Protein AF-A0AAD6IRI6-F1 (afdb_monomer)

Sequence (1246 aa):
MNEPWAGDHWANPLLLVPGVADHENLEPLWNKGNSAIRMIDNTTIVFFEGVTWDILSGFNNVPGGDGSKTAHSYHFYNPPQLGTIEDTIKNRIVDATRLKTTGMLTEFMLWDQTDKGLAVSLEITRQADRYLQSWTAWAYEELFDGTAGTDHWGPGPSESGNPPAGTTVAKGEPFPVLALIYARTYAEATAGITKTSYFEDTTGKYWVSWVVNTGISAPGLIRIAPKSFYPDGIRVISNPPDAITYTMENENVVRLHYTNSANRYNGRTVLSSIHPFYPTGIITNPASGNKCIDVFKATVLPNNPIILYGCGPRWNQVWKFKNGNIQLAFDQAHDSGKYCLDTSPTGNPSDKFLNIVLNPCRDTSTSQMWTTNLNGNVVNVASGYCVDITASEYKDGSRLLAFPCGRKQANQWRYALGSELQHSRKPTMSTTPPPNLIKGSLASGGGILLLGLPRSGSLSLTTALRQLGYKHVHHATEQIHDVEQWESGIRAAHASFPVLTPLGQEVPPAFTKSDWDALFGQWQAISDFGSMFAPQLIEAYPDAKVVLVQRPFDAWFASFDKVFFQTLFSPIRAFLLQRIIAPVLNLPLFKAQPLAVLGFFDAQNMDEARVKARTRTVYEDHYANVRKMVKKENLLEFQLTDGWEPLCKFLRKDVPGEPFPRVNDSKNIEAFINKQVAVLTLMSVGVVLKRMAPILTFGLGYWVAQRGISISGALKTLQLRLNNVEDMANQLLSTRSDDSTRRVGKKWAGNFVKRRPELQTRLSRKYDYQRAKCEDPALISKWFQLVEAVKAKYGIADNDIYNFDETGFAMGMISTTTVVTGAESRDKAKLAQPGNREWATVIQGVGAEGWALPPFIILAGQYHLASWYTATKLPADWVIALSDNGWTTNELALQWLQHFDKFTAQRCYSDYRLLVLDGHESHHSAAFELYCQEHKIVTICMPPHSSHILQPLDIGCFGPLKQAYSKEVESLIRAHINHISKLEFLSGFHKAFTAAITPKNIRSSFAGAGIVPYNPDRVLSKLDIQLLAATPVNSRPGTANAEATWTTKTPLNPSEASLQAGLIKNQITQYQNTSPTSLLAAVDQLSKGAQTIMHQMALIRAENTTLRSANELLSKRRQLKRQRIQHGGTLTIHQADRILDGDAVDEVVEQPAPPKRQRTPQPEATSAHIRRCGGVGRLSIGIGIGIGIGMGMGVGVGVGVGVGVGVGVGVGVGVGVAWAWCAEHYLQEGPAKATKSPEPGPTKDK

InterPro domains:
  IPR000772 Ricin B, lectin domain [PF00652] (280-412)
  IPR000772 Ricin B, lectin domain [SM00458] (278-416)
  IPR004875 DDE superfamily endonuclease domain [PF03184] (837-1006)
  IPR017853 Glycoside hydrolase superfamily [SSF51445] (1-157)
  IPR027417 P-loop containing nucleoside triphosphate hydrolase [G3DSA:3.40.50.300] (445-693)
  IPR027417 P-loop containing nucleoside triphosphate hydrolase [SSF52540] (448-668)
  IPR035992 Ricin B-like lectins [SSF50370] (276-414)
  IPR040632 Sulfotransferase, S. mansonii-type [PF17784] (448-668)
  IPR041036 Glycoside hydrolase family 5, C-terminal domain [PF18564] (184-262)

Radius of gyration: 45.51 Å; Cα contacts (8 Å, |Δi|>4): 1910; chains: 1; bounding box: 117×106×118 Å

Secondary structure (DSSP, 8-state):
--S-----TTT-GGGGSTTHHIIIIIHHHHHHHHHHHHTT-SSS-EEE---TT-SS---SS-TTS-TTSEEEEEE--TTTS-S-HHHHHHHHHHHHHHHTSEEEEEE-B----SHHHHHHHHHHHHHHHHTT-EE--B-SGGGT-TTTTSSSSS-PPPTT-PPPTT--PPTTS--TTTHHHHS--EEEE-SEEEEEEEE-TTT--EEEEEEE-TT--SPEEEE---TTT-TT-EEEEEESTTSEEEEEEETTEEEEEE-TTGGGGTTSEEEEEEEE---EEEEEEGGGTSEEEEEGGG---TTEEEEEE---S-GGGEEEEETTEEEES--TT--SSSEEEEEE--S-TT-SSEEEEEEE--TT-GGGBEEE-TTSBEEETTT-EEEEEGGG--STTPBEEEEE--SSGGGB-EEEETTS-----PPPP---PPS-PPTTSTTTT--EEE-SPTTSSHHHHHHHHHHTT---EE-TTS-TT-HHHHHHHHHHHHHH-GGGSPBTBPPPPPPPHHHHIIIIIT-SEE-GGGGGGHHHHHHH-TTSEEEE----HHHHHHHHHIIIIIIIS-HHHHHIIIIIIHHHHT-THHHHHHHHHHHHTT-SSHHHHHHHHHSSHHHHHHHHHHHHHS-GGGEEE--TTS-HHHHHHHHT-PPPSSPPP----HHHHHHHHHHHHHHHHHHHHHHHHHHHHHHHHHHHHHHHHH-------SS-S----HHHHHHHHHHHHHTS-S-TT----TTHHHHHHTT-TTEEEE------TTGGGS--HHHHHHHHHHHHHHHHHHT--GGGEEEEEEEEEETTPPP---EEEETT--SPP-----S---EEEEEEEEETTTEEPPPEEEEESSEEETHHHHTT---TT-EEEEESSSS--HHHHHHHHHHHHHHHGGG-SSSSEEEEE---GGG--HHHHHHHHHTTEEEEEPPTT-HHHH-HHIIIIIHHHHHHHHHHHHHHHHTT-----HHHHHHHHHHHHHHHS-HHHHHHHHTTTTTTTT-THHHHTTSS----------------------------SHHHHHHHHHHHHHHHHTS-SS--HHHHHHHHHHHHHHHHHHHHHHHHHHHHHHHHHHHHHHHHHTT----EEEESS-EEHHHHHHHHHT---------PPPPP--------------------------EE--------------SSS------------EE-------------------------------

pLDDT: mean 71.42, std 22.39, range [21.45, 96.94]

Mean predicted aligned error: 24.07 Å

Nearest PDB structures (foldseek):
  1knl-assembly1_A  TM=9.323E-01  e=1.054E-08  Streptomyces lividans
  5byk-assembly1_A  TM=6.349E-01  e=5.233E-12  Schistosoma mansoni
  6b4x-assembly1_A  TM=6.496E-01  e=1.575E-11  Schistosoma mansoni
  6uux-assembly1_A  TM=6.511E-01  e=2.396E-11  Schistosoma mansoni
  7y78-assembly1_D  TM=6.702E-01  e=1.910E-05  Bacillus thuringiensis

Foldseek 3Di:
DPQDDLPPCVVPVCSPPALPSLAPPVQVVLLVVVVVVCVPDVAAAAEDEDHQLHLAHNHQEHRVRDQVRYEYEYEDDPPPYPDALLSSLVRVVVNCVNRVHHYAHEEDEQQPLDPVSLVNLQVNQQSCQASVHHYDYPDPVSQADPCVQPDDDDPRDDPVDDPDPPDPDDRRDGDPSSLLRVQAKWWPFQQAAWDGWDADSPQNKIKTKHAHDPVRQFWTKIFGGDCVNAVPAKDKQKVVRQQWDWDDPDRGMITIGGDPCNVVRHRHMMMMMMGHDFFKFFKFQVLLVGWTFFQPVLDQDAFRFIWTAHDDPDLRGMWGDDPQFTASQQHPQGDGRQKTWFWADPPDPVDQWTTTGIHGDDPPDLRRGWDADPLQFIARRVPRFTFFFPVPPSDHPTTTIGHHDDSDSRRHMDTDGPPPPPDDDDDDDDDDDDDDADPLFLLNLRAEEAQAEPQLCFVLVQVQVVVLVFPFADDLVPPQVVLQLLVLLLVQLQLQFVLLPPPPDDRPHHQALVSCCVNGRNGRYYDHLCNLVLVSSCVSRQSHAYEYGDDDLVVSLVLCCVPPVVQCVDPVNLCCVVVQLCVLSVGSSSVSSVSSLCRLLSHPDSVSSNVSSPPCVSNVVSSVVNVVSHDPLRYHYDYLVPWFPSVCVSSVTDHDPDTRGDDDDSVVSSVVVVVVSVVSVVVSVVSVCVVCVVVCVVVVVVCVVPHDDDDDDDPCADFDDLVNQQVLQLLVVCVVDPPNVDGDDPCVSVVVQVVDLQKDKDFDDDDDPVLLVFPDPVQLVVQLVVLVVVCVVQVADLQLEKEKDKDKDQQWDFDTDMTMDTPPDPDDDDDDTQDGGFMKMKIWMDTLLLDTAAIAIEGADWFDWLCLQVVQPDDQLHKYAYDNRNDDALVNVLVVVVSVLVVCVVVGPGPAHEYEYAPDPSCPDPSNVVVCVVSRYHYDHDDPSCCCQQHLCNVFFVVQLSNQLSVLSVLCVLLVVSDGDSRSSSNSSRRSCVRRSGSVRSNVSCVCNCNVVNDSCSRVVVSDDDDDDDDDDDDDDDDDDDADQDDDDPDPALVVLVNVLVVVLVVQVVPDPDDCVVVNVVSVQVSVFVHQQVSLQSVVVVSVVSNVVSVVVVVVVVVDDRDTQDTGGMDGSNRSVCSVVPNDDDDDDDDDDDDDDDDDDDDDDDDDDDDDDDDDDDWDWDFKDFHGDDDDWDDDDDPDPDDDTDDDDTTMHHTIDGDDDDDDDDDDDDDDDDDDDDDDDDDDDD

Structure (mmCIF, N/CA/C/O backbone):
data_AF-A0AAD6IRI6-F1
#
_entry.id   AF-A0AAD6IRI6-F1
#
loop_
_atom_site.group_PDB
_atom_site.id
_atom_site.type_symbol
_atom_site.label_atom_id
_atom_site.label_alt_id
_atom_site.label_comp_id
_atom_site.label_asym_id
_atom_site.label_entity_id
_atom_site.label_seq_i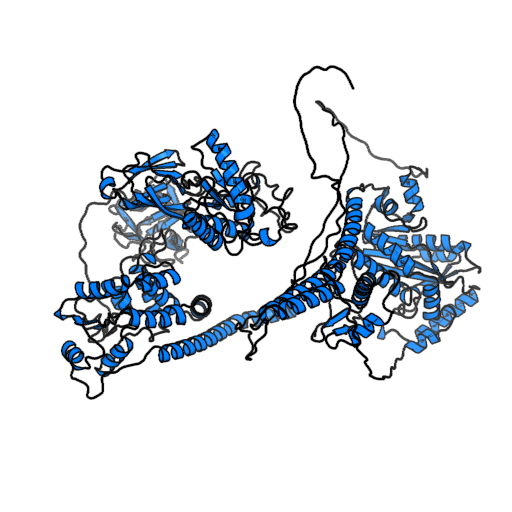d
_atom_site.pdbx_PDB_ins_code
_atom_site.Cartn_x
_atom_site.Cartn_y
_atom_site.Cartn_z
_atom_site.occupancy
_atom_site.B_iso_or_equiv
_atom_site.auth_seq_id
_atom_site.auth_comp_id
_atom_site.auth_asym_id
_atom_site.auth_atom_id
_atom_site.pdbx_PDB_model_num
ATOM 1 N N . MET A 1 1 ? -20.199 -5.972 -21.339 1.00 91.56 1 MET A N 1
ATOM 2 C CA . MET A 1 1 ? -19.216 -5.979 -22.442 1.00 91.56 1 MET A CA 1
ATOM 3 C C . MET A 1 1 ? -17.980 -5.427 -21.797 1.00 91.56 1 MET A C 1
ATOM 5 O O . MET A 1 1 ? -18.018 -4.246 -21.503 1.00 91.56 1 MET A O 1
ATOM 9 N N . ASN A 1 2 ? -16.995 -6.280 -21.513 1.00 94.25 2 ASN A N 1
ATOM 10 C CA . ASN A 1 2 ? -15.802 -5.878 -20.771 1.00 94.25 2 ASN A CA 1
ATOM 11 C C . ASN A 1 2 ? -15.076 -4.755 -21.515 1.00 94.25 2 ASN A C 1
ATOM 13 O O . ASN A 1 2 ? -14.844 -4.895 -22.718 1.00 94.25 2 ASN A O 1
ATOM 17 N N . GLU A 1 3 ? -14.711 -3.695 -20.799 1.00 92.94 3 GLU A N 1
ATOM 18 C CA . GLU A 1 3 ? -13.792 -2.638 -21.253 1.00 92.94 3 GLU A CA 1
ATOM 19 C C . GLU A 1 3 ? -14.078 -2.117 -22.680 1.00 92.94 3 GLU A C 1
ATOM 21 O O . GLU A 1 3 ? -13.237 -2.233 -23.580 1.00 92.94 3 GLU A O 1
ATOM 26 N N . PRO A 1 4 ? -15.278 -1.558 -22.933 1.00 93.25 4 PRO A N 1
ATOM 27 C CA . PRO A 1 4 ? -15.675 -1.139 -24.270 1.00 93.25 4 PRO A CA 1
ATOM 28 C C . PRO A 1 4 ? -14.734 -0.054 -24.808 1.00 93.25 4 PRO A C 1
ATOM 30 O O . PRO A 1 4 ? -14.518 0.987 -24.187 1.00 93.25 4 PRO A O 1
ATOM 33 N N . TRP A 1 5 ? -14.167 -0.291 -25.992 1.00 93.19 5 TRP A N 1
ATOM 34 C CA . TRP A 1 5 ? -13.255 0.657 -26.626 1.00 93.19 5 TRP A CA 1
ATOM 35 C C . TRP A 1 5 ? -14.005 1.840 -27.256 1.00 93.19 5 TRP A C 1
ATOM 37 O O . TRP A 1 5 ? -15.045 1.664 -27.888 1.00 93.19 5 TRP A O 1
ATOM 47 N N . ALA A 1 6 ? -13.416 3.037 -27.174 1.00 90.56 6 ALA A N 1
ATOM 48 C CA . ALA A 1 6 ? -14.005 4.298 -27.637 1.00 90.56 6 ALA A CA 1
ATOM 49 C C . ALA A 1 6 ? -14.390 4.365 -29.129 1.00 90.56 6 ALA A C 1
ATOM 51 O O . ALA A 1 6 ? -15.163 5.238 -29.524 1.00 90.56 6 ALA A O 1
ATOM 52 N N . GLY A 1 7 ? -13.846 3.477 -29.965 1.00 87.69 7 GLY A N 1
ATOM 53 C CA . GLY A 1 7 ? -14.059 3.443 -31.415 1.00 87.69 7 GLY A CA 1
ATOM 54 C C . GLY A 1 7 ? -12.917 4.078 -32.218 1.00 87.69 7 GLY A C 1
ATOM 55 O O . GLY A 1 7 ? -11.758 4.112 -31.775 1.00 87.69 7 GLY A O 1
ATOM 56 N N . ASP A 1 8 ? -13.237 4.551 -33.428 1.00 86.88 8 ASP A N 1
ATOM 57 C CA . ASP A 1 8 ? -12.268 5.167 -34.343 1.00 86.88 8 ASP A CA 1
ATOM 58 C C . ASP A 1 8 ? -11.962 6.627 -33.968 1.00 86.88 8 ASP A C 1
ATOM 60 O O . ASP A 1 8 ? -12.448 7.601 -34.546 1.00 86.88 8 ASP A O 1
ATOM 64 N N . HIS A 1 9 ? -11.085 6.749 -32.980 1.00 82.38 9 HIS A N 1
ATOM 65 C CA . HIS A 1 9 ? -10.478 7.994 -32.534 1.00 82.38 9 HIS A CA 1
ATOM 66 C C . HIS A 1 9 ? -9.439 8.578 -33.511 1.00 82.38 9 HIS A C 1
ATOM 68 O O . HIS A 1 9 ? -8.913 9.657 -33.246 1.00 82.38 9 HIS A O 1
ATOM 74 N N . TRP A 1 10 ? -9.118 7.910 -34.627 1.00 67.69 10 TRP A N 1
ATOM 75 C CA . TRP A 1 10 ? -8.307 8.512 -35.693 1.00 67.69 10 TRP A CA 1
ATOM 76 C C . TRP A 1 10 ? -9.188 9.319 -36.646 1.00 67.69 10 TRP A C 1
ATOM 78 O O . TRP A 1 10 ? -8.796 10.413 -37.050 1.00 67.69 10 TRP A O 1
ATOM 88 N N . ALA A 1 11 ? -10.395 8.825 -36.939 1.00 76.31 11 ALA A N 1
ATOM 89 C CA . ALA A 1 11 ? -11.429 9.580 -37.644 1.00 76.31 11 ALA A CA 1
ATOM 90 C C . ALA A 1 11 ? -12.053 10.683 -36.765 1.00 76.31 11 ALA A C 1
ATOM 92 O O . ALA A 1 11 ? -12.242 11.803 -37.240 1.00 76.31 11 ALA A O 1
ATOM 93 N N . ASN A 1 12 ? -12.331 10.402 -35.484 1.00 80.50 12 ASN A N 1
ATOM 94 C CA . ASN A 1 12 ? -12.844 11.389 -34.526 1.00 80.50 12 ASN A CA 1
ATOM 95 C C . ASN A 1 12 ? -12.026 11.427 -33.213 1.00 80.50 12 ASN A C 1
ATOM 97 O O . ASN A 1 12 ? -12.408 10.789 -32.228 1.00 80.50 12 ASN A O 1
ATOM 101 N N . PRO A 1 13 ? -10.939 12.221 -33.142 1.00 82.62 13 PRO A N 1
ATOM 102 C CA . PRO A 1 13 ? -10.103 12.343 -31.941 1.00 82.62 13 PRO A CA 1
ATOM 103 C C . PRO A 1 13 ? -10.817 12.824 -30.671 1.00 82.62 13 PRO A C 1
ATOM 105 O O . PRO A 1 13 ? -10.274 12.657 -29.578 1.00 82.62 13 PRO A O 1
ATOM 108 N N . LEU A 1 14 ? -12.026 13.393 -30.777 1.00 83.12 14 LEU A N 1
ATOM 109 C CA . LEU A 1 14 ? -12.819 13.780 -29.608 1.00 83.12 14 LEU A CA 1
ATOM 110 C C . LEU A 1 14 ? -13.255 12.567 -28.775 1.00 83.12 14 LEU A C 1
ATOM 112 O O . LEU A 1 14 ? -13.450 12.718 -27.577 1.00 83.12 14 LEU A O 1
ATOM 116 N N . LEU A 1 15 ? -13.314 11.363 -29.357 1.00 81.44 15 LEU A N 1
ATOM 117 C CA . LEU A 1 15 ? -13.661 10.117 -28.658 1.00 81.44 15 LEU A CA 1
ATOM 118 C C . LEU A 1 15 ? -12.670 9.724 -27.539 1.00 81.44 15 LEU A C 1
ATOM 120 O O . LEU A 1 15 ? -12.981 8.852 -26.735 1.00 81.44 15 LEU A O 1
ATOM 124 N N . LEU A 1 16 ? -11.487 10.349 -27.461 1.00 83.88 16 LEU A N 1
ATOM 125 C CA . LEU A 1 16 ? -10.552 10.172 -26.337 1.00 83.88 16 LEU A CA 1
ATOM 126 C C . LEU A 1 16 ? -10.779 11.167 -25.188 1.00 83.88 16 LEU A C 1
ATOM 128 O O . LEU A 1 16 ? -10.180 11.015 -24.124 1.00 83.88 16 LEU A O 1
ATOM 132 N N . VAL A 1 17 ? -11.617 12.190 -25.380 1.00 85.31 17 VAL A N 1
ATOM 133 C CA . VAL A 1 17 ? -12.016 13.108 -24.307 1.00 85.31 17 VAL A CA 1
ATOM 134 C C . VAL A 1 17 ? -13.001 12.372 -23.391 1.00 85.31 17 VAL A C 1
ATOM 136 O O . VAL A 1 17 ? -13.963 11.800 -23.910 1.00 85.31 17 VAL A O 1
ATOM 139 N N . PRO A 1 18 ? -12.803 12.381 -22.057 1.00 88.31 18 PRO A N 1
ATOM 140 C CA . PRO A 1 18 ? -13.685 11.661 -21.149 1.00 88.31 18 PRO A CA 1
ATOM 141 C C . PRO A 1 18 ? -15.166 12.012 -21.328 1.00 88.31 18 PRO A C 1
ATOM 143 O O . PRO A 1 18 ? -15.514 13.185 -21.483 1.00 88.31 18 PRO A O 1
ATOM 146 N N . GLY A 1 19 ? -16.019 10.993 -21.339 1.00 87.50 19 GLY A N 1
ATOM 147 C CA . GLY A 1 19 ? -17.456 11.090 -21.577 1.00 87.50 19 GLY A CA 1
ATOM 148 C C . GLY A 1 19 ? -17.883 11.195 -23.047 1.00 87.50 19 GLY A C 1
ATOM 149 O O . GLY A 1 19 ? -19.050 10.969 -23.356 1.00 87.50 19 GLY A O 1
ATOM 150 N N . VAL A 1 20 ? -16.993 11.502 -23.997 1.00 92.44 20 VAL A N 1
ATOM 151 C CA . VAL A 1 20 ? -17.429 11.698 -25.395 1.00 92.44 20 VAL A CA 1
ATOM 152 C C . VAL A 1 20 ? -17.744 10.369 -26.080 1.00 92.44 20 VAL A C 1
ATOM 154 O O . VAL A 1 20 ? -18.789 10.246 -26.710 1.00 92.44 20 VAL A O 1
ATOM 157 N N . ALA A 1 21 ? -16.901 9.344 -25.933 1.00 94.81 21 ALA A N 1
ATOM 158 C CA . ALA A 1 21 ? -17.199 8.026 -26.502 1.00 94.81 21 ALA A CA 1
ATOM 159 C C . ALA A 1 21 ? -18.380 7.326 -25.811 1.00 94.81 21 ALA A C 1
ATOM 161 O O . ALA A 1 21 ? -19.188 6.681 -26.485 1.00 94.81 21 ALA A O 1
ATOM 162 N N . ASP A 1 22 ? -18.506 7.499 -24.494 1.00 96.44 22 ASP A N 1
ATOM 163 C CA . ASP A 1 22 ? -19.656 7.043 -23.714 1.00 96.44 22 ASP A CA 1
ATOM 164 C C . ASP A 1 22 ? -20.972 7.594 -24.279 1.00 96.44 22 ASP A C 1
ATOM 166 O O . ASP A 1 22 ? -21.915 6.832 -24.476 1.00 96.44 22 ASP A O 1
ATOM 170 N N . HIS A 1 23 ? -21.029 8.894 -24.593 1.00 95.12 23 HIS A N 1
ATOM 171 C CA . HIS A 1 23 ? -22.223 9.516 -25.163 1.00 95.12 23 HIS A CA 1
ATOM 172 C C . HIS A 1 23 ? -22.443 9.168 -26.646 1.00 95.12 23 HIS A C 1
ATOM 174 O O . HIS A 1 23 ? -23.516 8.695 -27.014 1.00 95.12 23 HIS A O 1
ATOM 180 N N . GLU A 1 24 ? -21.445 9.394 -27.504 1.00 94.19 24 GLU A N 1
ATOM 181 C CA . GLU A 1 24 ? -21.605 9.312 -28.964 1.00 94.19 24 GLU A CA 1
ATOM 182 C C . GLU A 1 24 ? -21.749 7.863 -29.460 1.00 94.19 24 GLU A C 1
ATOM 184 O O . GLU A 1 24 ? -22.560 7.576 -30.341 1.00 94.19 24 GLU A O 1
ATOM 189 N N . ASN A 1 25 ? -20.972 6.932 -28.890 1.00 95.31 25 ASN A N 1
ATOM 190 C CA . ASN A 1 25 ? -20.858 5.558 -29.388 1.00 95.31 25 ASN A CA 1
ATOM 191 C C . ASN A 1 25 ? -21.512 4.529 -28.458 1.00 95.31 25 ASN A C 1
ATOM 193 O O . ASN A 1 25 ? -22.223 3.637 -28.932 1.00 95.31 25 ASN A O 1
ATOM 197 N N . LEU A 1 26 ? -21.276 4.619 -27.144 1.00 96.19 26 LEU A N 1
ATOM 198 C CA . LEU A 1 26 ? -21.713 3.576 -26.212 1.00 96.19 26 LEU A CA 1
ATOM 199 C C . LEU A 1 26 ? -23.178 3.742 -25.783 1.00 96.19 26 LEU A C 1
ATOM 201 O O . LEU A 1 26 ? -23.890 2.742 -25.719 1.00 96.19 26 LEU A O 1
ATOM 205 N N . GLU A 1 27 ? -23.678 4.959 -25.549 1.00 95.50 27 GLU A N 1
ATOM 206 C CA . GLU A 1 27 ? -25.079 5.194 -25.168 1.00 95.50 27 GLU A CA 1
ATOM 207 C C . GLU A 1 27 ? -26.063 4.641 -26.226 1.00 95.50 27 GLU A C 1
ATOM 209 O O . GLU A 1 27 ? -26.964 3.886 -25.842 1.00 95.50 27 GLU A O 1
ATOM 214 N N . PRO A 1 28 ? -25.889 4.861 -27.548 1.00 95.25 28 PRO A N 1
ATOM 215 C CA . PRO A 1 28 ? -26.726 4.224 -28.569 1.00 95.25 28 PRO A CA 1
ATOM 216 C C . PRO A 1 28 ? -26.566 2.697 -28.629 1.00 95.25 28 PRO A C 1
ATOM 218 O O . PRO A 1 28 ? -27.560 1.975 -28.775 1.00 95.25 28 PRO A O 1
ATOM 221 N N . LEU A 1 29 ? -25.334 2.187 -28.494 1.00 95.56 29 LEU A N 1
ATOM 222 C CA . LEU A 1 29 ? -25.027 0.753 -28.528 1.00 95.56 29 LEU A CA 1
ATOM 223 C C . LEU A 1 29 ? -25.714 0.003 -27.380 1.00 95.56 29 LEU A C 1
ATOM 225 O O . LEU A 1 29 ? -26.422 -0.981 -27.613 1.00 95.56 29 LEU A O 1
ATOM 229 N N . TRP A 1 30 ? -25.549 0.486 -26.150 1.00 96.94 30 TRP A N 1
ATOM 230 C CA . TRP A 1 30 ? -26.142 -0.117 -24.963 1.00 96.94 30 TRP A CA 1
ATOM 231 C C . TRP A 1 30 ? -27.667 0.021 -24.948 1.00 96.94 30 TRP A C 1
ATOM 233 O O . TRP A 1 30 ? -28.348 -0.945 -24.605 1.00 96.94 30 TRP A O 1
ATOM 243 N N . ASN A 1 31 ? -28.232 1.153 -25.390 1.00 96.38 31 ASN A N 1
ATOM 244 C CA . ASN A 1 31 ? -29.686 1.293 -25.545 1.00 96.38 31 ASN A CA 1
ATOM 245 C C . ASN A 1 31 ? -30.258 0.258 -26.529 1.00 96.38 31 ASN A C 1
ATOM 247 O O . ASN A 1 31 ? -31.273 -0.379 -26.231 1.00 96.38 31 ASN A O 1
ATOM 251 N N . LYS A 1 32 ? -29.588 0.024 -27.665 1.00 96.56 32 LYS A N 1
ATOM 252 C CA . LYS A 1 32 ? -29.969 -1.014 -28.637 1.00 96.56 32 LYS A CA 1
ATOM 253 C C . LYS A 1 32 ? -29.829 -2.427 -28.056 1.00 96.56 32 LYS A C 1
ATOM 255 O O . LYS A 1 32 ? -30.732 -3.244 -28.232 1.00 96.56 32 LYS A O 1
ATOM 260 N N . GLY A 1 33 ? -28.739 -2.703 -27.337 1.00 95.56 33 GLY A N 1
ATOM 261 C CA . GLY A 1 33 ? -28.490 -3.985 -26.671 1.00 95.56 33 GLY A CA 1
ATOM 262 C C . GLY A 1 33 ? -29.533 -4.312 -25.598 1.00 95.56 33 GLY A C 1
ATOM 263 O O . GLY A 1 33 ? -30.160 -5.367 -25.655 1.00 95.56 33 GLY A O 1
ATOM 264 N N . ASN A 1 34 ? -29.792 -3.381 -24.673 1.00 96.06 34 ASN A N 1
ATOM 265 C CA . ASN A 1 34 ? -30.841 -3.532 -23.664 1.00 96.06 34 ASN A CA 1
ATOM 266 C C . ASN A 1 34 ? -32.220 -3.695 -24.319 1.00 96.06 34 ASN A C 1
ATOM 268 O O . ASN A 1 34 ? -32.949 -4.605 -23.946 1.00 96.06 34 ASN A O 1
ATOM 272 N N . SER A 1 35 ? -32.559 -2.908 -25.347 1.00 95.75 35 SER A N 1
ATOM 273 C CA . SER A 1 35 ? -33.835 -3.071 -26.066 1.00 95.75 35 SER A CA 1
ATOM 274 C C . SER A 1 35 ? -34.014 -4.486 -26.631 1.00 95.75 35 SER A C 1
ATOM 276 O O . SER A 1 35 ? -35.098 -5.052 -26.524 1.00 95.75 35 SER A O 1
ATOM 278 N N . ALA A 1 36 ? -32.950 -5.088 -27.176 1.00 96.38 36 ALA A N 1
ATOM 279 C CA . ALA A 1 36 ? -32.983 -6.464 -27.668 1.00 96.38 36 ALA A CA 1
ATOM 280 C C . ALA A 1 36 ? -33.136 -7.499 -26.538 1.00 96.38 36 ALA A C 1
ATOM 282 O O . ALA A 1 36 ? -33.937 -8.422 -26.668 1.00 96.38 36 ALA A O 1
ATOM 283 N N . ILE A 1 37 ? -32.435 -7.313 -25.413 1.00 96.50 37 ILE A N 1
ATOM 284 C CA . ILE A 1 37 ? -32.575 -8.158 -24.214 1.00 96.50 37 ILE A CA 1
ATOM 285 C C . ILE A 1 37 ? -34.013 -8.100 -23.682 1.00 96.50 37 ILE A C 1
ATOM 287 O O . ILE A 1 37 ? -34.611 -9.141 -23.424 1.00 96.50 37 ILE A O 1
ATOM 291 N N . ARG A 1 38 ? -34.613 -6.905 -23.591 1.00 95.25 38 ARG A N 1
ATOM 292 C CA . ARG A 1 38 ? -35.968 -6.695 -23.048 1.00 95.25 38 ARG A CA 1
ATOM 293 C C . ARG A 1 38 ? -37.098 -7.278 -23.904 1.00 95.25 38 ARG A C 1
ATOM 295 O O . ARG A 1 38 ? -38.205 -7.410 -23.390 1.00 95.25 38 ARG A O 1
ATOM 302 N N . MET A 1 39 ? -36.836 -7.686 -25.151 1.00 96.38 39 MET A N 1
ATOM 303 C CA . MET A 1 39 ? -37.783 -8.492 -25.941 1.00 96.38 39 MET A CA 1
ATOM 304 C C . MET A 1 39 ? -37.891 -9.950 -25.459 1.00 96.38 39 MET A C 1
ATOM 306 O O . MET A 1 39 ? -38.842 -10.632 -25.831 1.00 96.38 39 MET A O 1
ATOM 310 N N . ILE A 1 40 ? -36.927 -10.435 -24.665 1.00 96.88 40 ILE A N 1
ATOM 311 C CA . ILE A 1 40 ? -36.830 -11.834 -24.215 1.00 96.88 40 ILE A CA 1
ATOM 312 C C . ILE A 1 40 ? -36.859 -11.923 -22.678 1.00 96.88 40 ILE A C 1
ATOM 314 O O . ILE A 1 40 ? -37.559 -12.766 -22.125 1.00 96.88 40 ILE A O 1
ATOM 318 N N . ASP A 1 41 ? -36.151 -11.027 -21.984 1.00 95.56 41 ASP A N 1
ATOM 319 C CA . ASP A 1 41 ? -36.060 -10.962 -20.522 1.00 95.56 41 ASP A CA 1
ATOM 320 C C . ASP A 1 41 ? -36.260 -9.521 -20.016 1.00 95.56 41 ASP A C 1
ATOM 322 O O . ASP A 1 41 ? -35.405 -8.642 -20.158 1.00 95.56 41 ASP A O 1
ATOM 326 N N . ASN A 1 42 ? -37.404 -9.277 -19.372 1.00 91.50 42 ASN A N 1
ATOM 327 C CA . ASN A 1 42 ? -37.783 -7.983 -18.794 1.00 91.50 42 ASN A CA 1
ATOM 328 C C . ASN A 1 42 ? -37.412 -7.846 -17.296 1.00 91.50 42 ASN A C 1
ATOM 330 O O . ASN A 1 42 ? -37.920 -6.954 -16.610 1.00 91.50 42 ASN A O 1
ATOM 334 N N . THR A 1 43 ? -36.568 -8.738 -16.770 1.00 91.62 43 THR A N 1
ATOM 335 C CA . THR A 1 43 ? -36.296 -8.902 -15.330 1.00 91.62 43 THR A CA 1
ATOM 336 C C . THR A 1 43 ? -34.817 -8.873 -14.945 1.00 91.62 43 THR A C 1
ATOM 338 O O . THR A 1 43 ? -34.482 -8.194 -13.979 1.00 91.62 43 THR A O 1
ATOM 341 N N . THR A 1 44 ? -33.918 -9.535 -15.681 1.00 94.38 44 THR A N 1
ATOM 342 C CA . THR A 1 44 ? -32.482 -9.575 -15.332 1.00 94.38 44 THR A CA 1
ATOM 343 C C . THR A 1 44 ? -31.839 -8.190 -15.420 1.00 94.38 44 THR A C 1
ATOM 345 O O . THR A 1 44 ? -32.100 -7.440 -16.365 1.00 94.38 44 THR A O 1
ATOM 348 N N . ILE A 1 45 ? -30.986 -7.842 -14.453 1.00 94.81 45 ILE A N 1
ATOM 349 C CA . ILE A 1 45 ? -30.267 -6.560 -14.414 1.00 94.81 45 ILE A CA 1
ATOM 350 C C . ILE A 1 45 ? -29.232 -6.511 -15.546 1.00 94.81 45 ILE A C 1
ATOM 352 O O . ILE A 1 45 ? -28.391 -7.399 -15.661 1.00 94.81 45 ILE A O 1
ATOM 356 N N . VAL A 1 46 ? -29.268 -5.461 -16.371 1.00 95.25 46 VAL A N 1
ATOM 357 C CA . VAL A 1 46 ? -28.277 -5.238 -17.436 1.00 95.25 46 VAL A CA 1
ATOM 358 C C . VAL A 1 46 ? -27.119 -4.402 -16.898 1.00 95.25 46 VAL A C 1
ATOM 360 O O . VAL A 1 46 ? -27.277 -3.224 -16.576 1.00 95.25 46 VAL A O 1
ATOM 363 N N . PHE A 1 47 ? -25.949 -5.028 -16.811 1.00 96.50 47 PHE A N 1
ATOM 364 C CA . PHE A 1 47 ? -24.691 -4.368 -16.475 1.00 96.50 47 PHE A CA 1
ATOM 365 C C . PHE A 1 47 ? -24.124 -3.660 -17.713 1.00 96.50 47 PHE A C 1
ATOM 367 O O . PHE A 1 47 ? -24.062 -4.259 -18.793 1.00 96.50 47 PHE A O 1
ATOM 374 N N . PHE A 1 48 ? -23.739 -2.392 -17.560 1.00 96.44 48 PHE A N 1
ATOM 375 C CA . PHE A 1 48 ? -23.172 -1.570 -18.628 1.00 96.44 48 PHE A CA 1
ATOM 376 C C . PHE A 1 48 ? -21.942 -0.785 -18.160 1.00 96.44 48 PHE A C 1
ATOM 378 O O . PHE A 1 48 ? -21.887 -0.308 -17.029 1.00 96.44 48 PHE A O 1
ATOM 385 N N . GLU A 1 49 ? -20.987 -0.624 -19.073 1.00 95.50 49 GLU A N 1
ATOM 386 C CA . GLU A 1 49 ? -19.704 0.051 -18.860 1.00 95.50 49 GLU A CA 1
ATOM 387 C C . GLU A 1 49 ? -19.526 1.215 -19.836 1.00 95.50 49 GLU A C 1
ATOM 389 O O . GLU A 1 49 ? -19.962 1.153 -20.993 1.00 95.50 49 GLU A O 1
ATOM 394 N N . GLY A 1 50 ? -18.838 2.250 -19.359 1.00 93.19 50 GLY A N 1
ATOM 395 C CA . GLY A 1 50 ? -18.187 3.257 -20.194 1.00 93.19 50 GLY A CA 1
ATOM 396 C C . GLY A 1 50 ? -16.741 2.882 -20.531 1.00 93.19 50 GLY A C 1
ATOM 397 O O . GLY A 1 50 ? -16.250 1.819 -20.141 1.00 93.19 50 GLY A O 1
ATOM 398 N N . VAL A 1 51 ? -16.032 3.768 -21.227 1.00 92.88 51 VAL A N 1
ATOM 399 C CA . VAL A 1 51 ? -14.597 3.603 -21.506 1.00 92.88 51 VAL A CA 1
ATOM 400 C C . VAL A 1 51 ? -13.778 3.640 -20.209 1.00 92.88 51 VAL A C 1
ATOM 402 O O . VAL A 1 51 ? -14.061 4.403 -19.284 1.00 92.88 51 VAL A O 1
ATOM 405 N N . THR A 1 52 ? -12.729 2.822 -20.109 1.00 88.06 52 THR A N 1
ATOM 406 C CA . THR A 1 52 ? -12.059 2.570 -18.816 1.00 88.06 52 THR A CA 1
ATOM 407 C C . THR A 1 52 ? -11.351 3.790 -18.218 1.00 88.06 52 THR A C 1
ATOM 409 O O . THR A 1 52 ? -11.175 3.854 -17.004 1.00 88.06 52 THR A O 1
ATOM 412 N N . TRP A 1 53 ? -10.973 4.783 -19.023 1.00 85.75 53 TRP A N 1
ATOM 413 C CA . TRP A 1 53 ? -10.298 6.002 -18.557 1.00 85.75 53 TRP A CA 1
ATOM 414 C C . TRP A 1 53 ? -11.246 7.153 -18.169 1.00 85.75 53 TRP A C 1
ATOM 416 O O . TRP A 1 53 ? -10.767 8.241 -17.833 1.00 85.75 53 TRP A O 1
ATOM 426 N N . ASP A 1 54 ? -12.568 6.953 -18.206 1.00 85.88 54 ASP A N 1
ATOM 427 C CA . ASP A 1 54 ? -13.523 8.017 -17.895 1.00 85.88 54 ASP A CA 1
ATOM 428 C C . ASP A 1 54 ? -13.489 8.424 -16.418 1.00 85.88 54 ASP A C 1
ATOM 430 O O . ASP A 1 54 ? -13.692 7.616 -15.512 1.00 85.88 54 ASP A O 1
ATOM 434 N N . ILE A 1 55 ? -13.306 9.724 -16.170 1.00 87.12 55 ILE A N 1
ATOM 435 C CA . ILE A 1 55 ? -13.382 10.302 -14.821 1.00 87.12 55 ILE A CA 1
ATOM 436 C C . ILE A 1 55 ? -14.842 10.249 -14.350 1.00 87.12 55 ILE A C 1
ATOM 438 O O . ILE A 1 55 ? -15.149 9.586 -13.361 1.00 87.12 55 ILE A O 1
ATOM 442 N N . LEU A 1 56 ? -15.746 10.855 -15.122 1.00 91.12 56 LEU A N 1
ATOM 443 C CA . LEU A 1 56 ? -17.200 10.680 -15.063 1.00 91.12 56 LEU A CA 1
ATOM 444 C C . LEU A 1 56 ? -17.663 10.196 -16.440 1.00 91.12 56 LEU A C 1
ATOM 446 O O . LEU A 1 56 ? -17.105 10.631 -17.444 1.00 91.12 56 LEU A O 1
ATOM 450 N N . SER A 1 57 ? -18.649 9.307 -16.461 1.00 92.56 57 SER A N 1
ATOM 451 C CA . SER A 1 57 ? -19.207 8.697 -17.674 1.00 92.56 57 SER A CA 1
ATOM 452 C C . SER A 1 57 ? -20.060 9.659 -18.501 1.00 92.56 57 SER A C 1
ATOM 454 O O . SER A 1 57 ? -20.739 10.546 -17.977 1.00 92.56 57 SER A O 1
ATOM 456 N N . GLY A 1 58 ? -20.079 9.441 -19.810 1.00 94.56 58 GLY A N 1
ATOM 457 C CA . GLY A 1 58 ? -20.782 10.294 -20.774 1.00 94.56 58 GLY A CA 1
ATOM 458 C C . GLY A 1 58 ? -22.282 10.069 -20.918 1.00 94.56 58 GLY A C 1
ATOM 459 O O . GLY A 1 58 ? -22.975 10.956 -21.410 1.00 94.56 58 GLY A O 1
ATOM 460 N N . PHE A 1 59 ? -22.792 8.908 -20.496 1.00 96.50 59 PHE A N 1
ATOM 461 C CA . PHE A 1 59 ? -24.209 8.548 -20.623 1.00 96.50 59 PHE A CA 1
ATOM 462 C C . PHE A 1 59 ? -25.126 9.647 -20.074 1.00 96.50 59 PHE A C 1
ATOM 464 O O . PHE A 1 59 ? -24.902 10.140 -18.968 1.00 96.50 59 PHE A O 1
ATOM 471 N N . ASN A 1 60 ? -26.192 10.002 -20.790 1.00 94.06 60 ASN A N 1
ATOM 472 C CA . ASN A 1 60 ? -27.232 10.892 -20.271 1.00 94.06 60 ASN A CA 1
ATOM 473 C C . ASN A 1 60 ? -28.239 10.116 -19.417 1.00 94.06 60 ASN A C 1
ATOM 475 O O . ASN A 1 60 ? -28.713 10.625 -18.401 1.00 94.06 60 ASN A O 1
ATOM 479 N N . ASN A 1 61 ? -28.551 8.882 -19.819 1.00 92.56 61 ASN A N 1
ATOM 480 C CA . ASN A 1 61 ? -29.432 7.962 -19.106 1.00 92.56 61 ASN A CA 1
ATOM 481 C C . ASN A 1 61 ? -28.830 6.552 -19.079 1.00 92.56 61 ASN A C 1
ATOM 483 O O . ASN A 1 61 ? -27.978 6.203 -19.893 1.00 92.56 61 ASN A O 1
ATOM 487 N N . VAL A 1 62 ? -29.319 5.705 -18.171 1.00 94.94 62 VAL A N 1
ATOM 488 C CA . VAL A 1 62 ? -29.028 4.268 -18.247 1.00 94.94 62 VAL A CA 1
ATOM 489 C C . VAL A 1 62 ? -29.626 3.635 -19.511 1.00 94.94 62 VAL A C 1
ATOM 491 O O . VAL A 1 62 ? -30.619 4.147 -20.040 1.00 94.94 62 VAL A O 1
ATOM 494 N N . PRO A 1 63 ? -29.104 2.484 -19.972 1.00 92.31 63 PRO A N 1
ATOM 495 C CA . PRO A 1 63 ? -29.662 1.756 -21.109 1.00 92.31 63 PRO A CA 1
ATOM 496 C C . PRO A 1 63 ? -31.152 1.420 -20.926 1.00 92.31 63 PRO A C 1
ATOM 498 O O . PRO A 1 63 ? -31.536 0.649 -20.051 1.00 92.31 63 PRO A O 1
ATOM 501 N N . GLY A 1 64 ? -32.010 1.993 -21.773 1.00 89.31 64 GLY A N 1
ATOM 502 C CA . GLY A 1 64 ? -33.471 1.870 -21.703 1.00 89.31 64 GLY A CA 1
ATOM 503 C C . GLY A 1 64 ? -34.164 2.712 -20.625 1.00 89.31 64 GLY A C 1
ATOM 504 O O . GLY A 1 64 ? -35.368 2.560 -20.445 1.00 89.31 64 GLY A O 1
ATOM 505 N N . GLY A 1 65 ? -33.445 3.582 -19.909 1.00 91.94 65 GLY A N 1
ATOM 506 C CA . GLY A 1 65 ? -34.004 4.559 -18.964 1.00 91.94 65 GLY A CA 1
ATOM 507 C C . GLY A 1 65 ? -34.507 4.021 -17.614 1.00 91.94 65 GLY A C 1
ATOM 508 O O . GLY A 1 65 ? -34.840 4.823 -16.744 1.00 91.94 65 GLY A O 1
ATOM 509 N N . ASP A 1 66 ? -34.545 2.702 -17.403 1.00 91.81 66 ASP A N 1
ATOM 510 C CA . ASP A 1 66 ? -35.001 2.080 -16.151 1.00 91.81 66 ASP A CA 1
ATOM 511 C C . ASP A 1 66 ? -33.825 1.701 -15.236 1.00 91.81 66 ASP A C 1
ATOM 513 O O . ASP A 1 66 ? -33.313 0.579 -15.267 1.00 91.81 66 ASP A O 1
ATOM 517 N N . GLY A 1 67 ? -33.434 2.645 -14.375 1.00 91.06 67 GLY A N 1
ATOM 518 C CA . GLY A 1 67 ? -32.357 2.482 -13.391 1.00 91.06 67 GLY A CA 1
ATOM 519 C C . GLY A 1 67 ? -32.594 1.399 -12.331 1.00 91.06 67 GLY A C 1
ATOM 520 O O . GLY A 1 67 ? -31.666 1.062 -11.601 1.00 91.06 67 GLY A O 1
ATOM 521 N N . SER A 1 68 ? -33.801 0.820 -12.251 1.00 91.69 68 SER A N 1
ATOM 522 C CA . SER A 1 68 ? -34.076 -0.342 -11.392 1.00 91.69 68 SER A CA 1
ATOM 523 C C . SER A 1 68 ? -33.687 -1.680 -12.036 1.00 91.69 68 SER A C 1
ATOM 525 O O . SER A 1 68 ? -33.605 -2.694 -11.343 1.00 91.69 68 SER A O 1
ATOM 527 N N . LYS A 1 69 ? -33.413 -1.687 -13.350 1.00 93.69 69 LYS A N 1
ATOM 528 C CA . LYS A 1 69 ? -33.068 -2.878 -14.147 1.00 93.69 69 LYS A CA 1
ATOM 529 C C . LYS A 1 69 ? -31.689 -2.794 -14.801 1.00 93.69 69 LYS A C 1
ATOM 531 O O . LYS A 1 69 ? -31.377 -3.592 -15.691 1.00 93.69 69 LYS A O 1
ATOM 536 N N . THR A 1 70 ? -30.860 -1.850 -14.371 1.00 94.00 70 THR A N 1
ATOM 537 C CA . THR A 1 70 ? -29.487 -1.662 -14.851 1.00 94.00 70 THR A CA 1
ATOM 538 C C . THR A 1 70 ? -28.507 -1.528 -13.692 1.00 94.00 70 THR A C 1
ATOM 540 O O . THR A 1 70 ? -28.892 -1.151 -12.588 1.00 94.00 70 THR A O 1
ATOM 543 N N . ALA A 1 71 ? -27.230 -1.788 -13.954 1.00 95.81 71 ALA A N 1
ATOM 544 C CA . ALA A 1 71 ? -26.132 -1.445 -13.058 1.00 95.81 71 ALA A CA 1
ATOM 545 C C . ALA A 1 71 ? -24.967 -0.873 -13.874 1.00 95.81 71 ALA A C 1
ATOM 547 O O . ALA A 1 71 ? -24.672 -1.367 -14.960 1.00 95.81 71 ALA A O 1
ATOM 548 N N . HIS A 1 72 ? -24.320 0.168 -13.358 1.00 95.50 72 HIS A N 1
ATOM 549 C CA . HIS A 1 72 ? -23.130 0.762 -13.965 1.00 95.50 72 HIS A CA 1
ATOM 550 C C . HIS A 1 72 ? -21.899 0.001 -13.448 1.00 95.50 72 HIS A C 1
ATOM 552 O O . HIS A 1 72 ? -21.490 0.193 -12.299 1.00 95.50 72 HIS A O 1
ATOM 558 N N . SER A 1 73 ? -21.343 -0.891 -14.268 1.00 95.88 73 SER A N 1
ATOM 559 C CA . SER A 1 73 ? -20.076 -1.567 -13.978 1.00 95.88 73 SER A CA 1
ATOM 560 C C . SER A 1 73 ? -18.884 -0.659 -14.284 1.00 95.88 73 SER A C 1
ATOM 562 O O . SER A 1 73 ? -18.941 0.217 -15.149 1.00 95.88 73 SER A O 1
ATOM 564 N N . TYR A 1 74 ? -17.801 -0.837 -13.533 1.00 95.25 74 TYR A N 1
ATOM 565 C CA . TYR A 1 74 ? -16.552 -0.101 -13.711 1.00 95.25 74 TYR A CA 1
ATOM 566 C C . TYR A 1 74 ? -15.375 -0.867 -13.109 1.00 95.25 74 TYR A C 1
ATOM 568 O O . TYR A 1 74 ? -15.550 -1.662 -12.186 1.00 95.25 74 TYR A O 1
ATOM 576 N N . HIS A 1 75 ? -14.166 -0.615 -13.608 1.00 94.94 75 HIS A N 1
ATOM 577 C CA . HIS A 1 75 ? -12.938 -1.290 -13.168 1.00 94.94 75 HIS A CA 1
ATOM 578 C C . HIS A 1 75 ? -12.044 -0.354 -12.348 1.00 94.94 75 HIS A C 1
ATOM 580 O O . HIS A 1 75 ? -12.234 0.867 -12.350 1.00 94.94 75 HIS A O 1
ATOM 586 N N . PHE A 1 76 ? -11.051 -0.918 -11.658 1.00 93.56 76 PHE A N 1
ATOM 587 C CA . PHE A 1 76 ? -9.955 -0.142 -11.084 1.00 93.56 76 PHE A CA 1
ATOM 588 C C . PHE A 1 76 ? -8.590 -0.812 -11.279 1.00 93.56 76 PHE A C 1
ATOM 590 O O . PHE A 1 76 ? -8.176 -1.696 -10.527 1.00 93.56 76 PHE A O 1
ATOM 597 N N . TYR A 1 77 ? -7.853 -0.272 -12.243 1.00 88.06 77 TYR A N 1
ATOM 598 C CA . TYR A 1 77 ? -6.423 -0.439 -12.442 1.00 88.06 77 TYR A CA 1
ATOM 599 C C . TYR A 1 77 ? -5.775 0.953 -12.526 1.00 88.06 77 TYR A C 1
ATOM 601 O O . TYR A 1 77 ? -6.342 1.899 -13.070 1.00 88.06 77 TYR A O 1
ATOM 609 N N . ASN A 1 78 ? -4.570 1.113 -11.981 1.00 78.31 78 ASN A N 1
ATOM 610 C CA . ASN A 1 78 ? -3.862 2.395 -11.985 1.00 78.31 78 ASN A CA 1
ATOM 611 C C . ASN A 1 78 ? -2.472 2.216 -12.621 1.00 78.31 78 ASN A C 1
ATOM 613 O O . ASN A 1 78 ? -1.564 1.728 -11.935 1.00 78.31 78 ASN A O 1
ATOM 617 N N . PRO A 1 79 ? -2.275 2.587 -13.907 1.00 69.38 79 PRO A N 1
ATOM 618 C CA . PRO A 1 79 ? -3.264 3.076 -14.897 1.00 69.38 79 PRO A CA 1
ATOM 619 C C . PRO A 1 79 ? -4.282 1.992 -15.341 1.00 69.38 79 PRO A C 1
ATOM 621 O O . PRO A 1 79 ? -4.004 0.816 -15.108 1.00 69.38 79 PRO A O 1
ATOM 624 N N . PRO A 1 80 ? -5.419 2.336 -15.999 1.00 81.12 80 PRO A N 1
ATOM 625 C CA . PRO A 1 80 ? -5.746 3.619 -16.629 1.00 81.12 80 PRO A CA 1
ATOM 626 C C . PRO A 1 80 ? -6.577 4.599 -15.789 1.00 81.12 80 PRO A C 1
ATOM 628 O O . PRO A 1 80 ? -6.587 5.781 -16.136 1.00 81.12 80 PRO A O 1
ATOM 631 N N . GLN A 1 81 ? -7.249 4.178 -14.710 1.00 84.31 81 GLN A N 1
ATOM 632 C CA . GLN A 1 81 ? -8.030 5.112 -13.893 1.00 84.31 81 GLN A CA 1
ATOM 633 C C . GLN A 1 81 ? -7.114 6.110 -13.159 1.00 84.31 81 GLN A C 1
ATOM 635 O O . GLN A 1 81 ? -6.034 5.767 -12.668 1.00 84.31 81 GLN A O 1
ATOM 640 N N . LEU A 1 82 ? -7.545 7.374 -13.096 1.00 7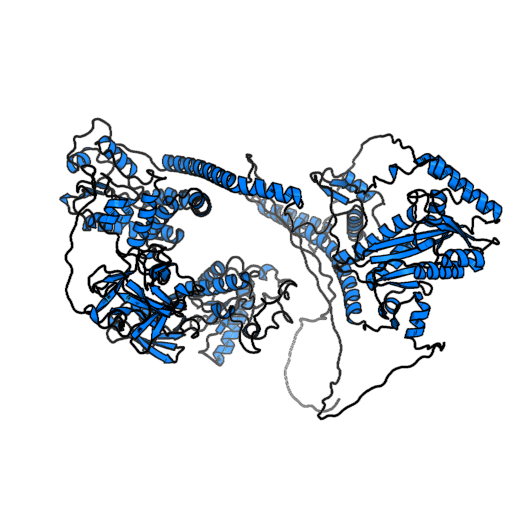6.75 82 LEU A N 1
ATOM 641 C CA . LEU A 1 82 ? -6.779 8.473 -12.503 1.00 76.75 82 LEU A CA 1
ATOM 642 C C . LEU A 1 82 ? -7.132 8.672 -11.022 1.00 76.75 82 LEU A C 1
ATOM 644 O O . LEU A 1 82 ? -8.296 8.840 -10.671 1.00 76.75 82 LEU A O 1
ATOM 648 N N . GLY A 1 83 ? -6.107 8.756 -10.169 1.00 83.50 83 GLY A N 1
ATOM 649 C CA . GLY A 1 83 ? -6.260 8.993 -8.730 1.00 83.50 83 GLY A CA 1
ATOM 650 C C . GLY A 1 83 ? -6.260 7.702 -7.910 1.00 83.50 83 GLY A C 1
ATOM 651 O O . GLY A 1 83 ? -5.540 6.754 -8.224 1.00 83.50 83 GLY A O 1
ATOM 652 N N . THR A 1 84 ? -7.017 7.682 -6.815 1.00 91.12 84 THR A N 1
ATOM 653 C CA . THR A 1 84 ? -7.162 6.511 -5.939 1.00 91.12 84 THR A CA 1
ATOM 654 C C . THR A 1 84 ? -8.430 5.711 -6.255 1.00 91.12 84 THR A C 1
ATOM 656 O O . THR A 1 84 ? -9.327 6.172 -6.967 1.00 91.12 84 THR A O 1
ATOM 659 N N . ILE A 1 85 ? -8.545 4.514 -5.670 1.00 94.00 85 ILE A N 1
ATOM 660 C CA . ILE A 1 85 ? -9.801 3.752 -5.673 1.00 94.00 85 ILE A CA 1
ATOM 661 C C . ILE A 1 85 ? -10.933 4.539 -4.990 1.00 94.00 85 ILE A C 1
ATOM 663 O O . ILE A 1 85 ? -12.062 4.519 -5.469 1.00 94.00 85 ILE A O 1
ATOM 667 N N . GLU A 1 86 ? -10.638 5.301 -3.930 1.00 95.00 86 GLU A N 1
ATOM 668 C CA . GLU A 1 86 ? -11.626 6.159 -3.266 1.00 95.00 86 GLU A CA 1
ATOM 669 C C . GLU A 1 86 ? -12.122 7.288 -4.194 1.00 95.00 86 GLU A C 1
ATOM 671 O O . GLU A 1 86 ? -13.319 7.576 -4.212 1.00 95.00 86 GLU A O 1
ATOM 676 N N . ASP A 1 87 ? -11.247 7.895 -5.000 1.00 93.31 87 ASP A N 1
ATOM 677 C CA . ASP A 1 87 ? -11.648 8.905 -5.995 1.00 93.31 87 ASP A CA 1
ATOM 678 C C . ASP A 1 87 ? -12.494 8.281 -7.116 1.00 93.31 87 ASP A C 1
ATOM 680 O O . ASP A 1 87 ? -13.529 8.827 -7.500 1.00 93.31 87 ASP A O 1
ATOM 684 N N . THR A 1 88 ? -12.097 7.095 -7.587 1.00 94.06 88 THR A N 1
ATOM 685 C CA . THR A 1 88 ? -12.825 6.332 -8.613 1.00 94.06 88 THR A CA 1
ATOM 686 C C . THR A 1 88 ? -14.236 5.985 -8.131 1.00 94.06 88 THR A C 1
ATOM 688 O O . THR A 1 88 ? -15.215 6.306 -8.804 1.00 94.06 88 THR A O 1
ATOM 691 N N . ILE A 1 89 ? -14.364 5.418 -6.927 1.00 95.62 89 ILE A N 1
ATOM 692 C CA . ILE A 1 89 ? -15.655 5.085 -6.311 1.00 95.62 89 ILE A CA 1
ATOM 693 C C . ILE A 1 89 ? -16.524 6.338 -6.123 1.00 95.62 89 ILE A C 1
ATOM 695 O O . ILE A 1 89 ? -17.704 6.312 -6.467 1.00 95.62 89 ILE A O 1
ATOM 699 N N . LYS A 1 90 ? -15.965 7.460 -5.645 1.00 95.38 90 LYS A N 1
ATOM 700 C CA . LYS A 1 90 ? -16.715 8.725 -5.509 1.00 95.38 90 LYS A CA 1
ATOM 701 C C . LYS A 1 90 ? -17.280 9.206 -6.842 1.00 95.38 90 LYS A C 1
ATOM 703 O O . LYS A 1 90 ? -18.451 9.576 -6.902 1.00 95.38 90 LYS A O 1
ATOM 708 N N . ASN A 1 91 ? -16.482 9.165 -7.907 1.00 94.38 91 ASN A N 1
ATOM 709 C CA . ASN A 1 91 ? -16.934 9.554 -9.239 1.00 94.38 91 ASN A CA 1
ATOM 710 C C . ASN A 1 91 ? -18.046 8.626 -9.754 1.00 94.38 91 ASN A C 1
ATOM 712 O O . ASN A 1 91 ? -19.063 9.093 -10.265 1.00 94.38 91 ASN A O 1
ATOM 716 N N . ARG A 1 92 ? -17.910 7.311 -9.552 1.00 94.94 92 ARG A N 1
ATOM 717 C CA . ARG A 1 92 ? -18.943 6.338 -9.940 1.00 94.94 92 ARG A CA 1
ATOM 718 C C . ARG A 1 92 ? -20.224 6.466 -9.111 1.00 94.94 92 ARG A C 1
ATOM 720 O O . ARG A 1 92 ? -21.301 6.264 -9.656 1.00 94.94 92 ARG A O 1
ATOM 727 N N . ILE A 1 93 ? -20.146 6.907 -7.852 1.00 95.12 93 ILE A N 1
ATOM 728 C CA . ILE A 1 93 ? -21.315 7.280 -7.034 1.00 95.12 93 ILE A CA 1
ATOM 729 C C . ILE A 1 93 ? -21.997 8.550 -7.561 1.00 95.12 93 ILE A C 1
ATOM 731 O O . ILE A 1 93 ? -23.229 8.610 -7.576 1.00 95.12 93 ILE A O 1
ATOM 735 N N . VAL A 1 94 ? -21.237 9.552 -8.024 1.00 95.62 94 VAL A N 1
ATOM 736 C CA . VAL A 1 94 ? -21.802 10.742 -8.691 1.00 95.62 94 VAL A CA 1
ATOM 737 C C . VAL A 1 94 ? -22.574 10.329 -9.947 1.00 95.62 94 VAL A C 1
ATOM 739 O O . VAL A 1 94 ? -23.717 10.751 -10.119 1.00 95.62 94 VAL A O 1
ATOM 742 N N . ASP A 1 95 ? -22.009 9.443 -10.768 1.00 95.19 95 ASP A N 1
ATOM 743 C CA . ASP A 1 95 ? -22.687 8.907 -11.950 1.00 95.19 95 ASP A CA 1
ATOM 744 C C . ASP A 1 95 ? -23.902 8.045 -11.609 1.00 95.19 95 ASP A C 1
ATOM 746 O O . ASP A 1 95 ? -24.973 8.268 -12.162 1.00 95.19 95 ASP A O 1
ATOM 750 N N . ALA A 1 96 ? -23.784 7.109 -10.666 1.00 94.50 96 ALA A N 1
ATOM 751 C CA . ALA A 1 96 ? -24.894 6.278 -10.203 1.00 94.50 96 ALA A CA 1
ATOM 752 C C . ALA A 1 96 ? -26.066 7.134 -9.683 1.00 94.50 96 ALA A C 1
ATOM 754 O O . ALA A 1 96 ? -27.223 6.890 -10.023 1.00 94.50 96 ALA A O 1
ATOM 755 N N . THR A 1 97 ? -25.764 8.211 -8.948 1.00 94.44 97 THR A N 1
ATOM 756 C CA . THR A 1 97 ? -26.756 9.189 -8.468 1.00 94.44 97 THR A CA 1
ATOM 757 C C . THR A 1 97 ? -27.402 9.965 -9.620 1.00 94.44 97 THR A C 1
ATOM 759 O O . THR A 1 97 ? -28.622 10.122 -9.657 1.00 94.44 97 THR A O 1
ATOM 762 N N . ARG A 1 98 ? -26.595 10.436 -10.580 1.00 95.38 98 ARG A N 1
ATOM 763 C CA . ARG A 1 98 ? -27.025 11.204 -11.761 1.00 95.38 98 ARG A CA 1
ATOM 764 C C . ARG A 1 98 ? -27.911 10.378 -12.700 1.00 95.38 98 ARG A C 1
ATOM 766 O O . ARG A 1 98 ? -28.949 10.861 -13.144 1.00 95.38 98 ARG A O 1
ATOM 773 N N . LEU A 1 99 ? -27.517 9.130 -12.942 1.00 95.00 99 LEU A N 1
ATOM 774 C CA . LEU A 1 99 ? -28.186 8.144 -13.795 1.00 95.00 99 LEU A CA 1
ATOM 775 C C . LEU A 1 99 ? -29.313 7.378 -13.069 1.00 95.00 99 LEU A C 1
ATOM 777 O O . LEU A 1 99 ? -30.062 6.649 -13.714 1.00 95.00 99 LEU A O 1
ATOM 781 N N . LYS A 1 100 ? -29.468 7.568 -11.748 1.00 95.56 100 LYS A N 1
ATOM 782 C CA . LYS A 1 100 ? -30.488 6.942 -10.878 1.00 95.56 100 LYS A CA 1
ATOM 783 C C . LYS A 1 100 ? -30.430 5.406 -10.861 1.00 95.56 100 LYS A C 1
ATOM 785 O O . LYS A 1 100 ? -31.458 4.738 -10.927 1.00 95.56 100 LYS A O 1
ATOM 790 N N . THR A 1 101 ? -29.221 4.862 -10.764 1.00 95.19 101 THR A N 1
ATOM 791 C CA . THR A 1 101 ? -28.896 3.426 -10.849 1.00 95.19 101 THR A CA 1
ATOM 792 C C . THR A 1 101 ? -27.935 3.022 -9.728 1.00 95.19 101 THR A C 1
ATOM 794 O O . THR A 1 101 ? -27.444 3.882 -9.000 1.00 95.19 101 THR A O 1
ATOM 797 N N . THR A 1 102 ? -27.632 1.729 -9.584 1.00 92.69 102 THR A N 1
ATOM 798 C CA . THR A 1 102 ? -26.513 1.270 -8.738 1.00 92.69 102 THR A CA 1
ATOM 799 C C . THR A 1 102 ? -25.192 1.203 -9.515 1.00 92.69 102 THR A C 1
ATOM 801 O O . THR A 1 102 ? -25.202 1.103 -10.745 1.00 92.69 102 THR A O 1
ATOM 804 N N . GLY A 1 103 ? -24.069 1.233 -8.792 1.00 92.62 103 GLY A N 1
ATOM 805 C CA . GLY A 1 103 ? -22.722 0.947 -9.299 1.00 92.62 103 GLY A CA 1
ATOM 806 C C . GLY A 1 103 ? -22.167 -0.381 -8.764 1.00 92.62 103 GLY A C 1
ATOM 807 O O . GLY A 1 103 ? -22.634 -0.873 -7.733 1.00 92.62 103 GLY A O 1
ATOM 808 N N . MET A 1 104 ? -21.186 -0.962 -9.461 1.00 95.19 104 MET A N 1
ATOM 809 C CA . MET A 1 104 ? -20.424 -2.134 -9.005 1.00 95.19 104 MET A CA 1
ATOM 810 C C . MET A 1 104 ? -19.002 -2.134 -9.587 1.00 95.19 104 MET A C 1
ATOM 812 O O . MET A 1 104 ? -18.824 -1.941 -10.789 1.00 95.19 104 MET A O 1
ATOM 816 N N . LEU A 1 105 ? -18.000 -2.397 -8.741 1.00 96.25 105 LEU A N 1
ATOM 817 C CA . LEU A 1 105 ? -16.602 -2.555 -9.151 1.00 96.25 105 LEU A CA 1
ATOM 818 C C . LEU A 1 105 ? -16.401 -3.963 -9.731 1.00 96.25 105 LEU A C 1
ATOM 820 O O . LEU A 1 105 ? -16.211 -4.915 -8.979 1.00 96.25 105 LEU A O 1
ATOM 824 N N . THR A 1 106 ? -16.487 -4.132 -11.047 1.00 95.00 106 THR A N 1
ATOM 825 C CA . THR A 1 106 ? -16.472 -5.469 -11.663 1.00 95.00 106 THR A CA 1
ATOM 826 C C . THR A 1 106 ? -15.086 -6.093 -11.785 1.00 95.00 106 THR A C 1
ATOM 828 O O . THR A 1 106 ? -14.998 -7.320 -11.837 1.00 95.00 106 THR A O 1
ATOM 831 N N . GLU A 1 107 ? -14.015 -5.295 -11.785 1.00 92.12 107 GLU A N 1
ATOM 832 C CA . GLU A 1 107 ? -12.660 -5.806 -12.009 1.00 92.12 107 GLU A CA 1
ATOM 833 C C . GLU A 1 107 ? -11.580 -4.996 -11.267 1.00 92.12 107 GLU A C 1
ATOM 835 O O . GLU A 1 107 ? -11.547 -3.762 -11.328 1.00 92.12 107 GLU A O 1
ATOM 840 N N . PHE A 1 108 ? -10.687 -5.706 -10.569 1.00 92.19 108 PHE A N 1
ATOM 841 C CA . PHE A 1 108 ? -9.419 -5.217 -10.012 1.00 92.19 108 PHE A CA 1
ATOM 842 C C . PHE A 1 108 ? -8.465 -6.398 -9.741 1.00 92.19 108 PHE A C 1
ATOM 844 O O . PHE A 1 108 ? -8.911 -7.538 -9.617 1.00 92.19 108 PHE A O 1
ATOM 851 N N . MET A 1 109 ? -7.161 -6.132 -9.612 1.00 84.25 109 MET A N 1
ATOM 852 C CA . MET A 1 109 ? -6.120 -7.158 -9.414 1.00 84.25 109 MET A CA 1
ATOM 853 C C . MET A 1 109 ? -6.185 -7.860 -8.042 1.00 84.25 109 MET A C 1
ATOM 855 O O . MET A 1 109 ? -6.113 -7.189 -7.013 1.00 84.25 109 MET A O 1
ATOM 859 N N . LEU A 1 110 ? -6.180 -9.201 -8.029 1.00 81.25 110 LEU A N 1
ATOM 860 C CA . LEU A 1 110 ? -6.161 -10.038 -6.816 1.00 81.25 110 LEU A CA 1
ATOM 861 C C . LEU A 1 110 ? -5.210 -11.258 -6.904 1.00 81.25 110 LEU A C 1
ATOM 863 O O . LEU A 1 110 ? -5.569 -12.370 -6.531 1.00 81.25 110 LEU A O 1
ATOM 867 N N . TRP A 1 111 ? -3.974 -11.063 -7.376 1.00 73.50 111 TRP A N 1
ATOM 868 C CA . TRP A 1 111 ? -2.951 -12.132 -7.415 1.00 73.50 111 TRP A CA 1
ATOM 869 C C . TRP A 1 111 ? -1.545 -11.715 -6.944 1.00 73.50 111 TRP A C 1
ATOM 871 O O . TRP A 1 111 ? -0.673 -12.567 -6.776 1.00 73.50 111 TRP A O 1
ATOM 881 N N . ASP A 1 112 ? -1.293 -10.425 -6.689 1.00 73.56 112 ASP A N 1
ATOM 882 C CA . ASP A 1 112 ? 0.001 -9.950 -6.177 1.00 73.56 112 ASP A CA 1
ATOM 883 C C . ASP A 1 112 ? 0.150 -10.282 -4.681 1.00 73.56 112 ASP A C 1
ATOM 885 O O . ASP A 1 112 ? -0.398 -9.610 -3.806 1.00 73.56 112 ASP A O 1
ATOM 889 N N . GLN A 1 113 ? 0.916 -11.339 -4.402 1.00 69.12 113 GLN A N 1
ATOM 890 C CA . GLN A 1 113 ? 1.182 -11.866 -3.059 1.00 69.12 113 GLN A CA 1
ATOM 891 C C . GLN A 1 113 ? 2.222 -11.057 -2.262 1.00 69.12 113 GLN A C 1
ATOM 893 O O . GLN A 1 113 ? 2.547 -11.429 -1.134 1.00 69.12 113 GLN A O 1
ATOM 898 N N . THR A 1 114 ? 2.787 -9.979 -2.818 1.00 74.44 114 THR A N 1
ATOM 899 C CA . THR A 1 114 ? 3.703 -9.112 -2.063 1.00 74.44 114 THR A CA 1
ATOM 900 C C . THR A 1 114 ? 2.945 -8.286 -1.023 1.00 74.44 114 THR A C 1
ATOM 902 O O . THR A 1 114 ? 1.773 -7.962 -1.211 1.00 74.44 114 THR A O 1
ATOM 905 N N . ASP A 1 115 ? 3.631 -7.837 0.035 1.00 72.94 115 ASP A N 1
ATOM 906 C CA . ASP A 1 115 ? 3.061 -6.914 1.037 1.00 72.94 115 ASP A CA 1
ATOM 907 C C . ASP A 1 115 ? 2.403 -5.678 0.393 1.00 72.94 115 ASP A C 1
ATOM 909 O O . ASP A 1 115 ? 1.432 -5.127 0.911 1.00 72.94 115 ASP A O 1
ATOM 913 N N . LYS A 1 116 ? 2.928 -5.241 -0.762 1.00 74.00 116 LYS A N 1
ATOM 914 C CA . LYS A 1 116 ? 2.402 -4.120 -1.542 1.00 74.00 116 LYS A CA 1
ATOM 915 C C . LYS A 1 116 ? 1.106 -4.491 -2.273 1.00 74.00 116 LYS A C 1
ATOM 917 O O . LYS A 1 116 ? 0.156 -3.713 -2.212 1.00 74.00 116 LYS A O 1
ATOM 922 N N . GLY A 1 117 ? 1.059 -5.642 -2.943 1.00 78.12 117 GLY A N 1
ATOM 923 C CA . GLY A 1 117 ? -0.136 -6.146 -3.625 1.00 78.12 117 GLY A CA 1
ATOM 924 C C . GLY A 1 117 ? -1.288 -6.415 -2.665 1.00 78.12 117 GLY A C 1
ATOM 925 O O . GLY A 1 117 ? -2.403 -5.927 -2.871 1.00 78.12 117 GLY A O 1
ATOM 926 N N . LEU A 1 118 ? -0.982 -7.082 -1.551 1.00 79.44 118 LEU A N 1
ATOM 927 C CA . LEU A 1 118 ? -1.892 -7.296 -0.429 1.00 79.44 118 LEU A CA 1
ATOM 928 C C . LEU A 1 118 ? -2.430 -5.965 0.118 1.00 79.44 118 LEU A C 1
ATOM 930 O O . LEU A 1 118 ? -3.640 -5.813 0.272 1.00 79.44 118 LEU A O 1
ATOM 934 N N . ALA A 1 119 ? -1.563 -4.974 0.360 1.00 82.19 119 ALA A N 1
ATOM 935 C CA . ALA A 1 119 ? -1.985 -3.664 0.859 1.00 82.19 119 ALA A CA 1
ATOM 936 C C . ALA A 1 119 ? -2.894 -2.903 -0.124 1.00 82.19 119 ALA A C 1
ATOM 938 O O . ALA A 1 119 ? -3.869 -2.295 0.312 1.00 82.19 119 ALA A O 1
ATOM 939 N N . VAL A 1 120 ? -2.615 -2.953 -1.434 1.00 85.81 120 VAL A N 1
ATOM 940 C CA . VAL A 1 120 ? -3.475 -2.343 -2.468 1.00 85.81 120 VAL A CA 1
ATOM 941 C C . VAL A 1 120 ? -4.837 -3.041 -2.531 1.00 85.81 120 VAL A C 1
ATOM 943 O O . VAL A 1 120 ? -5.866 -2.370 -2.532 1.00 85.81 120 VAL A O 1
ATOM 946 N N . SER A 1 121 ? -4.857 -4.373 -2.516 1.00 87.62 121 SER A N 1
ATOM 947 C CA . SER A 1 121 ? -6.086 -5.175 -2.608 1.00 87.62 121 SER A CA 1
ATOM 948 C C . SER A 1 121 ? -6.983 -5.021 -1.370 1.00 87.62 121 SER A C 1
ATOM 950 O O . SER A 1 121 ? -8.204 -4.882 -1.480 1.00 87.62 121 SER A O 1
ATOM 952 N N . LEU A 1 122 ? -6.381 -4.976 -0.175 1.00 87.81 122 LEU A N 1
ATOM 953 C CA . LEU A 1 122 ? -7.092 -4.660 1.066 1.00 87.81 122 LEU A CA 1
ATOM 954 C C . LEU A 1 122 ? -7.639 -3.228 1.053 1.00 87.81 122 LEU A C 1
ATOM 956 O O . LEU A 1 122 ? -8.767 -3.009 1.477 1.00 87.81 122 LEU A O 1
ATOM 960 N N . GLU A 1 123 ? -6.894 -2.249 0.537 1.00 91.75 123 GLU A N 1
ATOM 961 C CA . GLU A 1 123 ? -7.403 -0.877 0.434 1.00 91.75 123 GLU A CA 1
ATOM 962 C C . GLU A 1 123 ? -8.592 -0.772 -0.534 1.00 91.75 123 GLU A C 1
ATOM 964 O O . GLU A 1 123 ? -9.572 -0.096 -0.225 1.00 91.75 123 GLU A O 1
ATOM 969 N N . ILE A 1 124 ? -8.568 -1.499 -1.657 1.00 92.94 124 ILE A N 1
ATOM 970 C CA . ILE A 1 124 ? -9.700 -1.560 -2.594 1.00 92.94 124 ILE A CA 1
ATOM 971 C C . ILE A 1 124 ? -10.951 -2.128 -1.911 1.00 92.94 124 ILE A C 1
ATOM 973 O O . ILE A 1 124 ? -12.000 -1.481 -1.924 1.00 92.94 124 ILE A O 1
ATOM 977 N N . THR A 1 125 ? -10.841 -3.286 -1.251 1.00 91.19 125 THR A N 1
ATOM 978 C CA . THR A 1 125 ? -11.986 -3.911 -0.559 1.00 91.19 125 THR A CA 1
ATOM 979 C C . THR A 1 125 ? -12.508 -3.073 0.614 1.00 91.19 125 THR A C 1
ATOM 981 O O . THR A 1 125 ? -13.721 -2.940 0.760 1.00 91.19 125 THR A O 1
ATOM 984 N N . ARG A 1 126 ? -11.638 -2.413 1.394 1.00 90.44 126 ARG A N 1
ATOM 985 C CA . ARG A 1 126 ? -12.046 -1.487 2.472 1.00 90.44 126 ARG A CA 1
ATOM 986 C C . ARG A 1 126 ? -12.794 -0.261 1.961 1.00 90.44 126 ARG A C 1
ATOM 988 O O . ARG A 1 126 ? -13.764 0.164 2.586 1.00 90.44 126 ARG A O 1
ATOM 995 N N . GLN A 1 127 ? -12.347 0.337 0.856 1.00 94.44 127 GLN A N 1
ATOM 996 C CA . GLN A 1 127 ? -13.039 1.489 0.276 1.00 94.44 127 GLN A CA 1
ATOM 997 C C . GLN A 1 127 ? -14.368 1.051 -0.357 1.00 94.44 127 GLN A C 1
ATOM 999 O O . GLN A 1 127 ? -15.362 1.760 -0.217 1.00 94.44 127 GLN A O 1
ATOM 1004 N N . ALA A 1 128 ? -14.438 -0.145 -0.949 1.00 93.00 128 ALA A N 1
ATOM 1005 C CA . ALA A 1 128 ? -15.697 -0.730 -1.405 1.00 93.00 128 ALA A CA 1
ATOM 1006 C C . ALA A 1 128 ? -16.686 -0.970 -0.240 1.00 93.00 128 ALA A C 1
ATOM 1008 O O . ALA A 1 128 ? -17.812 -0.477 -0.310 1.00 93.00 128 ALA A O 1
ATOM 1009 N N . ASP A 1 129 ? -16.248 -1.596 0.865 1.00 90.62 129 ASP A N 1
ATOM 1010 C CA . ASP A 1 129 ? -17.029 -1.769 2.108 1.00 90.62 129 ASP A CA 1
ATOM 1011 C C . ASP A 1 129 ? -17.569 -0.417 2.624 1.00 90.62 129 ASP A C 1
ATOM 1013 O O . ASP A 1 129 ? -18.774 -0.244 2.833 1.00 90.62 129 ASP A O 1
ATOM 1017 N N . ARG A 1 130 ? -16.676 0.574 2.772 1.00 91.56 130 ARG A N 1
ATOM 1018 C CA . ARG A 1 130 ? -16.968 1.928 3.281 1.00 91.56 130 ARG A CA 1
ATOM 1019 C C . ARG A 1 130 ? -18.003 2.683 2.446 1.00 91.56 130 ARG A C 1
ATOM 1021 O O . ARG A 1 130 ? -18.784 3.454 3.001 1.00 91.56 130 ARG A O 1
ATOM 1028 N N . TYR A 1 131 ? -17.997 2.479 1.132 1.00 93.31 131 TYR A N 1
ATOM 1029 C CA . TYR A 1 131 ? -18.894 3.136 0.181 1.00 93.31 131 TYR A CA 1
ATOM 1030 C C . TYR A 1 131 ? -20.048 2.234 -0.297 1.00 93.31 131 TYR A C 1
ATOM 1032 O O . TYR A 1 131 ? -20.758 2.592 -1.239 1.00 93.31 131 TYR A O 1
ATOM 1040 N N . LEU A 1 132 ? -20.263 1.086 0.363 1.00 92.94 132 LEU A N 1
ATOM 1041 C CA . LEU A 1 132 ? -21.302 0.094 0.050 1.00 92.94 132 LEU A CA 1
ATOM 1042 C C . LEU A 1 132 ? -21.298 -0.368 -1.422 1.00 92.94 132 LEU A C 1
ATOM 1044 O O . LEU A 1 132 ? -22.347 -0.687 -1.979 1.00 92.94 132 LEU A O 1
ATOM 1048 N N . GLN A 1 133 ? -20.126 -0.387 -2.061 1.00 93.44 133 GLN A N 1
ATOM 1049 C CA . GLN A 1 133 ? -19.974 -0.883 -3.427 1.00 93.44 133 GLN A CA 1
ATOM 1050 C C . GLN A 1 133 ? -19.735 -2.392 -3.396 1.00 93.44 133 GLN A C 1
ATOM 1052 O O . GLN A 1 133 ? -18.814 -2.873 -2.736 1.00 93.44 133 GLN A O 1
ATOM 1057 N N . SER A 1 134 ? -20.549 -3.141 -4.140 1.00 92.81 134 SER A N 1
ATOM 1058 C CA . SER A 1 134 ? -20.242 -4.544 -4.435 1.00 92.81 134 SER A CA 1
ATOM 1059 C C . SER A 1 134 ? -19.030 -4.625 -5.362 1.00 92.81 134 SER A C 1
ATOM 1061 O O . SER A 1 134 ? -18.769 -3.689 -6.127 1.00 92.81 134 SER A O 1
ATOM 1063 N N . TRP A 1 135 ? -18.300 -5.738 -5.305 1.00 93.81 135 TRP A N 1
ATOM 1064 C CA . TRP A 1 135 ? -17.114 -5.943 -6.126 1.00 93.81 135 TRP A CA 1
ATOM 1065 C C . TRP A 1 135 ? -16.952 -7.388 -6.598 1.00 93.81 135 TRP A C 1
ATOM 1067 O O . TRP A 1 135 ? -17.347 -8.330 -5.913 1.00 93.81 135 TRP A O 1
ATOM 1077 N N . THR A 1 136 ? -16.327 -7.546 -7.761 1.00 92.62 136 THR A N 1
ATOM 1078 C CA . THR A 1 136 ? -15.697 -8.788 -8.224 1.00 92.62 136 THR A CA 1
ATOM 1079 C C . THR A 1 136 ? -14.230 -8.510 -8.533 1.00 92.62 136 THR A C 1
ATOM 1081 O O . THR A 1 136 ? -13.844 -7.379 -8.823 1.00 92.62 136 THR A O 1
ATOM 1084 N N . ALA A 1 137 ? -13.393 -9.534 -8.394 1.00 89.00 137 ALA A N 1
ATOM 1085 C CA . ALA A 1 137 ? -11.946 -9.416 -8.486 1.00 89.00 137 ALA A CA 1
ATOM 1086 C C . ALA A 1 137 ? -11.401 -10.338 -9.580 1.00 89.00 137 ALA A C 1
ATOM 1088 O O . ALA A 1 137 ? -11.878 -11.463 -9.738 1.00 89.00 137 ALA A O 1
ATOM 1089 N N . TRP A 1 138 ? -10.393 -9.865 -10.307 1.00 85.81 138 TRP A N 1
ATOM 1090 C CA . TRP A 1 138 ? -9.694 -10.627 -11.336 1.00 85.81 138 TRP A CA 1
ATOM 1091 C C . TRP A 1 138 ? -8.459 -11.295 -10.710 1.00 85.81 138 TRP A C 1
ATOM 1093 O O . TRP A 1 138 ? -7.728 -10.638 -9.971 1.00 85.81 138 TRP A O 1
ATOM 1103 N N . ALA A 1 139 ? -8.167 -12.575 -10.923 1.00 74.50 139 ALA A N 1
ATOM 1104 C CA . ALA A 1 139 ? -9.042 -13.635 -11.424 1.00 74.50 139 ALA A CA 1
ATOM 1105 C C . ALA A 1 139 ? -9.010 -14.817 -10.444 1.00 74.50 139 ALA A C 1
ATOM 1107 O O . ALA A 1 139 ? -8.073 -14.956 -9.656 1.00 74.50 139 ALA A O 1
ATOM 1108 N N . TYR A 1 140 ? -10.054 -15.645 -10.452 1.00 77.62 140 TYR A N 1
ATOM 1109 C CA . TYR A 1 140 ? -10.240 -16.696 -9.449 1.00 77.62 140 TYR A CA 1
ATOM 1110 C C . TYR A 1 140 ? -9.197 -17.814 -9.589 1.00 77.62 140 TYR A C 1
ATOM 1112 O O . TYR A 1 140 ? -8.698 -18.325 -8.594 1.00 77.62 140 TYR A O 1
ATOM 1120 N N . GLU A 1 141 ? -8.826 -18.147 -10.821 1.00 72.06 141 GLU A N 1
ATOM 1121 C CA . GLU A 1 141 ? -7.812 -19.130 -11.203 1.00 72.06 141 GLU A CA 1
ATOM 1122 C C . GLU A 1 141 ? -6.418 -18.838 -10.609 1.00 72.06 141 GLU A C 1
ATOM 1124 O O . GLU A 1 141 ? -5.773 -19.743 -10.069 1.00 72.06 141 GLU A O 1
ATOM 1129 N N . GLU A 1 142 ? -5.996 -17.570 -10.602 1.00 69.44 142 GLU A N 1
ATOM 1130 C CA . GLU A 1 142 ? -4.704 -17.112 -10.061 1.00 69.44 142 GLU A CA 1
ATOM 1131 C C . GLU A 1 142 ? -4.602 -17.263 -8.528 1.00 69.44 142 GLU A C 1
ATOM 1133 O O . GLU A 1 142 ? -3.513 -17.171 -7.955 1.00 69.44 142 GLU A O 1
ATOM 1138 N N . LEU A 1 143 ? -5.719 -17.531 -7.836 1.00 69.44 143 LEU A N 1
ATOM 1139 C CA . LEU A 1 143 ? -5.716 -17.815 -6.399 1.00 69.44 143 LEU A CA 1
ATOM 1140 C C . LEU A 1 143 ? -5.211 -19.229 -6.068 1.00 69.44 143 LEU A C 1
ATOM 1142 O O . LEU A 1 143 ? -4.801 -19.434 -4.925 1.00 69.44 143 LEU A O 1
ATOM 1146 N N . PHE A 1 144 ? -5.247 -20.183 -7.013 1.00 67.19 144 PHE A N 1
ATOM 1147 C CA . PHE A 1 144 ? -5.029 -21.621 -6.756 1.00 67.19 144 PHE A CA 1
ATOM 1148 C C . PHE A 1 144 ? -3.837 -22.230 -7.502 1.00 67.19 144 PHE A C 1
ATOM 1150 O O . PHE A 1 144 ? -3.118 -23.052 -6.930 1.00 67.19 144 PHE A O 1
ATOM 1157 N N . ASP A 1 145 ? -3.620 -21.881 -8.774 1.00 54.94 145 ASP A N 1
ATOM 1158 C CA . ASP A 1 145 ? -2.486 -22.419 -9.533 1.00 54.94 145 ASP A CA 1
ATOM 1159 C C . ASP A 1 145 ? -1.265 -21.500 -9.366 1.00 54.94 145 ASP A C 1
ATOM 1161 O O . ASP A 1 145 ? -1.212 -20.375 -9.858 1.00 54.94 145 ASP A O 1
ATOM 1165 N N . GLY A 1 146 ? -0.230 -22.002 -8.682 1.00 49.75 146 GLY A N 1
ATOM 1166 C CA . GLY A 1 146 ? 1.041 -21.302 -8.431 1.00 49.75 146 GLY A CA 1
ATOM 1167 C C . GLY A 1 146 ? 1.924 -21.073 -9.667 1.00 49.75 146 GLY A C 1
ATOM 1168 O O . GLY A 1 146 ? 3.146 -21.014 -9.553 1.00 49.75 146 GLY A O 1
ATOM 1169 N N . THR A 1 147 ? 1.311 -20.979 -10.846 1.00 45.50 147 THR A N 1
ATOM 1170 C CA . THR A 1 147 ? 1.913 -20.648 -12.143 1.00 45.50 147 THR A CA 1
ATOM 1171 C C . THR A 1 147 ? 1.713 -19.182 -12.537 1.00 45.50 147 THR A C 1
ATOM 1173 O O . THR A 1 147 ? 2.068 -18.815 -13.662 1.00 45.50 147 THR A O 1
ATOM 1176 N N . ALA A 1 148 ? 1.184 -18.360 -11.620 1.00 44.41 148 ALA A N 1
ATOM 1177 C CA . ALA A 1 148 ? 1.020 -16.915 -11.745 1.00 44.41 148 ALA A CA 1
ATOM 1178 C C . ALA A 1 148 ? 2.282 -16.250 -12.322 1.00 44.41 148 ALA A C 1
ATOM 1180 O O . ALA A 1 148 ? 3.325 -16.154 -11.666 1.00 44.41 148 ALA A O 1
ATOM 1181 N N . GLY A 1 149 ? 2.193 -15.829 -13.589 1.00 41.19 149 GLY A N 1
ATOM 1182 C CA . GLY A 1 149 ? 3.314 -15.275 -14.352 1.00 41.19 149 GLY A CA 1
ATOM 1183 C C . GLY A 1 149 ? 3.886 -16.129 -15.488 1.00 41.19 149 GLY A C 1
ATOM 1184 O O . GLY A 1 149 ? 4.914 -15.740 -16.044 1.00 41.19 149 GLY A O 1
ATOM 1185 N N . THR A 1 150 ? 3.269 -17.260 -15.854 1.00 38.88 150 THR A N 1
ATOM 1186 C CA . THR A 1 150 ? 3.687 -18.035 -17.042 1.00 38.88 150 THR A CA 1
ATOM 1187 C C . THR A 1 150 ? 3.105 -17.510 -18.355 1.00 38.88 150 THR A C 1
ATOM 1189 O O . THR A 1 150 ? 3.872 -17.351 -19.303 1.00 38.88 150 THR A O 1
ATOM 1192 N N . ASP A 1 151 ? 1.814 -17.169 -18.416 1.00 40.16 151 ASP A N 1
ATOM 1193 C CA . ASP A 1 151 ? 1.182 -16.628 -19.626 1.00 40.16 151 ASP A CA 1
ATOM 1194 C C . ASP A 1 151 ? 0.082 -15.590 -19.322 1.00 40.16 151 ASP A C 1
ATOM 1196 O O . ASP A 1 151 ? -0.593 -15.655 -18.304 1.00 40.16 151 ASP A O 1
ATOM 1200 N N . HIS A 1 152 ? -0.091 -14.657 -20.267 1.00 42.19 152 HIS A N 1
ATOM 1201 C CA . HIS A 1 152 ? -1.176 -13.662 -20.392 1.00 42.19 152 HIS A CA 1
ATOM 1202 C C . HIS A 1 152 ? -1.164 -12.422 -19.450 1.00 42.19 152 HIS A C 1
ATOM 1204 O O . HIS A 1 152 ? -1.581 -12.433 -18.301 1.00 42.19 152 HIS A O 1
ATOM 1210 N N . TRP A 1 153 ? -0.770 -11.282 -20.040 1.00 35.47 153 TRP A N 1
ATOM 1211 C CA . TRP A 1 153 ? -1.084 -9.888 -19.653 1.00 35.47 153 TRP A CA 1
ATOM 1212 C C . TRP A 1 153 ? -0.584 -9.278 -18.327 1.00 35.47 153 TRP A C 1
ATOM 1214 O O . TRP A 1 153 ? -0.754 -8.074 -18.137 1.00 35.47 153 TRP A O 1
ATOM 1224 N N . GLY A 1 154 ? 0.168 -9.999 -17.496 1.00 30.48 154 GLY A N 1
ATOM 1225 C CA . GLY A 1 154 ? 1.012 -9.392 -16.451 1.00 30.48 154 GLY A CA 1
ATOM 1226 C C . GLY A 1 154 ? 2.481 -9.198 -16.881 1.00 30.48 154 GLY A C 1
ATOM 1227 O O . GLY A 1 154 ? 2.979 -9.952 -17.723 1.00 30.48 154 GLY A O 1
ATOM 1228 N N . PRO A 1 155 ? 3.244 -8.251 -16.290 1.00 29.11 155 PRO A N 1
ATOM 1229 C CA . PRO A 1 155 ? 4.697 -8.375 -16.263 1.00 29.11 155 PRO A CA 1
ATOM 1230 C C . PRO A 1 155 ? 5.055 -9.600 -15.408 1.00 29.11 155 PRO A C 1
ATOM 1232 O O . PRO A 1 155 ? 4.816 -9.604 -14.202 1.00 29.11 155 PRO A O 1
ATOM 1235 N N . GLY A 1 156 ? 5.603 -10.643 -16.038 1.00 28.34 156 GLY A N 1
ATOM 1236 C CA . GLY A 1 156 ? 5.998 -11.876 -15.348 1.00 28.34 156 GLY A CA 1
ATOM 1237 C C . GLY A 1 156 ? 6.961 -11.622 -14.175 1.00 28.34 156 GLY A C 1
ATOM 1238 O O . GLY A 1 156 ? 7.663 -10.603 -14.167 1.00 28.34 156 GLY A O 1
ATOM 1239 N N . PRO A 1 157 ? 6.997 -12.524 -13.176 1.00 31.14 157 PRO A N 1
ATOM 1240 C CA . PRO A 1 157 ? 7.655 -12.296 -11.896 1.00 31.14 157 PRO A CA 1
ATOM 1241 C C . PRO A 1 157 ? 9.115 -11.883 -12.066 1.00 31.14 157 PRO A C 1
ATOM 1243 O O . PRO A 1 157 ? 9.890 -12.503 -12.796 1.00 31.14 157 PRO A O 1
ATOM 1246 N N . SER A 1 158 ? 9.506 -10.834 -11.343 1.00 31.48 158 SER A N 1
ATOM 1247 C CA . SER A 1 158 ? 10.900 -10.412 -11.260 1.00 31.48 158 SER A CA 1
ATOM 1248 C C . SER A 1 158 ? 11.768 -11.539 -10.696 1.00 31.48 158 SER A C 1
ATOM 1250 O O . SER A 1 158 ? 11.371 -12.189 -9.728 1.00 31.48 158 SER A O 1
ATOM 1252 N N . GLU A 1 159 ? 12.993 -11.694 -11.215 1.00 33.56 159 GLU A N 1
ATOM 1253 C CA . GLU A 1 159 ? 13.980 -12.741 -10.856 1.00 33.56 159 GLU A CA 1
ATOM 1254 C C . GLU A 1 159 ? 14.475 -12.708 -9.381 1.00 33.56 159 GLU A C 1
ATOM 1256 O O . GLU A 1 159 ? 15.478 -13.322 -9.029 1.00 33.56 159 GLU A O 1
ATOM 1261 N N . SER A 1 160 ? 13.779 -11.983 -8.503 1.00 29.52 160 SER A N 1
ATOM 1262 C CA . SER A 1 160 ? 13.953 -11.929 -7.048 1.00 29.52 160 SER A CA 1
ATOM 1263 C C . SER A 1 160 ? 12.891 -12.718 -6.264 1.00 29.52 160 SER A C 1
ATOM 1265 O O . SER A 1 160 ? 13.035 -12.882 -5.055 1.00 29.52 160 SER A O 1
ATOM 1267 N N . GLY A 1 161 ? 11.816 -13.171 -6.917 1.00 31.69 161 GLY A N 1
ATOM 1268 C CA . GLY A 1 161 ? 10.647 -13.798 -6.290 1.00 31.69 161 GLY A CA 1
ATOM 1269 C C . GLY A 1 161 ? 10.771 -15.303 -6.045 1.00 31.69 161 GLY A C 1
ATOM 1270 O O . GLY A 1 161 ? 9.945 -16.063 -6.539 1.00 31.69 161 GLY A O 1
ATOM 1271 N N . ASN A 1 162 ? 11.763 -15.752 -5.268 1.00 31.97 162 ASN A N 1
ATOM 1272 C CA . ASN A 1 162 ? 11.657 -17.082 -4.653 1.00 31.97 162 ASN A CA 1
ATOM 1273 C C . ASN A 1 162 ? 10.521 -17.053 -3.610 1.00 31.97 162 ASN A C 1
ATOM 1275 O O . ASN A 1 162 ? 10.516 -16.134 -2.784 1.00 31.97 162 ASN A O 1
ATOM 1279 N N . PRO A 1 163 ? 9.603 -18.039 -3.575 1.00 38.69 163 PRO A N 1
ATOM 1280 C CA . PRO A 1 163 ? 8.637 -18.142 -2.485 1.00 38.69 163 PRO A CA 1
ATOM 1281 C C . PRO A 1 163 ? 9.371 -18.327 -1.144 1.00 38.69 163 PRO A C 1
ATOM 1283 O O . PRO A 1 163 ? 10.432 -18.966 -1.107 1.00 38.69 163 PRO A O 1
ATOM 1286 N N . PRO A 1 164 ? 8.846 -17.784 -0.028 1.00 35.19 164 PRO A N 1
ATOM 1287 C CA . PRO A 1 164 ? 9.492 -17.902 1.273 1.00 35.19 164 PRO A CA 1
ATOM 1288 C C . PRO A 1 164 ? 9.630 -19.378 1.668 1.00 35.19 164 PRO A C 1
ATOM 1290 O O . PRO A 1 164 ? 8.656 -20.140 1.667 1.00 35.19 164 PRO A O 1
ATOM 1293 N N . ALA A 1 165 ? 10.867 -19.774 1.981 1.00 30.53 165 ALA A N 1
ATOM 1294 C CA . ALA A 1 165 ? 11.268 -21.166 2.150 1.00 30.53 165 ALA A CA 1
ATOM 1295 C C . ALA A 1 165 ? 10.426 -21.882 3.222 1.00 30.53 165 ALA A C 1
ATOM 1297 O O . ALA A 1 165 ? 10.575 -21.630 4.416 1.00 30.53 165 ALA A O 1
ATOM 1298 N N . GLY A 1 166 ? 9.544 -22.778 2.769 1.00 37.31 166 GLY A N 1
ATOM 1299 C CA . GLY A 1 166 ? 8.602 -23.533 3.604 1.00 37.31 166 GLY A CA 1
ATOM 1300 C C . GLY A 1 166 ? 7.182 -23.604 3.029 1.00 37.31 166 GLY A C 1
ATOM 1301 O O . GLY A 1 166 ? 6.468 -24.564 3.299 1.00 37.31 166 GLY A O 1
ATOM 1302 N N . THR A 1 167 ? 6.779 -22.645 2.189 1.00 38.84 167 THR A N 1
ATOM 1303 C CA . THR A 1 167 ? 5.415 -22.578 1.623 1.00 38.84 167 THR A CA 1
ATOM 1304 C C . THR A 1 167 ? 5.210 -23.500 0.413 1.00 38.84 167 THR A C 1
ATOM 1306 O O . THR A 1 167 ? 5.120 -23.066 -0.731 1.00 38.84 167 THR A O 1
ATOM 1309 N N . THR A 1 168 ? 5.095 -24.806 0.668 1.00 40.59 168 THR A N 1
ATOM 1310 C CA . THR A 1 168 ? 4.548 -25.762 -0.313 1.00 40.59 168 THR A CA 1
ATOM 1311 C C . THR A 1 168 ? 3.023 -25.788 -0.213 1.00 40.59 168 THR A C 1
ATOM 1313 O O . THR A 1 168 ? 2.449 -26.567 0.542 1.00 40.59 168 THR A O 1
ATOM 1316 N N . VAL A 1 169 ? 2.357 -24.906 -0.964 1.00 49.00 169 VAL A N 1
ATOM 1317 C CA . VAL A 1 169 ? 0.897 -24.968 -1.146 1.00 49.00 169 VAL A CA 1
ATOM 1318 C C . VAL A 1 169 ? 0.570 -26.218 -1.971 1.00 49.00 169 VAL A C 1
ATOM 1320 O O . VAL A 1 169 ? 1.229 -26.492 -2.977 1.00 49.00 169 VAL A O 1
ATOM 1323 N N . ALA A 1 170 ? -0.405 -27.014 -1.528 1.00 48.06 170 ALA A N 1
ATOM 1324 C CA . ALA A 1 170 ? -0.836 -28.200 -2.262 1.00 48.06 170 ALA A CA 1
ATOM 1325 C C . ALA A 1 170 ? -1.582 -27.789 -3.541 1.00 48.06 170 ALA A C 1
ATOM 1327 O O . ALA A 1 170 ? -2.324 -26.809 -3.540 1.00 48.06 170 ALA A O 1
ATOM 1328 N N . LYS A 1 171 ? -1.403 -28.530 -4.642 1.00 50.03 171 LYS A N 1
ATOM 1329 C CA . LYS A 1 171 ? -2.061 -28.181 -5.908 1.00 50.03 171 LYS A CA 1
ATOM 1330 C C . LYS A 1 171 ? -3.586 -28.250 -5.751 1.00 50.03 171 LYS A C 1
ATOM 1332 O O . LYS A 1 171 ? -4.117 -29.335 -5.528 1.00 50.03 171 LYS A O 1
ATOM 1337 N N . GLY A 1 172 ? -4.259 -27.113 -5.930 1.00 55.41 172 GLY A N 1
ATOM 1338 C CA . GLY A 1 172 ? -5.708 -26.970 -5.753 1.00 55.41 172 GLY A CA 1
ATOM 1339 C C . GLY A 1 172 ? -6.136 -26.333 -4.425 1.00 55.41 172 GLY A C 1
ATOM 1340 O O . GLY A 1 172 ? -7.329 -26.122 -4.238 1.00 55.41 172 GLY A O 1
ATOM 1341 N N . GLU A 1 173 ? -5.201 -25.985 -3.535 1.00 61.06 173 GLU A N 1
ATOM 1342 C CA . GLU A 1 173 ? -5.466 -25.139 -2.362 1.00 61.06 173 GLU A CA 1
ATOM 1343 C C . GLU A 1 173 ? -5.140 -23.668 -2.677 1.00 61.06 173 GLU A C 1
ATOM 1345 O O . GLU A 1 173 ? -4.130 -23.404 -3.337 1.00 61.06 173 GLU A O 1
ATOM 1350 N N . PRO A 1 174 ? -5.942 -22.692 -2.217 1.00 65.25 174 PRO A N 1
ATOM 1351 C CA . PRO A 1 174 ? -5.707 -21.292 -2.531 1.00 65.25 174 PRO A CA 1
ATOM 1352 C C . PRO A 1 174 ? -4.619 -20.667 -1.648 1.00 65.25 174 PRO A C 1
ATOM 1354 O O . PRO A 1 174 ? -4.442 -21.042 -0.488 1.00 65.25 174 PRO A O 1
ATOM 1357 N N . PHE A 1 175 ? -3.927 -19.645 -2.159 1.00 68.06 175 PHE A N 1
ATOM 1358 C CA . PHE A 1 175 ? -2.854 -18.956 -1.431 1.00 68.06 175 PHE A CA 1
ATOM 1359 C C . PHE A 1 175 ? -3.336 -18.373 -0.081 1.00 68.06 175 PHE A C 1
ATOM 1361 O O . PHE A 1 175 ? -4.118 -17.414 -0.076 1.00 68.06 175 PHE A O 1
ATOM 1368 N N . PRO A 1 176 ? -2.841 -18.868 1.080 1.00 66.12 176 PRO A N 1
ATOM 1369 C CA . PRO A 1 176 ? -3.416 -18.524 2.388 1.00 66.12 176 PRO A CA 1
ATOM 1370 C C . PRO A 1 176 ? -3.344 -17.040 2.767 1.00 66.12 176 PRO A C 1
ATOM 1372 O O . PRO A 1 176 ? -4.159 -16.568 3.554 1.00 66.12 176 PRO A O 1
ATOM 1375 N N . VAL A 1 177 ? -2.392 -16.288 2.203 1.00 66.94 177 VAL A N 1
ATOM 1376 C CA . VAL A 1 177 ? -2.258 -14.840 2.442 1.00 66.94 177 VAL A CA 1
ATOM 1377 C C . VAL A 1 177 ? -3.351 -14.022 1.738 1.00 66.94 177 VAL A C 1
ATOM 1379 O O . VAL A 1 177 ? -3.806 -13.015 2.278 1.00 66.94 177 VAL A O 1
ATOM 1382 N N . LEU A 1 178 ? -3.834 -14.477 0.575 1.00 74.50 178 LEU A N 1
ATOM 1383 C CA . LEU A 1 178 ? -4.889 -13.794 -0.187 1.00 74.50 178 LEU A CA 1
ATOM 1384 C C . LEU A 1 178 ? -6.289 -14.046 0.401 1.00 74.50 178 LEU A C 1
ATOM 1386 O O . LEU A 1 178 ? -7.207 -13.258 0.168 1.00 74.50 178 LEU A O 1
ATOM 1390 N N . ALA A 1 179 ? -6.449 -15.085 1.232 1.00 71.88 179 ALA A N 1
ATOM 1391 C CA . ALA A 1 179 ? -7.700 -15.387 1.935 1.00 71.88 179 ALA A CA 1
ATOM 1392 C C . ALA A 1 179 ? -8.185 -14.235 2.834 1.00 71.88 179 ALA A C 1
ATOM 1394 O O . ALA A 1 179 ? -9.388 -14.066 3.014 1.00 71.88 179 ALA A O 1
ATOM 1395 N N . LEU A 1 180 ? -7.273 -13.387 3.326 1.00 69.94 180 LEU A N 1
ATOM 1396 C CA . LEU A 1 180 ? -7.604 -12.170 4.080 1.00 69.94 180 LEU A CA 1
ATOM 1397 C C . LEU A 1 180 ? -8.433 -11.154 3.264 1.00 69.94 180 LEU A C 1
ATOM 1399 O O . LEU A 1 180 ? -9.086 -10.284 3.841 1.00 69.94 180 LEU A O 1
ATOM 1403 N N . ILE A 1 181 ? -8.405 -11.258 1.931 1.00 78.50 181 ILE A N 1
ATOM 1404 C CA . ILE A 1 181 ? -9.066 -10.335 1.006 1.00 78.50 181 ILE A CA 1
ATOM 1405 C C . ILE A 1 181 ? -10.384 -10.923 0.482 1.00 78.50 181 ILE A C 1
ATOM 1407 O O . ILE A 1 181 ? -11.394 -10.229 0.492 1.00 78.50 181 ILE A O 1
ATOM 1411 N N . TYR A 1 182 ? -10.406 -12.191 0.044 1.00 79.56 182 TYR A N 1
ATOM 1412 C CA . TYR A 1 182 ? -11.617 -12.791 -0.542 1.00 79.56 182 TYR A CA 1
ATOM 1413 C C . TYR A 1 182 ? -12.535 -13.488 0.475 1.00 79.56 182 TYR A C 1
ATOM 1415 O O . TYR A 1 182 ? -13.735 -13.592 0.238 1.00 79.56 182 TYR A O 1
ATOM 1423 N N . ALA A 1 183 ? -12.017 -13.954 1.615 1.00 80.19 183 ALA A N 1
ATOM 1424 C CA . ALA A 1 183 ? -12.770 -14.774 2.568 1.00 80.19 183 ALA A CA 1
ATOM 1425 C C . ALA A 1 183 ? -13.328 -13.952 3.751 1.00 80.19 183 ALA A C 1
ATOM 1427 O O . ALA A 1 183 ? -13.192 -14.339 4.911 1.00 80.19 183 ALA A O 1
ATOM 1428 N N . ARG A 1 184 ? -13.922 -12.787 3.452 1.00 87.81 184 ARG A N 1
ATOM 1429 C CA . ARG A 1 184 ? -14.450 -11.813 4.431 1.00 87.81 184 ARG A CA 1
ATOM 1430 C C . ARG A 1 184 ? -15.829 -12.224 4.965 1.00 87.81 184 ARG A C 1
ATOM 1432 O O . ARG A 1 184 ? -16.607 -12.866 4.263 1.00 87.81 184 ARG A O 1
ATOM 1439 N N . THR A 1 185 ? -16.168 -11.775 6.173 1.00 91.19 185 THR A N 1
ATOM 1440 C CA . THR A 1 185 ? -17.555 -11.787 6.678 1.00 91.19 185 THR A CA 1
ATOM 1441 C C . THR A 1 185 ? -18.280 -10.552 6.155 1.00 91.19 185 THR A C 1
ATOM 1443 O O . THR A 1 185 ? -17.761 -9.447 6.305 1.00 91.19 185 THR A O 1
ATOM 1446 N N . TYR A 1 186 ? -19.466 -10.719 5.565 1.00 94.19 186 TYR A N 1
ATOM 1447 C CA . TYR A 1 186 ? -20.245 -9.614 4.994 1.00 94.19 186 TYR A CA 1
ATOM 1448 C C . TYR A 1 186 ? -21.756 -9.886 5.000 1.00 94.19 186 TYR A C 1
ATOM 1450 O O . TYR A 1 186 ? -22.199 -11.035 5.016 1.00 94.19 186 TYR A O 1
ATOM 1458 N N . ALA A 1 187 ? -22.567 -8.828 4.973 1.00 94.50 187 ALA A N 1
ATOM 1459 C CA . ALA A 1 187 ? -24.010 -8.930 4.788 1.00 94.50 187 ALA A CA 1
ATOM 1460 C C . ALA A 1 187 ? -24.351 -9.189 3.310 1.00 94.50 187 ALA A C 1
ATOM 1462 O O . ALA A 1 187 ? -24.244 -8.297 2.475 1.00 94.50 187 ALA A O 1
ATOM 1463 N N . GLU A 1 188 ? -24.786 -10.411 3.010 1.00 93.81 188 GLU A N 1
ATOM 1464 C CA . GLU A 1 188 ? -25.287 -10.834 1.696 1.00 93.81 188 GLU A CA 1
ATOM 1465 C C . GLU A 1 188 ? -26.681 -10.252 1.412 1.00 93.81 188 GLU A C 1
ATOM 1467 O O . GLU A 1 188 ? -27.008 -9.946 0.269 1.00 93.81 188 GLU A O 1
ATOM 1472 N N . ALA A 1 189 ? -27.490 -10.040 2.457 1.00 94.88 189 ALA A N 1
ATOM 1473 C CA . ALA A 1 189 ? -28.766 -9.335 2.362 1.00 94.88 189 ALA A CA 1
ATOM 1474 C C . ALA A 1 189 ? -29.112 -8.617 3.674 1.00 94.88 189 ALA A C 1
ATOM 1476 O O . ALA A 1 189 ? -28.900 -9.148 4.765 1.00 94.88 189 ALA A O 1
ATOM 1477 N N . THR A 1 190 ? -29.732 -7.440 3.589 1.00 95.06 190 THR A N 1
ATOM 1478 C CA . THR A 1 190 ? -30.361 -6.764 4.734 1.00 95.06 190 THR A CA 1
ATOM 1479 C C . THR A 1 190 ? -31.861 -6.615 4.487 1.00 95.06 190 THR A C 1
ATOM 1481 O O . THR A 1 190 ? -32.302 -6.360 3.369 1.00 95.06 190 THR A O 1
ATOM 1484 N N . ALA A 1 191 ? -32.674 -6.760 5.536 1.00 93.94 191 ALA A N 1
ATOM 1485 C CA . ALA A 1 191 ? -34.129 -6.595 5.456 1.00 93.94 191 ALA A CA 1
ATOM 1486 C C . ALA A 1 191 ? -34.534 -5.100 5.477 1.00 93.94 191 ALA A C 1
ATOM 1488 O O . ALA A 1 191 ? -35.353 -4.654 6.279 1.00 93.94 191 ALA A O 1
ATOM 1489 N N . GLY A 1 192 ? -33.893 -4.291 4.631 1.00 94.38 192 GLY A N 1
ATOM 1490 C CA . GLY A 1 192 ? -34.058 -2.842 4.581 1.00 94.38 192 GLY A CA 1
ATOM 1491 C C . GLY A 1 192 ? -32.909 -2.150 3.843 1.00 94.38 192 GLY A C 1
ATOM 1492 O O . GLY A 1 192 ? -32.271 -2.749 2.988 1.00 94.38 192 GLY A O 1
ATOM 1493 N N . ILE A 1 193 ? -32.647 -0.876 4.148 1.00 93.75 193 ILE A N 1
ATOM 1494 C CA . ILE A 1 193 ? -31.638 -0.080 3.421 1.00 93.75 193 ILE A CA 1
ATOM 1495 C C . ILE A 1 193 ? -30.339 -0.021 4.225 1.00 93.75 193 ILE A C 1
ATOM 1497 O O . ILE A 1 193 ? -30.274 0.707 5.219 1.00 93.75 193 ILE A O 1
ATOM 1501 N N . THR A 1 194 ? -29.303 -0.741 3.786 1.00 95.06 194 THR A N 1
ATOM 1502 C CA . THR A 1 194 ? -27.951 -0.695 4.375 1.00 95.06 194 THR A CA 1
ATOM 1503 C C . THR A 1 194 ? -27.419 0.741 4.465 1.00 95.06 194 THR A C 1
ATOM 1505 O O . THR A 1 194 ? -27.641 1.566 3.576 1.00 95.06 194 THR A O 1
ATOM 1508 N N . LYS A 1 195 ? -26.740 1.052 5.573 1.00 93.56 195 LYS A N 1
ATOM 1509 C CA . LYS A 1 195 ? -26.132 2.357 5.881 1.00 93.56 195 LYS A CA 1
ATOM 1510 C C . LYS A 1 195 ? -24.641 2.266 6.176 1.00 93.56 195 LYS A C 1
ATOM 1512 O O . LYS A 1 195 ? -23.921 3.185 5.805 1.00 93.56 195 LYS A O 1
ATOM 1517 N N . THR A 1 196 ? -24.174 1.172 6.774 1.00 91.69 196 THR A N 1
ATOM 1518 C CA . THR A 1 196 ? -22.742 0.858 6.894 1.00 91.69 196 THR A CA 1
ATOM 1519 C C . THR A 1 196 ? -22.503 -0.645 6.769 1.00 91.69 196 THR A C 1
ATOM 1521 O O . THR A 1 196 ? -23.341 -1.442 7.191 1.00 91.69 196 THR A O 1
ATOM 1524 N N . SER A 1 197 ? -21.343 -1.009 6.225 1.00 89.31 197 SER A N 1
ATOM 1525 C CA . SER A 1 197 ? -20.740 -2.346 6.246 1.00 89.31 197 SER A CA 1
ATOM 1526 C C . SER A 1 197 ? -19.263 -2.161 6.598 1.00 89.31 197 SER A C 1
ATOM 1528 O O . SER A 1 197 ? -18.639 -1.231 6.089 1.00 89.31 197 SER A O 1
ATOM 1530 N N . TYR A 1 198 ? -18.707 -2.977 7.493 1.00 85.56 198 TYR A N 1
ATOM 1531 C CA . TYR A 1 198 ? -17.284 -2.918 7.842 1.00 85.56 198 TYR A CA 1
ATOM 1532 C C . TYR A 1 198 ? -16.787 -4.260 8.388 1.00 85.56 198 TYR A C 1
ATOM 1534 O O . TYR A 1 198 ? -17.379 -4.798 9.324 1.00 85.56 198 TYR A O 1
ATOM 1542 N N . PHE A 1 199 ? -15.684 -4.767 7.834 1.00 85.25 199 PHE A N 1
ATOM 1543 C CA . PHE A 1 199 ? -14.967 -5.958 8.297 1.00 85.25 199 PHE A CA 1
ATOM 1544 C C . PHE A 1 199 ? -13.568 -5.571 8.804 1.00 85.25 199 PHE A C 1
ATOM 1546 O O . PHE A 1 199 ? -12.826 -4.871 8.118 1.00 85.25 199 PHE A O 1
ATOM 1553 N N . GLU A 1 200 ? -13.204 -6.026 10.005 1.00 77.44 200 GLU A N 1
ATOM 1554 C CA . GLU A 1 200 ? -11.893 -5.791 10.621 1.00 77.44 200 GLU A CA 1
ATOM 1555 C C . GLU A 1 200 ? -10.933 -6.942 10.272 1.00 77.44 200 GLU A C 1
ATOM 1557 O O . GLU A 1 200 ? -10.911 -7.976 10.943 1.00 77.44 200 GLU A O 1
ATOM 1562 N N . ASP A 1 201 ? -10.122 -6.735 9.225 1.00 72.06 201 ASP A N 1
ATOM 1563 C CA . ASP A 1 201 ? -9.222 -7.730 8.606 1.00 72.06 201 ASP A CA 1
ATOM 1564 C C . ASP A 1 201 ? -8.332 -8.516 9.595 1.00 72.06 201 ASP A C 1
ATOM 1566 O O . ASP A 1 201 ? -7.894 -9.625 9.302 1.00 72.06 201 ASP A O 1
ATOM 1570 N N . THR A 1 202 ? -8.024 -7.931 10.758 1.00 64.81 202 THR A N 1
ATOM 1571 C CA . THR A 1 202 ? -7.103 -8.476 11.770 1.00 64.81 202 THR A CA 1
ATOM 1572 C C . THR A 1 202 ? -7.779 -9.303 12.863 1.00 64.81 202 THR A C 1
ATOM 1574 O O . THR A 1 202 ? -7.098 -10.062 13.551 1.00 64.81 202 THR A O 1
ATOM 1577 N N . THR A 1 203 ? -9.092 -9.156 13.060 1.00 64.31 203 THR A N 1
ATOM 1578 C CA . THR A 1 203 ? -9.847 -9.843 14.128 1.00 64.31 203 THR A CA 1
ATOM 1579 C C . THR A 1 203 ? -11.014 -10.668 13.601 1.00 64.31 203 THR A C 1
ATOM 1581 O O . THR A 1 203 ? -11.609 -11.430 14.361 1.00 64.31 203 THR A O 1
ATOM 1584 N N . GLY A 1 204 ? -11.387 -10.486 12.332 1.00 70.75 204 GLY A N 1
ATOM 1585 C CA . GLY A 1 204 ? -12.596 -11.056 11.755 1.00 70.75 204 GLY A CA 1
ATOM 1586 C C . GLY A 1 204 ? -13.890 -10.449 12.302 1.00 70.75 204 GLY A C 1
ATOM 1587 O O . GLY A 1 204 ? -14.962 -10.958 11.987 1.00 70.75 204 GLY A O 1
ATOM 1588 N N . LYS A 1 205 ? -13.870 -9.394 13.129 1.00 80.31 205 LYS A N 1
ATOM 1589 C CA . LYS A 1 205 ? -15.125 -8.744 13.541 1.00 80.31 205 LYS A CA 1
ATOM 1590 C C . LYS A 1 205 ? -15.816 -8.109 12.329 1.00 80.31 205 LYS A C 1
ATOM 1592 O O . LYS A 1 205 ? -15.158 -7.547 11.455 1.00 80.31 205 LYS A O 1
ATOM 1597 N N . TYR A 1 206 ? -17.143 -8.166 12.302 1.00 89.19 206 TYR A N 1
ATOM 1598 C CA . TYR A 1 206 ? -17.965 -7.555 11.255 1.00 89.19 206 TYR A CA 1
ATOM 1599 C C . TYR A 1 206 ? -19.086 -6.709 11.852 1.00 89.19 206 TYR A C 1
ATOM 1601 O O . TYR A 1 206 ? -19.669 -7.094 12.865 1.00 89.19 206 TYR A O 1
ATOM 1609 N N . TRP A 1 207 ? -19.433 -5.600 11.198 1.00 91.00 207 TRP A N 1
ATOM 1610 C CA . TRP A 1 207 ? -20.571 -4.748 11.541 1.00 91.00 207 TRP A CA 1
ATOM 1611 C C . TRP A 1 207 ? -21.382 -4.400 10.298 1.00 91.00 207 TRP A C 1
ATOM 1613 O O . TRP A 1 207 ? -20.830 -4.009 9.271 1.00 91.00 207 TRP A O 1
ATOM 1623 N N . VAL A 1 208 ? -22.705 -4.446 10.439 1.00 94.31 208 VAL A N 1
ATOM 1624 C CA . VAL A 1 208 ? -23.653 -3.940 9.445 1.00 94.31 208 VAL A CA 1
ATOM 1625 C C . VAL A 1 208 ? -24.740 -3.125 10.132 1.00 94.31 208 VAL A C 1
ATOM 1627 O O . VAL A 1 208 ? -25.330 -3.566 11.121 1.00 94.31 208 VAL A O 1
ATOM 1630 N N . SER A 1 209 ? -25.026 -1.936 9.603 1.00 95.38 209 SER A N 1
ATOM 1631 C CA . SER A 1 209 ? -26.194 -1.151 10.004 1.00 95.38 209 SER A CA 1
ATOM 1632 C C . SER A 1 209 ? -27.124 -0.913 8.824 1.00 95.38 209 SER A C 1
ATOM 1634 O O . SER A 1 209 ? -26.671 -0.730 7.692 1.00 95.38 209 SER A O 1
ATOM 1636 N N . TRP A 1 210 ? -28.432 -0.933 9.071 1.00 96.44 210 TRP A N 1
ATOM 1637 C CA . TRP A 1 210 ? -29.449 -0.715 8.045 1.00 96.44 210 TRP A CA 1
ATOM 1638 C C . TRP A 1 210 ? -30.711 -0.090 8.631 1.00 96.44 210 TRP A C 1
ATOM 1640 O O . TRP A 1 210 ? -31.032 -0.275 9.805 1.00 96.44 210 TRP A O 1
ATOM 1650 N N . VAL A 1 211 ? -31.429 0.667 7.803 1.00 96.12 211 VAL A N 1
ATOM 1651 C CA . VAL A 1 211 ? -32.763 1.179 8.128 1.00 96.12 211 VAL A CA 1
ATOM 1652 C C . VAL A 1 211 ? -33.762 0.039 7.990 1.00 96.12 211 VAL A C 1
ATOM 1654 O O . VAL A 1 211 ? -33.888 -0.533 6.909 1.00 96.12 211 VAL A O 1
ATOM 1657 N N . VAL A 1 212 ? -34.458 -0.276 9.081 1.00 94.00 212 VAL A N 1
ATOM 1658 C CA . VAL A 1 212 ? -35.430 -1.373 9.169 1.00 94.00 212 VAL A CA 1
ATOM 1659 C C . VAL A 1 212 ? -36.598 -1.165 8.211 1.00 94.00 212 VAL A C 1
ATOM 1661 O O . VAL A 1 212 ? -37.191 -0.085 8.198 1.00 94.00 212 VAL A O 1
ATOM 1664 N N . ASN A 1 213 ? -36.975 -2.226 7.493 1.00 94.81 213 ASN A N 1
ATOM 1665 C CA . ASN A 1 213 ? -38.249 -2.322 6.789 1.00 94.81 213 ASN A CA 1
ATOM 1666 C C . ASN A 1 213 ? -38.984 -3.607 7.210 1.00 94.81 213 ASN A C 1
ATOM 1668 O O . ASN A 1 213 ? -38.752 -4.674 6.646 1.00 94.81 213 ASN A O 1
ATOM 1672 N N . THR A 1 214 ? -39.904 -3.514 8.175 1.00 92.12 214 THR A N 1
ATOM 1673 C CA . THR A 1 214 ? -40.687 -4.679 8.638 1.00 92.12 214 THR A CA 1
ATOM 1674 C C . THR A 1 214 ? -41.736 -5.172 7.633 1.00 92.12 214 THR A C 1
ATOM 1676 O O . THR A 1 214 ? -42.374 -6.193 7.878 1.00 92.12 214 THR A O 1
ATOM 1679 N N . GLY A 1 215 ? -41.887 -4.506 6.481 1.00 92.75 215 GLY A N 1
ATOM 1680 C CA . GLY A 1 215 ? -42.606 -5.047 5.324 1.00 92.75 215 GLY A CA 1
ATOM 1681 C C . GLY A 1 215 ? -41.832 -6.136 4.567 1.00 92.75 215 GLY A C 1
ATOM 1682 O O . GLY A 1 215 ? -42.420 -6.824 3.737 1.00 92.75 215 GLY A O 1
ATOM 1683 N N . ILE A 1 216 ? -40.534 -6.319 4.844 1.00 94.12 216 ILE A N 1
ATOM 1684 C CA . ILE A 1 216 ? -39.727 -7.415 4.294 1.00 94.12 216 ILE A CA 1
ATOM 1685 C C . ILE A 1 216 ? -39.790 -8.604 5.259 1.00 94.12 216 ILE A C 1
ATOM 1687 O O . ILE A 1 216 ? -39.269 -8.547 6.371 1.00 94.12 216 ILE A O 1
ATOM 1691 N N . SER A 1 217 ? -40.422 -9.694 4.820 1.00 88.00 217 SER A N 1
ATOM 1692 C CA . SER A 1 217 ? -40.565 -10.939 5.591 1.00 88.00 217 SER A CA 1
ATOM 1693 C C . SER A 1 217 ? -39.384 -11.907 5.446 1.00 88.00 217 SER A C 1
ATOM 1695 O O . SER A 1 217 ? -39.331 -12.916 6.147 1.00 88.00 217 SER A O 1
ATOM 1697 N N . ALA A 1 218 ? -38.456 -11.641 4.523 1.00 94.56 218 ALA A N 1
ATOM 1698 C CA . ALA A 1 218 ? -37.224 -12.410 4.377 1.00 94.56 218 ALA A CA 1
ATOM 1699 C C . ALA A 1 218 ? -36.197 -11.999 5.453 1.00 94.56 218 ALA A C 1
ATOM 1701 O O . ALA A 1 218 ? -36.086 -10.807 5.755 1.00 94.56 218 ALA A O 1
ATOM 1702 N N . PRO A 1 219 ? -35.430 -12.944 6.029 1.00 94.31 219 PRO A N 1
ATOM 1703 C CA . PRO A 1 219 ? -34.379 -12.612 6.982 1.00 94.31 219 PRO A CA 1
ATOM 1704 C C . PRO A 1 219 ? -33.220 -11.874 6.299 1.00 94.31 219 PRO A C 1
ATOM 1706 O O . PRO A 1 219 ? -32.932 -12.098 5.124 1.00 94.31 219 PRO A O 1
ATOM 1709 N N . GLY A 1 220 ? -32.502 -11.050 7.063 1.00 95.19 220 GLY A N 1
ATOM 1710 C CA . GLY A 1 220 ? -31.168 -10.605 6.656 1.00 95.19 220 GLY A CA 1
ATOM 1711 C C . GLY A 1 220 ? -30.188 -11.782 6.664 1.00 95.19 220 GLY A C 1
ATOM 1712 O O . GLY A 1 220 ? -30.327 -12.688 7.486 1.00 95.19 220 GLY A O 1
ATOM 1713 N N . LEU A 1 221 ? -29.197 -11.769 5.778 1.00 96.44 221 LEU A N 1
ATOM 1714 C CA . LEU A 1 221 ? -28.186 -12.817 5.634 1.00 96.44 221 LEU A CA 1
ATOM 1715 C C . LEU A 1 221 ? -26.795 -12.220 5.849 1.00 96.44 221 LEU A C 1
ATOM 1717 O O . LEU A 1 221 ? -26.439 -11.233 5.205 1.00 96.44 221 LEU A O 1
ATOM 1721 N N . ILE A 1 222 ? -25.998 -12.829 6.728 1.00 95.38 222 ILE A N 1
ATOM 1722 C CA . ILE A 1 222 ? -24.567 -12.535 6.870 1.00 95.38 222 ILE A CA 1
ATOM 1723 C C . ILE A 1 222 ? -23.779 -13.805 6.547 1.00 95.38 222 ILE A C 1
ATOM 1725 O O . ILE A 1 222 ? -23.919 -14.821 7.233 1.00 95.38 222 ILE A O 1
ATOM 1729 N N . ARG A 1 223 ? -22.935 -13.720 5.516 1.00 94.25 223 ARG A N 1
ATOM 1730 C CA . ARG A 1 223 ? -21.906 -14.707 5.178 1.00 94.25 223 ARG A CA 1
ATOM 1731 C C . ARG A 1 223 ? -20.766 -14.582 6.174 1.00 94.25 223 ARG A C 1
ATOM 1733 O O . ARG A 1 223 ? -20.301 -13.477 6.438 1.00 94.25 223 ARG A O 1
ATOM 1740 N N . ILE A 1 224 ? -20.333 -15.710 6.716 1.00 89.19 224 ILE A N 1
ATOM 1741 C CA . ILE A 1 224 ? -19.316 -15.814 7.760 1.00 89.19 224 ILE A CA 1
ATOM 1742 C C . ILE A 1 224 ? -18.006 -16.300 7.125 1.00 89.19 224 ILE A C 1
ATOM 1744 O O . ILE A 1 224 ? -18.000 -17.260 6.355 1.00 89.19 224 ILE A O 1
ATOM 1748 N N . ALA A 1 225 ? -16.908 -15.614 7.442 1.00 82.19 225 ALA A N 1
ATOM 1749 C CA . ALA A 1 225 ? -15.548 -15.973 7.056 1.00 82.19 225 ALA A CA 1
ATOM 1750 C C . ALA A 1 225 ? -15.154 -17.387 7.543 1.00 82.19 225 ALA A C 1
ATOM 1752 O O . ALA A 1 225 ? -15.728 -17.883 8.517 1.00 82.19 225 ALA A O 1
ATOM 1753 N N . PRO A 1 226 ? -14.146 -18.035 6.924 1.00 70.75 226 PRO A N 1
ATOM 1754 C CA . PRO A 1 226 ? -13.720 -19.378 7.301 1.00 70.75 226 PRO A CA 1
ATOM 1755 C C . PRO A 1 226 ? -13.340 -19.514 8.779 1.00 70.75 226 PRO A C 1
ATOM 1757 O O . PRO A 1 226 ? -12.901 -18.566 9.433 1.00 70.75 226 PRO A O 1
ATOM 1760 N N . LYS A 1 227 ? -13.410 -20.751 9.281 1.00 62.00 227 LYS A N 1
ATOM 1761 C CA . LYS A 1 227 ? -13.122 -21.124 10.677 1.00 62.00 227 LYS A CA 1
ATOM 1762 C C . LYS A 1 227 ? -11.731 -20.708 11.192 1.00 62.00 227 LYS A C 1
ATOM 1764 O O . LYS A 1 227 ? -11.518 -20.700 12.397 1.00 62.00 227 LYS A O 1
ATOM 1769 N N . SER A 1 228 ? -10.801 -20.307 10.325 1.00 62.16 228 SER A N 1
ATOM 1770 C CA . SER A 1 228 ? -9.539 -19.659 10.714 1.00 62.16 228 SER A CA 1
ATOM 1771 C C . SER A 1 228 ? -9.734 -18.322 11.448 1.00 62.16 228 SER A C 1
ATOM 1773 O O . SER A 1 228 ? -8.959 -18.023 12.352 1.00 62.16 228 SER A O 1
ATOM 1775 N N . PHE A 1 229 ? -10.772 -17.544 11.115 1.00 63.03 229 PHE A N 1
ATOM 1776 C CA . PHE A 1 229 ? -11.143 -16.317 11.837 1.00 63.03 229 PHE A CA 1
ATOM 1777 C C . PHE A 1 229 ? -11.960 -16.594 13.110 1.00 63.03 229 PHE A C 1
ATOM 1779 O O . PHE A 1 229 ? -11.914 -15.812 14.059 1.00 63.03 229 PHE A O 1
ATOM 1786 N N . TYR A 1 230 ? -12.694 -17.710 13.143 1.00 74.12 230 TYR A N 1
ATOM 1787 C CA . TYR A 1 230 ? -13.630 -18.060 14.218 1.00 74.12 230 TYR A CA 1
ATOM 1788 C C . TYR A 1 230 ? -13.438 -19.506 14.724 1.00 74.12 230 TYR A C 1
ATOM 1790 O O . TYR A 1 230 ? -14.384 -20.299 14.688 1.00 74.12 230 TYR A O 1
ATOM 1798 N N . PRO A 1 231 ? -12.233 -19.892 15.192 1.00 62.12 231 PRO A N 1
ATOM 1799 C CA . PRO A 1 231 ? -11.927 -21.288 15.527 1.00 62.12 231 PRO A CA 1
ATOM 1800 C C . PRO A 1 231 ? -12.827 -21.837 16.641 1.00 62.12 231 PRO A C 1
ATOM 1802 O O . PRO A 1 231 ? -13.280 -22.981 16.564 1.00 62.12 231 PRO A O 1
ATOM 1805 N N . ASP A 1 232 ? -13.138 -20.980 17.616 1.00 63.66 232 ASP A N 1
ATOM 1806 C CA . ASP A 1 232 ? -13.979 -21.247 18.786 1.00 63.66 232 ASP A CA 1
ATOM 1807 C C . ASP A 1 232 ? -15.464 -20.856 18.570 1.00 63.66 232 ASP A C 1
ATOM 1809 O O . ASP A 1 232 ? -16.262 -20.888 19.507 1.00 63.66 232 ASP A O 1
ATOM 1813 N N . GLY A 1 233 ? -15.850 -20.479 17.342 1.00 72.19 233 GLY A N 1
ATOM 1814 C CA . GLY A 1 233 ? -17.201 -20.033 16.977 1.00 72.19 233 GLY A CA 1
ATOM 1815 C C . GLY A 1 233 ? -17.416 -18.512 17.017 1.00 72.19 233 GLY A C 1
ATOM 1816 O O . GLY A 1 233 ? -16.483 -17.728 17.212 1.00 72.19 233 GLY A O 1
ATOM 1817 N N . ILE A 1 234 ? -18.670 -18.089 16.806 1.00 78.06 234 ILE A N 1
ATOM 1818 C CA . ILE A 1 234 ? -19.074 -16.676 16.701 1.00 78.06 234 ILE A CA 1
ATOM 1819 C C . ILE A 1 234 ? -20.095 -16.257 17.764 1.00 78.06 234 ILE A C 1
ATOM 1821 O O . ILE A 1 234 ? -20.878 -17.061 18.267 1.00 78.06 234 ILE A O 1
ATOM 1825 N N . ARG A 1 235 ? -20.141 -14.952 18.039 1.00 79.25 235 ARG A N 1
ATOM 1826 C CA . ARG A 1 235 ? -21.194 -14.270 18.797 1.00 79.25 235 ARG A CA 1
ATOM 1827 C C . ARG A 1 235 ? -21.812 -13.166 17.941 1.00 79.25 235 ARG A C 1
ATOM 1829 O O . ARG A 1 235 ? -21.095 -12.298 17.449 1.00 79.25 235 ARG A O 1
ATOM 1836 N N . VAL A 1 236 ? -23.140 -13.162 17.833 1.00 82.56 236 VAL A N 1
ATOM 1837 C CA . VAL A 1 236 ? -23.905 -12.056 17.233 1.00 82.56 236 VAL A CA 1
ATOM 1838 C C . VAL A 1 236 ? -24.335 -11.072 18.327 1.00 82.56 236 VAL A C 1
ATOM 1840 O O . VAL A 1 236 ? -24.723 -11.490 19.420 1.00 82.56 236 VAL A O 1
ATOM 1843 N N . ILE A 1 237 ? -24.261 -9.768 18.051 1.00 81.00 237 ILE A N 1
ATOM 1844 C CA . ILE A 1 237 ? -24.712 -8.692 18.950 1.00 81.00 237 ILE A CA 1
ATOM 1845 C C . ILE A 1 237 ? -25.566 -7.696 18.160 1.00 81.00 237 ILE A C 1
ATOM 1847 O O . ILE A 1 237 ? -25.143 -7.235 17.101 1.00 81.00 237 ILE A O 1
ATOM 1851 N N . SER A 1 238 ? -26.732 -7.338 18.698 1.00 79.56 238 SER A N 1
ATOM 1852 C CA . SER A 1 238 ? -27.706 -6.414 18.108 1.00 79.56 238 SER A CA 1
ATOM 1853 C C . SER A 1 238 ? -27.888 -5.146 18.950 1.00 79.56 238 SER A C 1
ATOM 1855 O O . SER A 1 238 ? -27.831 -5.184 20.179 1.00 79.56 238 SER A O 1
ATOM 1857 N N . ASN A 1 239 ? -28.129 -4.011 18.289 1.00 79.25 239 ASN A N 1
ATOM 1858 C CA . ASN A 1 239 ? -28.489 -2.746 18.927 1.00 79.25 239 ASN A CA 1
ATOM 1859 C C . ASN A 1 239 ? -29.633 -2.043 18.151 1.00 79.25 239 ASN A C 1
ATOM 1861 O O . ASN A 1 239 ? -29.435 -1.705 16.978 1.00 79.25 239 ASN A O 1
ATOM 1865 N N . PRO A 1 240 ? -30.810 -1.805 18.771 1.00 77.31 240 PRO A N 1
ATOM 1866 C CA . PRO A 1 240 ? -31.183 -2.234 20.119 1.00 77.31 240 PRO A CA 1
ATOM 1867 C C . PRO A 1 240 ? -31.351 -3.766 20.192 1.00 77.31 240 PRO A C 1
ATOM 1869 O O . PRO A 1 240 ? -31.708 -4.396 19.192 1.00 77.31 240 PRO A O 1
ATOM 1872 N N . PRO A 1 241 ? -31.080 -4.387 21.356 1.00 74.88 241 PRO A N 1
ATOM 1873 C CA . PRO A 1 241 ? -30.929 -5.840 21.472 1.00 74.88 241 PRO A CA 1
ATOM 1874 C C . PRO A 1 241 ? -32.218 -6.627 21.203 1.00 74.88 241 PRO A C 1
ATOM 1876 O O . PRO A 1 241 ? -32.158 -7.817 20.911 1.00 74.88 241 PRO A O 1
ATOM 1879 N N . ASP A 1 242 ? -33.382 -5.975 21.272 1.00 84.62 242 ASP A N 1
ATOM 1880 C CA . ASP A 1 242 ? -34.685 -6.579 21.004 1.00 84.62 242 ASP A CA 1
ATOM 1881 C C . ASP A 1 242 ? -35.179 -6.382 19.560 1.00 84.62 242 ASP A C 1
ATOM 1883 O O . ASP A 1 242 ? -36.240 -6.901 19.224 1.00 84.62 242 ASP A O 1
ATOM 1887 N N . ALA A 1 243 ? -34.465 -5.649 18.695 1.00 83.38 243 ALA A N 1
ATOM 1888 C CA . ALA A 1 243 ? -34.897 -5.422 17.310 1.00 83.38 243 ALA A CA 1
ATOM 1889 C C . ALA A 1 243 ? -34.823 -6.688 16.442 1.00 83.38 243 ALA A C 1
ATOM 1891 O O . ALA A 1 243 ? -35.692 -6.917 15.599 1.00 83.38 243 ALA A O 1
ATOM 1892 N N . ILE A 1 244 ? -33.784 -7.499 16.646 1.00 88.56 244 ILE A N 1
ATOM 1893 C CA . ILE A 1 244 ? -33.491 -8.696 15.853 1.00 88.56 244 ILE A CA 1
ATOM 1894 C C . ILE A 1 244 ? -33.069 -9.864 16.743 1.00 88.56 244 ILE A C 1
ATOM 1896 O O . ILE A 1 244 ? -32.404 -9.689 17.762 1.00 88.56 244 ILE A O 1
ATOM 1900 N N . THR A 1 245 ? -33.419 -11.064 16.296 1.00 90.94 245 THR A N 1
ATOM 1901 C CA . THR A 1 245 ? -32.873 -12.347 16.763 1.00 90.94 245 THR A CA 1
ATOM 1902 C C . THR A 1 245 ? -32.092 -12.993 15.621 1.00 90.94 245 THR A C 1
ATOM 1904 O O . THR A 1 245 ? -32.173 -12.533 14.482 1.00 90.94 245 THR A O 1
ATOM 1907 N N . TYR A 1 246 ? -31.314 -14.040 15.898 1.00 92.31 246 TYR A N 1
ATOM 1908 C CA . TYR A 1 246 ? -30.540 -14.728 14.866 1.00 92.31 246 TYR A CA 1
ATOM 1909 C C . TYR A 1 246 ? -30.639 -16.249 14.976 1.00 92.31 246 TYR A C 1
ATOM 1911 O O . TYR A 1 246 ? -30.887 -16.792 16.051 1.00 92.31 246 TYR A O 1
ATOM 1919 N N . THR A 1 247 ? -30.412 -16.925 13.852 1.00 92.38 247 THR A N 1
ATOM 1920 C CA . THR A 1 247 ? -30.251 -18.382 13.764 1.00 92.38 247 THR A CA 1
ATOM 1921 C C . THR A 1 247 ? -29.103 -18.703 12.814 1.00 92.38 247 THR A C 1
ATOM 1923 O O . THR A 1 247 ? -29.007 -18.082 11.753 1.00 92.38 247 THR A O 1
ATOM 1926 N N . MET A 1 248 ? -28.280 -19.702 13.131 1.00 86.94 248 MET A N 1
ATOM 1927 C CA . MET A 1 248 ? -27.375 -20.284 12.135 1.00 86.94 248 MET A CA 1
ATOM 1928 C C . MET A 1 248 ? -28.198 -21.060 11.101 1.00 86.94 248 MET A C 1
ATOM 1930 O O . MET A 1 248 ? -29.100 -21.807 11.476 1.00 86.94 248 MET A O 1
ATOM 1934 N N . GLU A 1 249 ? -27.893 -20.897 9.817 1.00 85.94 249 GLU A N 1
ATOM 1935 C CA . GLU A 1 249 ? -28.399 -21.778 8.752 1.00 85.94 249 GLU A CA 1
ATOM 1936 C C . GLU A 1 249 ? -27.425 -22.932 8.488 1.00 85.94 249 GLU A C 1
ATOM 1938 O O . GLU A 1 249 ? -27.826 -24.074 8.288 1.00 85.94 249 GLU A O 1
ATOM 1943 N N . ASN A 1 250 ? -26.133 -22.621 8.521 1.00 84.44 250 ASN A N 1
ATOM 1944 C CA . ASN A 1 250 ? -25.004 -23.543 8.476 1.00 84.44 250 ASN A CA 1
ATOM 1945 C C . ASN A 1 250 ? -23.796 -22.839 9.130 1.00 84.44 250 ASN A C 1
ATOM 1947 O O . ASN A 1 250 ? -23.930 -21.703 9.590 1.00 84.44 250 ASN A O 1
ATOM 1951 N N . GLU A 1 251 ? -22.622 -23.475 9.175 1.00 77.88 251 GLU A N 1
ATOM 1952 C CA . GLU A 1 251 ? -21.423 -22.883 9.801 1.00 77.88 251 GLU A CA 1
ATOM 1953 C C . GLU A 1 251 ? -21.011 -21.527 9.185 1.00 77.88 251 GLU A C 1
ATOM 1955 O O . GLU A 1 251 ? -20.438 -20.691 9.880 1.00 77.88 251 GLU A O 1
ATOM 1960 N N . ASN A 1 252 ? -21.370 -21.278 7.918 1.00 86.00 252 ASN A N 1
ATOM 1961 C CA . ASN A 1 252 ? -20.943 -20.119 7.132 1.00 86.00 252 ASN A CA 1
ATOM 1962 C C . ASN A 1 252 ? -22.045 -19.055 6.916 1.00 86.00 252 ASN A C 1
ATOM 1964 O O . ASN A 1 252 ? -21.803 -18.081 6.201 1.00 86.00 252 ASN A O 1
ATOM 1968 N N . VAL A 1 253 ? -23.258 -19.217 7.473 1.00 91.94 253 VAL A N 1
ATOM 1969 C CA . VAL A 1 253 ? -24.387 -18.282 7.254 1.00 91.94 253 VAL A CA 1
ATOM 1970 C C . VAL A 1 253 ? -25.202 -18.038 8.528 1.00 91.94 253 VAL A C 1
ATOM 1972 O O . VAL A 1 253 ? -25.793 -18.956 9.105 1.00 91.94 253 VAL A O 1
ATOM 1975 N N . VAL A 1 254 ? -25.304 -16.763 8.915 1.00 93.88 254 VAL A N 1
ATOM 1976 C CA . VAL A 1 254 ? -26.216 -16.254 9.952 1.00 93.88 254 VAL A CA 1
ATOM 1977 C C . VAL A 1 254 ? -27.455 -15.647 9.295 1.00 93.88 254 VAL A C 1
ATOM 1979 O O . VAL A 1 254 ? -27.343 -14.729 8.484 1.00 93.88 254 VAL A O 1
ATOM 1982 N N . ARG A 1 255 ? -28.644 -16.095 9.714 1.00 95.94 255 ARG A N 1
ATOM 1983 C CA . ARG A 1 255 ? -29.926 -15.448 9.399 1.00 95.94 255 ARG A CA 1
ATOM 1984 C C . ARG A 1 255 ? -30.336 -14.508 10.529 1.00 95.94 255 ARG A C 1
ATOM 1986 O O . ARG A 1 255 ? -30.354 -14.919 11.688 1.00 95.94 255 ARG A O 1
ATOM 1993 N N . LEU A 1 256 ? -30.695 -13.272 10.191 1.00 94.25 256 LEU A N 1
ATOM 1994 C CA . LEU A 1 256 ? -31.199 -12.244 11.103 1.00 94.25 256 LEU A CA 1
ATOM 1995 C C . LEU A 1 256 ? -32.708 -12.068 10.910 1.00 94.25 256 LEU A C 1
ATOM 1997 O O . LEU A 1 256 ? -33.159 -11.671 9.836 1.00 94.25 256 LEU A O 1
ATOM 2001 N N . HIS A 1 257 ? -33.481 -12.329 11.961 1.00 93.25 257 HIS A N 1
ATOM 2002 C CA . HIS A 1 257 ? -34.944 -12.280 11.953 1.00 93.25 257 HIS A CA 1
ATOM 2003 C C . HIS A 1 257 ? -35.446 -11.092 12.766 1.00 93.25 257 HIS A C 1
ATOM 2005 O O . HIS A 1 257 ? -34.988 -10.863 13.890 1.00 93.25 257 HIS A O 1
ATOM 2011 N N . TYR A 1 258 ? -36.432 -10.369 12.238 1.00 94.00 258 TYR A N 1
ATOM 2012 C CA . TYR A 1 258 ? -37.136 -9.349 13.007 1.00 94.00 258 TYR A CA 1
ATOM 2013 C C . TYR A 1 258 ? -37.976 -9.969 14.123 1.00 94.00 258 TYR A C 1
ATOM 2015 O O . TYR A 1 258 ? -38.679 -10.956 13.921 1.00 94.00 258 TYR A O 1
ATOM 2023 N N . THR A 1 259 ? -37.908 -9.375 15.313 1.00 90.31 259 THR A N 1
ATOM 2024 C CA . THR A 1 259 ? -38.768 -9.763 16.437 1.00 90.31 259 THR A CA 1
ATOM 2025 C C . THR A 1 259 ? -40.136 -9.085 16.337 1.00 90.31 259 THR A C 1
ATOM 2027 O O . THR A 1 259 ? -40.318 -8.108 15.609 1.00 90.31 259 THR A O 1
ATOM 2030 N N . ASN A 1 260 ? -41.082 -9.501 17.181 1.00 85.06 260 ASN A N 1
ATOM 2031 C CA . ASN A 1 260 ? -42.358 -8.794 17.355 1.00 85.06 260 ASN A CA 1
ATOM 2032 C C . ASN A 1 260 ? -42.175 -7.314 17.777 1.00 85.06 260 ASN A C 1
ATOM 2034 O O . ASN A 1 260 ? -43.037 -6.481 17.497 1.00 85.06 260 ASN A O 1
ATOM 2038 N N . SER A 1 261 ? -41.045 -6.963 18.407 1.00 86.44 261 SER A N 1
ATOM 2039 C CA . SER A 1 261 ? -40.692 -5.581 18.764 1.00 86.44 261 SER A CA 1
ATOM 2040 C C . SER A 1 261 ? -40.175 -4.749 17.587 1.00 86.44 261 SER A C 1
ATOM 2042 O O . SER A 1 261 ? -40.174 -3.520 17.687 1.00 86.44 261 SER A O 1
ATOM 2044 N N . ALA A 1 262 ? -39.743 -5.369 16.481 1.00 85.12 262 ALA A N 1
ATOM 2045 C CA . ALA A 1 262 ? -39.071 -4.694 15.366 1.00 85.12 262 ALA A CA 1
ATOM 2046 C C . ALA A 1 262 ? -39.898 -3.565 14.734 1.00 85.12 262 ALA A C 1
ATOM 2048 O O . ALA A 1 262 ? -39.338 -2.565 14.288 1.00 85.12 262 ALA A O 1
ATOM 2049 N N . ASN A 1 263 ? -41.232 -3.667 14.770 1.00 88.38 263 ASN A N 1
ATOM 2050 C CA . ASN A 1 263 ? -42.140 -2.622 14.288 1.00 88.38 263 ASN A CA 1
ATOM 2051 C C . ASN A 1 263 ? -41.925 -1.264 14.989 1.00 88.38 263 ASN A C 1
ATOM 2053 O O . ASN A 1 263 ? -42.159 -0.223 14.381 1.00 88.38 263 ASN A O 1
ATOM 2057 N N . ARG A 1 264 ? -41.407 -1.247 16.228 1.00 90.25 264 ARG A N 1
ATOM 2058 C CA . ARG A 1 264 ? -41.040 -0.015 16.961 1.00 90.25 264 ARG A CA 1
ATOM 2059 C C . ARG A 1 264 ? -39.815 0.698 16.375 1.00 90.25 264 ARG A C 1
ATOM 2061 O O . ARG A 1 264 ? -39.582 1.871 16.669 1.00 90.25 264 ARG A O 1
ATOM 2068 N N . TYR A 1 265 ? -39.043 -0.013 15.557 1.00 88.69 265 TYR A N 1
ATOM 2069 C CA . TYR A 1 265 ? -37.814 0.446 14.918 1.00 88.69 265 TYR A CA 1
ATOM 2070 C C . TYR A 1 265 ? -37.956 0.585 13.397 1.00 88.69 265 TYR A C 1
ATOM 2072 O O . TYR A 1 265 ? -36.988 0.964 12.747 1.00 88.69 265 TYR A O 1
ATOM 2080 N N . ASN A 1 266 ? -39.140 0.333 12.827 1.00 92.31 266 ASN A N 1
ATOM 2081 C CA . ASN A 1 266 ? -39.390 0.490 11.395 1.00 92.31 266 ASN A CA 1
ATOM 2082 C C . ASN A 1 266 ? -39.062 1.922 10.929 1.00 92.31 266 ASN A C 1
ATOM 2084 O O . ASN A 1 266 ? -39.428 2.895 11.591 1.00 92.31 266 ASN A O 1
ATOM 2088 N N . GLY A 1 267 ? -38.319 2.056 9.827 1.00 90.69 267 GLY A N 1
ATOM 2089 C CA . GLY A 1 267 ? -37.791 3.343 9.360 1.00 90.69 267 GLY A CA 1
ATOM 2090 C C . GLY A 1 267 ? -36.633 3.929 10.189 1.00 90.69 267 GLY A C 1
ATOM 2091 O O . GLY A 1 267 ? -36.179 5.031 9.886 1.00 90.69 267 GLY A O 1
ATOM 2092 N N . ARG A 1 268 ? -36.115 3.221 11.205 1.00 91.69 268 ARG A N 1
ATOM 2093 C CA . ARG A 1 268 ? -34.927 3.613 11.989 1.00 91.69 268 ARG A CA 1
ATOM 2094 C C . ARG A 1 268 ? -33.736 2.714 11.667 1.00 91.69 268 ARG A C 1
ATOM 2096 O O . ARG A 1 268 ? -33.909 1.557 11.293 1.00 91.69 268 ARG A O 1
ATOM 2103 N N . THR A 1 269 ? -32.526 3.237 11.847 1.00 92.31 269 THR A N 1
ATOM 2104 C CA . THR A 1 269 ? -31.293 2.446 11.736 1.00 92.31 269 THR A CA 1
ATOM 2105 C C . THR A 1 269 ? -31.144 1.505 12.931 1.00 92.31 269 THR A C 1
ATOM 2107 O O . THR A 1 269 ? -31.261 1.941 14.076 1.00 92.31 269 THR A O 1
ATOM 2110 N N . VAL A 1 270 ? -30.833 0.238 12.664 1.00 88.31 270 VAL A N 1
ATOM 2111 C CA . VAL A 1 270 ? -30.360 -0.744 13.653 1.00 88.31 270 VAL A CA 1
ATOM 2112 C C . VAL A 1 270 ? -28.959 -1.220 13.280 1.00 88.31 270 VAL A C 1
ATOM 2114 O O . VAL A 1 270 ? -28.555 -1.112 12.121 1.00 88.31 270 VAL A O 1
ATOM 2117 N N . LEU A 1 271 ? -28.215 -1.732 14.259 1.00 89.94 271 LEU A N 1
ATOM 2118 C CA . LEU A 1 271 ? -26.856 -2.252 14.098 1.00 89.94 271 LEU A CA 1
ATOM 2119 C C . LEU A 1 271 ? -26.811 -3.730 14.507 1.00 89.94 271 LEU A C 1
ATOM 2121 O O . LEU A 1 271 ? -27.353 -4.106 15.546 1.00 89.94 271 LEU A O 1
ATOM 2125 N N . SER A 1 272 ? -26.118 -4.548 13.718 1.00 87.06 272 SER A N 1
ATOM 2126 C CA . SER A 1 272 ? -25.737 -5.921 14.060 1.00 87.06 272 SER A CA 1
ATOM 2127 C C . SER A 1 272 ? -24.230 -6.099 13.897 1.00 87.06 272 SER A C 1
ATOM 2129 O O . SER A 1 272 ? -23.613 -5.449 13.050 1.00 87.06 272 SER A O 1
ATOM 2131 N N . SER A 1 273 ? -23.626 -6.980 14.692 1.00 84.81 273 SER A N 1
ATOM 2132 C CA . SER A 1 273 ? -22.205 -7.319 14.577 1.00 84.81 273 SER A CA 1
ATOM 2133 C C . SER A 1 273 ? -21.905 -8.784 14.876 1.00 84.81 273 SER A C 1
ATOM 2135 O O . SER A 1 273 ? -22.608 -9.415 15.667 1.00 84.81 273 SER A O 1
ATOM 2137 N N . ILE A 1 274 ? -20.849 -9.300 14.246 1.00 84.44 274 ILE A N 1
ATOM 2138 C CA . ILE A 1 274 ? -20.291 -10.645 14.427 1.00 84.44 274 ILE A CA 1
ATOM 2139 C C . ILE A 1 274 ? -18.924 -10.509 15.099 1.00 84.44 274 ILE A C 1
ATOM 2141 O O . ILE A 1 274 ? -18.096 -9.715 14.656 1.00 84.44 274 ILE A O 1
ATOM 2145 N N . HIS A 1 275 ? -18.681 -11.287 16.152 1.00 80.00 275 HIS A N 1
ATOM 2146 C CA . HIS A 1 275 ? -17.424 -11.301 16.910 1.00 80.00 275 HIS A CA 1
ATOM 2147 C C . HIS A 1 275 ? -16.934 -12.743 17.102 1.00 80.00 275 HIS A C 1
ATOM 2149 O O . HIS A 1 275 ? -17.776 -13.622 17.301 1.00 80.00 275 HIS A O 1
ATOM 2155 N N . PRO A 1 276 ? -15.613 -13.008 17.124 1.00 65.38 276 PRO A N 1
ATOM 2156 C CA . PRO A 1 276 ? -15.085 -14.291 17.585 1.00 65.38 276 PRO A CA 1
ATOM 2157 C C . PRO A 1 276 ? -15.487 -14.581 19.038 1.00 65.38 276 PRO A C 1
ATOM 2159 O O . PRO A 1 276 ? -15.483 -13.687 19.890 1.00 65.38 276 PRO A O 1
ATOM 2162 N N . PHE A 1 277 ? -15.819 -15.835 19.330 1.00 61.69 277 PHE A N 1
ATOM 2163 C CA . PHE A 1 277 ? -16.091 -16.314 20.683 1.00 61.69 277 PHE A CA 1
ATOM 2164 C C . PHE A 1 277 ? -14.783 -16.702 21.398 1.00 61.69 277 PHE A C 1
ATOM 2166 O O . PHE A 1 277 ? -13.857 -17.190 20.764 1.00 61.69 277 PHE A O 1
ATOM 2173 N N . TYR A 1 278 ? -14.693 -16.500 22.719 1.00 55.31 278 TYR A N 1
ATOM 2174 C CA . TYR A 1 278 ? -13.563 -16.964 23.538 1.00 55.31 278 TYR A CA 1
ATOM 2175 C C . TYR A 1 278 ? -14.042 -17.325 24.957 1.00 55.31 278 TYR A C 1
ATOM 2177 O O . TYR A 1 278 ? -14.728 -16.506 25.574 1.00 55.31 278 TYR A O 1
ATOM 2185 N N . PRO A 1 279 ? -13.658 -18.482 25.530 1.00 53.56 279 PRO A N 1
ATOM 2186 C CA . PRO A 1 279 ? -13.996 -18.822 26.911 1.00 53.56 279 PRO A CA 1
ATOM 2187 C C . PRO A 1 279 ? -13.167 -18.008 27.924 1.00 53.56 279 PRO A C 1
ATOM 2189 O O . PRO A 1 279 ? -11.934 -17.993 27.893 1.00 53.56 279 PRO A O 1
ATOM 2192 N N . THR A 1 280 ? -13.859 -17.351 28.857 1.00 61.50 280 THR A N 1
ATOM 2193 C CA . THR A 1 280 ? -13.274 -16.592 29.978 1.00 61.50 280 THR A CA 1
ATOM 2194 C C . THR A 1 280 ? -14.038 -16.877 31.270 1.00 61.50 280 THR A C 1
ATOM 2196 O O . THR A 1 280 ? -15.259 -17.043 31.242 1.00 61.50 280 THR A O 1
ATOM 2199 N N . GLY A 1 281 ? -13.344 -16.896 32.409 1.00 67.50 281 GLY A N 1
ATOM 2200 C CA . GLY A 1 281 ? -13.940 -17.292 33.687 1.00 67.50 281 GLY A CA 1
ATOM 2201 C C . GLY A 1 281 ? -13.007 -17.077 34.874 1.00 67.50 281 GLY A C 1
ATOM 2202 O O . GLY A 1 281 ? -11.878 -16.613 34.712 1.00 67.50 281 GLY A O 1
ATOM 2203 N N . ILE A 1 282 ? -13.483 -17.410 36.071 1.00 80.38 282 ILE A N 1
ATOM 2204 C CA . ILE A 1 282 ? -12.717 -17.281 37.320 1.00 80.38 282 ILE A CA 1
ATOM 2205 C C . ILE A 1 282 ? -12.121 -18.631 37.737 1.00 80.38 282 ILE A C 1
ATOM 2207 O O . ILE A 1 282 ? -12.701 -19.685 37.467 1.00 80.38 282 ILE A O 1
ATOM 2211 N N . ILE A 1 283 ? -10.969 -18.600 38.412 1.00 87.19 283 ILE A N 1
ATOM 2212 C CA . ILE A 1 283 ? -10.305 -19.789 38.967 1.00 87.19 283 ILE A CA 1
ATOM 2213 C C . ILE A 1 283 ? -10.401 -19.716 40.494 1.00 87.19 283 ILE A C 1
ATOM 2215 O O . ILE A 1 283 ? -9.905 -18.760 41.090 1.00 87.19 283 ILE A O 1
ATOM 2219 N N . THR A 1 284 ? -11.041 -20.705 41.122 1.00 89.19 284 THR A N 1
ATOM 2220 C CA . THR A 1 284 ? -11.389 -20.704 42.553 1.00 89.19 284 THR A CA 1
ATOM 2221 C C . THR A 1 284 ? -10.802 -21.897 43.310 1.00 89.19 284 THR A C 1
ATOM 2223 O O . THR A 1 284 ? -10.660 -22.983 42.751 1.00 89.19 284 THR A O 1
ATOM 2226 N N . ASN A 1 285 ? -10.468 -21.725 44.593 1.00 89.50 285 ASN A N 1
ATOM 2227 C CA . ASN A 1 285 ? -10.034 -22.816 45.476 1.00 89.50 285 ASN A CA 1
ATOM 2228 C C . ASN A 1 285 ? -11.154 -23.200 46.466 1.00 89.50 285 ASN A C 1
ATOM 2230 O O . ASN A 1 285 ? -11.501 -22.378 47.320 1.00 89.50 285 ASN A O 1
ATOM 2234 N N . PRO A 1 286 ? -11.693 -24.435 46.442 1.00 83.31 286 PRO A N 1
ATOM 2235 C CA . PRO A 1 286 ? -12.791 -24.822 47.331 1.00 83.31 286 PRO A CA 1
ATOM 2236 C C . PRO A 1 286 ? -12.468 -24.741 48.831 1.00 83.31 286 PRO A C 1
ATOM 2238 O O . PRO A 1 286 ? -13.290 -24.242 49.599 1.00 83.31 286 PRO A O 1
ATOM 2241 N N . ALA A 1 287 ? -11.270 -25.164 49.254 1.00 84.69 287 ALA A N 1
ATOM 2242 C CA . ALA A 1 287 ? -10.874 -25.188 50.670 1.00 84.69 287 ALA A CA 1
ATOM 2243 C C . ALA A 1 287 ? -10.836 -23.800 51.319 1.00 84.69 287 ALA A C 1
ATOM 2245 O O . ALA A 1 287 ? -11.097 -23.653 52.509 1.00 84.69 287 ALA A O 1
ATOM 2246 N N . SER A 1 288 ? -10.564 -22.771 50.520 1.00 84.94 288 SER A N 1
ATOM 2247 C CA . SER A 1 288 ? -10.533 -21.383 50.967 1.00 84.94 288 SER A CA 1
ATOM 2248 C C . SER A 1 288 ? -11.907 -20.745 51.215 1.00 84.94 288 SER A C 1
ATOM 2250 O O . SER A 1 288 ? -11.973 -19.574 51.605 1.00 84.94 288 SER A O 1
ATOM 2252 N N . GLY A 1 289 ? -12.996 -21.479 50.958 1.00 84.19 289 GLY A N 1
ATOM 2253 C CA . GLY A 1 289 ? -14.344 -20.924 50.836 1.00 84.19 289 GLY A CA 1
ATOM 2254 C C . GLY A 1 289 ? -14.605 -20.330 49.450 1.00 84.19 289 GLY A C 1
ATOM 2255 O O . GLY A 1 289 ? -15.223 -19.275 49.352 1.00 84.19 289 GLY A O 1
ATOM 2256 N N . ASN A 1 290 ? -14.113 -20.983 48.388 1.00 86.38 290 ASN A N 1
ATOM 2257 C CA . ASN A 1 290 ? -14.214 -20.539 46.990 1.00 86.38 290 ASN A CA 1
ATOM 2258 C C . ASN A 1 290 ? -13.620 -19.137 46.719 1.00 86.38 290 ASN A C 1
ATOM 2260 O O . ASN A 1 290 ? -14.191 -18.370 45.948 1.00 86.38 290 ASN A O 1
ATOM 2264 N N . LYS A 1 291 ? -12.471 -18.791 47.318 1.00 91.19 291 LYS A N 1
ATOM 2265 C CA . LYS A 1 291 ? -11.704 -17.590 46.936 1.00 91.19 291 LYS A CA 1
ATOM 2266 C C . LYS A 1 291 ? -11.039 -17.764 45.570 1.00 91.19 291 LYS A C 1
ATOM 2268 O O . LYS A 1 291 ? -10.750 -18.886 45.151 1.00 91.19 291 LYS A O 1
ATOM 2273 N N . CYS A 1 292 ? -10.789 -16.642 44.906 1.00 91.44 292 CYS A N 1
ATOM 2274 C CA . CYS A 1 292 ? -10.260 -16.539 43.553 1.00 91.44 292 CYS A CA 1
ATOM 2275 C C . CYS A 1 292 ? -8.731 -16.394 43.525 1.00 91.44 292 CYS A C 1
ATOM 2277 O O . CYS A 1 292 ? -8.121 -15.905 44.480 1.00 91.44 292 CYS A O 1
ATOM 2279 N N . ILE A 1 293 ? -8.133 -16.769 42.389 1.00 92.69 293 ILE A N 1
ATOM 2280 C CA . ILE A 1 293 ? -6.800 -16.310 41.971 1.00 92.69 293 ILE A CA 1
ATOM 2281 C C . ILE A 1 293 ? -6.903 -14.832 41.562 1.00 92.69 293 ILE A C 1
ATOM 2283 O O . ILE A 1 293 ? -7.653 -14.503 40.641 1.00 92.69 293 ILE A O 1
ATOM 2287 N N . ASP A 1 294 ? -6.149 -13.962 42.234 1.00 92.56 294 ASP A N 1
ATOM 2288 C CA . ASP A 1 294 ? -6.245 -12.499 42.148 1.00 92.56 294 ASP A CA 1
ATOM 2289 C C . ASP A 1 294 ? -4.856 -11.852 41.945 1.00 92.56 294 ASP A C 1
ATOM 2291 O O . ASP A 1 294 ? -3.864 -12.249 42.566 1.00 92.56 294 ASP A O 1
ATOM 2295 N N . VAL A 1 295 ? -4.759 -10.856 41.056 1.00 91.31 295 VAL A N 1
ATOM 2296 C CA . VAL A 1 295 ? -3.535 -10.046 40.885 1.00 91.31 295 VAL A CA 1
ATOM 2297 C C . VAL A 1 295 ? -3.424 -9.031 42.024 1.00 91.31 295 VAL A C 1
ATOM 2299 O O . VAL A 1 295 ? -4.252 -8.119 42.108 1.00 91.31 295 VAL A O 1
ATOM 2302 N N . PHE A 1 296 ? -2.363 -9.116 42.839 1.00 91.12 296 PHE A N 1
ATOM 2303 C CA . PHE A 1 296 ? -2.190 -8.290 44.042 1.00 91.12 296 PHE A CA 1
ATOM 2304 C C . PHE A 1 296 ? -2.388 -6.792 43.771 1.00 91.12 296 PHE A C 1
ATOM 2306 O O . PHE A 1 296 ? -1.749 -6.210 42.889 1.00 91.12 296 PHE A O 1
ATOM 2313 N N . LYS A 1 297 ? -3.282 -6.169 44.555 1.00 87.44 297 LYS A N 1
ATOM 2314 C CA . LYS A 1 297 ? -3.697 -4.756 44.430 1.00 87.44 297 LYS A CA 1
ATOM 2315 C C . LYS A 1 297 ? -4.168 -4.360 43.019 1.00 87.44 297 LYS A C 1
ATOM 2317 O O . LYS A 1 297 ? -4.044 -3.193 42.657 1.00 87.44 297 LYS A O 1
ATOM 2322 N N . ALA A 1 298 ? -4.648 -5.312 42.213 1.00 81.81 298 ALA A N 1
ATOM 2323 C CA . ALA A 1 298 ? -4.986 -5.116 40.801 1.00 81.81 298 ALA A CA 1
ATOM 2324 C C . ALA A 1 298 ? -3.879 -4.378 40.008 1.00 81.81 298 ALA A C 1
ATOM 2326 O O . ALA A 1 298 ? -4.156 -3.579 39.120 1.00 81.81 298 ALA A O 1
ATOM 2327 N N . THR A 1 299 ? -2.607 -4.596 40.365 1.00 84.06 299 THR A N 1
ATOM 2328 C CA . THR A 1 299 ? -1.472 -3.843 39.812 1.00 84.06 299 THR A CA 1
ATOM 2329 C C . THR A 1 299 ? -0.838 -4.604 38.647 1.00 84.06 299 THR A C 1
ATOM 2331 O O . THR A 1 299 ? -0.321 -5.708 38.817 1.00 84.06 299 THR A O 1
ATOM 2334 N N . VAL A 1 300 ? -0.855 -4.015 37.450 1.00 82.88 300 VAL A N 1
ATOM 2335 C CA . VAL A 1 300 ? -0.381 -4.665 36.215 1.00 82.88 300 VAL A CA 1
ATOM 2336 C C . VAL A 1 300 ? 1.082 -4.296 35.940 1.00 82.88 300 VAL A C 1
ATOM 2338 O O . VAL A 1 300 ? 1.394 -3.482 35.075 1.00 82.88 300 VAL A O 1
ATOM 2341 N N . LEU A 1 301 ? 1.996 -4.878 36.719 1.00 82.12 301 LEU A N 1
ATOM 2342 C CA . LEU A 1 301 ? 3.446 -4.706 36.566 1.00 82.12 301 LEU A CA 1
ATOM 2343 C C . LEU A 1 301 ? 4.156 -6.069 36.478 1.00 82.12 301 LEU A C 1
ATOM 2345 O O . LEU A 1 301 ? 3.721 -7.010 37.145 1.00 82.12 301 LEU A O 1
ATOM 2349 N N . PRO A 1 302 ? 5.259 -6.186 35.708 1.00 88.44 302 PRO A N 1
ATOM 2350 C CA . PRO A 1 302 ? 6.086 -7.391 35.695 1.00 88.44 302 PRO A CA 1
ATOM 2351 C C . PRO A 1 302 ? 6.562 -7.777 37.101 1.00 88.44 302 PRO A C 1
ATOM 2353 O O . PRO A 1 302 ? 7.000 -6.926 37.875 1.00 88.44 302 PRO A O 1
ATOM 2356 N N . ASN A 1 303 ? 6.515 -9.071 37.404 1.00 89.25 303 ASN A N 1
ATOM 2357 C CA . ASN A 1 303 ? 6.798 -9.680 38.705 1.00 89.25 303 ASN A CA 1
ATOM 2358 C C . ASN A 1 303 ? 5.852 -9.276 39.861 1.00 89.25 303 ASN A C 1
ATOM 2360 O O . ASN A 1 303 ? 6.159 -9.579 41.017 1.00 89.25 303 ASN A O 1
ATOM 2364 N N . ASN A 1 304 ? 4.699 -8.638 39.605 1.00 93.25 304 ASN A N 1
ATOM 2365 C CA . ASN A 1 304 ? 3.703 -8.407 40.662 1.00 93.25 304 ASN A CA 1
ATOM 2366 C C . ASN A 1 304 ? 3.124 -9.763 41.138 1.00 93.25 304 ASN A C 1
ATOM 2368 O O . ASN A 1 304 ? 2.726 -10.569 40.291 1.00 93.25 304 ASN A O 1
ATOM 2372 N N . PRO A 1 305 ? 3.095 -10.067 42.452 1.00 92.38 305 PRO A N 1
ATOM 2373 C CA . PRO A 1 305 ? 2.694 -11.383 42.941 1.00 92.38 305 PRO A CA 1
ATOM 2374 C C . PRO A 1 305 ? 1.203 -11.667 42.750 1.00 92.38 305 PRO A C 1
ATOM 2376 O O . PRO A 1 305 ? 0.358 -10.771 42.790 1.00 92.38 305 PRO A O 1
ATOM 2379 N N . ILE A 1 306 ? 0.888 -12.952 42.624 1.00 94.62 306 ILE A N 1
ATOM 2380 C CA . ILE A 1 306 ? -0.483 -13.458 42.608 1.00 94.62 306 ILE A CA 1
ATOM 2381 C C . ILE A 1 306 ? -0.882 -13.922 44.012 1.00 94.62 306 ILE A C 1
ATOM 2383 O O . ILE A 1 306 ? -0.077 -14.493 44.756 1.00 94.62 306 ILE A O 1
ATOM 2387 N N . ILE A 1 307 ? -2.129 -13.648 44.385 1.00 93.81 307 ILE A N 1
ATOM 2388 C CA . ILE A 1 307 ? -2.681 -13.911 45.714 1.00 93.81 307 ILE A CA 1
ATOM 2389 C C . ILE A 1 307 ? -4.009 -14.673 45.647 1.00 93.81 307 ILE A C 1
ATOM 2391 O O . ILE A 1 307 ? -4.666 -14.761 44.611 1.00 93.81 307 ILE A O 1
ATOM 2395 N N . LEU A 1 308 ? -4.398 -15.207 46.798 1.00 93.38 308 LEU A N 1
ATOM 2396 C CA . LEU A 1 308 ? -5.744 -15.656 47.113 1.00 93.38 308 LEU A CA 1
ATOM 2397 C C . LEU A 1 308 ? -6.576 -14.456 47.596 1.00 93.38 308 LEU A C 1
ATOM 2399 O O . LEU A 1 308 ? -6.137 -13.730 48.493 1.00 93.38 308 LEU A O 1
ATOM 2403 N N . TYR A 1 309 ? -7.772 -14.245 47.046 1.00 92.19 309 TYR A N 1
ATOM 2404 C CA . TYR A 1 309 ? -8.667 -13.166 47.488 1.00 92.19 309 TYR A CA 1
ATOM 2405 C C . TYR A 1 309 ? -10.147 -13.511 47.275 1.00 92.19 309 TYR A C 1
ATOM 2407 O O . TYR A 1 309 ? -10.483 -14.268 46.364 1.00 92.19 309 TYR A O 1
ATOM 2415 N N . GLY A 1 310 ? -11.051 -12.959 48.089 1.00 89.06 310 GLY A N 1
ATOM 2416 C CA . GLY A 1 310 ? -12.497 -13.097 47.895 1.00 89.06 310 GLY A CA 1
ATOM 2417 C C . GLY A 1 310 ? -12.939 -12.772 46.460 1.00 89.06 310 GLY A C 1
ATOM 2418 O O . GLY A 1 310 ? -12.576 -11.730 45.907 1.00 89.06 310 GLY A O 1
ATOM 2419 N N . CYS A 1 311 ? -13.714 -13.672 45.847 1.00 83.00 311 CYS A N 1
ATOM 2420 C CA . CYS A 1 311 ? -14.181 -13.494 44.474 1.00 83.00 311 CYS A CA 1
ATOM 2421 C C . CYS A 1 311 ? -15.132 -12.294 44.339 1.00 83.00 311 CYS A C 1
ATOM 2423 O O . CYS A 1 311 ? -16.016 -12.088 45.173 1.00 83.00 311 CYS A O 1
ATOM 2425 N N . GLY A 1 312 ? -14.997 -11.537 43.252 1.00 68.31 312 GLY A N 1
ATOM 2426 C CA . GLY A 1 312 ? -15.870 -10.417 42.914 1.00 68.31 312 GLY A CA 1
ATOM 2427 C C . GLY A 1 312 ? -15.850 -10.081 41.418 1.00 68.31 312 GLY A C 1
ATOM 2428 O O . GLY A 1 312 ? -15.091 -10.676 40.657 1.00 68.31 312 GLY A O 1
ATOM 2429 N N . PRO A 1 313 ? -16.662 -9.108 40.967 1.00 58.09 313 PRO A N 1
ATOM 2430 C CA . PRO A 1 313 ? -16.821 -8.763 39.550 1.00 58.09 313 PRO A CA 1
ATOM 2431 C C . PRO A 1 313 ? -15.666 -7.888 39.017 1.00 58.09 313 PRO A C 1
ATOM 2433 O O . PRO A 1 313 ? -15.896 -6.898 38.325 1.00 58.09 313 PRO A O 1
ATOM 2436 N N . ARG A 1 314 ? -14.417 -8.188 39.394 1.00 65.31 314 ARG A N 1
ATOM 2437 C CA . ARG A 1 314 ? -13.230 -7.393 39.043 1.00 65.31 314 ARG A CA 1
ATOM 2438 C C . ARG A 1 314 ? -12.399 -8.099 37.976 1.00 65.31 314 ARG A C 1
ATOM 2440 O O . ARG A 1 314 ? -12.159 -9.299 38.074 1.00 65.31 314 ARG A O 1
ATOM 2447 N N . TRP A 1 315 ? -11.890 -7.340 37.003 1.00 71.00 315 TRP A N 1
ATOM 2448 C CA . TRP A 1 315 ? -11.058 -7.865 35.910 1.00 71.00 315 TRP A CA 1
ATOM 2449 C C . TRP A 1 315 ? -9.819 -8.627 36.410 1.00 71.00 315 TRP A C 1
ATOM 2451 O O . TRP A 1 315 ? -9.428 -9.620 35.805 1.00 71.00 315 TRP A O 1
ATOM 2461 N N . ASN A 1 316 ? -9.256 -8.234 37.561 1.00 84.25 316 ASN A N 1
ATOM 2462 C CA . ASN A 1 316 ? -8.017 -8.786 38.126 1.00 84.25 316 ASN A CA 1
ATOM 2463 C C . ASN A 1 316 ? -8.141 -10.221 38.684 1.00 84.25 316 ASN A C 1
ATOM 2465 O O . ASN A 1 316 ? -7.185 -10.728 39.272 1.00 84.25 316 ASN A O 1
ATOM 2469 N N . GLN A 1 317 ? -9.307 -10.851 38.501 1.00 86.62 317 GLN A N 1
ATOM 2470 C CA . GLN A 1 317 ? -9.629 -12.235 38.864 1.00 86.62 317 GLN A CA 1
ATOM 2471 C C . GLN A 1 317 ? -10.143 -13.071 37.671 1.00 86.62 317 GLN A C 1
ATOM 2473 O O . GLN A 1 317 ? -10.450 -14.254 37.840 1.00 86.62 317 GLN A O 1
ATOM 2478 N N . VAL A 1 318 ? -10.270 -12.477 36.475 1.00 82.44 318 VAL A N 1
ATOM 2479 C CA . VAL A 1 318 ? -10.831 -13.134 35.282 1.00 82.44 318 VAL A CA 1
ATOM 2480 C C . VAL A 1 318 ? -9.705 -13.599 34.363 1.00 82.44 318 VAL A C 1
ATOM 2482 O O . VAL A 1 318 ? -8.867 -12.810 33.923 1.00 82.44 318 VAL A O 1
ATOM 2485 N N . TRP A 1 319 ? -9.713 -14.888 34.036 1.00 83.31 319 TRP A N 1
ATOM 2486 C CA . TRP A 1 319 ? -8.633 -15.559 33.322 1.00 83.31 319 TRP A CA 1
ATOM 2487 C C . TRP A 1 319 ? -9.132 -16.188 32.012 1.00 83.31 319 TRP A C 1
ATOM 2489 O O . TRP A 1 319 ? -10.220 -16.776 31.934 1.00 83.31 319 TRP A O 1
ATOM 2499 N N . LYS A 1 320 ? -8.312 -16.049 30.968 1.00 78.12 320 LYS A N 1
ATOM 2500 C CA . LYS A 1 320 ? -8.488 -16.621 29.630 1.00 78.12 320 LYS A CA 1
ATOM 2501 C C . LYS A 1 320 ? -7.462 -17.733 29.440 1.00 78.12 320 LYS A C 1
ATOM 2503 O O . LYS A 1 320 ? -6.266 -17.508 29.606 1.00 78.12 320 LYS A O 1
ATOM 2508 N N . PHE A 1 321 ? -7.919 -18.918 29.055 1.00 71.12 321 PHE A N 1
ATOM 2509 C CA . PHE A 1 321 ? -7.030 -19.998 28.634 1.00 71.12 321 PHE A CA 1
ATOM 2510 C C . PHE A 1 321 ? -6.795 -19.869 27.126 1.00 71.12 321 PHE A C 1
ATOM 2512 O O . PHE A 1 321 ? -7.752 -19.850 26.355 1.00 71.12 321 PHE A O 1
ATOM 2519 N N . LYS A 1 322 ? -5.534 -19.748 26.699 1.00 68.88 322 LYS A N 1
ATOM 2520 C CA . LYS A 1 322 ? -5.154 -19.684 25.277 1.00 68.88 322 LYS A CA 1
ATOM 2521 C C . LYS A 1 322 ? -3.826 -20.404 25.070 1.00 68.88 322 LYS A C 1
ATOM 2523 O O . LYS A 1 322 ? -2.850 -20.064 25.725 1.00 68.88 322 LYS A O 1
ATOM 2528 N N . ASN A 1 323 ? -3.786 -21.377 24.159 1.00 69.00 323 ASN A N 1
ATOM 2529 C CA . ASN A 1 323 ? -2.577 -22.113 23.752 1.00 69.00 323 ASN A CA 1
ATOM 2530 C C . ASN A 1 323 ? -1.767 -22.753 24.909 1.00 69.00 323 ASN A C 1
ATOM 2532 O O . ASN A 1 323 ? -0.580 -23.008 24.755 1.00 69.00 323 ASN A O 1
ATOM 2536 N N . GLY A 1 324 ? -2.398 -23.028 26.057 1.00 71.00 324 GLY A N 1
ATOM 2537 C CA . GLY A 1 324 ? -1.731 -23.526 27.270 1.00 71.00 324 GLY A CA 1
ATOM 2538 C C . GLY A 1 324 ? -1.312 -22.439 28.270 1.00 71.00 324 GLY A C 1
ATOM 2539 O O . GLY A 1 324 ? -0.953 -22.764 29.398 1.00 71.00 324 GLY A O 1
ATOM 2540 N N . ASN A 1 325 ? -1.416 -21.154 27.930 1.00 83.88 325 ASN A N 1
ATOM 2541 C CA . ASN A 1 325 ? -1.169 -20.061 28.867 1.00 83.88 325 ASN A CA 1
ATOM 2542 C C . ASN A 1 325 ? -2.448 -19.720 29.644 1.00 83.88 325 ASN A C 1
ATOM 2544 O O . ASN A 1 325 ? -3.543 -19.639 29.074 1.00 83.88 325 ASN A O 1
ATOM 2548 N N . ILE A 1 326 ? -2.287 -19.432 30.938 1.00 88.38 326 ILE A N 1
ATOM 2549 C CA . ILE A 1 326 ? -3.296 -18.740 31.747 1.00 88.38 326 ILE A CA 1
ATOM 2550 C C . ILE A 1 326 ? -3.027 -17.244 31.585 1.00 88.38 326 ILE A C 1
ATOM 2552 O O . ILE A 1 326 ? -2.093 -16.694 32.170 1.00 88.38 326 ILE A O 1
ATOM 2556 N N . GLN A 1 327 ? -3.811 -16.603 30.724 1.00 87.50 327 GLN A N 1
ATOM 2557 C CA . GLN A 1 327 ? -3.714 -15.179 30.421 1.00 87.50 327 GLN A CA 1
ATOM 2558 C C . GLN A 1 327 ? -4.697 -14.395 31.291 1.00 87.50 327 GLN A C 1
ATOM 2560 O O . GLN A 1 327 ? -5.818 -14.847 31.533 1.00 87.50 327 GLN A O 1
ATOM 2565 N N . LEU A 1 328 ? -4.313 -13.199 31.728 1.00 83.88 328 LEU A N 1
ATOM 2566 C CA . LEU A 1 328 ? -5.267 -12.241 32.279 1.00 83.88 328 LEU A CA 1
ATOM 2567 C C . LEU A 1 328 ? -6.255 -11.857 31.163 1.00 83.88 328 LEU A C 1
ATOM 2569 O O . LEU A 1 328 ? -5.832 -11.442 30.080 1.00 83.88 328 LEU A O 1
ATOM 2573 N N . ALA A 1 329 ? -7.558 -12.040 31.396 1.00 66.75 329 ALA A N 1
ATOM 2574 C CA . ALA A 1 329 ? -8.558 -11.901 30.336 1.00 66.75 329 ALA A CA 1
ATOM 2575 C C . ALA A 1 329 ? -8.686 -10.454 29.835 1.00 66.75 329 ALA A C 1
ATOM 2577 O O . ALA A 1 329 ? -8.838 -10.247 28.634 1.00 66.75 329 ALA A O 1
ATOM 2578 N N . PHE A 1 330 ? -8.576 -9.485 30.747 1.00 63.41 330 PHE A N 1
ATOM 2579 C CA . PHE A 1 330 ? -8.618 -8.043 30.495 1.00 63.41 330 PHE A CA 1
ATOM 2580 C C . PHE A 1 330 ? -7.731 -7.347 31.538 1.00 63.41 330 PHE A C 1
ATOM 2582 O O . PHE A 1 330 ? -7.818 -7.695 32.717 1.00 63.41 330 PHE A O 1
ATOM 2589 N N . ASP A 1 331 ? -6.891 -6.389 31.141 1.00 59.25 331 ASP A N 1
ATOM 2590 C CA . ASP A 1 331 ? -6.145 -5.540 32.082 1.00 59.25 331 ASP A CA 1
ATOM 2591 C C . ASP A 1 331 ? -6.917 -4.254 32.464 1.00 59.25 331 ASP A C 1
ATOM 2593 O O . ASP A 1 331 ? -8.081 -4.074 32.103 1.00 59.25 331 ASP A O 1
ATOM 2597 N N . GLN A 1 332 ? -6.288 -3.341 33.216 1.00 47.59 332 GLN A N 1
ATOM 2598 C CA . GLN A 1 332 ? -6.913 -2.075 33.638 1.00 47.59 332 GLN A CA 1
ATOM 2599 C C . GLN A 1 332 ? -7.243 -1.120 32.466 1.00 47.59 332 GLN A C 1
ATOM 2601 O O . GLN A 1 332 ? -8.001 -0.170 32.649 1.00 47.59 332 GLN A O 1
ATOM 2606 N N . ALA A 1 333 ? -6.700 -1.366 31.270 1.00 48.00 333 ALA A N 1
ATOM 2607 C CA . ALA A 1 333 ? -7.033 -0.681 30.022 1.00 48.00 333 ALA A CA 1
ATOM 2608 C C . ALA A 1 333 ? -7.925 -1.544 29.099 1.00 48.00 333 ALA A C 1
ATOM 2610 O O . ALA A 1 333 ? -8.061 -1.233 27.918 1.00 48.00 333 ALA A O 1
ATOM 2611 N N . HIS A 1 334 ? -8.530 -2.613 29.637 1.00 44.53 334 HIS A N 1
ATOM 2612 C CA . HIS A 1 334 ? -9.320 -3.627 28.926 1.00 44.53 334 HIS A CA 1
ATOM 2613 C C . HIS A 1 334 ? -8.549 -4.397 27.834 1.00 44.53 334 HIS A C 1
ATOM 2615 O O . HIS A 1 334 ? -9.153 -5.073 27.000 1.00 44.53 334 HIS A O 1
ATOM 2621 N N . ASP A 1 335 ? -7.214 -4.359 27.851 1.00 49.66 335 ASP A N 1
ATOM 2622 C CA . ASP A 1 335 ? -6.387 -5.014 26.841 1.00 49.66 335 ASP A CA 1
ATOM 2623 C C . ASP A 1 335 ? -6.207 -6.505 27.181 1.00 49.66 335 ASP A C 1
ATOM 2625 O O . ASP A 1 335 ? -5.734 -6.876 28.262 1.00 49.66 335 ASP A O 1
ATOM 2629 N N . SER A 1 336 ? -6.658 -7.382 26.281 1.00 53.59 336 SER A N 1
ATOM 2630 C CA . SER A 1 336 ? -6.771 -8.818 26.543 1.00 53.59 336 SER A CA 1
ATOM 2631 C C . SER A 1 336 ? -5.498 -9.577 26.171 1.00 53.59 336 SER A C 1
ATOM 2633 O O . SER A 1 336 ? -5.102 -9.593 25.005 1.00 53.59 336 SER A O 1
ATOM 2635 N N . GLY A 1 337 ? -4.904 -10.301 27.124 1.00 59.59 337 GLY A N 1
ATOM 2636 C CA . GLY A 1 337 ? -3.791 -11.216 26.842 1.00 59.59 337 GLY A CA 1
ATOM 2637 C C . GLY A 1 337 ? -2.393 -10.588 26.777 1.00 59.59 337 GLY A C 1
ATOM 2638 O O . GLY A 1 337 ? -1.454 -11.273 26.380 1.00 59.59 337 GLY A O 1
ATOM 2639 N N . LYS A 1 338 ? -2.211 -9.332 27.214 1.00 76.38 338 LYS A N 1
ATOM 2640 C CA . LYS A 1 338 ? -0.871 -8.744 27.428 1.00 76.38 338 LYS A CA 1
ATOM 2641 C C . LYS A 1 338 ? -0.056 -9.462 28.507 1.00 76.38 338 LYS A C 1
ATOM 2643 O O . LYS A 1 338 ? 1.169 -9.522 28.405 1.00 76.38 338 LYS A O 1
ATOM 2648 N N . TYR A 1 339 ? -0.719 -9.962 29.550 1.00 86.94 339 TYR A N 1
ATOM 2649 C CA . TYR A 1 339 ? -0.078 -10.512 30.745 1.00 86.94 339 TYR A CA 1
ATOM 2650 C C . TYR A 1 339 ? -0.518 -11.951 31.029 1.00 86.94 339 TYR A C 1
ATOM 2652 O O . TYR A 1 339 ? -1.695 -12.298 30.925 1.00 86.94 339 TYR A O 1
ATOM 2660 N N . CYS A 1 340 ? 0.456 -12.772 31.404 1.00 91.69 340 CYS A N 1
ATOM 2661 C CA . CYS A 1 340 ? 0.353 -14.202 31.642 1.00 91.69 340 CYS A CA 1
ATOM 2662 C C . CYS A 1 340 ? 0.757 -14.537 33.082 1.00 91.69 340 CYS A C 1
ATOM 2664 O O . CYS A 1 340 ? 1.583 -13.852 33.695 1.00 91.69 340 CYS A O 1
ATOM 2666 N N . LEU A 1 341 ? 0.184 -15.624 33.598 1.00 93.06 341 LEU A N 1
ATOM 2667 C CA . LEU A 1 341 ? 0.615 -16.271 34.830 1.00 93.06 341 LEU A CA 1
ATOM 2668 C C . LEU A 1 341 ? 1.989 -16.923 34.609 1.00 93.06 341 LEU A C 1
ATOM 2670 O O . LEU A 1 341 ? 2.157 -17.682 33.654 1.00 93.06 341 LEU A O 1
ATOM 2674 N N . ASP A 1 342 ? 2.963 -16.633 35.469 1.00 94.38 342 ASP A N 1
ATOM 2675 C CA . ASP A 1 342 ? 4.372 -17.000 35.273 1.00 94.38 342 ASP A CA 1
ATOM 2676 C C . ASP A 1 342 ? 5.011 -17.491 36.583 1.00 94.38 342 ASP A C 1
ATOM 2678 O O . ASP A 1 342 ? 4.607 -17.081 37.677 1.00 94.38 342 ASP A O 1
ATOM 2682 N N . THR A 1 343 ? 6.021 -18.358 36.487 1.00 93.81 343 THR A N 1
ATOM 2683 C CA . THR A 1 343 ? 6.778 -18.869 37.644 1.00 93.81 343 THR A CA 1
ATOM 2684 C C . THR A 1 343 ? 8.179 -18.274 37.700 1.00 93.81 343 THR A C 1
ATOM 2686 O O . THR A 1 343 ? 8.948 -18.425 36.752 1.00 93.81 343 THR A O 1
ATOM 2689 N N . SER A 1 344 ? 8.544 -17.675 38.834 1.00 90.94 344 SER A N 1
ATOM 2690 C CA . SER A 1 344 ? 9.844 -17.022 39.037 1.00 90.94 344 SER A CA 1
ATOM 2691 C C . SER A 1 344 ? 10.582 -17.586 40.265 1.00 90.94 344 SER A C 1
ATOM 2693 O O . SER A 1 344 ? 9.935 -17.842 41.286 1.00 90.94 344 SER A O 1
ATOM 2695 N N . PRO A 1 345 ? 11.916 -17.788 40.224 1.00 87.31 345 PRO A N 1
ATOM 2696 C CA . PRO A 1 345 ? 12.699 -18.199 41.392 1.00 87.31 345 PRO A CA 1
ATOM 2697 C C . PRO A 1 345 ? 12.552 -17.250 42.594 1.00 87.31 345 PRO A C 1
ATOM 2699 O O . PRO A 1 345 ? 12.180 -16.085 42.455 1.00 87.31 345 PRO A O 1
ATOM 2702 N N . THR A 1 346 ? 12.880 -17.730 43.794 1.00 78.94 346 THR A N 1
ATOM 2703 C CA . THR A 1 346 ? 12.853 -16.911 45.023 1.00 78.94 346 THR A CA 1
ATOM 2704 C C . THR A 1 346 ? 14.124 -16.091 45.250 1.00 78.94 346 THR A C 1
ATOM 2706 O O . THR A 1 346 ? 14.116 -15.160 46.049 1.00 78.94 346 THR A O 1
ATOM 2709 N N . GLY A 1 347 ? 15.216 -16.437 44.561 1.00 76.31 347 GLY A N 1
ATOM 2710 C CA . GLY A 1 347 ? 16.558 -15.899 44.802 1.00 76.31 347 GLY A CA 1
ATOM 2711 C C . GLY A 1 347 ? 17.372 -16.682 45.843 1.00 76.31 347 GLY A C 1
ATOM 2712 O O . GLY A 1 347 ? 18.585 -16.505 45.900 1.00 76.31 347 GLY A O 1
ATOM 2713 N N . ASN A 1 348 ? 16.751 -17.588 46.606 1.00 76.50 348 ASN A N 1
ATOM 2714 C CA . ASN A 1 348 ? 17.430 -18.502 47.528 1.00 76.50 348 ASN A CA 1
ATOM 2715 C C . ASN A 1 348 ? 17.412 -19.939 46.961 1.00 76.50 348 ASN A C 1
ATOM 2717 O O . ASN A 1 348 ? 16.342 -20.546 46.910 1.00 76.50 348 ASN A O 1
ATOM 2721 N N . PRO A 1 349 ? 18.566 -20.534 46.594 1.00 71.62 349 PRO A N 1
ATOM 2722 C CA . PRO A 1 349 ? 18.638 -21.909 46.080 1.00 71.62 349 PRO A CA 1
ATOM 2723 C C . PRO A 1 349 ? 18.124 -22.999 47.037 1.00 71.62 349 PRO A C 1
ATOM 2725 O O . PRO A 1 349 ? 17.951 -24.142 46.621 1.00 71.62 349 PRO A O 1
ATOM 2728 N N . SER A 1 350 ? 17.902 -22.669 48.313 1.00 75.00 350 SER A N 1
ATOM 2729 C CA . SER A 1 350 ? 17.397 -23.600 49.331 1.00 75.00 350 SER A CA 1
ATOM 2730 C C . SER A 1 350 ? 15.872 -23.780 49.298 1.00 75.00 350 SER A C 1
ATOM 2732 O O . SER A 1 350 ? 15.353 -24.725 49.899 1.00 75.00 350 SER A O 1
ATOM 2734 N N . ASP A 1 351 ? 15.141 -22.876 48.636 1.00 79.38 351 ASP A N 1
ATOM 2735 C CA . ASP A 1 351 ? 13.679 -22.866 48.648 1.00 79.38 351 ASP A CA 1
ATOM 2736 C C . ASP A 1 351 ? 13.108 -23.926 47.697 1.00 79.38 351 ASP A C 1
ATOM 2738 O O . ASP A 1 351 ? 13.390 -23.954 46.501 1.00 79.38 351 ASP A O 1
ATOM 2742 N N . LYS A 1 352 ? 12.239 -24.796 48.218 1.00 82.75 352 LYS A N 1
ATOM 2743 C CA . LYS A 1 352 ? 11.629 -25.902 47.453 1.00 82.75 352 LYS A CA 1
ATOM 2744 C C . LYS A 1 352 ? 10.366 -25.487 46.681 1.00 82.75 352 LYS A C 1
ATOM 2746 O O . LYS A 1 352 ? 9.460 -26.298 46.506 1.00 82.75 352 LYS A O 1
ATOM 2751 N N . PHE A 1 353 ? 10.285 -24.224 46.263 1.00 88.00 353 PHE A N 1
ATOM 2752 C CA . PHE A 1 353 ? 9.111 -23.621 45.627 1.00 88.00 353 PHE A CA 1
ATOM 2753 C C . PHE A 1 353 ? 9.495 -22.455 44.705 1.00 88.00 353 PHE A C 1
ATOM 2755 O O . PHE A 1 353 ? 10.600 -21.926 44.792 1.00 88.00 353 PHE A O 1
ATOM 2762 N N . LEU A 1 354 ? 8.571 -22.037 43.837 1.00 92.12 354 LEU A N 1
ATOM 2763 C CA . LEU A 1 354 ? 8.713 -20.847 42.989 1.00 92.12 354 LEU A CA 1
ATOM 2764 C C . LEU A 1 354 ? 7.624 -19.819 43.328 1.00 92.12 354 LEU A C 1
ATOM 2766 O O . LEU A 1 354 ? 6.520 -20.180 43.738 1.00 92.12 354 LEU A O 1
ATOM 2770 N N . ASN A 1 355 ? 7.913 -18.535 43.124 1.00 92.50 355 ASN A N 1
ATOM 2771 C CA . ASN A 1 355 ? 6.904 -17.479 43.177 1.00 92.50 355 ASN A CA 1
ATOM 2772 C C . ASN A 1 355 ? 5.969 -17.588 41.967 1.00 92.50 355 ASN A C 1
ATOM 2774 O O . ASN A 1 355 ? 6.446 -17.795 40.850 1.00 92.50 355 ASN A O 1
ATOM 2778 N N . ILE A 1 356 ? 4.667 -17.366 42.166 1.00 94.50 356 ILE A N 1
ATOM 2779 C CA . ILE A 1 356 ? 3.723 -17.141 41.064 1.00 94.50 356 ILE A CA 1
ATOM 2780 C C . ILE A 1 356 ? 3.501 -15.637 40.917 1.00 94.50 356 ILE A C 1
ATOM 2782 O O . ILE A 1 356 ? 3.124 -14.946 41.870 1.00 94.50 356 ILE A O 1
ATOM 2786 N N . VAL A 1 357 ? 3.765 -15.128 39.717 1.00 94.19 357 VAL A N 1
ATOM 2787 C CA . VAL A 1 357 ? 3.756 -13.697 39.403 1.00 94.19 357 VAL A CA 1
ATOM 2788 C C . VAL A 1 357 ? 3.033 -13.417 38.090 1.00 94.19 357 VAL A C 1
ATOM 2790 O O . VAL A 1 357 ? 2.846 -14.305 37.258 1.00 94.19 357 VAL A O 1
ATOM 2793 N N . LEU A 1 358 ? 2.644 -12.160 37.899 1.00 93.00 358 LEU A N 1
ATOM 2794 C CA . LEU A 1 358 ? 2.166 -11.643 36.625 1.00 93.00 358 LEU A CA 1
ATOM 2795 C C . LEU A 1 358 ? 3.350 -11.115 35.800 1.00 93.00 358 LEU A C 1
ATOM 2797 O O . LEU A 1 358 ? 4.117 -10.280 36.280 1.00 93.00 358 LEU A O 1
ATOM 2801 N N . ASN A 1 359 ? 3.487 -11.559 34.551 1.00 92.88 359 ASN A N 1
ATOM 2802 C CA . ASN A 1 359 ? 4.503 -11.069 33.611 1.00 92.88 359 ASN A CA 1
ATOM 2803 C C . ASN A 1 359 ? 3.914 -10.876 32.206 1.00 92.88 359 ASN A C 1
ATOM 2805 O O . ASN A 1 359 ? 2.884 -11.474 31.898 1.00 92.88 359 ASN A O 1
ATOM 2809 N N . PRO A 1 360 ? 4.538 -10.064 31.332 1.00 91.00 360 PRO A N 1
ATOM 2810 C CA . PRO A 1 360 ? 4.131 -9.976 29.933 1.00 91.00 360 PRO A CA 1
ATOM 2811 C C . PRO A 1 360 ? 4.153 -11.355 29.260 1.00 91.00 360 PRO A C 1
ATOM 2813 O O . PRO A 1 360 ? 5.106 -12.118 29.452 1.00 91.00 360 PRO A O 1
ATOM 2816 N N . CYS A 1 361 ? 3.116 -11.665 28.482 1.00 87.62 361 CYS A N 1
ATOM 2817 C CA . CYS A 1 361 ? 3.010 -12.935 27.767 1.00 87.62 361 CYS A CA 1
ATOM 2818 C C . CYS A 1 361 ? 4.146 -13.109 26.747 1.00 87.62 361 CYS A C 1
ATOM 2820 O O . CYS A 1 361 ? 4.538 -12.162 26.063 1.00 87.62 361 CYS A O 1
ATOM 2822 N N . ARG A 1 362 ? 4.668 -14.335 26.641 1.00 85.19 362 ARG A N 1
ATOM 2823 C CA . ARG A 1 362 ? 5.701 -14.728 25.675 1.00 85.19 362 ARG A CA 1
ATOM 2824 C C . ARG A 1 362 ? 5.403 -16.124 25.138 1.00 85.19 362 ARG A C 1
ATOM 2826 O O . ARG A 1 362 ? 5.501 -17.093 25.887 1.00 85.19 362 ARG A O 1
ATOM 2833 N N . ASP A 1 363 ? 5.130 -16.234 23.840 1.00 68.75 363 ASP A N 1
ATOM 2834 C CA . ASP A 1 363 ? 4.697 -17.487 23.193 1.00 68.75 363 ASP A CA 1
ATOM 2835 C C . ASP A 1 363 ? 5.744 -18.624 23.232 1.00 68.75 363 ASP A C 1
ATOM 2837 O O . ASP A 1 363 ? 5.431 -19.771 22.929 1.00 68.75 363 ASP A O 1
ATOM 2841 N N . THR A 1 364 ? 6.990 -18.329 23.623 1.00 73.00 364 THR A N 1
ATOM 2842 C CA . THR A 1 364 ? 8.088 -19.301 23.775 1.00 73.00 364 THR A CA 1
ATOM 2843 C C . THR A 1 364 ? 8.456 -19.618 25.233 1.00 73.00 364 THR A C 1
ATOM 2845 O O . THR A 1 364 ? 9.378 -20.399 25.470 1.00 73.00 364 THR A O 1
ATOM 2848 N N . SER A 1 365 ? 7.789 -19.019 26.230 1.00 83.44 365 SER A N 1
ATOM 2849 C CA . SER A 1 365 ? 8.195 -19.142 27.639 1.00 83.44 365 SER A CA 1
ATOM 2850 C C . SER A 1 365 ? 7.511 -20.320 28.327 1.00 83.44 365 SER A C 1
ATOM 2852 O O . SER A 1 365 ? 6.381 -20.210 28.797 1.00 83.44 365 SER A O 1
ATOM 2854 N N . THR A 1 366 ? 8.217 -21.444 28.461 1.00 85.50 366 THR A N 1
ATOM 2855 C CA . THR A 1 366 ? 7.699 -22.654 29.132 1.00 85.50 366 THR A CA 1
ATOM 2856 C C . THR A 1 366 ? 7.292 -22.418 30.594 1.00 85.50 366 THR A C 1
ATOM 2858 O O . THR A 1 366 ? 6.431 -23.128 31.108 1.00 85.50 366 THR A O 1
ATOM 2861 N N . SER A 1 367 ? 7.838 -21.388 31.251 1.00 90.69 367 SER A N 1
ATOM 2862 C CA . SER A 1 367 ? 7.433 -20.930 32.590 1.00 90.69 367 SER A CA 1
ATOM 2863 C C . SER A 1 367 ? 6.000 -20.378 32.661 1.00 90.69 367 SER A C 1
ATOM 2865 O O . SER A 1 367 ? 5.410 -20.368 33.739 1.00 90.69 367 SER A O 1
ATOM 2867 N N . GLN A 1 368 ? 5.433 -19.957 31.525 1.00 93.81 368 GLN A N 1
ATOM 2868 C CA . GLN A 1 368 ? 4.073 -19.417 31.388 1.00 93.81 368 GLN A CA 1
ATOM 2869 C C . GLN A 1 368 ? 3.066 -20.454 30.862 1.00 93.81 368 GLN A C 1
ATOM 2871 O O . GLN A 1 368 ? 1.897 -20.128 30.650 1.00 93.81 368 GLN A O 1
ATOM 2876 N N . MET A 1 369 ? 3.511 -21.699 30.659 1.00 89.06 369 MET A N 1
ATOM 2877 C CA . MET A 1 369 ? 2.691 -22.818 30.199 1.00 89.06 369 MET A CA 1
ATOM 2878 C C . MET A 1 369 ? 2.091 -23.565 31.394 1.00 89.06 369 MET A C 1
ATOM 2880 O O . MET A 1 369 ? 2.805 -23.973 32.315 1.00 89.06 369 MET A O 1
ATOM 2884 N N . TRP A 1 370 ? 0.782 -23.802 31.352 1.00 87.69 370 TRP A N 1
ATOM 2885 C CA . TRP A 1 370 ? 0.014 -24.439 32.417 1.00 87.69 370 TRP A CA 1
ATOM 2886 C C . TRP A 1 370 ? -0.905 -25.531 31.866 1.00 87.69 370 TRP A C 1
ATOM 2888 O O . TRP A 1 370 ? -1.385 -25.478 30.736 1.00 87.69 370 TRP A O 1
ATOM 2898 N N . THR A 1 371 ? -1.179 -26.532 32.693 1.00 83.50 371 THR A N 1
ATOM 2899 C CA . THR A 1 371 ? -2.124 -27.615 32.407 1.00 83.50 371 THR A CA 1
ATOM 2900 C C . THR A 1 371 ? -2.936 -27.955 33.659 1.00 83.50 371 THR A C 1
ATOM 2902 O O . THR A 1 371 ? -2.693 -27.403 34.734 1.00 83.50 371 THR A O 1
ATOM 2905 N N . THR A 1 372 ? -3.911 -28.855 33.542 1.00 78.12 372 THR A N 1
ATOM 2906 C CA . THR A 1 372 ? -4.671 -29.379 34.686 1.00 78.12 372 THR A CA 1
ATOM 2907 C C . THR A 1 372 ? -4.580 -30.896 34.750 1.00 78.12 372 THR A C 1
ATOM 2909 O O . THR A 1 372 ? -4.491 -31.565 33.723 1.00 78.12 372 THR A O 1
ATOM 2912 N N . ASN A 1 373 ? -4.575 -31.450 35.963 1.00 75.38 373 ASN A N 1
ATOM 2913 C CA . ASN A 1 373 ? -4.584 -32.899 36.175 1.00 75.38 373 ASN A CA 1
ATOM 2914 C C . ASN A 1 373 ? -5.948 -33.398 36.689 1.00 75.38 373 ASN A C 1
ATOM 2916 O O . ASN A 1 373 ? -6.805 -32.618 37.104 1.00 75.38 373 ASN A O 1
ATOM 2920 N N . LEU A 1 374 ? -6.125 -34.723 36.722 1.00 65.56 374 LEU A N 1
ATOM 2921 C CA . LEU A 1 374 ? -7.365 -35.384 37.158 1.00 65.56 374 LEU A CA 1
ATOM 2922 C C . LEU A 1 374 ? -7.770 -35.095 38.620 1.00 65.56 374 LEU A C 1
ATOM 2924 O O . LEU A 1 374 ? -8.914 -35.336 38.988 1.00 65.56 374 LEU A O 1
ATOM 2928 N N . ASN A 1 375 ? -6.866 -34.566 39.454 1.00 64.50 375 ASN A N 1
ATOM 2929 C CA . ASN A 1 375 ? -7.163 -34.173 40.837 1.00 64.50 375 ASN A CA 1
ATOM 2930 C C . ASN A 1 375 ? -7.632 -32.708 40.951 1.00 64.50 375 ASN A C 1
ATOM 2932 O O . ASN A 1 375 ? -7.834 -32.220 42.066 1.00 64.50 375 ASN A O 1
ATOM 2936 N N . GLY A 1 376 ? -7.766 -31.990 39.830 1.00 67.00 376 GLY A N 1
ATOM 2937 C CA . GLY A 1 376 ? -8.096 -30.565 39.800 1.00 67.00 376 GLY A CA 1
ATOM 2938 C C . GLY A 1 376 ? -6.927 -29.648 40.167 1.00 67.00 376 GLY A C 1
ATOM 2939 O O . GLY A 1 376 ? -7.153 -28.496 40.524 1.00 67.00 376 GLY A O 1
ATOM 2940 N N . ASN A 1 377 ? -5.676 -30.120 40.123 1.00 80.75 377 ASN A N 1
ATOM 2941 C CA . ASN A 1 377 ? -4.539 -29.220 40.297 1.00 80.75 377 ASN A CA 1
ATOM 2942 C C . ASN A 1 377 ? -4.272 -28.427 39.008 1.00 80.75 377 ASN A C 1
ATOM 2944 O O . ASN A 1 377 ? -4.297 -29.007 37.921 1.00 80.75 377 ASN A O 1
ATOM 2948 N N . VAL A 1 378 ? -3.924 -27.143 39.136 1.00 89.31 378 VAL A N 1
ATOM 2949 C CA . VAL A 1 378 ? -3.303 -26.349 38.061 1.00 89.31 378 VAL A CA 1
ATOM 2950 C C . VAL A 1 378 ? -1.790 -26.540 38.159 1.00 89.31 378 VAL A C 1
ATOM 2952 O O . VAL A 1 378 ? -1.211 -26.268 39.211 1.00 89.31 378 VAL A O 1
ATOM 2955 N N . VAL A 1 379 ? -1.165 -27.033 37.090 1.00 88.50 379 VAL A N 1
ATOM 2956 C CA . VAL A 1 379 ? 0.232 -27.495 37.052 1.00 88.50 379 VAL A CA 1
ATOM 2957 C C . VAL A 1 379 ? 1.033 -26.661 36.056 1.00 88.50 379 VAL A C 1
ATOM 2959 O O . VAL A 1 379 ? 0.618 -26.505 34.910 1.00 88.50 379 VAL A O 1
ATOM 2962 N N . ASN A 1 380 ? 2.190 -26.151 36.467 1.00 92.12 380 ASN A N 1
ATOM 2963 C CA . ASN A 1 380 ? 3.150 -25.486 35.593 1.00 92.12 380 ASN A CA 1
ATOM 2964 C C . ASN A 1 380 ? 3.941 -26.520 34.775 1.00 92.12 380 ASN A C 1
ATOM 2966 O O . ASN A 1 380 ? 4.499 -27.459 35.342 1.00 92.12 380 ASN A O 1
ATOM 2970 N N . VAL A 1 381 ? 4.026 -26.345 33.456 1.00 86.81 381 VAL A N 1
ATOM 2971 C CA . VAL A 1 381 ? 4.616 -27.357 32.559 1.00 86.81 381 VAL A CA 1
ATOM 2972 C C . VAL A 1 381 ? 6.146 -27.418 32.668 1.00 86.81 381 VAL A C 1
ATOM 2974 O O . VAL A 1 381 ? 6.706 -28.506 32.579 1.00 86.81 381 VAL A O 1
ATOM 2977 N N . ALA A 1 382 ? 6.833 -26.293 32.904 1.00 89.19 382 ALA A N 1
ATOM 2978 C CA . ALA A 1 382 ? 8.298 -26.273 33.011 1.00 89.19 382 ALA A CA 1
ATOM 2979 C C . ALA A 1 382 ? 8.836 -26.892 34.312 1.00 89.19 382 ALA A C 1
ATOM 2981 O O . ALA A 1 382 ? 9.878 -27.542 34.296 1.00 89.19 382 ALA A O 1
ATOM 2982 N N . SER A 1 383 ? 8.152 -26.669 35.437 1.00 89.00 383 SER A N 1
ATOM 2983 C CA . SER A 1 383 ? 8.595 -27.129 36.765 1.00 89.00 383 SER A CA 1
ATOM 2984 C C . SER A 1 383 ? 7.893 -28.397 37.258 1.00 89.00 383 SER A C 1
ATOM 2986 O O . SER A 1 383 ? 8.360 -29.021 38.207 1.00 89.00 383 SER A O 1
ATOM 2988 N N . GLY A 1 384 ? 6.752 -28.768 36.667 1.00 87.94 384 GLY A N 1
ATOM 2989 C CA . GLY A 1 384 ? 5.881 -29.829 37.184 1.00 87.94 384 GLY A CA 1
ATOM 2990 C C . GLY A 1 384 ? 5.229 -29.494 38.534 1.00 87.94 384 GLY A C 1
ATOM 2991 O O . GLY A 1 384 ? 4.641 -30.371 39.164 1.00 87.94 384 GLY A O 1
ATOM 2992 N N . TYR A 1 385 ? 5.351 -28.249 39.007 1.00 92.50 385 TYR A N 1
ATOM 2993 C CA . TYR A 1 385 ? 4.814 -27.797 40.288 1.00 92.50 385 TYR A CA 1
ATOM 2994 C C . TYR A 1 385 ? 3.384 -27.271 40.143 1.00 92.50 385 TYR A C 1
ATOM 2996 O O . TYR A 1 385 ? 2.994 -26.721 39.114 1.00 92.50 385 TYR A O 1
ATOM 3004 N N . CYS A 1 386 ? 2.599 -27.427 41.203 1.00 91.56 386 CYS A N 1
ATOM 3005 C CA . CYS A 1 386 ? 1.203 -27.030 41.268 1.00 91.56 386 CYS A CA 1
ATOM 3006 C C . CYS A 1 386 ? 1.034 -25.656 41.919 1.00 91.56 386 CYS A C 1
ATOM 3008 O O . CYS A 1 386 ? 1.775 -25.313 42.838 1.00 91.56 386 CYS A O 1
ATOM 3010 N N . VAL A 1 387 ? 0.015 -24.905 41.492 1.00 92.38 387 VAL A N 1
ATOM 3011 C CA . VAL A 1 387 ? -0.441 -23.688 42.185 1.00 92.38 387 VAL A CA 1
ATOM 3012 C C . VAL A 1 387 ? -0.946 -24.077 43.578 1.00 92.38 387 VAL A C 1
ATOM 3014 O O . VAL A 1 387 ? -1.933 -24.803 43.689 1.00 92.38 387 VAL A O 1
ATOM 30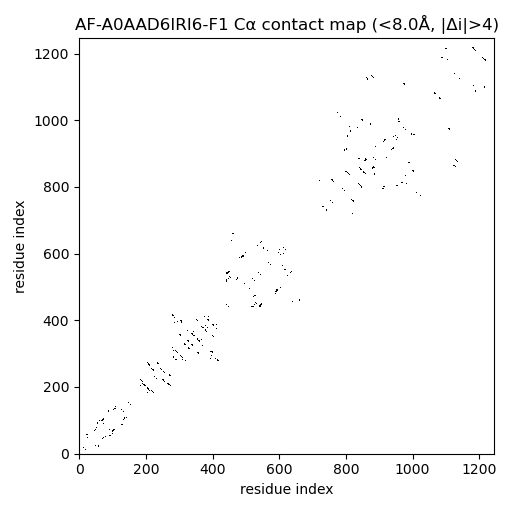17 N N . ASP A 1 388 ? -0.279 -23.603 44.627 1.00 91.12 388 ASP A N 1
ATOM 3018 C CA . ASP A 1 388 ? -0.545 -23.931 46.032 1.00 91.12 388 ASP A CA 1
ATOM 3019 C C . ASP A 1 388 ? -0.688 -22.653 46.883 1.00 91.12 388 ASP A C 1
ATOM 3021 O O . ASP A 1 388 ? -0.203 -21.574 46.521 1.00 91.12 388 ASP A O 1
ATOM 3025 N N . ILE A 1 389 ? -1.369 -22.770 48.023 1.00 88.88 389 ILE A N 1
ATOM 3026 C CA . ILE A 1 389 ? -1.668 -21.669 48.945 1.00 88.88 389 ILE A CA 1
ATOM 3027 C C . ILE A 1 389 ? -0.682 -21.732 50.112 1.00 88.88 389 ILE A C 1
ATOM 3029 O O . ILE A 1 389 ? -0.681 -22.692 50.889 1.00 88.88 389 ILE A O 1
ATOM 3033 N N . THR A 1 390 ? 0.144 -20.688 50.251 1.00 74.19 390 THR A N 1
ATOM 3034 C CA . THR A 1 390 ? 1.233 -20.617 51.242 1.00 74.19 390 THR A CA 1
ATOM 3035 C C . THR A 1 390 ? 0.770 -21.063 52.633 1.00 74.19 390 THR A C 1
ATOM 3037 O O . THR A 1 390 ? -0.160 -20.493 53.198 1.00 74.19 390 THR A O 1
ATOM 3040 N N . ALA A 1 391 ? 1.410 -22.109 53.170 1.00 63.47 391 ALA A N 1
ATOM 3041 C CA . ALA A 1 391 ? 1.138 -22.697 54.489 1.00 63.47 391 ALA A CA 1
ATOM 3042 C C . ALA A 1 391 ? -0.342 -23.062 54.784 1.00 63.47 391 ALA A C 1
ATOM 3044 O O . ALA A 1 391 ? -0.709 -23.228 55.944 1.00 63.47 391 ALA A O 1
ATOM 3045 N N . SER A 1 392 ? -1.189 -23.225 53.754 1.00 64.94 392 SER A N 1
ATOM 3046 C CA . SER A 1 392 ? -2.653 -23.357 53.895 1.00 64.94 392 SER A CA 1
ATOM 3047 C C . SER A 1 392 ? -3.334 -22.159 54.586 1.00 64.94 392 SER A C 1
ATOM 3049 O O . SER A 1 392 ? -4.413 -22.297 55.163 1.00 64.94 392 SER A O 1
ATOM 3051 N N . GLU A 1 393 ? -2.744 -20.961 54.517 1.00 76.62 393 GLU A N 1
ATOM 3052 C CA . GLU A 1 393 ? -3.370 -19.739 55.024 1.00 76.62 393 GLU A CA 1
ATOM 3053 C C . GLU A 1 393 ? -4.465 -19.242 54.069 1.00 76.62 393 GLU A C 1
ATOM 3055 O O . GLU A 1 393 ? -4.229 -18.406 53.200 1.00 76.62 393 GLU A O 1
ATOM 3060 N N . TYR A 1 394 ? -5.699 -19.712 54.253 1.00 87.12 394 TYR A N 1
ATOM 3061 C CA . TYR A 1 394 ? -6.866 -19.367 53.425 1.00 87.12 394 TYR A CA 1
ATOM 3062 C C . TYR A 1 394 ? -7.424 -17.933 53.618 1.00 87.12 394 TYR A C 1
ATOM 3064 O O . TYR A 1 394 ? -8.635 -17.704 53.523 1.00 87.12 394 TYR A O 1
ATOM 3072 N N . LYS A 1 395 ? -6.556 -16.965 53.920 1.00 88.44 395 LYS A N 1
ATOM 3073 C CA . LYS A 1 395 ? -6.873 -15.547 54.144 1.00 88.44 395 LYS A CA 1
ATOM 3074 C C . LYS A 1 395 ? -6.782 -14.751 52.836 1.00 88.44 395 LYS A C 1
ATOM 3076 O O . LYS A 1 395 ? -6.100 -15.151 51.896 1.00 88.44 395 LYS A O 1
ATOM 3081 N N . ASP A 1 396 ? -7.457 -13.607 52.799 1.00 89.44 396 ASP A N 1
ATOM 3082 C CA . ASP A 1 396 ? -7.329 -12.648 51.700 1.00 89.44 396 ASP A CA 1
ATOM 3083 C C . ASP A 1 396 ? -5.937 -11.998 51.722 1.00 89.44 396 ASP A C 1
ATOM 3085 O O . ASP A 1 396 ? -5.487 -11.510 52.758 1.00 89.44 396 ASP A O 1
ATOM 3089 N N . GLY A 1 397 ? -5.254 -11.985 50.575 1.00 86.50 397 GLY A N 1
ATOM 3090 C CA . GLY A 1 397 ? -3.892 -11.461 50.434 1.00 86.50 397 GLY A CA 1
ATOM 3091 C C . GLY A 1 397 ? -2.776 -12.498 50.601 1.00 86.50 397 GLY A C 1
ATOM 3092 O O . GLY A 1 397 ? -1.614 -12.165 50.364 1.00 86.50 397 GLY A O 1
ATOM 3093 N N . SER A 1 398 ? -3.096 -13.748 50.956 1.00 90.38 398 SER A N 1
ATOM 3094 C CA . SER A 1 398 ? -2.118 -14.844 50.992 1.00 90.38 398 SER A CA 1
ATOM 3095 C C . SER A 1 398 ? -1.519 -15.093 49.609 1.00 90.38 398 SER A C 1
ATOM 3097 O O . SER A 1 398 ? -2.253 -15.228 48.632 1.00 90.38 398 SER A O 1
ATOM 3099 N N . ARG A 1 399 ? -0.189 -15.186 49.506 1.00 89.88 399 ARG A N 1
ATOM 3100 C CA . ARG A 1 399 ? 0.493 -15.445 48.226 1.00 89.88 399 ARG A CA 1
ATOM 3101 C C . ARG A 1 399 ? 0.231 -16.859 47.712 1.00 89.88 399 ARG A C 1
ATOM 3103 O O . ARG A 1 399 ? 0.219 -17.815 48.495 1.00 89.88 399 ARG A O 1
ATOM 3110 N N . LEU A 1 400 ? 0.106 -16.975 46.391 1.00 92.88 400 LEU A N 1
ATOM 3111 C CA . LEU A 1 400 ? 0.166 -18.252 45.688 1.00 92.88 400 LEU A CA 1
ATOM 3112 C C . LEU A 1 400 ? 1.608 -18.549 45.269 1.00 92.88 400 LEU A C 1
ATOM 3114 O O . LEU A 1 400 ? 2.351 -17.655 44.857 1.00 92.88 400 LEU A O 1
ATOM 3118 N N . LEU A 1 401 ? 1.999 -19.813 45.384 1.00 92.12 401 LEU A N 1
ATOM 3119 C CA . LEU A 1 401 ? 3.339 -20.310 45.073 1.00 92.12 401 LEU A CA 1
ATOM 3120 C C . LEU A 1 401 ? 3.217 -21.568 44.211 1.00 92.12 401 LEU A C 1
ATOM 3122 O O . LEU A 1 401 ? 2.221 -22.282 44.303 1.00 92.12 401 LEU A O 1
ATOM 3126 N N . ALA A 1 402 ? 4.223 -21.861 43.389 1.00 91.50 402 ALA A N 1
ATOM 3127 C CA . ALA A 1 402 ? 4.302 -23.145 42.705 1.00 91.50 402 ALA A CA 1
ATOM 3128 C C . ALA A 1 402 ? 5.083 -24.119 43.597 1.00 91.50 402 ALA A C 1
ATOM 3130 O O . ALA A 1 402 ? 6.264 -23.894 43.881 1.00 91.50 402 ALA A O 1
ATOM 3131 N N . PHE A 1 403 ? 4.417 -25.178 44.056 1.00 89.00 403 PHE A N 1
ATOM 3132 C CA . PHE A 1 403 ? 4.941 -26.168 45.002 1.00 89.00 403 PHE A CA 1
ATOM 3133 C C . PHE A 1 403 ? 4.796 -27.598 44.441 1.00 89.00 403 PHE A C 1
ATOM 3135 O O . PHE A 1 403 ? 3.873 -27.844 43.661 1.00 89.00 403 PHE A O 1
ATOM 3142 N N . PRO A 1 404 ? 5.651 -28.571 44.818 1.00 88.94 404 PRO A N 1
ATOM 3143 C CA . PRO A 1 404 ? 5.457 -29.982 44.480 1.00 88.94 404 PRO A CA 1
ATOM 3144 C C . PRO A 1 404 ? 4.015 -30.481 44.685 1.00 88.94 404 PRO A C 1
ATOM 3146 O O . PRO A 1 404 ? 3.465 -30.420 45.786 1.00 88.94 404 PRO A O 1
ATOM 3149 N N . CYS A 1 405 ? 3.405 -30.985 43.610 1.00 84.38 405 CYS A N 1
ATOM 3150 C CA . CYS A 1 405 ? 1.989 -31.347 43.559 1.00 84.38 405 CYS A CA 1
ATOM 3151 C C . CYS A 1 405 ? 1.580 -32.383 44.618 1.00 84.38 405 CYS A C 1
ATOM 3153 O O . CYS A 1 405 ? 2.086 -33.506 44.642 1.00 84.38 405 CYS A O 1
ATOM 3155 N N . GLY A 1 406 ? 0.611 -32.022 45.463 1.00 76.38 406 GLY A N 1
ATOM 3156 C CA . GLY A 1 406 ? 0.057 -32.897 46.497 1.00 76.38 406 GLY A CA 1
ATOM 3157 C C . GLY A 1 406 ? -1.387 -33.332 46.235 1.00 76.38 406 GLY A C 1
ATOM 3158 O O . GLY A 1 406 ? -2.022 -32.934 45.266 1.00 76.38 406 GLY A O 1
ATOM 3159 N N . ARG A 1 407 ? -1.937 -34.119 47.169 1.00 68.69 407 ARG A N 1
ATOM 3160 C CA . ARG A 1 407 ? -3.383 -34.416 47.277 1.00 68.69 407 ARG A CA 1
ATOM 3161 C C . ARG A 1 407 ? -4.069 -33.563 48.360 1.00 68.69 407 ARG A C 1
ATOM 3163 O O . ARG A 1 407 ? -5.040 -33.997 48.973 1.00 68.69 407 ARG A O 1
ATOM 3170 N N . LYS A 1 408 ? -3.506 -32.391 48.678 1.00 72.75 408 LYS A N 1
ATOM 3171 C CA . LYS A 1 408 ? -4.024 -31.477 49.708 1.00 72.75 408 LYS A CA 1
ATOM 3172 C C . LYS A 1 408 ? -4.920 -30.437 49.047 1.00 72.75 408 LYS A C 1
ATOM 3174 O O . LYS A 1 408 ? -4.575 -29.908 48.000 1.00 72.75 408 LYS A O 1
ATOM 3179 N N . GLN A 1 409 ? -6.021 -30.074 49.696 1.00 75.31 409 GLN A N 1
ATOM 3180 C CA . GLN A 1 409 ? -7.013 -29.178 49.093 1.00 75.31 409 GLN A CA 1
ATOM 3181 C C . GLN A 1 409 ? -6.479 -27.757 48.789 1.00 75.31 409 GLN A C 1
ATOM 3183 O O . GLN A 1 409 ? -7.072 -27.045 47.985 1.00 75.31 409 GLN A O 1
ATOM 3188 N N . ALA A 1 410 ? -5.341 -27.361 49.375 1.00 79.56 410 ALA A N 1
ATOM 3189 C CA . ALA A 1 410 ? -4.651 -26.094 49.116 1.00 79.56 410 ALA A CA 1
ATOM 3190 C C . ALA A 1 410 ? -4.137 -25.923 47.668 1.00 79.56 410 ALA A C 1
ATOM 3192 O O . ALA A 1 410 ? -4.001 -24.790 47.216 1.00 79.56 410 ALA A O 1
ATOM 3193 N N . ASN A 1 411 ? -3.923 -27.019 46.923 1.00 84.00 411 ASN A N 1
ATOM 3194 C CA . ASN A 1 411 ? -3.516 -26.981 45.510 1.00 84.00 411 ASN A CA 1
ATOM 3195 C C . ASN A 1 411 ? -4.587 -27.475 44.521 1.00 84.00 411 ASN A C 1
ATOM 3197 O O . ASN A 1 411 ? -4.285 -27.701 43.348 1.00 84.00 411 ASN A O 1
ATOM 3201 N N . GLN A 1 412 ? -5.839 -27.634 44.963 1.00 85.31 412 GLN A N 1
ATOM 3202 C CA . GLN A 1 412 ? -6.964 -28.028 44.107 1.00 85.31 412 GLN A CA 1
ATOM 3203 C C . GLN A 1 412 ? -7.807 -26.806 43.725 1.00 85.31 412 GLN A C 1
ATOM 3205 O O . GLN A 1 412 ? -8.231 -26.041 44.590 1.00 85.31 412 GLN A O 1
ATOM 3210 N N . TRP A 1 413 ? -8.076 -26.631 42.435 1.00 87.00 413 TRP A N 1
ATOM 3211 C CA . TRP A 1 413 ? -8.736 -25.452 41.878 1.00 87.00 413 TRP A CA 1
ATOM 3212 C C . TRP A 1 413 ? -9.887 -25.852 40.948 1.00 87.00 413 TRP A C 1
ATOM 3214 O O . TRP A 1 413 ? -9.932 -26.963 40.421 1.00 87.00 413 TRP A O 1
ATOM 3224 N N . ARG A 1 414 ? -10.844 -24.944 40.753 1.00 80.75 414 ARG A N 1
ATOM 3225 C CA . ARG A 1 414 ? -11.991 -25.107 39.852 1.00 80.75 414 ARG A CA 1
ATOM 3226 C C . ARG A 1 414 ? -12.113 -23.896 38.940 1.00 80.75 414 ARG A C 1
ATOM 3228 O O . ARG A 1 414 ? -11.924 -22.769 39.385 1.00 80.75 414 ARG A O 1
ATOM 3235 N N . TYR A 1 415 ? -12.459 -24.133 37.681 1.00 66.94 415 TYR A N 1
ATOM 3236 C CA . TYR A 1 415 ? -12.818 -23.079 36.736 1.00 66.94 415 TYR A CA 1
ATOM 3237 C C . TYR A 1 415 ? -14.337 -22.907 36.724 1.00 66.94 415 TYR A C 1
ATOM 3239 O O . TYR A 1 415 ? -15.056 -23.901 36.626 1.00 66.94 415 TYR A O 1
ATOM 3247 N N . ALA A 1 416 ? -14.817 -21.669 36.822 1.00 51.91 416 ALA A N 1
ATOM 3248 C CA . ALA A 1 416 ? -16.235 -21.344 36.698 1.00 51.91 416 ALA A CA 1
ATOM 3249 C C . ALA A 1 416 ? -16.463 -20.409 35.505 1.00 51.91 416 ALA A C 1
ATOM 3251 O O . ALA A 1 416 ? -15.855 -19.336 35.410 1.00 51.91 416 ALA A O 1
ATOM 3252 N N . LEU A 1 417 ? -17.352 -20.826 34.601 1.00 45.62 417 LEU A N 1
ATOM 3253 C CA . LEU A 1 417 ? -17.835 -20.007 33.491 1.00 45.62 417 LEU A CA 1
ATOM 3254 C C . LEU A 1 417 ? -18.711 -18.874 34.047 1.00 45.62 417 LEU A C 1
ATOM 3256 O O . LEU A 1 417 ? -19.500 -19.081 34.966 1.00 45.62 417 LEU A O 1
ATOM 3260 N N . GLY A 1 418 ? -18.569 -17.663 33.502 1.00 34.88 418 GLY A N 1
ATOM 3261 C CA . GLY A 1 418 ? -19.075 -16.423 34.116 1.00 34.88 418 GLY A CA 1
ATOM 3262 C C . GLY A 1 418 ? -20.601 -16.234 34.202 1.00 34.88 418 GLY A C 1
ATOM 3263 O O . GLY A 1 418 ? -21.044 -15.130 34.506 1.00 34.88 418 GLY A O 1
ATOM 3264 N N . SER A 1 419 ? -21.412 -17.257 33.926 1.00 31.28 419 SER A N 1
ATOM 3265 C CA . SER A 1 419 ? -22.879 -17.175 33.859 1.00 31.28 419 SER A CA 1
ATOM 3266 C C . SER A 1 419 ? -23.606 -17.287 35.207 1.00 31.28 419 SER A C 1
ATOM 3268 O O . SER A 1 419 ? -24.780 -16.937 35.276 1.00 31.28 419 SER A O 1
ATOM 3270 N N . GLU A 1 420 ? -22.956 -17.758 36.277 1.00 29.72 420 GLU A N 1
ATOM 3271 C CA . GLU A 1 420 ? -23.646 -18.127 37.534 1.00 29.72 420 GLU A CA 1
ATOM 3272 C C . GLU A 1 420 ? -23.668 -17.040 38.632 1.00 29.72 420 GLU A C 1
ATOM 3274 O O . GLU A 1 420 ? -24.290 -17.236 39.674 1.00 29.72 420 GLU A O 1
ATOM 3279 N N . LEU A 1 421 ? -23.023 -15.880 38.435 1.00 30.58 421 LEU A N 1
ATOM 3280 C CA . LEU A 1 421 ? -22.841 -14.858 39.487 1.00 30.58 421 LEU A CA 1
ATOM 3281 C C . LEU A 1 421 ? -23.486 -13.493 39.182 1.00 30.58 421 LEU A C 1
ATOM 3283 O O . LEU A 1 421 ? -22.892 -12.438 39.398 1.00 30.58 421 LEU A O 1
ATOM 3287 N N . GLN A 1 422 ? -24.753 -13.501 38.759 1.00 28.08 422 GLN A N 1
ATOM 3288 C CA . GLN A 1 422 ? -25.609 -12.306 38.761 1.00 28.08 422 GLN A CA 1
ATOM 3289 C C . GLN A 1 422 ? -26.815 -12.476 39.697 1.00 28.08 422 GLN A C 1
ATOM 3291 O O . GLN A 1 422 ? -27.883 -12.819 39.207 1.00 28.08 422 GLN A O 1
ATOM 3296 N N . HIS A 1 423 ? -26.672 -12.210 41.009 1.00 29.12 423 HIS A N 1
ATOM 3297 C CA . HIS A 1 423 ? -27.779 -11.827 41.926 1.00 29.12 423 HIS A CA 1
ATOM 3298 C C . HIS A 1 423 ? -27.287 -11.455 43.358 1.00 29.12 423 HIS A C 1
ATOM 3300 O O . HIS A 1 423 ? -27.498 -12.212 44.298 1.00 29.12 423 HIS A O 1
ATOM 3306 N N . SER A 1 424 ? -26.656 -10.282 43.581 1.00 23.55 424 SER A N 1
ATOM 3307 C CA . SER A 1 424 ? -26.638 -9.630 44.923 1.00 23.55 424 SER A CA 1
ATOM 3308 C C . SER A 1 424 ? -26.055 -8.198 44.959 1.00 23.55 424 SER A C 1
ATOM 3310 O O . SER A 1 424 ? -24.842 -8.026 44.999 1.00 23.55 424 SER A O 1
ATOM 3312 N N . ARG A 1 425 ? -26.952 -7.214 45.153 1.00 25.83 425 ARG A N 1
ATOM 3313 C CA . ARG A 1 425 ? -26.785 -5.922 45.877 1.00 25.83 425 ARG A CA 1
ATOM 3314 C C . ARG A 1 425 ? -25.775 -4.865 45.360 1.00 25.83 425 ARG A C 1
ATOM 3316 O O . ARG A 1 425 ? -24.728 -5.145 44.798 1.00 25.83 425 ARG A O 1
ATOM 3323 N N . LYS A 1 426 ? -26.143 -3.593 45.581 1.00 33.56 426 LYS A N 1
ATOM 3324 C CA . LYS A 1 426 ? -25.410 -2.377 45.167 1.00 33.56 426 LYS A CA 1
ATOM 3325 C C . LYS A 1 426 ? -24.265 -2.038 46.145 1.00 33.56 426 LYS A C 1
ATOM 3327 O O . LYS A 1 426 ? -24.482 -2.187 47.347 1.00 33.56 426 LYS A O 1
ATOM 3332 N N . PRO A 1 427 ? -23.121 -1.498 45.681 1.00 27.58 427 PRO A N 1
ATOM 3333 C CA . PRO A 1 427 ? -22.084 -0.933 46.546 1.00 27.58 427 PRO A CA 1
ATOM 3334 C C . PRO A 1 427 ? -22.287 0.570 46.818 1.00 27.58 427 PRO A C 1
ATOM 3336 O O . PRO A 1 427 ? -22.717 1.322 45.944 1.00 27.58 427 PRO A O 1
ATOM 3339 N N . THR A 1 428 ? -21.921 1.016 48.021 1.00 25.47 428 THR A N 1
ATOM 3340 C CA . THR A 1 428 ? -21.832 2.436 48.416 1.00 25.47 428 THR A CA 1
ATOM 3341 C C . THR A 1 428 ? -20.398 2.950 48.236 1.00 25.47 428 THR A C 1
ATOM 3343 O O . THR A 1 428 ? -19.447 2.198 48.445 1.00 25.47 428 THR A O 1
ATOM 3346 N N . MET A 1 429 ? -20.218 4.225 47.876 1.00 26.69 429 MET A N 1
ATOM 3347 C CA . MET A 1 429 ? -18.888 4.849 47.771 1.00 26.69 429 MET A CA 1
ATOM 3348 C C . MET A 1 429 ? -18.307 5.260 49.135 1.00 26.69 429 MET A C 1
ATOM 3350 O O . MET A 1 429 ? -19.044 5.556 50.072 1.00 26.69 429 MET A O 1
ATOM 3354 N N . SER A 1 430 ? -16.974 5.340 49.207 1.00 23.91 430 SER A N 1
ATOM 3355 C CA . SER A 1 430 ? -16.204 5.949 50.300 1.00 23.91 430 SER A CA 1
ATOM 3356 C C . SER A 1 430 ? -15.014 6.716 49.712 1.00 23.91 430 SER A C 1
ATOM 3358 O O . SER A 1 430 ? -14.452 6.288 48.705 1.00 23.91 430 SER A O 1
ATOM 3360 N N . THR A 1 431 ? -14.638 7.848 50.313 1.00 34.94 431 THR A N 1
ATOM 3361 C CA . THR A 1 431 ? -13.758 8.861 49.695 1.00 34.94 431 THR A CA 1
ATOM 3362 C C . THR A 1 431 ? -12.730 9.444 50.666 1.00 34.94 431 THR A C 1
ATOM 3364 O O . THR A 1 431 ? -13.104 9.869 51.758 1.00 34.94 431 THR A O 1
ATOM 3367 N N . THR A 1 432 ? -11.480 9.605 50.224 1.00 27.30 432 THR A N 1
ATOM 3368 C CA . THR A 1 432 ? -10.472 10.491 50.842 1.00 27.30 432 THR A CA 1
ATOM 3369 C C . THR A 1 432 ? -9.602 11.151 49.752 1.00 27.30 432 THR A C 1
ATOM 3371 O O . THR A 1 432 ? -9.165 10.446 48.843 1.00 27.30 432 THR A O 1
ATOM 3374 N N . PRO A 1 433 ? -9.363 12.482 49.787 1.00 30.22 433 PRO A N 1
ATOM 3375 C CA . PRO A 1 433 ? -8.676 13.209 48.710 1.00 30.22 433 PRO A CA 1
ATOM 3376 C C . PRO A 1 433 ? -7.164 13.451 48.958 1.00 30.22 433 PRO A C 1
ATOM 3378 O O . PRO A 1 433 ? -6.709 13.358 50.101 1.00 30.22 433 PRO A O 1
ATOM 3381 N N . PRO A 1 434 ? -6.384 13.829 47.919 1.00 32.22 434 PRO A N 1
ATOM 3382 C CA . PRO A 1 434 ? -4.986 14.269 48.049 1.00 32.22 434 PRO A CA 1
ATOM 3383 C C . PRO A 1 434 ? -4.822 15.675 48.683 1.00 32.22 434 PRO A C 1
ATOM 3385 O O . PRO A 1 434 ? -5.787 16.442 48.749 1.00 32.22 434 PRO A O 1
ATOM 3388 N N . PRO A 1 435 ? -3.609 16.048 49.146 1.00 44.03 435 PRO A N 1
ATOM 3389 C CA . PRO A 1 435 ? -3.366 17.288 49.894 1.00 44.03 435 PRO A CA 1
ATOM 3390 C C . PRO A 1 435 ? -3.166 18.549 49.025 1.00 44.03 435 PRO A C 1
ATOM 3392 O O . PRO A 1 435 ? -2.850 18.475 47.842 1.00 44.03 435 PRO A O 1
ATOM 3395 N N . ASN A 1 436 ? -3.253 19.721 49.672 1.00 47.38 436 ASN A N 1
ATOM 3396 C CA . ASN A 1 436 ? -2.910 21.058 49.147 1.00 47.38 436 ASN A CA 1
ATOM 3397 C C . ASN A 1 436 ? -3.749 21.581 47.960 1.00 47.38 436 ASN A C 1
ATOM 3399 O O . ASN A 1 436 ? -3.222 22.155 47.007 1.00 47.38 436 ASN A O 1
ATOM 3403 N N . LEU A 1 437 ? -5.077 21.482 48.060 1.00 58.59 437 LEU A N 1
ATOM 3404 C CA . LEU A 1 437 ? -6.000 22.123 47.116 1.00 58.59 437 LEU A CA 1
ATOM 3405 C C . LEU A 1 437 ? -5.896 23.662 47.147 1.00 58.59 437 LEU A C 1
ATOM 3407 O O . LEU A 1 437 ? -6.053 24.294 48.194 1.00 58.59 437 LEU A O 1
ATOM 3411 N N . ILE A 1 438 ? -5.708 24.282 45.977 1.00 73.25 438 ILE A N 1
ATOM 3412 C CA . ILE A 1 438 ? -5.698 25.746 45.817 1.00 73.25 438 ILE A CA 1
ATOM 3413 C C . ILE A 1 438 ? -7.078 26.312 46.196 1.00 73.25 438 ILE A C 1
ATOM 3415 O O . ILE A 1 438 ? -8.109 25.804 45.749 1.00 73.25 438 ILE A O 1
ATOM 3419 N N . LYS A 1 439 ? -7.129 27.371 47.014 1.00 74.00 439 LYS A N 1
ATOM 3420 C CA . LYS A 1 439 ? -8.395 27.965 47.484 1.00 74.00 439 LYS A CA 1
ATOM 3421 C C . LYS A 1 439 ? -9.176 28.608 46.328 1.00 74.00 439 LYS A C 1
ATOM 3423 O O . LYS A 1 439 ? -8.651 29.473 45.624 1.00 74.00 439 LYS A O 1
ATOM 3428 N N . GLY A 1 440 ? -10.439 28.211 46.157 1.00 77.75 440 GLY A N 1
ATOM 3429 C CA . GLY A 1 440 ? -11.279 28.651 45.034 1.00 77.75 440 GLY A CA 1
ATOM 3430 C C . GLY A 1 440 ? -10.935 27.964 43.709 1.00 77.75 440 GLY A C 1
ATOM 3431 O O . GLY A 1 440 ? -11.142 28.545 42.651 1.00 77.75 440 GLY A O 1
ATOM 3432 N N . SER A 1 441 ? -10.358 26.764 43.774 1.00 87.50 441 SER A N 1
ATOM 3433 C CA . SER A 1 441 ? -10.199 25.858 42.635 1.00 87.50 441 SER A CA 1
ATOM 3434 C C . SER A 1 441 ? -11.428 24.961 42.474 1.00 87.50 441 SER A C 1
ATOM 3436 O O . SER A 1 441 ? -12.289 24.900 43.356 1.00 87.50 441 SER A O 1
ATOM 3438 N N . LEU A 1 442 ? -11.530 24.267 41.344 1.00 87.38 442 LEU A N 1
ATOM 3439 C CA . LEU A 1 442 ? -12.635 23.348 41.062 1.00 87.38 442 LEU A CA 1
ATOM 3440 C C . LEU A 1 442 ? -12.670 22.158 42.037 1.00 87.38 442 LEU A C 1
ATOM 3442 O O . LEU A 1 442 ? -13.736 21.831 42.559 1.00 87.38 442 LEU A O 1
ATOM 3446 N N . ALA A 1 443 ? -11.512 21.587 42.378 1.00 84.31 443 ALA A N 1
ATOM 3447 C CA . ALA A 1 443 ? -11.403 20.531 43.386 1.00 84.31 443 ALA A CA 1
ATOM 3448 C C . ALA A 1 443 ? -11.675 21.036 44.818 1.00 84.31 443 ALA A C 1
ATOM 3450 O O . ALA A 1 443 ? -12.151 20.267 45.648 1.00 84.31 443 ALA A O 1
ATOM 3451 N N . SER A 1 444 ? -11.450 22.328 45.117 1.00 82.19 444 SER A N 1
ATOM 3452 C CA . SER A 1 444 ? -11.918 22.944 46.378 1.00 82.19 444 SER A CA 1
ATOM 3453 C C . SER A 1 444 ? -13.353 23.491 46.322 1.00 82.19 444 SER A C 1
ATOM 3455 O O . SER A 1 444 ? -13.756 24.236 47.214 1.00 82.19 444 SER A O 1
ATOM 3457 N N . GLY A 1 445 ? -14.135 23.121 45.299 1.00 75.00 445 GLY A N 1
ATOM 3458 C CA . GLY A 1 445 ? -15.564 23.440 45.197 1.00 75.00 445 GLY A CA 1
ATOM 3459 C C . GLY A 1 445 ? -15.886 24.914 44.930 1.00 75.00 445 GLY A C 1
ATOM 3460 O O . GLY A 1 445 ? -16.987 25.353 45.243 1.00 75.00 445 GLY A O 1
ATOM 3461 N N . GLY A 1 446 ? -14.942 25.698 44.394 1.00 74.19 446 GLY A N 1
ATOM 3462 C CA . GLY A 1 446 ? -15.089 27.156 44.246 1.00 74.19 446 GLY A CA 1
ATOM 3463 C C . GLY A 1 446 ? -14.697 27.737 42.884 1.00 74.19 446 GLY A C 1
ATOM 3464 O O . GLY A 1 446 ? -14.459 28.942 42.802 1.00 74.19 446 GLY A O 1
ATOM 3465 N N . GLY A 1 447 ? -14.576 26.900 41.850 1.00 88.94 447 GLY A N 1
ATOM 3466 C CA . GLY A 1 447 ? -14.081 27.299 40.528 1.00 88.94 447 GLY A CA 1
ATOM 3467 C C . GLY A 1 447 ? -15.120 27.893 39.563 1.00 88.94 447 GLY A C 1
ATOM 3468 O O . GLY A 1 447 ? -16.321 27.954 39.842 1.00 88.94 447 GLY A O 1
ATOM 3469 N N . ILE A 1 448 ? -14.628 28.329 38.398 1.00 94.75 448 ILE A N 1
ATOM 3470 C CA . ILE A 1 448 ? -15.395 28.988 37.327 1.00 94.75 448 ILE A CA 1
ATOM 3471 C C . ILE A 1 448 ? -15.230 28.225 36.000 1.00 94.75 448 ILE A C 1
ATOM 3473 O O . ILE A 1 448 ? -14.115 27.899 35.595 1.00 94.75 448 ILE A O 1
ATOM 3477 N N . LEU A 1 449 ? -16.320 27.996 35.269 1.00 95.12 449 LEU A N 1
ATOM 3478 C CA . LEU A 1 449 ? -16.298 27.368 33.945 1.00 95.12 449 LEU A CA 1
ATOM 3479 C C . LEU A 1 449 ? -16.707 28.383 32.864 1.00 95.12 449 LEU A C 1
ATOM 3481 O O . LEU A 1 449 ? -17.841 28.861 32.834 1.00 95.12 449 LEU A O 1
ATOM 3485 N N . LEU A 1 450 ? -15.789 28.716 31.955 1.00 94.38 450 LEU A N 1
ATOM 3486 C CA . LEU A 1 450 ? -16.047 29.587 30.806 1.00 94.38 450 LEU A CA 1
ATOM 3487 C C . LEU A 1 450 ? -16.439 28.710 29.605 1.00 94.38 450 LEU A C 1
ATOM 3489 O O . LEU A 1 450 ? -15.596 28.329 28.795 1.00 94.38 450 LEU A O 1
ATOM 3493 N N . LEU A 1 451 ? -17.725 28.348 29.528 1.00 94.25 451 LEU A N 1
ATOM 3494 C CA . LEU A 1 451 ? -18.250 27.322 28.606 1.00 94.25 451 LEU A CA 1
ATOM 3495 C C . LEU A 1 451 ? -18.739 27.875 27.254 1.00 94.25 451 LEU A C 1
ATOM 3497 O O . LEU A 1 451 ? -19.389 27.167 26.486 1.00 94.25 451 LEU A O 1
ATOM 3501 N N . GLY A 1 452 ? -18.404 29.125 26.925 1.00 91.75 452 GLY A N 1
ATOM 3502 C CA . GLY A 1 452 ? -18.471 29.598 25.541 1.00 91.75 452 GLY A CA 1
ATOM 3503 C C . GLY A 1 452 ? -17.405 28.898 24.692 1.00 91.75 452 GLY A C 1
ATOM 3504 O O . GLY A 1 452 ? -16.247 28.836 25.103 1.00 91.75 452 GLY A O 1
ATOM 3505 N N . LEU A 1 453 ? -17.778 28.397 23.509 1.00 91.12 453 LEU A N 1
ATOM 3506 C CA . LEU A 1 453 ? -16.877 27.638 22.626 1.00 91.12 453 LEU A CA 1
ATOM 3507 C C . LEU A 1 453 ? -15.620 28.440 22.235 1.00 91.12 453 LEU A C 1
ATOM 3509 O O . LEU A 1 453 ? -15.641 29.678 22.301 1.00 91.12 453 LEU A O 1
ATOM 3513 N N . PRO A 1 454 ? -14.526 27.798 21.775 1.00 88.75 454 PRO A N 1
ATOM 3514 C CA . PRO A 1 454 ? -13.319 28.519 21.386 1.00 88.75 454 PRO A CA 1
ATOM 3515 C C . PRO A 1 454 ? -13.632 29.583 20.332 1.00 88.75 454 PRO A C 1
ATOM 3517 O O . PRO A 1 454 ? -14.505 29.391 19.487 1.00 88.75 454 PRO A O 1
ATOM 3520 N N . ARG A 1 455 ? -12.932 30.724 20.374 1.00 86.25 455 ARG A N 1
ATOM 3521 C CA . ARG A 1 455 ? -13.241 31.947 19.589 1.00 86.25 455 ARG A CA 1
ATOM 3522 C C . ARG A 1 455 ? -14.525 32.712 19.999 1.00 86.25 455 ARG A C 1
ATOM 3524 O O . ARG A 1 455 ? -14.898 33.674 19.319 1.00 86.25 455 ARG A O 1
ATOM 3531 N N . SER A 1 456 ? -15.204 32.348 21.092 1.00 87.25 456 SER A N 1
ATOM 3532 C CA . SER A 1 456 ? -16.352 33.115 21.634 1.00 87.25 456 SER A CA 1
ATOM 3533 C C . SER A 1 456 ? -15.967 34.421 22.347 1.00 87.25 456 SER A C 1
ATOM 3535 O O . SER A 1 456 ? -16.782 35.336 22.422 1.00 87.25 456 SER A O 1
ATOM 3537 N N . GLY A 1 457 ? -14.734 34.524 22.850 1.00 83.50 457 GLY A N 1
ATOM 3538 C CA . GLY A 1 457 ? -14.299 35.588 23.772 1.00 83.50 457 GLY A CA 1
ATOM 3539 C C . GLY A 1 457 ? -13.402 35.107 24.921 1.00 83.50 457 GLY A C 1
ATOM 3540 O O . GLY A 1 457 ? -13.000 35.906 25.766 1.00 83.50 457 GLY A O 1
ATOM 3541 N N . SER A 1 458 ? -13.082 33.812 24.937 1.00 82.69 458 SER A N 1
ATOM 3542 C CA . SER A 1 458 ? -12.307 33.077 25.943 1.00 82.69 458 SER A CA 1
ATOM 3543 C C . SER A 1 458 ? -11.029 33.766 26.428 1.00 82.69 458 SER A C 1
ATOM 3545 O O . SER A 1 458 ? -10.855 33.885 27.642 1.00 82.69 458 SER A O 1
ATOM 3547 N N . LEU A 1 459 ? -10.164 34.269 25.537 1.00 83.69 459 LEU A N 1
ATOM 3548 C CA . LEU A 1 459 ? -8.933 34.943 25.973 1.00 83.69 459 LEU A CA 1
ATOM 3549 C C . LEU A 1 459 ? -9.223 36.271 26.693 1.00 83.69 459 LEU A C 1
ATOM 3551 O O . LEU A 1 459 ? -8.631 36.534 27.736 1.00 83.69 459 LEU A O 1
ATOM 3555 N N . SER A 1 460 ? -10.184 37.065 26.205 1.00 87.44 460 SER A N 1
ATOM 3556 C CA . SER A 1 460 ? -10.600 38.317 26.862 1.00 87.44 460 SER A CA 1
ATOM 3557 C C . SER A 1 460 ? -11.167 38.065 28.265 1.00 87.44 460 SER A C 1
ATOM 3559 O O . SER A 1 460 ? -10.785 38.749 29.212 1.00 87.44 460 SER A O 1
ATOM 3561 N N . LEU A 1 461 ? -12.007 37.036 28.437 1.00 88.94 461 LEU A N 1
ATOM 3562 C CA . LEU A 1 461 ? -12.487 36.622 29.763 1.00 88.94 461 LEU A CA 1
ATOM 3563 C C . LEU A 1 461 ? -11.361 36.085 30.659 1.00 88.94 461 LEU A C 1
ATOM 3565 O O . LEU A 1 461 ? -11.328 36.390 31.849 1.00 88.94 461 LEU A O 1
ATOM 3569 N N . THR A 1 462 ? -10.411 35.333 30.103 1.00 88.12 462 THR A N 1
ATOM 3570 C CA . THR A 1 462 ? -9.226 34.861 30.835 1.00 88.12 462 THR A CA 1
ATOM 3571 C C . THR A 1 462 ? -8.365 36.028 31.333 1.00 88.12 462 THR A C 1
ATOM 3573 O O . THR A 1 462 ? -7.920 36.009 32.483 1.00 88.12 462 THR A O 1
ATOM 3576 N N . THR A 1 463 ? -8.179 37.082 30.530 1.00 87.94 463 THR A N 1
ATOM 3577 C CA . THR A 1 463 ? -7.544 38.334 30.974 1.00 87.94 463 THR A CA 1
ATOM 3578 C C . THR A 1 463 ? -8.361 39.017 32.074 1.00 87.94 463 THR A C 1
ATOM 3580 O O . THR A 1 463 ? -7.789 39.407 33.092 1.00 87.94 463 THR A O 1
ATOM 3583 N N . ALA A 1 464 ? -9.688 39.094 31.920 1.00 90.94 464 ALA A N 1
ATOM 3584 C CA . ALA A 1 464 ? -10.571 39.727 32.899 1.00 90.94 464 ALA A CA 1
ATOM 3585 C C . ALA A 1 464 ? -10.501 39.041 34.276 1.00 90.94 464 ALA A C 1
ATOM 3587 O O . ALA A 1 464 ? -10.324 39.702 35.297 1.00 90.94 464 ALA A O 1
ATOM 3588 N N . LEU A 1 465 ? -10.546 37.704 34.322 1.00 91.81 465 LEU A N 1
ATOM 3589 C CA . LEU A 1 465 ? -10.409 36.947 35.572 1.00 91.81 465 LEU A CA 1
ATOM 3590 C C . LEU A 1 465 ? -9.049 37.173 36.254 1.00 91.81 465 LEU A C 1
ATOM 3592 O O . LEU A 1 465 ? -8.985 37.275 37.480 1.00 91.81 465 LEU A O 1
ATOM 3596 N N . ARG A 1 466 ? -7.963 37.309 35.484 1.00 89.56 466 ARG A N 1
ATOM 3597 C CA . ARG A 1 466 ? -6.626 37.590 36.037 1.00 89.56 466 ARG A CA 1
ATOM 3598 C C . ARG A 1 466 ? -6.550 38.979 36.668 1.00 89.56 466 ARG A C 1
ATOM 3600 O O . ARG A 1 466 ? -5.995 39.113 37.755 1.00 89.56 466 ARG A O 1
ATOM 3607 N N . GLN A 1 467 ? -7.180 39.980 36.052 1.00 90.75 467 GLN A N 1
ATOM 3608 C CA . GLN A 1 467 ? -7.331 41.321 36.632 1.00 90.75 467 GLN A CA 1
ATOM 3609 C C . GLN A 1 467 ? -8.214 41.314 37.898 1.00 90.75 467 GLN A C 1
ATOM 3611 O O . GLN A 1 467 ? -7.921 42.038 38.843 1.00 90.75 467 GLN A O 1
ATOM 3616 N N . LEU A 1 468 ? -9.209 40.420 37.991 1.00 90.31 468 LEU A N 1
ATOM 3617 C CA . LEU A 1 468 ? -9.980 40.160 39.223 1.00 90.31 468 LEU A CA 1
ATOM 3618 C C . LEU A 1 468 ? -9.228 39.297 40.266 1.00 90.31 468 LEU A C 1
ATOM 3620 O O . LEU A 1 468 ? -9.810 38.881 41.277 1.00 90.31 468 LEU A O 1
ATOM 3624 N N . GLY A 1 469 ? -7.938 39.023 40.055 1.00 86.88 469 GLY A N 1
ATOM 3625 C CA . GLY A 1 469 ? -7.049 38.353 41.007 1.00 86.88 469 GLY A CA 1
ATOM 3626 C C . GLY A 1 469 ? -7.086 36.821 40.989 1.00 86.88 469 GLY A C 1
ATOM 3627 O O . GLY A 1 469 ? -6.520 36.202 41.893 1.00 86.88 469 GLY A O 1
ATOM 3628 N N . TYR A 1 470 ? -7.724 36.189 39.998 1.00 89.44 470 TYR A N 1
ATOM 3629 C CA . TYR A 1 470 ? -7.635 34.737 39.805 1.00 89.44 470 TYR A CA 1
ATOM 3630 C C . TYR A 1 470 ? -6.285 34.385 39.168 1.00 89.44 470 TYR A C 1
ATOM 3632 O O . TYR A 1 470 ? -6.020 34.724 38.015 1.00 89.44 470 TYR A O 1
ATOM 3640 N N . LYS A 1 471 ? -5.410 33.720 39.930 1.00 82.50 471 LYS A N 1
ATOM 3641 C CA . LYS A 1 471 ? -4.021 33.437 39.522 1.00 82.50 471 LYS A CA 1
ATOM 3642 C C . LYS A 1 471 ? -3.896 32.194 38.641 1.00 82.50 471 LYS A C 1
ATOM 3644 O O . LYS A 1 471 ? -2.986 32.129 37.823 1.00 82.50 471 LYS A O 1
ATOM 3649 N N . HIS A 1 472 ? -4.811 31.235 38.786 1.00 85.62 472 HIS A N 1
ATOM 3650 C CA . HIS A 1 472 ? -4.781 29.961 38.063 1.00 85.62 472 HIS A CA 1
ATOM 3651 C C . HIS A 1 472 ? -6.018 29.844 37.165 1.00 85.62 472 HIS A C 1
ATOM 3653 O O . HIS A 1 472 ? -7.042 29.289 37.564 1.00 85.62 472 HIS A O 1
ATOM 3659 N N . VAL A 1 473 ? -5.925 30.387 35.948 1.00 86.88 473 VAL A N 1
ATOM 3660 C CA . VAL A 1 473 ? -6.996 30.379 34.933 1.00 86.88 473 VAL A CA 1
ATOM 3661 C C . VAL A 1 473 ? -6.504 29.631 33.696 1.00 86.88 473 VAL A C 1
ATOM 3663 O O . VAL A 1 473 ? -5.616 30.138 33.022 1.00 86.88 473 VAL A O 1
ATOM 3666 N N . HIS A 1 474 ? -7.067 28.465 33.388 1.00 86.94 474 HIS A N 1
ATOM 3667 C CA . HIS A 1 474 ? -6.640 27.623 32.270 1.00 86.94 474 HIS A CA 1
ATOM 3668 C C . HIS A 1 474 ? -7.096 28.180 30.913 1.00 86.94 474 HIS A C 1
ATOM 3670 O O . HIS A 1 474 ? -8.286 28.444 30.710 1.00 86.94 474 HIS A O 1
ATOM 3676 N N . HIS A 1 475 ? -6.167 28.269 29.958 1.00 82.62 475 HIS A N 1
ATOM 3677 C CA . HIS A 1 475 ? -6.415 28.619 28.557 1.00 82.62 475 HIS A CA 1
ATOM 3678 C C . HIS A 1 475 ? -5.561 27.730 27.639 1.00 82.62 475 HIS A C 1
ATOM 3680 O O . HIS A 1 475 ? -4.431 27.394 27.984 1.00 82.62 475 HIS A O 1
ATOM 3686 N N . ALA A 1 476 ? -6.054 27.374 26.447 1.00 68.00 476 ALA A N 1
ATOM 3687 C CA . ALA A 1 476 ? -5.444 26.356 25.570 1.00 68.00 476 ALA A CA 1
ATOM 3688 C C . ALA A 1 476 ? -4.079 26.730 24.939 1.00 68.00 476 ALA A C 1
ATOM 3690 O O . ALA A 1 476 ? -3.529 25.973 24.140 1.00 68.00 476 ALA A O 1
ATOM 3691 N N . THR A 1 477 ? -3.541 27.902 25.280 1.00 65.00 477 THR A N 1
ATOM 3692 C CA . THR A 1 477 ? -2.205 28.399 24.903 1.00 65.00 477 THR A CA 1
ATOM 3693 C C . THR A 1 477 ? -1.175 28.251 26.026 1.00 65.00 477 THR A C 1
ATOM 3695 O O . THR A 1 477 ? -0.021 28.639 25.853 1.00 65.00 477 THR A O 1
ATOM 3698 N N . GLU A 1 478 ? -1.586 27.755 27.190 1.00 63.06 478 GLU A N 1
ATOM 3699 C CA . GLU A 1 478 ? -0.750 27.620 28.381 1.00 63.06 478 GLU A CA 1
ATOM 3700 C C . GLU A 1 478 ? -0.405 26.152 28.632 1.00 63.06 478 GLU A C 1
ATOM 3702 O O . GLU A 1 478 ? -1.055 25.257 28.099 1.00 63.06 478 GLU A O 1
ATOM 3707 N N . GLN A 1 479 ? 0.680 25.909 29.376 1.00 65.25 479 GLN A N 1
ATOM 3708 C CA . GLN A 1 479 ? 1.181 24.557 29.666 1.00 65.25 479 GLN A CA 1
ATOM 3709 C C . GLN A 1 479 ? 1.349 23.659 28.415 1.00 65.25 479 GLN A C 1
ATOM 3711 O O . GLN A 1 479 ? 1.232 22.443 28.476 1.00 65.25 479 GLN A O 1
ATOM 3716 N N . ILE A 1 480 ? 1.737 24.251 27.274 1.00 64.88 480 ILE A N 1
ATOM 3717 C CA . ILE A 1 480 ? 2.034 23.572 25.988 1.00 64.88 480 ILE A CA 1
ATOM 3718 C C . ILE A 1 480 ? 3.034 22.399 26.123 1.00 64.88 480 ILE A C 1
ATOM 3720 O O . ILE A 1 480 ? 3.059 21.501 25.281 1.00 64.88 480 ILE A O 1
ATOM 3724 N N . HIS A 1 481 ? 3.861 22.411 27.171 1.00 64.44 481 HIS A N 1
ATOM 3725 C CA . HIS A 1 481 ? 4.883 21.404 27.463 1.00 64.44 481 HIS A CA 1
ATOM 3726 C C . HIS A 1 481 ? 4.512 20.439 28.606 1.00 64.44 481 HIS A C 1
ATOM 3728 O O . HIS A 1 481 ? 5.333 19.593 28.954 1.00 64.44 481 HIS A O 1
ATOM 3734 N N . ASP A 1 482 ? 3.320 20.552 29.201 1.00 74.94 482 ASP A N 1
ATOM 3735 C CA . ASP A 1 482 ? 2.891 19.673 30.293 1.00 74.94 482 ASP A CA 1
ATOM 3736 C C . ASP A 1 482 ? 2.371 18.336 29.742 1.00 74.94 482 ASP A C 1
ATOM 3738 O O . ASP A 1 482 ? 1.234 18.193 29.291 1.00 74.94 482 ASP A O 1
ATOM 3742 N N . VAL A 1 483 ? 3.264 17.349 29.713 1.00 75.81 483 VAL A N 1
ATOM 3743 C CA . VAL A 1 483 ? 2.989 16.022 29.150 1.00 75.81 483 VAL A CA 1
ATOM 3744 C C . VAL A 1 483 ? 1.851 15.323 29.897 1.00 75.81 483 VAL A C 1
ATOM 3746 O O . VAL A 1 483 ? 0.998 14.706 29.262 1.00 75.81 483 VAL A O 1
ATOM 3749 N N . GLU A 1 484 ? 1.818 15.423 31.227 1.00 75.81 484 GLU A N 1
ATOM 3750 C CA . GLU A 1 484 ? 0.841 14.715 32.056 1.00 75.81 484 GLU A CA 1
ATOM 3751 C C . GLU A 1 484 ? -0.557 15.323 31.901 1.00 75.81 484 GLU A C 1
ATOM 3753 O O . GLU A 1 484 ? -1.531 14.588 31.705 1.00 75.81 484 GLU A O 1
ATOM 3758 N N . GLN A 1 485 ? -0.649 16.658 31.863 1.00 80.75 485 GLN A N 1
ATOM 3759 C CA . GLN A 1 485 ? -1.895 17.359 31.572 1.00 80.75 485 GLN A CA 1
ATOM 3760 C C . GLN A 1 485 ? -2.470 16.937 30.210 1.00 80.75 485 GLN A C 1
ATOM 3762 O O . GLN A 1 485 ? -3.645 16.573 30.119 1.00 80.75 485 GLN A O 1
ATOM 3767 N N . TRP A 1 486 ? -1.661 16.947 29.143 1.00 83.38 486 TRP A N 1
ATOM 3768 C CA . TRP A 1 486 ? -2.173 16.686 27.794 1.00 83.38 486 TRP A CA 1
ATOM 3769 C C . TRP A 1 486 ? -2.400 15.199 27.482 1.00 83.38 486 TRP A C 1
ATOM 3771 O O . TRP A 1 486 ? -3.326 14.908 26.728 1.00 83.38 486 TRP A O 1
ATOM 3781 N N . GLU A 1 487 ? -1.673 14.251 28.089 1.00 83.38 487 GLU A N 1
ATOM 3782 C CA . GLU A 1 487 ? -2.069 12.827 28.057 1.00 83.38 487 GLU A CA 1
ATOM 3783 C C . GLU A 1 487 ? -3.392 12.606 28.817 1.00 83.38 487 GLU A C 1
ATOM 3785 O O . GLU A 1 487 ? -4.276 11.891 28.339 1.00 83.38 487 GLU A O 1
ATOM 3790 N N . SER A 1 488 ? -3.608 13.287 29.951 1.00 84.62 488 SER A N 1
ATOM 3791 C CA . SER A 1 488 ? -4.910 13.263 30.632 1.00 84.62 488 SER A CA 1
ATOM 3792 C C . SER A 1 488 ? -6.025 13.879 29.766 1.00 84.62 488 SER A C 1
ATOM 3794 O O . SER A 1 488 ? -7.136 13.354 29.727 1.00 84.62 488 SER A O 1
ATOM 3796 N N . GLY A 1 489 ? -5.713 14.913 28.976 1.00 86.25 489 GLY A N 1
ATOM 3797 C CA . GLY A 1 489 ? -6.607 15.489 27.964 1.00 86.25 489 GLY A CA 1
ATOM 3798 C C . GLY A 1 489 ? -6.945 14.550 26.794 1.00 86.25 489 GLY A C 1
ATOM 3799 O O . GLY A 1 489 ? -8.066 14.595 26.288 1.00 86.25 489 GLY A O 1
ATOM 3800 N N . ILE A 1 490 ? -6.028 13.661 26.387 1.00 88.50 490 ILE A N 1
ATOM 3801 C CA . ILE A 1 490 ? -6.306 12.591 25.406 1.00 88.50 490 ILE A CA 1
ATOM 3802 C C . ILE A 1 490 ? -7.306 11.589 25.990 1.00 88.50 490 ILE A C 1
ATOM 3804 O O . ILE A 1 490 ? -8.293 11.255 25.332 1.00 88.50 490 ILE A O 1
ATOM 3808 N N . ARG A 1 491 ? -7.098 11.148 27.240 1.00 88.81 491 ARG A N 1
ATOM 3809 C CA . ARG A 1 491 ? -8.044 10.258 27.937 1.00 88.81 491 ARG A CA 1
ATOM 3810 C C . ARG A 1 491 ? -9.423 10.905 28.080 1.00 88.81 491 ARG A C 1
ATOM 3812 O O . ARG A 1 491 ? -10.419 10.258 27.774 1.00 88.81 491 ARG A O 1
ATOM 3819 N N . ALA A 1 492 ? -9.476 12.180 28.473 1.00 90.56 492 ALA A N 1
ATOM 3820 C CA . ALA A 1 492 ? -10.723 12.935 28.585 1.00 90.56 492 ALA A CA 1
ATOM 3821 C C . ALA A 1 492 ? -11.480 12.994 27.250 1.00 90.56 492 ALA A C 1
ATOM 3823 O O . ALA A 1 492 ? -12.695 12.808 27.245 1.00 90.56 492 ALA A O 1
ATOM 3824 N N . ALA A 1 493 ? -10.784 13.178 26.120 1.00 91.69 493 ALA A N 1
ATOM 3825 C CA . ALA A 1 493 ? -11.394 13.128 24.792 1.00 91.69 493 ALA A CA 1
ATOM 3826 C C . ALA A 1 493 ? -12.037 11.759 24.505 1.00 91.69 493 ALA A C 1
ATOM 3828 O O . ALA A 1 493 ? -13.245 11.697 24.277 1.00 91.69 493 ALA A O 1
ATOM 3829 N N . HIS A 1 494 ? -11.277 10.661 24.582 1.00 88.44 494 HIS A N 1
ATOM 3830 C CA . HIS 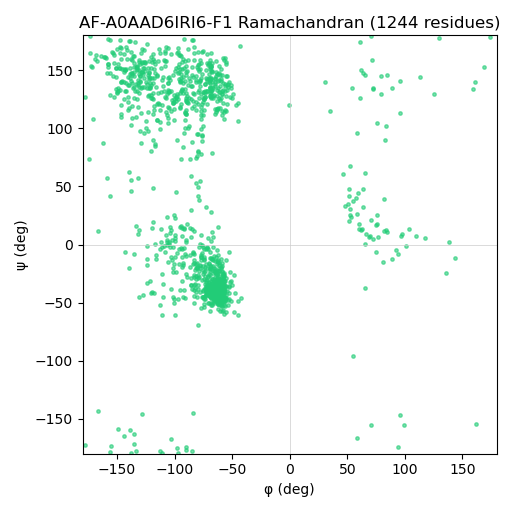A 1 494 ? -11.812 9.324 24.284 1.00 88.44 494 HIS A CA 1
ATOM 3831 C C . HIS A 1 494 ? -12.918 8.871 25.260 1.00 88.44 494 HIS A C 1
ATOM 3833 O O . HIS A 1 494 ? -13.837 8.178 24.839 1.00 88.44 494 HIS A O 1
ATOM 3839 N N . ALA A 1 495 ? -12.872 9.281 26.533 1.00 87.94 495 ALA A N 1
ATOM 3840 C CA . ALA A 1 495 ? -13.906 8.971 27.529 1.00 87.94 495 ALA A CA 1
ATOM 3841 C C . ALA A 1 495 ? -15.156 9.876 27.450 1.00 87.94 495 ALA A C 1
ATOM 3843 O O . ALA A 1 495 ? -16.183 9.551 28.042 1.00 87.94 495 ALA A O 1
ATOM 3844 N N . SER A 1 496 ? -15.081 11.016 26.750 1.00 89.31 496 SER A N 1
ATOM 3845 C CA . SER A 1 496 ? -16.205 11.961 26.606 1.00 89.31 496 SER A CA 1
ATOM 3846 C C . SER A 1 496 ? -16.930 11.850 25.265 1.00 89.31 496 SER A C 1
ATOM 3848 O O . SER A 1 496 ? -18.089 12.253 25.177 1.00 89.31 496 SER A O 1
ATOM 3850 N N . PHE A 1 497 ? -16.266 11.330 24.227 1.00 91.12 497 PHE A N 1
ATOM 3851 C CA . PHE A 1 497 ? -16.764 11.338 22.851 1.00 91.12 497 PHE A CA 1
ATOM 3852 C C . PHE A 1 497 ? -16.679 9.940 22.206 1.00 91.12 497 PHE A C 1
ATOM 3854 O O . PHE A 1 497 ? -15.627 9.577 21.674 1.00 91.12 497 PHE A O 1
ATOM 3861 N N . PRO A 1 498 ? -17.782 9.162 22.187 1.00 84.12 498 PRO A N 1
ATOM 3862 C CA . PRO A 1 498 ? -17.803 7.796 21.652 1.00 84.12 498 PRO A CA 1
ATOM 3863 C C . PRO A 1 498 ? -17.314 7.646 20.203 1.00 84.12 498 PRO A C 1
ATOM 3865 O O . PRO A 1 498 ? -16.762 6.608 19.857 1.00 84.12 498 PRO A O 1
ATOM 3868 N N . VAL A 1 499 ? -17.455 8.677 19.358 1.00 82.69 499 VAL A N 1
ATOM 3869 C CA . VAL A 1 499 ? -16.957 8.673 17.964 1.00 82.69 499 VAL A CA 1
ATOM 3870 C C . VAL A 1 499 ? -15.433 8.505 17.858 1.00 82.69 499 VAL A C 1
ATOM 3872 O O . VAL A 1 499 ? -14.923 8.071 16.827 1.00 82.69 499 VAL A O 1
ATOM 3875 N N . LEU A 1 500 ? -14.694 8.836 18.924 1.00 82.69 500 LEU A N 1
ATOM 3876 C CA . LEU A 1 500 ? -13.240 8.680 19.006 1.00 82.69 500 LEU A CA 1
ATOM 3877 C C . LEU A 1 500 ? -12.816 7.267 19.420 1.00 82.69 500 LEU A C 1
ATOM 3879 O O . LEU A 1 500 ? -11.619 6.980 19.468 1.00 82.69 500 LEU A O 1
ATOM 3883 N N . THR A 1 501 ? -13.765 6.401 19.772 1.00 74.88 501 THR A N 1
ATOM 3884 C CA . THR A 1 501 ? -13.529 4.981 20.015 1.00 74.88 501 THR A CA 1
ATOM 3885 C C . THR A 1 501 ? -13.598 4.249 18.669 1.00 74.88 501 THR A C 1
ATOM 3887 O O . THR A 1 501 ? -14.652 4.265 18.031 1.00 74.88 501 THR A O 1
ATOM 3890 N N . PRO A 1 502 ? -12.512 3.602 18.201 1.00 61.75 502 PRO A N 1
ATOM 3891 C CA . PRO A 1 502 ? -12.555 2.768 17.002 1.00 61.75 502 PRO A CA 1
ATOM 3892 C C . PRO A 1 502 ? -13.657 1.706 17.104 1.00 61.75 502 PRO A C 1
ATOM 3894 O O . PRO A 1 502 ? -13.826 1.094 18.163 1.00 61.75 502 PRO A O 1
ATOM 3897 N N . LEU A 1 503 ? -14.400 1.469 16.013 1.00 40.38 503 LEU A N 1
ATOM 3898 C CA . LEU A 1 503 ? -15.478 0.474 16.004 1.00 40.38 503 LEU A CA 1
ATOM 3899 C C . LEU A 1 503 ? -14.942 -0.887 16.466 1.00 40.38 503 LEU A C 1
ATOM 3901 O O . LEU A 1 503 ? -14.038 -1.446 15.854 1.00 40.38 503 LEU A O 1
ATOM 3905 N N . GLY A 1 504 ? -15.513 -1.421 17.548 1.00 40.38 504 GLY A N 1
ATOM 3906 C CA . GLY A 1 504 ? -15.089 -2.702 18.115 1.00 40.38 504 GLY A CA 1
ATOM 3907 C C . GLY A 1 504 ? -14.111 -2.635 19.281 1.00 40.38 504 GLY A C 1
ATOM 3908 O O . GLY A 1 504 ? -13.645 -3.696 19.704 1.00 40.38 504 GLY A O 1
ATOM 3909 N N . GLN A 1 505 ? -13.826 -1.440 19.799 1.00 43.66 505 GLN A N 1
ATOM 3910 C CA . GLN A 1 505 ? -13.393 -1.223 21.181 1.00 43.66 505 GLN A CA 1
ATOM 3911 C C . GLN A 1 505 ? -14.603 -0.780 22.025 1.00 43.66 505 GLN A C 1
ATOM 3913 O O . GLN A 1 505 ? -15.550 -0.196 21.495 1.00 43.66 505 GLN A O 1
ATOM 3918 N N . GLU A 1 506 ? -14.603 -1.073 23.328 1.00 48.03 506 GLU A N 1
ATOM 3919 C CA . GLU A 1 506 ? -15.606 -0.505 24.238 1.00 48.03 506 GLU A CA 1
ATOM 3920 C C . GLU A 1 506 ? -15.312 0.985 24.460 1.00 48.03 506 GLU A C 1
ATOM 3922 O O . GLU A 1 506 ? -14.150 1.392 24.535 1.00 48.03 506 GLU A O 1
ATOM 3927 N N . VAL A 1 507 ? -16.362 1.810 24.549 1.00 59.78 507 VAL A N 1
ATOM 3928 C CA . VAL A 1 507 ? -16.211 3.237 24.872 1.00 59.78 507 VAL A CA 1
ATOM 3929 C C . VAL A 1 507 ? -15.563 3.337 26.258 1.00 59.78 507 VAL A C 1
ATOM 3931 O O . VAL A 1 507 ? -16.109 2.749 27.197 1.00 59.78 507 VAL A O 1
ATOM 3934 N N . PRO A 1 508 ? -14.424 4.043 26.416 1.00 74.25 508 PRO A N 1
ATOM 3935 C CA . PRO A 1 508 ? -13.743 4.133 27.700 1.00 74.25 508 PRO A CA 1
ATOM 3936 C C . PRO A 1 508 ? -14.675 4.632 28.812 1.00 74.25 508 PRO A C 1
ATOM 3938 O O . PRO A 1 508 ? -15.536 5.477 28.548 1.00 74.25 508 PRO A O 1
ATOM 3941 N N . PRO A 1 509 ? -14.518 4.136 30.053 1.00 75.81 509 PRO A N 1
ATOM 3942 C CA . PRO A 1 509 ? -15.396 4.505 31.156 1.00 75.81 509 PRO A CA 1
ATOM 3943 C C . PRO A 1 509 ? -15.412 6.022 31.353 1.00 75.81 509 PRO A C 1
ATOM 3945 O O . PRO A 1 509 ? -14.369 6.676 31.289 1.00 75.81 509 PRO A O 1
ATOM 3948 N N . ALA A 1 510 ? -16.608 6.567 31.597 1.00 77.81 510 ALA A N 1
ATOM 3949 C CA . ALA A 1 510 ? -16.827 8.002 31.727 1.00 77.81 510 ALA A CA 1
ATOM 3950 C C . ALA A 1 510 ? -15.851 8.622 32.741 1.00 77.81 510 ALA A C 1
ATOM 3952 O O . ALA A 1 510 ? -15.734 8.156 33.877 1.00 77.81 510 ALA A O 1
ATOM 3953 N N . PHE A 1 511 ? -15.151 9.669 32.300 1.00 85.38 511 PHE A N 1
ATOM 3954 C CA . PHE A 1 511 ? -14.064 10.316 33.035 1.00 85.38 511 PHE A CA 1
ATOM 3955 C C . PHE A 1 511 ? -14.566 10.774 34.413 1.00 85.38 511 PHE A C 1
ATOM 3957 O O . PHE A 1 511 ? -15.495 11.583 34.504 1.00 85.38 511 PHE A O 1
ATOM 3964 N N . THR A 1 512 ? -14.017 10.207 35.491 1.00 87.81 512 THR A N 1
ATOM 3965 C CA . THR A 1 512 ? -14.604 10.372 36.826 1.00 87.81 512 THR A CA 1
ATOM 3966 C C . THR A 1 512 ? -14.307 11.757 37.387 1.00 87.81 512 THR A C 1
ATOM 3968 O O . THR A 1 512 ? -13.400 12.456 36.932 1.00 87.81 512 THR A O 1
ATOM 3971 N N . LYS A 1 513 ? -15.009 12.149 38.458 1.00 85.38 513 LYS A N 1
ATOM 3972 C CA . LYS A 1 513 ? -14.678 13.382 39.185 1.00 85.38 513 LYS A CA 1
ATOM 3973 C C . LYS A 1 513 ? -13.200 13.437 39.610 1.00 85.38 513 LYS A C 1
ATOM 3975 O O . LYS A 1 513 ? -12.615 14.509 39.544 1.00 85.38 513 LYS A O 1
ATOM 3980 N N . SER A 1 514 ? -12.584 12.307 39.972 1.00 84.31 514 SER A N 1
ATOM 3981 C CA . SER A 1 514 ? -11.159 12.266 40.333 1.00 84.31 514 SER A CA 1
ATOM 3982 C C . SER A 1 514 ? -10.233 12.490 39.132 1.00 84.31 514 SER A C 1
ATOM 3984 O O . SER A 1 514 ? -9.158 13.063 39.295 1.00 84.31 514 SER A O 1
ATOM 3986 N N . ASP A 1 515 ? -10.638 12.063 37.935 1.00 88.06 515 ASP A N 1
ATOM 3987 C CA . ASP A 1 515 ? -9.871 12.274 36.703 1.00 88.06 515 ASP A CA 1
ATOM 3988 C C . ASP A 1 515 ? -9.992 13.731 36.232 1.00 88.06 515 ASP A C 1
ATOM 3990 O O . ASP A 1 515 ? -8.994 14.355 35.857 1.00 88.06 515 ASP A O 1
ATOM 3994 N N . TRP A 1 516 ? -11.192 14.319 36.343 1.00 90.50 516 TRP A N 1
ATOM 3995 C CA . TRP A 1 516 ? -11.393 15.761 36.182 1.00 90.50 516 TRP A CA 1
ATOM 3996 C C . TRP A 1 516 ? -10.601 16.555 37.226 1.00 90.50 516 TRP A C 1
ATOM 3998 O O . TRP A 1 516 ? -9.948 17.534 36.872 1.00 90.50 516 TRP A O 1
ATOM 4008 N N . ASP A 1 517 ? -10.566 16.116 38.487 1.00 87.81 517 ASP A N 1
ATOM 4009 C CA . ASP A 1 517 ? -9.794 16.790 39.531 1.00 87.81 517 ASP A CA 1
ATOM 4010 C C . ASP A 1 517 ? -8.272 16.719 39.270 1.00 87.81 517 ASP A C 1
ATOM 4012 O O . ASP A 1 517 ? -7.563 17.681 39.570 1.00 87.81 517 ASP A O 1
ATOM 4016 N N . ALA A 1 518 ? -7.777 15.666 38.608 1.00 83.69 518 ALA A N 1
ATOM 4017 C CA . ALA A 1 518 ? -6.386 15.565 38.154 1.00 83.69 518 ALA A CA 1
ATOM 4018 C C . ALA A 1 518 ? -6.069 16.451 36.927 1.00 83.69 518 ALA A C 1
ATOM 4020 O O . ALA A 1 518 ? -5.058 17.150 36.915 1.00 83.69 518 ALA A O 1
ATOM 4021 N N . LEU A 1 519 ? -6.928 16.460 35.898 1.00 86.75 519 LEU A N 1
ATOM 4022 C CA . LEU A 1 519 ? -6.738 17.279 34.686 1.00 86.75 519 LEU A CA 1
ATOM 4023 C C . LEU A 1 519 ? -6.950 18.784 34.949 1.00 86.75 519 LEU A C 1
ATOM 4025 O O . LEU A 1 519 ? -6.278 19.641 34.369 1.00 86.75 519 LEU A O 1
ATOM 4029 N N . PHE A 1 520 ? -7.920 19.103 35.803 1.00 89.00 520 PHE A N 1
ATOM 4030 C CA . PHE A 1 520 ? -8.560 20.414 35.873 1.00 89.00 520 PHE A CA 1
ATOM 4031 C C . PHE A 1 520 ? -8.850 20.915 37.297 1.00 89.00 520 PHE A C 1
ATOM 4033 O O . PHE A 1 520 ? -8.967 22.126 37.496 1.00 89.00 520 PHE A O 1
ATOM 4040 N N . GLY A 1 521 ? -8.894 20.037 38.299 1.00 86.44 521 GLY A N 1
ATOM 4041 C CA . GLY A 1 521 ? -9.285 20.374 39.672 1.00 86.44 521 GLY A CA 1
ATOM 4042 C C . GLY A 1 521 ? -8.453 21.465 40.343 1.00 86.44 521 GLY A C 1
ATOM 4043 O O . GLY A 1 521 ? -9.004 22.251 41.109 1.00 86.44 521 GLY A O 1
ATOM 4044 N N . GLN A 1 522 ? -7.156 21.567 40.032 1.00 85.81 522 GLN A N 1
ATOM 4045 C CA . GLN A 1 522 ? -6.266 22.603 40.582 1.00 85.81 522 GLN A CA 1
ATOM 4046 C C . GLN A 1 522 ? -6.575 24.034 40.097 1.00 85.81 522 GLN A C 1
ATOM 4048 O O . GLN A 1 522 ? -6.162 25.007 40.734 1.00 85.81 522 GLN A O 1
ATOM 4053 N N . TRP A 1 523 ? -7.304 24.195 38.990 1.00 88.94 523 TRP A N 1
ATOM 4054 C CA . TRP A 1 523 ? -7.550 25.501 38.380 1.00 88.94 523 TRP A CA 1
ATOM 4055 C C . TRP A 1 523 ? -8.729 26.229 39.033 1.00 88.94 523 TRP A C 1
ATOM 4057 O O . TRP A 1 523 ? -9.732 25.627 39.415 1.00 88.94 523 TRP A O 1
ATOM 4067 N N . GLN A 1 524 ? -8.615 27.554 39.146 1.00 92.00 524 GLN A N 1
ATOM 4068 C CA . GLN A 1 524 ? -9.678 28.433 39.649 1.00 92.00 524 GLN A CA 1
ATOM 4069 C C . GLN A 1 524 ? -10.685 28.801 38.557 1.00 92.00 524 GLN A C 1
ATOM 4071 O O . GLN A 1 524 ? -11.848 29.068 38.852 1.00 92.00 524 GLN A O 1
ATOM 4076 N N . ALA A 1 525 ? -10.261 28.791 37.292 1.00 92.00 525 ALA A N 1
ATOM 4077 C CA . ALA A 1 525 ? -11.161 28.916 36.156 1.00 92.00 525 ALA A CA 1
ATOM 4078 C C . ALA A 1 525 ? -10.649 28.161 34.924 1.00 92.00 525 ALA A C 1
ATOM 4080 O O . ALA A 1 525 ? -9.441 27.977 34.781 1.00 92.00 525 ALA A O 1
ATOM 4081 N N . ILE A 1 526 ? -11.552 27.763 34.023 1.00 91.31 526 ILE A N 1
ATOM 4082 C CA . ILE A 1 526 ? -11.222 27.052 32.775 1.00 91.31 526 ILE A CA 1
ATOM 4083 C C . ILE A 1 526 ? -11.885 27.714 31.574 1.00 91.31 526 ILE A C 1
ATOM 4085 O O . ILE A 1 526 ? -13.049 28.093 31.645 1.00 91.31 526 ILE A O 1
ATOM 4089 N N . SER A 1 527 ? -11.153 27.799 30.462 1.00 88.56 527 SER A N 1
ATOM 4090 C CA . SER A 1 527 ? -11.624 28.298 29.167 1.00 88.56 527 SER A CA 1
ATOM 4091 C C . SER A 1 527 ? -11.122 27.455 27.985 1.00 88.56 527 SER A C 1
ATOM 4093 O O . SER A 1 527 ? -10.316 26.533 28.156 1.00 88.56 527 SER A O 1
ATOM 4095 N N . ASP A 1 528 ? -11.594 27.799 26.781 1.00 85.44 528 ASP A N 1
ATOM 4096 C CA . ASP A 1 528 ? -11.193 27.231 25.487 1.00 85.44 528 ASP A CA 1
ATOM 4097 C C . ASP A 1 528 ? -11.337 25.698 25.439 1.00 85.44 528 ASP A C 1
ATOM 4099 O O . ASP A 1 528 ? -12.441 25.208 25.209 1.00 85.44 528 ASP A O 1
ATOM 4103 N N . PHE A 1 529 ? -10.275 24.925 25.691 1.00 85.88 529 PHE A N 1
ATOM 4104 C CA . PHE A 1 529 ? -10.270 23.461 25.566 1.00 85.88 529 PHE A CA 1
ATOM 4105 C C . PHE A 1 529 ? -11.336 22.784 26.442 1.00 85.88 529 PHE A C 1
ATOM 4107 O O . PHE A 1 529 ? -12.016 21.873 25.981 1.00 85.88 529 PHE A O 1
ATOM 4114 N N . GLY A 1 530 ? -11.550 23.281 27.667 1.00 88.62 530 GLY A N 1
ATOM 4115 C CA . GLY A 1 530 ? -12.574 22.748 28.572 1.00 88.62 530 GLY A CA 1
ATOM 4116 C C . GLY A 1 530 ? -14.015 22.965 28.093 1.00 88.62 530 GLY A C 1
ATOM 4117 O O . GLY A 1 530 ? -14.891 22.190 28.455 1.00 88.62 530 GLY A O 1
ATOM 4118 N N . SER A 1 531 ? -14.280 23.968 27.246 1.00 91.38 531 SER A N 1
ATOM 4119 C CA . SER A 1 531 ? -15.650 24.264 26.789 1.00 91.38 531 SER A CA 1
ATOM 4120 C C . SER A 1 531 ? -16.260 23.143 25.938 1.00 91.38 531 SER A C 1
ATOM 4122 O O . SER A 1 531 ? -17.468 22.950 25.983 1.00 91.38 531 SER A O 1
ATOM 4124 N N . MET A 1 532 ? -15.439 22.353 25.237 1.00 91.50 532 MET A N 1
ATOM 4125 C CA . MET A 1 532 ? -15.898 21.184 24.472 1.00 91.50 532 MET A CA 1
ATOM 4126 C C . MET A 1 532 ? -16.387 20.038 25.378 1.00 91.50 532 MET A C 1
ATOM 4128 O O . MET A 1 532 ? -17.184 19.215 24.944 1.00 91.50 532 MET A O 1
ATOM 4132 N N . PHE A 1 533 ? -15.965 20.018 26.646 1.00 94.00 533 PHE A N 1
ATOM 4133 C CA . PHE A 1 533 ? -16.344 19.034 27.669 1.00 94.00 533 PHE A CA 1
ATOM 4134 C C . PHE A 1 533 ? -17.447 19.555 28.607 1.00 94.00 533 PHE A C 1
ATOM 4136 O O . PHE A 1 533 ? -17.557 19.126 29.756 1.00 94.00 533 PHE A O 1
ATOM 4143 N N . ALA A 1 534 ? -18.234 20.539 28.157 1.00 93.62 534 ALA A N 1
ATOM 4144 C CA . ALA A 1 534 ? -19.187 21.245 29.008 1.00 93.62 534 ALA A CA 1
ATOM 4145 C C . ALA A 1 534 ? -20.152 20.324 29.788 1.00 93.62 534 ALA A C 1
ATOM 4147 O O . ALA A 1 534 ? -20.257 20.532 30.997 1.00 93.62 534 ALA A O 1
ATOM 4148 N N . PRO A 1 535 ? -20.808 19.304 29.192 1.00 93.19 535 PRO A N 1
ATOM 4149 C CA . PRO A 1 535 ? -21.703 18.420 29.942 1.00 93.19 535 PRO A CA 1
ATOM 4150 C C . PRO A 1 535 ? -20.998 17.711 31.105 1.00 93.19 535 PRO A C 1
ATOM 4152 O O . PRO A 1 535 ? -21.471 17.759 32.239 1.00 93.19 535 PRO A O 1
ATOM 4155 N N . GLN A 1 536 ? -19.830 17.125 30.835 1.00 94.12 536 GLN A N 1
ATOM 4156 C CA . GLN A 1 536 ? -19.056 16.350 31.803 1.00 94.12 536 GLN A CA 1
ATOM 4157 C C . GLN A 1 536 ? -18.483 17.242 32.918 1.00 94.12 536 GLN A C 1
ATOM 4159 O O . GLN A 1 536 ? -18.470 16.849 34.083 1.00 94.12 536 GLN A O 1
ATOM 4164 N N . LEU A 1 537 ? -18.061 18.471 32.592 1.00 93.25 537 LEU A N 1
ATOM 4165 C CA . LEU A 1 537 ? -17.581 19.436 33.586 1.00 93.25 537 LEU A CA 1
ATOM 4166 C C . LEU A 1 537 ? -18.704 19.997 34.467 1.00 93.25 537 LEU A C 1
ATOM 4168 O O . LEU A 1 537 ? -18.470 20.229 35.651 1.00 93.25 537 LEU A O 1
ATOM 4172 N N . ILE A 1 538 ? -19.911 20.199 33.930 1.00 93.81 538 ILE A N 1
ATOM 4173 C CA . ILE A 1 538 ? -21.070 20.616 34.736 1.00 93.81 538 ILE A CA 1
ATOM 4174 C C . ILE A 1 538 ? -21.484 19.484 35.690 1.00 93.81 538 ILE A C 1
ATOM 4176 O O . ILE A 1 538 ? -21.779 19.749 36.852 1.00 93.81 538 ILE A O 1
ATOM 4180 N N . GLU A 1 539 ? -21.444 18.226 35.242 1.00 92.25 539 GLU A N 1
ATOM 4181 C CA . GLU A 1 539 ? -21.731 17.058 36.088 1.00 92.25 539 GLU A CA 1
ATOM 4182 C C . GLU A 1 539 ? -20.664 16.839 37.181 1.00 92.25 539 GLU A C 1
ATOM 4184 O O . GLU A 1 539 ? -21.003 16.565 38.332 1.00 92.25 539 GLU A O 1
ATOM 4189 N N . ALA A 1 540 ? -19.377 17.030 36.868 1.00 91.81 540 ALA A N 1
ATOM 4190 C CA . ALA A 1 540 ? -18.281 16.914 37.836 1.00 91.81 540 ALA A CA 1
ATOM 4191 C C . ALA A 1 540 ? -18.191 18.089 38.837 1.00 91.81 540 ALA A C 1
ATOM 4193 O O . ALA A 1 540 ? -17.616 17.934 39.927 1.00 91.81 540 ALA A O 1
ATOM 4194 N N . TYR A 1 541 ? -18.737 19.258 38.475 1.00 93.31 541 TYR A N 1
ATOM 4195 C CA . TYR A 1 541 ? -18.680 20.504 39.248 1.00 93.31 541 TYR A CA 1
ATOM 4196 C C . TYR A 1 541 ? -20.018 21.285 39.228 1.00 93.31 541 TYR A C 1
ATOM 4198 O O . TYR A 1 541 ? -20.049 22.438 38.792 1.00 93.31 541 TYR A O 1
ATOM 4206 N N . PRO A 1 542 ? -21.127 20.721 39.749 1.00 90.94 542 PRO A N 1
ATOM 4207 C CA . PRO A 1 542 ? -22.475 21.306 39.635 1.00 90.94 542 PRO A CA 1
ATOM 4208 C C . PRO A 1 542 ? -22.672 22.627 40.403 1.00 90.94 542 PRO A C 1
ATOM 4210 O O . PRO A 1 542 ? -23.660 23.338 40.192 1.00 90.94 542 PRO A O 1
ATOM 4213 N N . ASP A 1 543 ? -21.735 22.961 41.293 1.00 89.38 543 ASP A N 1
ATOM 4214 C CA . ASP A 1 543 ? -21.707 24.200 42.076 1.00 89.38 543 ASP A CA 1
ATOM 4215 C C . ASP A 1 543 ? -20.640 25.205 41.594 1.00 89.38 543 ASP A C 1
ATOM 4217 O O . ASP A 1 543 ? -20.476 26.273 42.187 1.00 89.38 543 ASP A O 1
ATOM 4221 N N . ALA A 1 544 ? -19.930 24.902 40.499 1.00 93.44 544 ALA A N 1
ATOM 4222 C CA . ALA A 1 544 ? -19.054 25.867 39.842 1.00 93.44 544 ALA A CA 1
ATOM 4223 C C . ALA A 1 544 ? -19.867 26.967 39.143 1.00 93.44 544 ALA A C 1
ATOM 4225 O O . ALA A 1 544 ? -20.949 26.735 38.601 1.00 93.44 544 ALA A O 1
ATOM 4226 N N . LYS A 1 545 ? -19.314 28.183 39.111 1.00 95.12 545 LYS A N 1
ATOM 4227 C CA . LYS A 1 545 ? -19.942 29.318 38.423 1.00 95.12 545 LYS A CA 1
ATOM 4228 C C . LYS A 1 545 ? -19.678 29.241 36.926 1.00 95.12 545 LYS A C 1
ATOM 4230 O O . LYS A 1 545 ? -18.525 29.289 36.504 1.00 95.12 545 LYS A O 1
ATOM 4235 N N . VAL A 1 546 ? -20.725 29.181 36.116 1.00 96.62 546 VAL A N 1
ATOM 4236 C CA . VAL A 1 546 ? -20.618 29.133 34.656 1.00 96.62 546 VAL A CA 1
ATOM 4237 C C . VAL A 1 546 ? -20.810 30.526 34.067 1.00 96.62 546 VAL A C 1
ATOM 4239 O O . VAL A 1 546 ? -21.791 31.202 34.369 1.00 96.62 546 VAL A O 1
ATOM 4242 N N . VAL A 1 547 ? -19.891 30.945 33.195 1.00 95.75 547 VAL A N 1
ATOM 4243 C CA . VAL A 1 547 ? -20.055 32.146 32.360 1.00 95.75 547 VAL A CA 1
ATOM 4244 C C . VAL A 1 547 ? -20.153 31.709 30.903 1.00 95.75 547 VAL A C 1
ATOM 4246 O O . VAL A 1 547 ? -19.246 31.063 30.371 1.00 95.75 547 VAL A O 1
ATOM 4249 N N . LEU A 1 548 ? -21.265 32.055 30.259 1.00 95.25 548 LEU A N 1
ATOM 4250 C CA . LEU A 1 548 ? -21.622 31.607 28.920 1.00 95.25 548 LEU A CA 1
ATOM 4251 C C . LEU A 1 548 ? -21.666 32.800 27.958 1.00 95.25 548 LEU A C 1
ATOM 4253 O O . LEU A 1 548 ? -22.583 33.617 28.002 1.00 95.25 548 LEU A O 1
ATOM 4257 N N . VAL A 1 549 ? -20.666 32.882 27.075 1.00 93.00 549 VAL A N 1
ATOM 4258 C CA . VAL A 1 549 ? -20.600 33.888 26.002 1.00 93.00 549 VAL A CA 1
ATOM 4259 C C . VAL A 1 549 ? -20.975 33.234 24.684 1.00 93.00 549 VAL A C 1
ATOM 4261 O O . VAL A 1 549 ? -20.251 32.361 24.199 1.00 93.00 549 VAL A O 1
ATOM 4264 N N . GLN A 1 550 ? -22.090 33.660 24.097 1.00 92.31 550 GLN A N 1
ATOM 4265 C CA . GLN A 1 550 ? -22.540 33.246 22.767 1.00 92.31 550 GLN A CA 1
ATOM 4266 C C . GLN A 1 550 ? -22.304 34.387 21.767 1.00 92.31 550 GLN A C 1
ATOM 4268 O O . GLN A 1 550 ? -22.439 35.561 22.106 1.00 92.31 550 GLN A O 1
ATOM 4273 N N . ARG A 1 551 ? -21.920 34.054 20.532 1.00 88.94 551 ARG A N 1
ATOM 4274 C CA . ARG A 1 551 ? -21.728 35.012 19.430 1.00 88.94 551 ARG A CA 1
ATOM 4275 C C . ARG A 1 551 ? -22.669 34.647 18.273 1.00 88.94 551 ARG A C 1
ATOM 4277 O O . ARG A 1 551 ? -23.111 33.503 18.203 1.00 88.94 551 ARG A O 1
ATOM 4284 N N . PRO A 1 552 ? -22.957 35.565 17.332 1.00 89.31 552 PRO A N 1
ATOM 4285 C CA . PRO A 1 552 ? -23.632 35.203 16.088 1.00 89.31 552 PRO A CA 1
ATOM 4286 C C . PRO A 1 552 ? -22.855 34.094 15.366 1.00 89.31 552 PRO A C 1
ATOM 4288 O O . PRO A 1 552 ? -21.644 34.235 15.160 1.00 89.31 552 PRO A O 1
ATOM 4291 N N . PHE A 1 553 ? -23.541 33.003 15.003 1.00 92.06 553 PHE A N 1
ATOM 4292 C CA . PHE A 1 553 ? -22.916 31.768 14.514 1.00 92.06 553 PHE A CA 1
ATOM 4293 C C . PHE A 1 553 ? -21.926 32.017 13.373 1.00 92.06 553 PHE A C 1
ATOM 4295 O O . PHE A 1 553 ? -20.782 31.579 13.449 1.00 92.06 553 PHE A O 1
ATOM 4302 N N . ASP A 1 554 ? -22.317 32.778 12.352 1.00 88.31 554 ASP A N 1
ATOM 4303 C CA . ASP A 1 554 ? -21.509 32.961 11.140 1.00 88.31 554 ASP A CA 1
ATOM 4304 C C . ASP A 1 554 ? -20.198 33.721 11.443 1.00 88.31 554 ASP A C 1
ATOM 4306 O O . ASP A 1 554 ? -19.126 33.390 10.930 1.00 88.31 554 ASP A O 1
ATOM 4310 N N . ALA A 1 555 ? -20.254 34.684 12.372 1.00 87.25 555 ALA A N 1
ATOM 4311 C CA . ALA A 1 555 ? -19.102 35.452 12.848 1.00 87.25 555 ALA A CA 1
ATOM 4312 C C . ALA A 1 555 ? -18.217 34.679 13.849 1.00 87.25 555 ALA A C 1
ATOM 4314 O O . ALA A 1 555 ? -17.048 35.037 14.050 1.00 87.25 555 ALA A O 1
ATOM 4315 N N . TRP A 1 556 ? -18.755 33.639 14.492 1.00 91.25 556 TRP A N 1
ATOM 4316 C CA . TRP A 1 556 ? -17.979 32.657 15.251 1.00 91.25 556 TRP A CA 1
ATOM 4317 C C . TRP A 1 556 ? -17.295 31.664 14.302 1.00 91.25 556 TRP A C 1
ATOM 4319 O O . TRP A 1 556 ? -16.065 31.572 14.321 1.00 91.25 556 TRP A O 1
ATOM 4329 N N . PHE A 1 557 ? -18.056 31.010 13.418 1.00 91.19 557 PHE A N 1
ATOM 4330 C CA . PHE A 1 557 ? -17.576 29.980 12.495 1.00 91.19 557 PHE A CA 1
ATOM 4331 C C . PHE A 1 557 ? -16.455 30.506 11.595 1.00 91.19 557 PHE A C 1
ATOM 4333 O O . PHE A 1 557 ? -15.412 29.869 11.493 1.00 91.19 557 PHE A O 1
ATOM 4340 N N . ALA A 1 558 ? -16.587 31.717 11.039 1.00 87.12 558 ALA A N 1
ATOM 4341 C CA . ALA A 1 558 ? -15.526 32.337 10.241 1.00 87.12 558 ALA A CA 1
ATOM 4342 C C . ALA A 1 558 ? -14.203 32.535 11.017 1.00 87.12 558 ALA A C 1
ATOM 4344 O O . ALA A 1 558 ? -13.123 32.471 10.427 1.00 87.12 558 ALA A O 1
ATOM 4345 N N . SER A 1 559 ? -14.250 32.744 12.342 1.00 85.94 559 SER A N 1
ATOM 4346 C CA . SER A 1 559 ? -13.039 32.813 13.176 1.00 85.94 559 SER A CA 1
ATOM 4347 C C . SER A 1 559 ? -12.553 31.440 13.644 1.00 85.94 559 SER A C 1
ATOM 4349 O O . SER A 1 559 ? -11.349 31.281 13.856 1.00 85.94 559 SER A O 1
ATOM 4351 N N . PHE A 1 560 ? -13.452 30.467 13.806 1.00 88.12 560 PHE A N 1
ATOM 4352 C CA . PHE A 1 560 ? -13.113 29.090 14.166 1.00 88.12 560 PHE A CA 1
ATOM 4353 C C . PHE A 1 560 ? -12.427 28.376 12.999 1.00 88.12 560 PHE A C 1
ATOM 4355 O O . PHE A 1 560 ? -11.316 27.877 13.161 1.00 88.12 560 PHE A O 1
ATOM 4362 N N . ASP A 1 561 ? -13.019 28.434 11.803 1.00 90.00 561 ASP A N 1
ATOM 4363 C CA . ASP A 1 561 ? -12.497 27.823 10.581 1.00 90.00 561 ASP A CA 1
ATOM 4364 C C . ASP A 1 561 ? -11.097 28.333 10.227 1.00 90.00 561 ASP A C 1
ATOM 4366 O O . ASP A 1 561 ? -10.197 27.536 9.956 1.00 90.00 561 ASP A O 1
ATOM 4370 N N . LYS A 1 562 ? -10.873 29.653 10.311 1.00 85.81 562 LYS A N 1
ATOM 4371 C CA . LYS A 1 562 ? -9.560 30.236 10.013 1.00 85.81 562 LYS A CA 1
ATOM 4372 C C . LYS A 1 562 ? -8.471 29.749 10.980 1.00 85.81 562 LYS A C 1
ATOM 4374 O O . LYS A 1 562 ? -7.356 29.471 10.545 1.00 85.81 562 LYS A O 1
ATOM 4379 N N . VAL A 1 563 ? -8.762 29.649 12.279 1.00 82.06 563 VAL A N 1
ATOM 4380 C CA . VAL A 1 563 ? -7.753 29.298 13.296 1.00 82.06 563 VAL A CA 1
ATOM 4381 C C . VAL A 1 563 ? -7.550 27.785 13.396 1.00 82.06 563 VAL A C 1
ATOM 4383 O O . VAL A 1 563 ? -6.414 27.325 13.310 1.00 82.06 563 VAL A O 1
ATOM 4386 N N . PHE A 1 564 ? -8.622 27.002 13.525 1.00 85.31 564 PHE A N 1
ATOM 4387 C CA . PHE A 1 564 ? -8.524 25.552 13.697 1.00 85.31 564 PHE A CA 1
ATOM 4388 C C . PHE A 1 564 ? -8.276 24.846 12.361 1.00 85.31 564 PHE A C 1
ATOM 4390 O O . PHE A 1 564 ? -7.163 24.380 12.122 1.00 85.31 564 PHE A O 1
ATOM 4397 N N . PHE A 1 565 ? -9.255 24.818 11.453 1.00 88.31 565 PHE A N 1
ATOM 4398 C CA . PHE A 1 565 ? -9.151 24.021 10.225 1.00 88.31 565 PHE A CA 1
ATOM 4399 C C . PHE A 1 565 ? -8.106 24.554 9.229 1.00 88.31 565 PHE A C 1
ATOM 4401 O O . PHE A 1 565 ? -7.302 23.779 8.717 1.00 88.31 565 PHE A O 1
ATOM 4408 N N . GLN A 1 566 ? -8.050 25.868 8.974 1.00 84.12 566 GLN A N 1
ATOM 4409 C CA . GLN A 1 566 ? -7.099 26.430 8.001 1.00 84.12 566 GLN A CA 1
ATOM 4410 C C . GLN A 1 566 ? -5.667 26.589 8.561 1.00 84.12 566 GLN A C 1
ATOM 4412 O O . GLN A 1 566 ? -4.695 26.348 7.840 1.00 84.12 566 GLN A O 1
ATOM 4417 N N . THR A 1 567 ? -5.503 26.982 9.833 1.00 80.81 567 THR A N 1
ATOM 4418 C CA . THR A 1 567 ? -4.186 27.386 10.384 1.00 80.81 567 THR A CA 1
ATOM 4419 C C . THR A 1 567 ? -3.509 26.335 11.269 1.00 80.81 567 THR A C 1
ATOM 4421 O O . THR A 1 567 ? -2.283 26.210 11.194 1.00 80.81 567 THR A O 1
ATOM 4424 N N . LEU A 1 568 ? -4.251 25.589 12.097 1.00 76.50 568 LEU A N 1
ATOM 4425 C CA . LEU A 1 568 ? -3.698 24.546 12.977 1.00 76.50 568 LEU A CA 1
ATOM 4426 C C . LEU A 1 568 ? -3.716 23.157 12.324 1.00 76.50 568 LEU A C 1
ATOM 4428 O O . LEU A 1 568 ? -2.715 22.445 12.377 1.00 76.50 568 LEU A O 1
ATOM 4432 N N . PHE A 1 569 ? -4.830 22.786 11.689 1.00 83.75 569 PHE A N 1
ATOM 4433 C CA . PHE A 1 569 ? -5.083 21.430 11.185 1.00 83.75 569 PHE A CA 1
ATOM 4434 C C . PHE A 1 569 ? -4.926 21.276 9.664 1.00 83.75 569 PHE A C 1
ATOM 4436 O O . PHE A 1 569 ? -5.254 20.221 9.126 1.00 83.75 569 PHE A O 1
ATOM 4443 N N . SER A 1 570 ? -4.388 22.276 8.954 1.00 81.75 570 SER A N 1
ATOM 4444 C CA . SER A 1 570 ? -4.116 22.133 7.518 1.00 81.75 570 SER A CA 1
ATOM 4445 C C . SER A 1 570 ? -3.100 21.007 7.250 1.00 81.75 570 SER A C 1
ATOM 4447 O O . SER A 1 570 ? -2.133 20.884 8.009 1.00 81.75 570 SER A O 1
ATOM 4449 N N . PRO A 1 571 ? -3.254 20.194 6.180 1.00 79.25 571 PRO A N 1
ATOM 4450 C CA . PRO A 1 571 ? -2.564 18.901 6.054 1.00 79.25 571 PRO A CA 1
ATOM 4451 C C . PRO A 1 571 ? -1.040 18.946 6.235 1.00 79.25 571 PRO A C 1
ATOM 4453 O O . PRO A 1 571 ? -0.472 18.119 6.945 1.00 79.25 571 PRO A O 1
ATOM 4456 N N . ILE A 1 572 ? -0.378 19.961 5.669 1.00 75.44 572 ILE A N 1
ATOM 4457 C CA . ILE A 1 572 ? 1.079 20.160 5.773 1.00 75.44 572 ILE A CA 1
ATOM 4458 C C . ILE A 1 572 ? 1.510 20.402 7.233 1.00 75.44 572 ILE A C 1
ATOM 4460 O O . ILE A 1 572 ? 2.526 19.873 7.687 1.00 75.44 572 ILE A O 1
ATOM 4464 N N . ARG A 1 573 ? 0.729 21.186 7.988 1.00 77.88 573 ARG A N 1
ATOM 4465 C CA . ARG A 1 573 ? 1.008 21.525 9.392 1.00 77.88 573 ARG A CA 1
ATOM 4466 C C . ARG A 1 573 ? 0.636 20.389 10.334 1.00 77.88 573 ARG A C 1
ATOM 4468 O O . ARG A 1 573 ? 1.415 20.092 11.235 1.00 77.88 573 ARG A O 1
ATOM 4475 N N . ALA A 1 574 ? -0.492 19.724 10.088 1.00 78.38 574 ALA A N 1
ATOM 4476 C CA . ALA A 1 574 ? -0.892 18.522 10.809 1.00 78.38 574 ALA A CA 1
ATOM 4477 C C . ALA A 1 574 ? 0.175 17.423 10.672 1.00 78.38 574 ALA A C 1
ATOM 4479 O O . ALA A 1 574 ? 0.622 16.884 11.681 1.00 78.38 574 ALA A O 1
ATOM 4480 N N . PHE A 1 575 ? 0.677 17.168 9.458 1.00 81.31 575 PHE A N 1
ATOM 4481 C CA . PHE A 1 575 ? 1.775 16.226 9.225 1.00 81.31 575 PHE A CA 1
ATOM 4482 C C . PHE A 1 575 ? 3.049 16.614 9.993 1.00 81.31 575 PHE A C 1
ATOM 4484 O O . PHE A 1 575 ? 3.564 15.810 10.772 1.00 81.31 575 PHE A O 1
ATOM 4491 N N . LEU A 1 576 ? 3.525 17.858 9.847 1.00 80.44 576 LEU A N 1
ATOM 4492 C CA . LEU A 1 576 ? 4.719 18.346 10.546 1.00 80.44 576 LEU A CA 1
ATOM 4493 C C . LEU A 1 576 ? 4.589 18.224 12.076 1.00 80.44 576 LEU A C 1
ATOM 4495 O O . LEU A 1 576 ? 5.499 17.727 12.739 1.00 80.44 576 LEU A O 1
ATOM 4499 N N . LEU A 1 577 ? 3.458 18.646 12.645 1.00 80.88 577 LEU A N 1
ATOM 4500 C CA . LEU A 1 577 ? 3.267 18.668 14.094 1.00 80.88 577 LEU A CA 1
ATOM 4501 C C . LEU A 1 577 ? 3.006 17.277 14.676 1.00 80.88 577 LEU A C 1
ATOM 4503 O O . LEU A 1 577 ? 3.632 16.919 15.668 1.00 80.88 577 LEU A O 1
ATOM 4507 N N . GLN A 1 578 ? 2.139 16.473 14.058 1.00 79.19 578 GLN A N 1
ATOM 4508 C CA . GLN A 1 578 ? 1.697 15.187 14.610 1.00 79.19 578 GLN A CA 1
ATOM 4509 C C . GLN A 1 578 ? 2.629 14.021 14.268 1.00 79.19 578 GLN A C 1
ATOM 4511 O O . GLN A 1 578 ? 2.780 13.112 15.082 1.00 79.19 578 GLN A O 1
ATOM 4516 N N . ARG A 1 579 ? 3.243 14.013 13.074 1.00 79.38 579 ARG A N 1
ATOM 4517 C CA . ARG A 1 579 ? 4.074 12.890 12.598 1.00 79.38 579 ARG A CA 1
ATOM 4518 C C . ARG A 1 579 ? 5.576 13.115 12.778 1.00 79.38 579 ARG A C 1
ATOM 4520 O O . ARG A 1 579 ? 6.298 12.129 12.871 1.00 79.38 579 ARG A O 1
ATOM 4527 N N . ILE A 1 580 ? 6.044 14.366 12.862 1.00 79.69 580 ILE A N 1
ATOM 4528 C CA . ILE A 1 580 ? 7.476 14.686 13.025 1.00 79.69 580 ILE A CA 1
ATOM 4529 C C . ILE A 1 580 ? 7.768 15.275 14.412 1.00 79.69 580 ILE A C 1
ATOM 4531 O O . ILE A 1 580 ? 8.540 14.698 15.174 1.00 79.69 580 ILE A O 1
ATOM 4535 N N . ILE A 1 581 ? 7.160 16.409 14.767 1.00 82.38 581 ILE A N 1
ATOM 4536 C CA . ILE A 1 581 ? 7.553 17.169 15.967 1.00 82.38 581 ILE A CA 1
ATOM 4537 C C . ILE A 1 581 ? 7.074 16.497 17.262 1.00 82.38 581 ILE A C 1
ATOM 4539 O O . ILE A 1 581 ? 7.881 16.281 18.168 1.00 82.38 581 ILE A O 1
ATOM 4543 N N . ALA A 1 582 ? 5.789 16.143 17.366 1.00 82.31 582 ALA A N 1
ATOM 4544 C CA . ALA A 1 582 ? 5.218 15.587 18.594 1.00 82.31 582 ALA A CA 1
ATOM 4545 C C . ALA A 1 582 ? 5.857 14.254 19.042 1.00 82.31 582 ALA A C 1
ATOM 4547 O O . ALA A 1 582 ? 6.083 14.120 20.245 1.00 82.31 582 ALA A O 1
ATOM 4548 N N . PRO A 1 583 ? 6.226 13.304 18.152 1.00 81.50 583 PRO A N 1
ATOM 4549 C CA . PRO A 1 583 ? 6.956 12.095 18.550 1.00 81.50 583 PRO A CA 1
ATOM 4550 C C . PRO A 1 583 ? 8.420 12.347 18.948 1.00 81.50 583 PRO A C 1
ATOM 4552 O O . PRO A 1 583 ? 8.958 11.632 19.789 1.00 81.50 583 PRO A O 1
ATOM 4555 N N . VAL A 1 584 ? 9.083 13.354 18.363 1.00 81.25 584 VAL A N 1
ATOM 4556 C CA . VAL A 1 584 ? 10.498 13.663 18.655 1.00 81.25 584 VAL A CA 1
ATOM 4557 C C . VAL A 1 584 ? 10.660 14.442 19.964 1.00 81.25 584 VAL A C 1
ATOM 4559 O O . VAL A 1 584 ? 11.641 14.226 20.677 1.00 81.25 584 VAL A O 1
ATOM 4562 N N . LEU A 1 585 ? 9.712 15.328 20.285 1.00 79.56 585 LEU A N 1
ATOM 4563 C CA . LEU A 1 585 ? 9.736 16.178 21.484 1.00 79.56 585 LEU A CA 1
ATOM 4564 C C . LEU A 1 585 ? 8.781 15.728 22.602 1.00 79.56 585 LEU A C 1
ATOM 4566 O O . LEU A 1 585 ? 8.764 16.359 23.653 1.00 79.56 585 LEU A O 1
ATOM 4570 N N . ASN A 1 586 ? 8.009 14.660 22.383 1.00 81.94 586 ASN A N 1
ATOM 4571 C CA . ASN A 1 586 ? 6.976 14.147 23.288 1.00 81.94 586 ASN A CA 1
ATOM 4572 C C . ASN A 1 586 ? 5.961 15.224 23.725 1.00 81.94 586 ASN A C 1
ATOM 4574 O O . ASN A 1 586 ? 5.928 15.628 24.884 1.00 81.94 586 ASN A O 1
ATOM 4578 N N . LEU A 1 587 ? 5.149 15.710 22.776 1.00 82.44 587 LEU A N 1
ATOM 4579 C CA . LEU A 1 587 ? 4.187 16.807 22.982 1.00 82.44 587 LEU A CA 1
ATOM 4580 C C . LEU A 1 587 ? 2.733 16.341 22.731 1.00 82.44 587 LEU A C 1
ATOM 4582 O O . LEU A 1 587 ? 2.250 16.445 21.597 1.00 82.44 587 LEU A O 1
ATOM 4586 N N . PRO A 1 588 ? 2.011 15.842 23.757 1.00 82.50 588 PRO A N 1
ATOM 4587 C CA . PRO A 1 588 ? 0.686 15.227 23.596 1.00 82.50 588 PRO A CA 1
ATOM 4588 C C . PRO A 1 588 ? -0.422 16.207 23.187 1.00 82.50 588 PRO A C 1
ATOM 4590 O O . PRO A 1 588 ? -1.412 15.794 22.584 1.00 82.50 588 PRO A O 1
ATOM 4593 N N . LEU A 1 589 ? -0.226 17.511 23.430 1.00 83.38 589 LEU A N 1
ATOM 4594 C CA . LEU A 1 589 ? -1.088 18.618 22.989 1.00 83.38 589 LEU A CA 1
ATOM 4595 C C . LEU A 1 589 ? -1.576 18.450 21.539 1.00 83.38 589 LEU A C 1
ATOM 4597 O O . LEU A 1 589 ? -2.763 18.606 21.246 1.00 83.38 589 LEU A O 1
ATOM 4601 N N . PHE A 1 590 ? -0.658 18.087 20.635 1.00 83.19 590 PHE A N 1
ATOM 4602 C CA . PHE A 1 590 ? -0.929 17.949 19.201 1.00 83.19 590 PHE A CA 1
ATOM 4603 C C . PHE A 1 590 ? -1.736 16.693 18.830 1.00 83.19 590 PHE A C 1
ATOM 4605 O O . PHE A 1 590 ? -2.101 16.547 17.666 1.00 83.19 590 PHE A O 1
ATOM 4612 N N . LYS A 1 591 ? -2.049 15.817 19.795 1.00 85.62 591 LYS A N 1
ATOM 4613 C CA . LYS A 1 591 ? -3.083 14.771 19.693 1.00 85.62 591 LYS A CA 1
ATOM 4614 C C . LYS A 1 591 ? -4.367 15.194 20.421 1.00 85.62 591 LYS A C 1
ATOM 4616 O O . LYS A 1 591 ? -5.450 15.069 19.860 1.00 85.62 591 LYS A O 1
ATOM 4621 N N . ALA A 1 592 ? -4.237 15.731 21.639 1.00 86.88 592 ALA A N 1
ATOM 4622 C CA . ALA A 1 592 ? -5.355 16.101 22.510 1.00 86.88 592 ALA A CA 1
ATOM 4623 C C . ALA A 1 592 ? -6.313 17.120 21.868 1.00 86.88 592 ALA A C 1
ATOM 4625 O O . ALA A 1 592 ? -7.527 16.919 21.874 1.00 86.88 592 ALA A O 1
ATOM 4626 N N . GLN A 1 593 ? -5.777 18.197 21.278 1.00 85.88 593 GLN A N 1
ATOM 4627 C CA . GLN A 1 593 ? -6.596 19.228 20.631 1.00 85.88 593 GLN A CA 1
ATOM 4628 C C . GLN A 1 593 ? -7.358 18.702 19.399 1.00 85.88 593 GLN A C 1
ATOM 4630 O O . GLN A 1 593 ? -8.568 18.924 19.340 1.00 85.88 593 GLN A O 1
ATOM 4635 N N . PRO A 1 594 ? -6.728 17.976 18.448 1.00 89.00 594 PRO A N 1
ATOM 4636 C CA . PRO A 1 594 ? -7.458 17.300 17.380 1.00 89.00 594 PRO A CA 1
ATOM 4637 C C . PRO A 1 594 ? -8.565 16.371 17.873 1.00 89.00 594 PRO A C 1
ATOM 4639 O O . PRO A 1 594 ? -9.681 16.469 17.377 1.00 89.00 594 PRO A O 1
ATOM 4642 N N . LEU A 1 595 ? -8.281 15.511 18.857 1.00 90.81 595 LEU A N 1
ATOM 4643 C CA . LEU A 1 595 ? -9.256 14.553 19.382 1.00 90.81 595 LEU A CA 1
ATOM 4644 C C . LEU A 1 595 ? -10.477 15.258 19.984 1.00 90.81 595 LEU A C 1
ATOM 4646 O O . LEU A 1 595 ? -11.598 14.916 19.628 1.00 90.81 595 LEU A O 1
ATOM 4650 N N . ALA A 1 596 ? -10.287 16.287 20.814 1.00 90.50 596 ALA A N 1
ATOM 4651 C CA . ALA A 1 596 ? -11.415 17.030 21.380 1.00 90.50 596 ALA A CA 1
ATOM 4652 C C . ALA A 1 596 ? -12.273 17.733 20.308 1.00 90.50 596 ALA A C 1
ATOM 4654 O O . ALA A 1 596 ? -13.493 17.757 20.435 1.00 90.50 596 ALA A O 1
ATOM 4655 N N . VAL A 1 597 ? -11.665 18.253 19.232 1.00 91.31 597 VAL A N 1
ATOM 4656 C CA . VAL A 1 597 ? -12.406 18.8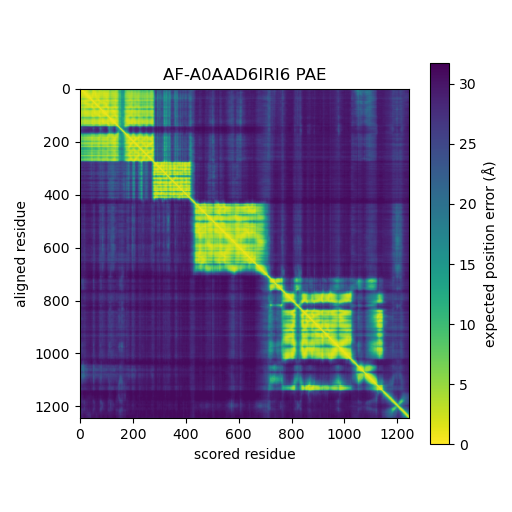76 18.117 1.00 91.31 597 VAL A CA 1
ATOM 4657 C C . VAL A 1 597 ? -13.166 17.838 17.287 1.00 91.31 597 VAL A C 1
ATOM 4659 O O . VAL A 1 597 ? -14.328 18.064 16.960 1.00 91.31 597 VAL A O 1
ATOM 4662 N N . LEU A 1 598 ? -12.543 16.698 16.972 1.00 92.25 598 LEU A N 1
ATOM 4663 C CA . LEU A 1 598 ? -13.202 15.577 16.295 1.00 92.25 598 LEU A CA 1
ATOM 4664 C C . LEU A 1 598 ? -14.402 15.076 17.110 1.00 92.25 598 LEU A C 1
ATOM 4666 O O . LEU A 1 598 ? -15.504 14.966 16.584 1.00 92.25 598 LEU A O 1
ATOM 4670 N N . GLY A 1 599 ? -14.202 14.856 18.411 1.00 90.06 599 GLY A N 1
ATOM 4671 C CA . GLY A 1 599 ? -15.230 14.354 19.314 1.00 90.06 599 GLY A CA 1
ATOM 4672 C C . GLY A 1 599 ? -16.391 15.325 19.519 1.00 90.06 599 GLY A C 1
ATOM 4673 O O . GLY A 1 599 ? -17.546 14.914 19.453 1.00 90.06 599 GLY A O 1
ATOM 4674 N N . PHE A 1 600 ? -16.101 16.618 19.691 1.00 92.69 600 PHE A N 1
ATOM 4675 C CA . PHE A 1 600 ? -17.123 17.656 19.848 1.00 92.69 600 PHE A CA 1
ATOM 4676 C C . PHE A 1 600 ? -18.020 17.812 18.608 1.00 92.69 600 PHE A C 1
ATOM 4678 O O . PHE A 1 600 ? -19.215 18.060 18.744 1.00 92.69 600 PHE A O 1
ATOM 4685 N N . PHE A 1 601 ? -17.468 17.646 17.400 1.00 91.31 601 PHE A N 1
ATOM 4686 C CA . PHE A 1 601 ? -18.243 17.670 16.153 1.00 91.31 601 PHE A CA 1
ATOM 4687 C C . PHE A 1 601 ? -18.728 16.284 15.698 1.00 91.31 601 PHE A C 1
ATOM 4689 O O . PHE A 1 601 ? -19.150 16.161 14.550 1.00 91.31 601 PHE A O 1
ATOM 4696 N N . ASP A 1 602 ? -18.686 15.261 16.561 1.00 88.38 602 ASP A N 1
ATOM 4697 C CA . ASP A 1 602 ? -19.112 13.886 16.254 1.00 88.38 602 ASP A CA 1
ATOM 4698 C C . ASP A 1 602 ? -18.462 13.324 14.967 1.00 88.38 602 ASP A C 1
ATOM 4700 O O . ASP A 1 602 ? -19.126 12.740 14.119 1.00 88.38 602 ASP A O 1
ATOM 4704 N N . ALA A 1 603 ? -17.170 13.568 14.740 1.00 86.00 603 ALA A N 1
ATOM 4705 C CA . ALA A 1 603 ? -16.506 13.321 13.457 1.00 86.00 603 ALA A CA 1
ATOM 4706 C C . ALA A 1 603 ? -15.308 12.366 13.562 1.00 86.00 603 ALA A C 1
ATOM 4708 O O . ALA A 1 603 ? -14.517 12.433 14.501 1.00 86.00 603 ALA A O 1
ATOM 4709 N N . GLN A 1 604 ? -15.118 11.527 12.541 1.00 80.81 604 GLN A N 1
ATOM 4710 C CA . GLN A 1 604 ? -13.986 10.597 12.442 1.00 80.81 604 GLN A CA 1
ATOM 4711 C C . GLN A 1 604 ? -12.738 11.237 11.808 1.00 80.81 604 GLN A C 1
ATOM 4713 O O . GLN A 1 604 ? -11.628 10.728 11.960 1.00 80.81 604 GLN A O 1
ATOM 4718 N N . ASN A 1 605 ? -12.895 12.348 11.081 1.00 86.50 605 ASN A N 1
ATOM 4719 C CA . ASN A 1 605 ? -11.799 13.053 10.409 1.00 86.50 605 ASN A CA 1
ATOM 4720 C C . ASN A 1 605 ? -12.025 14.578 10.357 1.00 86.50 605 ASN A C 1
ATOM 4722 O O . ASN A 1 605 ? -13.126 15.073 10.593 1.00 86.50 605 ASN A O 1
ATOM 4726 N N . MET A 1 606 ? -10.964 15.338 10.060 1.00 84.50 606 MET A N 1
ATOM 4727 C CA . MET A 1 606 ? -10.995 16.806 10.148 1.00 84.50 606 MET A CA 1
ATOM 4728 C C . MET A 1 606 ? -11.842 17.489 9.071 1.00 84.50 606 MET A C 1
ATOM 4730 O O . MET A 1 606 ? -12.381 18.562 9.338 1.00 84.50 606 MET A O 1
ATOM 4734 N N . ASP A 1 607 ? -12.001 16.890 7.891 1.00 82.50 607 ASP A N 1
ATOM 4735 C CA . ASP A 1 607 ? -12.861 17.448 6.844 1.00 82.50 607 ASP A CA 1
ATOM 4736 C C . ASP A 1 607 ? -14.344 17.229 7.177 1.00 82.50 607 ASP A C 1
ATOM 4738 O O . ASP A 1 607 ? -15.149 18.151 7.047 1.00 82.50 607 ASP A O 1
ATOM 4742 N N . GLU A 1 608 ? -14.700 16.066 7.730 1.00 84.56 608 GLU A N 1
ATOM 4743 C CA . GLU A 1 608 ? -16.024 15.820 8.312 1.00 84.56 608 GLU A CA 1
ATOM 4744 C C . GLU A 1 608 ? -16.314 16.784 9.473 1.00 84.56 608 GLU A C 1
ATOM 4746 O O . GLU A 1 608 ? -17.368 17.421 9.484 1.00 84.56 608 GLU A O 1
ATOM 4751 N N . ALA A 1 609 ? -15.371 16.968 10.406 1.00 87.56 609 ALA A N 1
ATOM 4752 C CA . ALA A 1 609 ? -15.513 17.926 11.506 1.00 87.56 609 ALA A CA 1
ATOM 4753 C C . ALA A 1 609 ? -15.723 19.358 10.989 1.00 87.56 609 ALA A C 1
ATOM 4755 O O . ALA A 1 609 ? -16.551 20.098 11.518 1.00 87.56 609 ALA A O 1
ATOM 4756 N N . ARG A 1 610 ? -15.025 19.741 9.913 1.00 90.81 610 ARG A N 1
ATOM 4757 C CA . ARG A 1 610 ? -15.167 21.044 9.250 1.00 90.81 610 ARG A CA 1
ATOM 4758 C C . ARG A 1 610 ? -16.527 21.226 8.576 1.00 90.81 610 ARG A C 1
ATOM 4760 O O . ARG A 1 610 ? -17.078 22.329 8.608 1.00 90.81 610 ARG A O 1
ATOM 4767 N N . VAL A 1 611 ? -17.078 20.165 7.985 1.00 82.00 611 VAL A N 1
ATOM 4768 C CA . VAL A 1 611 ? -18.438 20.158 7.428 1.00 82.00 611 VAL A CA 1
ATOM 4769 C C . VAL A 1 611 ? -19.472 20.251 8.551 1.00 82.00 611 VAL A C 1
ATOM 4771 O O . VAL A 1 611 ? -20.299 21.162 8.524 1.00 82.00 611 VAL A O 1
ATOM 4774 N N . LYS A 1 612 ? -19.395 19.394 9.578 1.00 84.06 612 LYS A N 1
ATOM 4775 C CA . LYS A 1 612 ? -20.329 19.395 10.719 1.00 84.06 612 LYS A CA 1
ATOM 4776 C C . LYS A 1 612 ? -20.299 20.727 11.479 1.00 84.06 612 LYS A C 1
ATOM 4778 O O . LYS A 1 612 ? -21.363 21.288 11.739 1.00 84.06 612 LYS A O 1
ATOM 4783 N N . ALA A 1 613 ? -19.126 21.329 11.690 1.00 85.00 613 ALA A N 1
ATOM 4784 C CA . ALA A 1 613 ? -18.980 22.662 12.287 1.00 85.00 613 ALA A CA 1
ATOM 4785 C C . ALA A 1 613 ? -19.692 23.795 11.514 1.00 85.00 613 ALA A C 1
ATOM 4787 O O . ALA A 1 613 ? -20.029 24.818 12.111 1.00 85.00 613 ALA A O 1
ATOM 4788 N N . ARG A 1 614 ? -19.950 23.630 10.206 1.00 84.25 614 ARG A N 1
ATOM 4789 C CA . ARG A 1 614 ? -20.686 24.604 9.378 1.00 84.25 614 ARG A CA 1
ATOM 4790 C C . ARG A 1 614 ? -22.211 24.504 9.532 1.00 84.25 614 ARG A C 1
ATOM 4792 O O . ARG A 1 614 ? -22.905 25.464 9.218 1.00 84.25 614 ARG A O 1
ATOM 4799 N N . THR A 1 615 ? -22.744 23.381 10.016 1.00 73.69 615 THR A N 1
ATOM 4800 C CA . THR A 1 615 ? -24.195 23.076 9.980 1.00 73.69 615 THR A CA 1
ATOM 4801 C C . THR A 1 615 ? -25.068 23.876 10.954 1.00 73.69 615 THR A C 1
ATOM 4803 O O . THR A 1 615 ? -26.286 23.742 10.909 1.00 73.69 615 THR A O 1
ATOM 4806 N N . ARG A 1 616 ? -24.475 24.720 11.813 1.00 84.81 616 ARG A N 1
ATOM 4807 C CA . ARG A 1 616 ? -25.118 25.504 12.889 1.00 84.81 616 ARG A CA 1
ATOM 4808 C C . ARG A 1 616 ? -25.726 24.679 14.034 1.00 84.81 616 ARG A C 1
ATOM 4810 O O . ARG A 1 616 ? -25.531 25.068 15.180 1.00 84.81 616 ARG A O 1
ATOM 4817 N N . THR A 1 617 ? -26.335 23.525 13.764 1.00 84.50 617 THR A N 1
ATOM 4818 C CA . THR A 1 617 ? -26.979 22.639 14.754 1.00 84.50 617 THR A CA 1
ATOM 4819 C C . THR A 1 617 ? -26.096 22.358 15.977 1.00 84.50 617 THR A C 1
ATOM 4821 O O . THR A 1 617 ? -26.441 22.774 17.077 1.00 84.50 617 THR A O 1
ATOM 4824 N N . VAL A 1 618 ? -24.890 21.802 15.787 1.00 85.38 618 VAL A N 1
ATOM 4825 C CA . VAL A 1 618 ? -23.960 21.466 16.893 1.00 85.38 618 VAL A CA 1
ATOM 4826 C C . VAL A 1 618 ? -23.558 22.693 17.732 1.00 85.38 618 VAL A C 1
ATOM 4828 O O . VAL A 1 618 ? -23.309 22.584 18.933 1.00 85.38 618 VAL A O 1
ATOM 4831 N N . TYR A 1 619 ? -23.514 23.885 17.123 1.00 90.69 619 TYR A N 1
ATOM 4832 C CA . TYR A 1 619 ? -23.258 25.129 17.852 1.00 90.69 619 TYR A CA 1
ATOM 4833 C C . TYR A 1 619 ? -24.451 25.494 18.741 1.00 90.69 619 TYR A C 1
ATOM 4835 O O . TYR A 1 619 ? -24.275 25.757 19.926 1.00 90.69 619 TYR A O 1
ATOM 4843 N N . GLU A 1 620 ? -25.665 25.500 18.195 1.00 91.56 620 GLU A N 1
ATOM 4844 C CA . GLU A 1 620 ? -26.869 25.880 18.940 1.00 91.56 620 GLU A CA 1
ATOM 4845 C C . GLU A 1 620 ? -27.209 24.860 20.041 1.00 91.56 620 GLU A C 1
ATOM 4847 O O . GLU A 1 620 ? -27.493 25.269 21.170 1.00 91.56 620 GLU A O 1
ATOM 4852 N N . ASP A 1 621 ? -27.049 23.562 19.768 1.00 91.50 621 ASP A N 1
ATOM 4853 C CA . ASP A 1 621 ? -27.248 22.470 20.730 1.00 91.50 621 ASP A CA 1
ATOM 4854 C C . ASP A 1 621 ? -26.329 22.587 21.953 1.00 91.50 621 ASP A C 1
ATOM 4856 O O . ASP A 1 621 ? -26.786 22.421 23.086 1.00 91.50 621 ASP A O 1
ATOM 4860 N N . HIS A 1 622 ? -25.050 22.939 21.763 1.00 94.06 622 HIS A N 1
ATOM 4861 C CA . HIS A 1 622 ? -24.113 23.179 22.869 1.00 94.06 622 HIS A CA 1
ATOM 4862 C C . HIS A 1 622 ? -24.624 24.271 23.818 1.00 94.06 622 HIS A C 1
ATOM 4864 O O . HIS A 1 622 ? -24.737 24.067 25.030 1.00 94.06 622 HIS A O 1
ATOM 4870 N N . TYR A 1 623 ? -24.991 25.429 23.265 1.00 95.12 623 TYR A N 1
ATOM 4871 C CA . TYR A 1 623 ? -25.478 26.567 24.047 1.00 95.12 623 TYR A CA 1
ATOM 4872 C C . TYR A 1 623 ? -26.876 26.334 24.647 1.00 95.12 623 TYR A C 1
ATOM 4874 O O . TYR A 1 623 ? -27.200 26.934 25.676 1.00 95.12 623 TYR A O 1
ATOM 4882 N N . ALA A 1 624 ? -27.702 25.473 24.048 1.00 94.69 624 ALA A N 1
ATOM 4883 C CA . ALA A 1 624 ? -28.963 25.024 24.633 1.00 94.69 624 ALA A CA 1
ATOM 4884 C C . ALA A 1 624 ? -28.732 24.043 25.796 1.00 94.69 624 ALA A C 1
ATOM 4886 O O . ALA A 1 624 ? -29.360 24.170 26.850 1.00 94.69 624 ALA A O 1
ATOM 4887 N N . ASN A 1 625 ? -27.795 23.101 25.649 1.00 94.56 625 ASN A N 1
ATOM 4888 C CA . ASN A 1 625 ? -27.516 22.089 26.664 1.00 94.56 625 ASN A CA 1
ATOM 4889 C C . ASN A 1 625 ? -26.867 22.691 27.923 1.00 94.56 625 ASN A C 1
ATOM 4891 O O . ASN A 1 625 ? -27.294 22.378 29.032 1.00 94.56 625 ASN A O 1
ATOM 4895 N N . VAL A 1 626 ? -25.929 23.641 27.787 1.00 95.56 626 VAL A N 1
ATOM 4896 C CA . VAL A 1 626 ? -25.368 24.356 28.955 1.00 95.56 626 VAL A CA 1
ATOM 4897 C C . VAL A 1 626 ? -26.466 25.089 29.738 1.00 95.56 626 VAL A C 1
ATOM 4899 O O . VAL A 1 626 ? -26.541 24.946 30.957 1.00 95.56 626 VAL A O 1
ATOM 4902 N N . ARG A 1 627 ? -27.377 25.805 29.060 1.00 95.50 627 ARG A N 1
ATOM 4903 C CA . ARG A 1 627 ? -28.523 26.474 29.713 1.00 95.50 627 ARG A CA 1
ATOM 4904 C C . ARG A 1 627 ? -29.479 25.505 30.420 1.00 95.50 627 ARG A C 1
ATOM 4906 O O . ARG A 1 627 ? -30.146 25.904 31.367 1.00 95.50 627 ARG A O 1
ATOM 4913 N N . LYS A 1 628 ? -29.557 24.254 29.959 1.00 94.75 628 LYS A N 1
ATOM 4914 C CA . LYS A 1 628 ? -30.395 23.193 30.539 1.00 94.75 628 LYS A CA 1
ATOM 4915 C C . LYS A 1 628 ? -29.746 22.510 31.749 1.00 94.75 628 LYS A C 1
ATOM 4917 O O . LYS A 1 628 ? -30.464 22.085 32.649 1.00 94.75 628 LYS A O 1
ATOM 4922 N N . MET A 1 629 ? -28.419 22.365 31.756 1.00 94.88 629 MET A N 1
ATOM 4923 C CA . MET A 1 629 ? -27.687 21.622 32.792 1.00 94.88 629 MET A CA 1
ATOM 4924 C C . MET A 1 629 ? -27.271 22.478 33.998 1.00 94.88 629 MET A C 1
ATOM 4926 O O . MET A 1 629 ? -27.126 21.943 35.095 1.00 94.88 629 MET A O 1
ATOM 4930 N N . VAL A 1 630 ? -27.066 23.788 33.827 1.00 95.38 630 VAL A N 1
ATOM 4931 C CA . VAL A 1 630 ? -26.590 24.673 34.906 1.00 95.38 630 VAL A CA 1
ATOM 4932 C C . VAL A 1 630 ? -27.761 25.292 35.675 1.00 95.38 630 VAL A C 1
ATOM 4934 O O . VAL A 1 630 ? -28.695 25.828 35.079 1.00 95.38 630 VAL A O 1
ATOM 4937 N N . LYS A 1 631 ? -27.689 25.280 37.014 1.00 92.12 631 LYS A N 1
ATOM 4938 C CA . LYS A 1 631 ? -28.644 25.980 37.893 1.00 92.12 631 LYS A CA 1
ATOM 4939 C C . LYS A 1 631 ? -28.659 27.482 37.572 1.00 92.12 631 LYS A C 1
ATOM 4941 O O . LYS A 1 631 ? -27.598 28.075 37.378 1.00 92.12 631 LYS A O 1
ATOM 4946 N N . LYS A 1 632 ? -29.829 28.128 37.555 1.00 91.12 632 LYS A N 1
ATOM 4947 C CA . LYS A 1 632 ? -29.976 29.527 37.094 1.00 91.12 632 LYS A CA 1
ATOM 4948 C C . LYS A 1 632 ? -29.155 30.527 37.923 1.00 91.12 632 LYS A C 1
ATOM 4950 O O . LYS A 1 632 ? -28.659 31.510 37.390 1.00 91.12 632 LYS A O 1
ATOM 4955 N N . GLU A 1 633 ? -28.980 30.259 39.210 1.00 91.62 633 GLU A N 1
ATOM 4956 C CA . GLU A 1 633 ? -28.150 31.017 40.147 1.00 91.62 633 GLU A CA 1
ATOM 4957 C C . GLU A 1 633 ? -26.633 30.847 39.925 1.00 91.62 633 GLU A C 1
ATOM 4959 O O . GLU A 1 633 ? -25.854 31.711 40.331 1.00 91.62 633 GLU A O 1
ATOM 4964 N N . ASN A 1 634 ? -26.221 29.774 39.239 1.00 94.44 634 ASN A N 1
ATOM 4965 C CA . ASN A 1 634 ? -24.833 29.459 38.889 1.00 94.44 634 ASN A CA 1
ATOM 4966 C C . ASN A 1 634 ? -24.497 29.783 37.420 1.00 94.44 634 ASN A C 1
ATOM 4968 O O . ASN A 1 634 ? -23.375 29.508 36.996 1.00 94.44 634 ASN A O 1
ATOM 4972 N N . LEU A 1 635 ? -25.420 30.370 36.649 1.00 96.56 635 LEU A N 1
ATOM 4973 C CA . LEU A 1 635 ? -25.228 30.712 35.237 1.00 96.56 635 LEU A CA 1
ATOM 4974 C C . LEU A 1 635 ? -25.275 32.229 35.008 1.00 96.56 635 LEU A C 1
ATOM 4976 O O . LEU A 1 635 ? -26.297 32.872 35.238 1.00 96.56 635 LEU A O 1
ATOM 4980 N N . LEU A 1 636 ? -24.189 32.784 34.470 1.00 96.50 636 LEU A N 1
ATOM 4981 C CA . LEU A 1 636 ? -24.154 34.126 33.893 1.00 96.50 636 LEU A CA 1
ATOM 4982 C C . LEU A 1 636 ? -24.094 34.025 32.366 1.00 96.50 636 LEU A C 1
ATOM 4984 O O . LEU A 1 636 ? -23.068 33.641 31.804 1.00 96.50 636 LEU A O 1
ATOM 4988 N N . GLU A 1 637 ? -25.168 34.424 31.689 1.00 93.56 637 GLU A N 1
ATOM 4989 C CA . GLU A 1 637 ? -25.077 34.805 30.278 1.00 93.56 637 GLU A CA 1
ATOM 4990 C C . GLU A 1 637 ? -24.414 36.183 30.179 1.00 93.56 637 GLU A C 1
ATOM 4992 O O . GLU A 1 637 ? -24.767 37.097 30.926 1.00 93.56 637 GLU A O 1
ATOM 4997 N N . PHE A 1 638 ? -23.413 36.317 29.307 1.00 93.25 638 PHE A N 1
ATOM 4998 C CA . PHE A 1 638 ? -22.538 37.491 29.268 1.00 93.25 638 PHE A CA 1
ATOM 4999 C C . PHE A 1 638 ? -22.136 37.847 27.837 1.00 93.25 638 PHE A C 1
ATOM 5001 O O . PHE A 1 638 ? -21.795 36.966 27.045 1.00 93.25 638 PHE A O 1
ATOM 5008 N N . GLN A 1 639 ? -22.090 39.139 27.515 1.00 88.62 639 GLN A N 1
ATOM 5009 C CA . GLN A 1 639 ? -21.484 39.648 26.290 1.00 88.62 639 GLN A CA 1
ATOM 5010 C C . GLN A 1 639 ? -20.286 40.551 26.615 1.00 88.62 639 GLN A C 1
ATOM 5012 O O . GLN A 1 639 ? -20.269 41.297 27.589 1.00 88.62 639 GLN A O 1
ATOM 5017 N N . LEU A 1 640 ? -19.270 40.552 25.743 1.00 85.00 640 LEU A N 1
ATOM 5018 C CA . LEU A 1 640 ? -18.063 41.395 25.885 1.00 85.00 640 LEU A CA 1
ATOM 5019 C C . LEU A 1 640 ? -18.349 42.915 25.751 1.00 85.00 640 LEU A C 1
ATOM 5021 O O . LEU A 1 640 ? -17.443 43.755 25.839 1.00 85.00 640 LEU A O 1
ATOM 5025 N N . THR A 1 641 ? -19.604 43.272 25.481 1.00 85.56 641 THR A N 1
ATOM 5026 C CA . THR A 1 641 ? -20.166 44.625 25.512 1.00 85.56 641 THR A CA 1
ATOM 5027 C C . THR A 1 641 ? -20.499 45.103 26.918 1.00 85.56 641 THR A C 1
ATOM 5029 O O . THR A 1 641 ? -20.393 46.300 27.161 1.00 85.56 641 THR A O 1
ATOM 5032 N N . ASP A 1 642 ? -20.829 44.191 27.832 1.00 85.81 642 ASP A N 1
ATOM 5033 C CA . ASP A 1 642 ? -21.529 44.502 29.087 1.00 85.81 642 ASP A CA 1
ATOM 5034 C C . ASP A 1 642 ? -20.575 44.990 30.194 1.00 85.81 642 ASP A C 1
ATOM 5036 O O . ASP A 1 642 ? -20.998 45.453 31.252 1.00 85.81 642 ASP A O 1
ATOM 5040 N N . GLY A 1 643 ? -19.266 44.912 29.936 1.00 88.44 643 GLY A N 1
ATOM 5041 C CA . GLY A 1 643 ? -18.218 45.427 30.808 1.00 88.44 643 GLY A CA 1
ATOM 5042 C C . GLY A 1 643 ? -18.041 44.622 32.096 1.00 88.44 643 GLY A C 1
ATOM 5043 O O . GLY A 1 643 ? -18.318 43.426 32.164 1.00 88.44 643 GLY A O 1
ATOM 5044 N N . TRP A 1 644 ? -17.513 45.280 33.127 1.00 92.75 644 TRP A N 1
ATOM 5045 C CA . TRP A 1 644 ? -17.179 44.625 34.393 1.00 92.75 644 TRP A CA 1
ATOM 5046 C C . TRP A 1 644 ? -18.391 44.268 35.248 1.00 92.75 644 TRP A C 1
ATOM 5048 O O . TRP A 1 644 ? -18.375 43.228 35.902 1.00 92.75 644 TRP A O 1
ATOM 5058 N N . GLU A 1 645 ? -19.414 45.122 35.285 1.00 90.12 645 GLU A N 1
ATOM 5059 C CA . GLU A 1 645 ? -20.414 45.107 36.357 1.00 90.12 645 GLU A CA 1
ATOM 5060 C C . GLU A 1 645 ? -21.155 43.761 36.507 1.00 90.12 645 GLU A C 1
ATOM 5062 O O . GLU A 1 645 ? -21.187 43.248 37.631 1.00 90.12 645 GLU A O 1
ATOM 5067 N N . PRO A 1 646 ? -21.663 43.106 35.437 1.00 93.06 646 PRO A N 1
ATOM 5068 C CA . PRO A 1 646 ? -22.342 41.816 35.578 1.00 93.06 646 PRO A CA 1
ATOM 5069 C C . PRO A 1 646 ? -21.400 40.709 36.067 1.00 93.06 646 PRO A C 1
ATOM 5071 O O . PRO A 1 646 ? -21.772 39.916 36.934 1.00 93.06 646 PRO A O 1
ATOM 5074 N N . LEU A 1 647 ? -20.164 40.681 35.555 1.00 93.81 647 LEU A N 1
ATOM 5075 C CA . LEU A 1 647 ? -19.155 39.681 35.907 1.00 93.81 647 LEU A CA 1
ATOM 5076 C C . LEU A 1 647 ? -18.680 39.856 37.358 1.00 93.81 647 LEU A C 1
ATOM 5078 O O . LEU A 1 647 ? -18.644 38.890 38.118 1.00 93.81 647 LEU A O 1
ATOM 5082 N N . CYS A 1 648 ? -18.380 41.087 37.772 1.00 93.81 648 CYS A N 1
ATOM 5083 C CA . CYS A 1 648 ? -17.986 41.429 39.138 1.00 93.81 648 CYS A CA 1
ATOM 5084 C C . CYS A 1 648 ? -19.099 41.108 40.147 1.00 93.81 648 CYS A C 1
ATOM 5086 O O . CYS A 1 648 ? -18.856 40.412 41.138 1.00 93.81 648 CYS A O 1
ATOM 5088 N N . LYS A 1 649 ? -20.345 41.502 39.850 1.00 92.88 649 LYS A N 1
ATOM 5089 C CA . LYS A 1 649 ? -21.532 41.200 40.668 1.00 92.88 649 LYS A CA 1
ATOM 5090 C C . LYS A 1 649 ? -21.768 39.695 40.813 1.00 92.88 649 LYS A C 1
ATOM 5092 O O . LYS A 1 649 ? -21.969 39.209 41.925 1.00 92.88 649 LYS A O 1
ATOM 5097 N N . PHE A 1 650 ? -21.689 38.943 39.714 1.00 94.75 650 PHE A N 1
ATOM 5098 C CA . PHE A 1 650 ? -21.850 37.487 39.712 1.00 94.75 650 PHE A CA 1
ATOM 5099 C C . PHE A 1 650 ? -20.732 36.772 40.482 1.00 94.75 650 PHE A C 1
ATOM 5101 O O . PHE A 1 650 ? -20.994 35.875 41.291 1.00 94.75 650 PHE A O 1
ATOM 5108 N N . LEU A 1 651 ? -19.474 37.180 40.297 1.00 92.62 651 LEU A N 1
ATOM 5109 C CA . LEU A 1 651 ? -18.332 36.574 40.983 1.00 92.62 651 LEU A CA 1
ATOM 5110 C C . LEU A 1 651 ? -18.209 36.997 42.457 1.00 92.62 651 LEU A C 1
ATOM 5112 O O . LEU A 1 651 ? -17.625 36.234 43.226 1.00 92.62 651 LEU A O 1
ATOM 5116 N N . ARG A 1 652 ? -18.852 38.103 42.865 1.00 90.81 652 ARG A N 1
ATOM 5117 C CA . ARG A 1 652 ? -18.686 38.809 44.154 1.00 90.81 652 ARG A CA 1
ATOM 5118 C C . ARG A 1 652 ? -17.280 39.406 44.284 1.00 90.81 652 ARG A C 1
ATOM 5120 O O . ARG A 1 652 ? -16.489 39.019 45.142 1.00 90.81 652 ARG A O 1
ATOM 5127 N N . LYS A 1 653 ? -16.979 40.319 43.363 1.00 90.94 653 LYS A N 1
ATOM 5128 C CA . LYS A 1 653 ? -15.735 41.086 43.243 1.00 90.94 653 LYS A CA 1
ATOM 5129 C C . LYS A 1 653 ? -16.063 42.561 43.038 1.00 90.94 653 LYS A C 1
ATOM 5131 O O . LYS A 1 653 ? -17.105 42.876 42.468 1.00 90.94 653 LYS A O 1
ATOM 5136 N N . ASP A 1 654 ? -15.155 43.436 43.443 1.00 90.81 654 ASP A N 1
ATOM 5137 C CA . ASP A 1 654 ? -15.225 44.863 43.132 1.00 90.81 654 ASP A CA 1
ATOM 5138 C C . ASP A 1 654 ? -14.977 45.113 41.634 1.00 90.81 654 ASP A C 1
ATOM 5140 O O . ASP A 1 654 ? -14.399 44.273 40.934 1.00 90.81 654 ASP A O 1
ATOM 5144 N N . VAL A 1 655 ? -15.429 46.261 41.124 1.00 91.69 655 VAL A N 1
ATOM 5145 C CA . VAL A 1 655 ? -15.222 46.667 39.725 1.00 91.69 655 VAL A CA 1
ATOM 5146 C C . VAL A 1 655 ? -13.840 47.325 39.572 1.00 91.69 655 VAL A C 1
ATOM 5148 O O . VAL A 1 655 ? -13.573 48.311 40.259 1.00 91.69 655 VAL A O 1
ATOM 5151 N N . PRO A 1 656 ? -12.954 46.825 38.686 1.00 90.25 656 PRO A N 1
ATOM 5152 C CA . PRO A 1 656 ? -11.684 47.483 38.378 1.00 90.25 656 PRO A CA 1
ATOM 5153 C C . PRO A 1 656 ? -11.876 48.862 37.731 1.00 90.25 656 PRO A C 1
ATOM 5155 O O . PRO A 1 656 ? -12.786 49.051 36.928 1.00 90.25 656 PRO A O 1
ATOM 5158 N N . GLY A 1 657 ? -10.965 49.798 38.015 1.00 82.69 657 GLY A N 1
ATOM 5159 C CA . GLY A 1 657 ? -10.924 51.113 37.353 1.00 82.69 657 GLY A CA 1
ATOM 5160 C C . GLY A 1 657 ? -10.382 51.093 35.913 1.00 82.69 657 GLY A C 1
ATOM 5161 O O . GLY A 1 657 ? -10.490 52.087 35.204 1.00 82.69 657 GLY A O 1
ATOM 5162 N N . GLU A 1 658 ? -9.809 49.968 35.479 1.00 85.75 658 GLU A N 1
ATOM 5163 C CA . GLU A 1 658 ? -9.327 49.743 34.110 1.00 85.75 658 GLU A CA 1
ATOM 5164 C C . GLU A 1 658 ? -10.485 49.395 33.155 1.00 85.75 658 GLU A C 1
ATOM 5166 O O . GLU A 1 658 ? -11.448 48.752 33.578 1.00 85.75 658 GLU A O 1
ATOM 5171 N N . PRO A 1 659 ? -10.414 49.717 31.850 1.00 85.62 659 PRO A N 1
ATOM 5172 C CA . PRO A 1 659 ? -11.421 49.284 30.883 1.00 85.62 659 PRO A CA 1
ATOM 5173 C C . PRO A 1 659 ? -11.443 47.752 30.726 1.00 85.62 659 PRO A C 1
ATOM 5175 O O . PRO A 1 659 ? -10.404 47.090 30.766 1.00 85.62 659 PRO A O 1
ATOM 5178 N N . PHE A 1 660 ? -12.631 47.179 30.501 1.00 88.31 660 PHE A N 1
ATOM 5179 C CA . PHE A 1 660 ? -12.788 45.729 30.327 1.00 88.31 660 PHE A CA 1
ATOM 5180 C C . PHE A 1 660 ? -11.948 45.218 29.135 1.00 88.31 660 PHE A C 1
ATOM 5182 O O . PHE A 1 660 ? -12.061 45.769 28.032 1.00 88.31 660 PHE A O 1
ATOM 5189 N N . PRO A 1 661 ? -11.123 44.167 29.306 1.00 87.31 661 PRO A N 1
ATOM 5190 C CA . PRO A 1 661 ? -10.160 43.750 28.293 1.00 87.31 661 PRO A CA 1
ATOM 5191 C C . PRO A 1 661 ? -10.845 43.216 27.030 1.00 87.31 661 PRO A C 1
ATOM 5193 O O . PRO A 1 661 ? -11.667 42.302 27.073 1.00 87.31 661 PRO A O 1
ATOM 5196 N N . ARG A 1 662 ? -10.454 43.760 25.873 1.00 79.31 662 ARG A N 1
ATOM 5197 C CA . ARG A 1 662 ? -10.886 43.309 24.540 1.00 79.31 662 ARG A CA 1
ATOM 5198 C C . ARG A 1 662 ? -9.677 42.888 23.715 1.00 79.31 662 ARG A C 1
ATOM 5200 O O . ARG A 1 662 ? -9.163 43.647 22.895 1.00 79.31 662 ARG A O 1
ATOM 5207 N N . VAL A 1 663 ? -9.206 41.667 23.952 1.00 74.75 663 VAL A N 1
ATOM 5208 C CA . VAL A 1 663 ? -8.071 41.089 23.227 1.00 74.75 663 VAL A CA 1
ATOM 5209 C C . VAL A 1 663 ? -8.535 40.685 21.827 1.00 74.75 663 VAL A C 1
ATOM 5211 O O . VAL A 1 663 ? -9.337 39.765 21.677 1.00 74.75 663 VAL A O 1
ATOM 5214 N N . ASN A 1 664 ? -8.049 41.382 20.793 1.00 62.56 664 ASN A N 1
ATOM 5215 C CA . ASN A 1 664 ? -8.240 40.964 19.403 1.00 62.56 664 ASN A CA 1
ATOM 5216 C C . ASN A 1 664 ? -7.146 39.962 19.010 1.00 62.56 664 ASN A C 1
ATOM 5218 O O . ASN A 1 664 ? -5.975 40.105 19.356 1.00 62.56 664 ASN A O 1
ATOM 5222 N N . ASP A 1 665 ? -7.554 38.909 18.320 1.00 58.47 665 ASP A N 1
ATOM 5223 C CA . ASP A 1 665 ? -7.179 37.584 18.800 1.00 58.47 665 ASP A CA 1
ATOM 5224 C C . ASP A 1 665 ? -6.598 36.724 17.666 1.00 58.47 665 ASP A C 1
ATOM 5226 O O . ASP A 1 665 ? -5.501 36.183 17.783 1.00 58.47 665 ASP A O 1
ATOM 5230 N N . SER A 1 666 ? -7.240 36.722 16.491 1.00 58.53 666 SER A N 1
ATOM 5231 C CA . SER A 1 666 ? -6.813 35.920 15.332 1.00 58.53 666 SER A CA 1
ATOM 5232 C C . SER A 1 666 ? -5.396 36.263 14.839 1.00 58.53 666 SER A C 1
ATOM 5234 O O . SER A 1 666 ? -4.571 35.368 14.687 1.00 58.53 666 SER A O 1
ATOM 5236 N N . LYS A 1 667 ? -5.066 37.554 14.649 1.00 59.00 667 LYS A N 1
ATOM 5237 C CA . LYS A 1 667 ? -3.733 37.972 14.153 1.00 59.00 667 LYS A CA 1
ATOM 5238 C C . LYS A 1 667 ? -2.601 37.619 15.127 1.00 59.00 667 LYS A C 1
ATOM 5240 O O . LYS A 1 667 ? -1.523 37.217 14.696 1.00 59.00 667 LYS A O 1
ATOM 5245 N N . ASN A 1 668 ? -2.854 37.758 16.428 1.00 60.94 668 ASN A N 1
ATOM 5246 C CA . ASN A 1 668 ? -1.869 37.481 17.472 1.00 60.94 668 ASN A CA 1
ATOM 5247 C C . ASN A 1 668 ? -1.645 35.970 17.632 1.00 60.94 668 ASN A C 1
ATOM 5249 O O . ASN A 1 668 ? -0.499 35.528 17.716 1.00 60.94 668 ASN A O 1
ATOM 5253 N N . ILE A 1 669 ? -2.717 35.174 17.573 1.00 63.94 669 ILE A N 1
ATOM 5254 C CA . ILE A 1 669 ? -2.652 33.708 17.584 1.00 63.94 669 ILE A CA 1
ATOM 5255 C C . ILE A 1 669 ? -1.927 33.174 16.337 1.00 63.94 669 ILE A C 1
ATOM 5257 O O . ILE A 1 669 ? -1.040 32.337 16.475 1.00 63.94 669 ILE A O 1
ATOM 5261 N N . GLU A 1 670 ? -2.211 33.690 15.136 1.00 66.62 670 GLU A N 1
ATOM 5262 C CA . GLU A 1 670 ? -1.507 33.300 13.900 1.00 66.62 670 GLU A CA 1
ATOM 5263 C C . GLU A 1 670 ? 0.014 33.539 13.996 1.00 66.62 670 GLU A C 1
ATOM 5265 O O . GLU A 1 670 ? 0.808 32.650 13.674 1.00 66.62 670 GLU A O 1
ATOM 5270 N N . ALA A 1 671 ? 0.437 34.704 14.502 1.00 69.19 671 ALA A N 1
ATOM 5271 C CA . ALA A 1 671 ? 1.851 35.019 14.714 1.00 69.19 671 ALA A CA 1
ATOM 5272 C C . ALA A 1 671 ? 2.502 34.143 15.805 1.00 69.19 671 ALA A C 1
ATOM 5274 O O . ALA A 1 671 ? 3.625 33.661 15.623 1.00 69.19 671 ALA A O 1
ATOM 5275 N N . PHE A 1 672 ? 1.796 33.897 16.914 1.00 70.38 672 PHE A N 1
ATOM 5276 C CA . PHE A 1 672 ? 2.258 33.033 18.003 1.00 70.38 672 PHE A CA 1
ATOM 5277 C C . PHE A 1 672 ? 2.441 31.582 17.541 1.00 70.38 672 PHE A C 1
ATOM 5279 O O . PHE A 1 672 ? 3.512 31.015 17.755 1.00 70.38 672 PHE A O 1
ATOM 5286 N N . ILE A 1 673 ? 1.454 31.007 16.840 1.00 70.00 673 ILE A N 1
ATOM 5287 C CA . ILE A 1 673 ? 1.531 29.656 16.260 1.00 70.00 673 ILE A CA 1
ATOM 5288 C C . ILE A 1 673 ? 2.752 29.553 15.345 1.00 70.00 673 ILE A C 1
ATOM 5290 O O . ILE A 1 673 ? 3.589 28.676 15.544 1.00 70.00 673 ILE A O 1
ATOM 5294 N N . ASN A 1 674 ? 2.904 30.470 14.384 1.00 75.88 674 ASN A N 1
ATOM 5295 C CA . ASN A 1 674 ? 4.019 30.432 13.433 1.00 75.88 674 ASN A CA 1
ATOM 5296 C C . ASN A 1 674 ? 5.388 30.473 14.144 1.00 75.88 674 ASN A C 1
ATOM 5298 O O . ASN A 1 674 ? 6.294 29.722 13.777 1.00 75.88 674 ASN A O 1
ATOM 5302 N N . LYS A 1 675 ? 5.526 31.294 15.197 1.00 77.62 675 LYS A N 1
ATOM 5303 C CA . LYS A 1 675 ? 6.742 31.364 16.021 1.00 77.62 675 LYS A CA 1
ATOM 5304 C C . LYS A 1 675 ? 6.999 30.061 16.788 1.00 77.62 675 LYS A C 1
ATOM 5306 O O . LYS A 1 675 ? 8.125 29.569 16.767 1.00 77.62 675 LYS A O 1
ATOM 5311 N N . GLN A 1 676 ? 5.981 29.487 17.432 1.00 72.06 676 GLN A N 1
ATOM 5312 C CA . GLN A 1 676 ? 6.128 28.243 18.198 1.00 72.06 676 GLN A CA 1
ATOM 5313 C C . GLN A 1 676 ? 6.473 27.050 17.297 1.00 72.06 676 GLN A C 1
ATOM 5315 O O . GLN A 1 676 ? 7.395 26.300 17.607 1.00 72.06 676 GLN A O 1
ATOM 5320 N N . VAL A 1 677 ? 5.814 26.908 16.140 1.00 76.69 677 VAL A N 1
ATOM 5321 C CA . VAL A 1 677 ? 6.119 25.841 15.167 1.00 76.69 677 VAL A CA 1
ATOM 5322 C C . VAL A 1 677 ? 7.585 25.911 14.720 1.00 76.69 677 VAL A C 1
ATOM 5324 O O . VAL A 1 677 ? 8.255 24.879 14.671 1.00 76.69 677 VAL A O 1
ATOM 5327 N N . ALA A 1 678 ? 8.122 27.109 14.461 1.00 77.25 678 ALA A N 1
ATOM 5328 C CA . ALA A 1 678 ? 9.531 27.282 14.097 1.00 77.25 678 ALA A CA 1
ATOM 5329 C C . ALA A 1 678 ? 10.495 26.872 15.230 1.00 77.25 678 ALA A C 1
ATOM 5331 O O . ALA A 1 678 ? 11.454 26.139 14.981 1.00 77.25 678 ALA A O 1
ATOM 5332 N N . VAL A 1 679 ? 10.219 27.280 16.476 1.00 78.50 679 VAL A N 1
ATOM 5333 C CA . VAL A 1 679 ? 11.028 26.906 17.654 1.00 78.50 679 VAL A CA 1
ATOM 5334 C C . VAL A 1 679 ? 11.029 25.389 17.870 1.00 78.50 679 VAL A C 1
ATOM 5336 O O . VAL A 1 679 ? 12.095 24.787 18.003 1.00 78.50 679 VAL A O 1
ATOM 5339 N N . LEU A 1 680 ? 9.855 24.753 17.834 1.00 79.12 680 LEU A N 1
ATOM 5340 C CA . LEU A 1 680 ? 9.724 23.304 17.996 1.00 79.12 680 LEU A CA 1
ATOM 5341 C C . LEU A 1 680 ? 10.382 22.528 16.843 1.00 79.12 680 LEU A C 1
ATOM 5343 O O . LEU A 1 680 ? 11.010 21.495 17.075 1.00 79.12 680 LEU A O 1
ATOM 5347 N N . THR A 1 681 ? 10.325 23.047 15.612 1.00 79.38 681 THR A N 1
ATOM 5348 C CA . THR A 1 681 ? 11.045 22.460 14.469 1.00 79.38 681 THR A CA 1
ATOM 5349 C C . THR A 1 681 ? 12.553 22.436 14.742 1.00 79.38 681 THR A C 1
ATOM 5351 O O . THR A 1 681 ? 13.169 21.372 14.669 1.00 79.38 681 THR A O 1
ATOM 5354 N N . LEU A 1 682 ? 13.141 23.569 15.147 1.00 77.56 682 LEU A N 1
ATOM 5355 C CA . LEU A 1 682 ? 14.572 23.672 15.472 1.00 77.56 682 LEU A CA 1
ATOM 5356 C C . LEU A 1 682 ? 14.982 22.745 16.630 1.00 77.56 682 LEU A C 1
ATOM 5358 O O . LEU A 1 682 ? 16.006 22.067 16.540 1.00 77.56 682 LEU A O 1
ATOM 5362 N N . MET A 1 683 ? 14.164 22.656 17.685 1.00 78.88 683 MET A N 1
ATOM 5363 C CA . MET A 1 683 ? 14.391 21.718 18.792 1.00 78.88 683 MET A CA 1
ATOM 5364 C C . MET A 1 683 ? 14.375 20.258 18.319 1.00 78.88 683 MET A C 1
ATOM 5366 O O . MET A 1 683 ? 15.267 19.491 18.683 1.00 78.88 683 MET A O 1
ATOM 5370 N N . SER A 1 684 ? 13.411 19.874 17.473 1.00 78.75 684 SER A N 1
ATOM 5371 C CA . SER A 1 684 ? 13.301 18.501 16.959 1.00 78.75 684 SER A CA 1
ATOM 5372 C C . SER A 1 684 ? 14.518 18.099 16.113 1.00 78.75 684 SER A C 1
ATOM 5374 O O . SER A 1 684 ? 15.080 17.022 16.319 1.00 78.75 684 SER A O 1
ATOM 5376 N N . VAL A 1 685 ? 15.017 19.001 15.257 1.00 76.81 685 VAL A N 1
ATOM 5377 C CA . VAL A 1 685 ? 16.259 18.804 14.490 1.00 76.81 685 VAL A CA 1
ATOM 5378 C C . VAL A 1 685 ? 17.459 18.639 15.427 1.00 76.81 685 VAL A C 1
ATOM 5380 O O . VAL A 1 685 ? 18.264 17.729 15.234 1.00 76.81 685 VAL A O 1
ATOM 5383 N N . GLY A 1 686 ? 17.556 19.446 16.489 1.00 72.69 686 GLY A N 1
ATOM 5384 C CA . GLY A 1 686 ? 18.604 19.313 17.506 1.00 72.69 686 GLY A CA 1
ATOM 5385 C C . GLY A 1 686 ? 18.592 17.961 18.235 1.00 72.69 686 GLY A C 1
ATOM 5386 O O . GLY A 1 686 ? 19.655 17.389 18.485 1.00 72.69 686 GLY A O 1
ATOM 5387 N N . VAL A 1 687 ? 17.410 17.412 18.540 1.00 78.44 687 VAL A N 1
ATOM 5388 C CA . VAL A 1 687 ? 17.266 16.073 19.145 1.00 78.44 687 VAL A CA 1
ATOM 5389 C C . VAL A 1 687 ? 17.651 14.969 18.158 1.00 78.44 687 VAL A C 1
ATOM 5391 O O . VAL A 1 687 ? 18.389 14.057 18.534 1.00 78.44 687 VAL A O 1
ATOM 5394 N N . VAL A 1 688 ? 17.219 15.058 16.895 1.00 74.31 688 VAL A N 1
ATOM 5395 C CA . VAL A 1 688 ? 17.585 14.084 15.851 1.00 74.31 688 VAL A CA 1
ATOM 5396 C C . VAL A 1 688 ? 19.096 14.084 15.607 1.00 74.31 688 VAL A C 1
ATOM 5398 O O . VAL A 1 688 ? 19.703 13.018 15.628 1.00 74.31 688 VAL A O 1
ATOM 5401 N N . LEU A 1 689 ? 19.734 15.252 15.477 1.00 69.62 689 LEU A N 1
ATOM 5402 C CA . LEU A 1 689 ? 21.190 15.353 15.316 1.00 69.62 689 LEU A CA 1
ATOM 5403 C C . LEU A 1 689 ? 21.946 14.743 16.509 1.00 69.62 689 LEU A C 1
ATOM 5405 O O . LEU A 1 689 ? 22.894 13.987 16.305 1.00 69.62 689 LEU A O 1
ATOM 5409 N N . LYS A 1 690 ? 21.494 14.986 17.750 1.00 69.38 690 LYS A N 1
ATOM 5410 C CA . LYS A 1 690 ? 22.081 14.362 18.951 1.00 69.38 690 LYS A CA 1
ATOM 5411 C C . LYS A 1 690 ? 21.899 12.840 18.993 1.00 69.38 690 LYS A C 1
ATOM 5413 O O . LYS A 1 690 ? 22.815 12.152 19.429 1.00 69.38 690 LYS A O 1
ATOM 5418 N N . ARG A 1 691 ? 20.761 12.304 18.533 1.00 72.00 691 ARG A N 1
ATOM 5419 C CA . ARG A 1 691 ? 20.519 10.848 18.446 1.00 72.00 691 ARG A CA 1
ATOM 5420 C C . ARG A 1 691 ? 21.275 10.183 17.290 1.00 72.00 691 ARG A C 1
ATOM 5422 O O . ARG A 1 691 ? 21.662 9.027 17.414 1.00 72.00 691 ARG A O 1
ATOM 5429 N N . MET A 1 692 ? 21.526 10.909 16.200 1.00 55.62 692 MET A N 1
ATOM 5430 C CA . MET A 1 692 ? 22.312 10.421 15.064 1.00 55.62 692 MET A CA 1
ATOM 5431 C C . MET A 1 692 ? 23.824 10.495 15.302 1.00 55.62 692 MET A C 1
ATOM 5433 O O . MET A 1 692 ? 24.549 9.697 14.719 1.00 55.62 692 MET A O 1
ATOM 5437 N N . ALA A 1 693 ? 24.324 11.395 16.155 1.00 54.91 693 ALA A N 1
ATOM 5438 C CA . ALA A 1 693 ? 25.764 11.570 16.375 1.00 54.91 693 ALA A CA 1
ATOM 5439 C C . ALA A 1 693 ? 26.526 10.282 16.789 1.00 54.91 693 ALA A C 1
ATOM 5441 O O . ALA A 1 693 ? 27.573 10.034 16.193 1.00 54.91 693 ALA A O 1
ATOM 5442 N N . PRO A 1 694 ? 26.033 9.414 17.704 1.00 49.94 694 PRO A N 1
ATOM 5443 C CA . PRO A 1 694 ? 26.707 8.152 18.041 1.00 49.94 694 PRO A CA 1
ATOM 5444 C C . PRO A 1 694 ? 26.672 7.133 16.894 1.00 49.94 694 PRO A C 1
ATOM 5446 O O . PRO A 1 694 ? 27.641 6.416 16.658 1.00 49.94 694 PRO A O 1
ATOM 5449 N N . ILE A 1 695 ? 25.560 7.095 16.152 1.00 54.00 695 ILE A N 1
ATOM 5450 C CA . ILE A 1 695 ? 25.386 6.237 14.970 1.00 54.00 695 ILE A CA 1
ATOM 5451 C C . ILE A 1 695 ? 26.335 6.696 13.856 1.00 54.00 695 ILE A C 1
ATOM 5453 O O . ILE A 1 695 ? 26.906 5.872 13.150 1.00 54.00 695 ILE A O 1
ATOM 5457 N N . LEU A 1 696 ? 26.561 8.006 13.736 1.00 44.25 696 LEU A N 1
ATOM 5458 C CA . LEU A 1 696 ? 27.517 8.590 12.805 1.00 44.25 696 LEU A CA 1
ATOM 5459 C C . LEU A 1 696 ? 28.970 8.368 13.239 1.00 44.25 696 LEU A C 1
ATOM 5461 O O . LEU A 1 696 ? 29.783 8.126 12.362 1.00 44.25 696 LEU A O 1
ATOM 5465 N N . THR A 1 697 ? 29.336 8.383 14.526 1.00 46.31 697 THR A N 1
ATOM 5466 C CA . THR A 1 697 ? 30.731 8.106 14.928 1.00 46.31 697 THR A CA 1
ATOM 5467 C C . THR A 1 697 ? 31.092 6.624 14.828 1.00 46.31 697 THR A C 1
ATOM 5469 O O . THR A 1 697 ? 32.114 6.302 14.221 1.00 46.31 697 THR A O 1
ATOM 5472 N N . PHE A 1 698 ? 30.250 5.709 15.325 1.00 42.84 698 PHE A N 1
ATOM 5473 C CA . PHE A 1 698 ? 30.465 4.265 15.132 1.00 42.84 698 PHE A CA 1
ATOM 5474 C C . PHE A 1 698 ? 30.332 3.863 13.658 1.00 42.84 698 PHE A C 1
ATOM 5476 O O . PHE A 1 698 ? 31.169 3.128 13.133 1.00 42.84 698 PHE A O 1
ATOM 5483 N N . GLY A 1 699 ? 29.315 4.393 12.973 1.00 41.78 699 GLY A N 1
ATOM 5484 C CA . GLY A 1 699 ? 29.084 4.164 11.552 1.00 41.78 699 GLY A CA 1
ATOM 5485 C C . GLY A 1 699 ? 30.238 4.665 10.692 1.00 41.78 699 GLY A C 1
ATOM 5486 O O . GLY A 1 699 ? 30.737 3.901 9.878 1.00 41.78 699 GLY A O 1
ATOM 5487 N N . LEU A 1 700 ? 30.724 5.895 10.898 1.00 40.31 700 LEU A N 1
ATOM 5488 C CA . LEU A 1 700 ? 31.863 6.440 10.152 1.00 40.31 700 LEU A CA 1
ATOM 5489 C C . LEU A 1 700 ? 33.154 5.668 10.451 1.00 40.31 700 LEU A C 1
ATOM 5491 O O . LEU A 1 700 ? 33.893 5.384 9.515 1.00 40.31 700 LEU A O 1
ATOM 5495 N N . GLY A 1 701 ? 33.402 5.263 11.702 1.00 38.72 701 GLY A N 1
ATOM 5496 C CA . GLY A 1 701 ? 34.551 4.417 12.048 1.00 38.72 701 GLY A CA 1
ATOM 5497 C C . GLY A 1 701 ? 34.543 3.079 11.300 1.00 38.72 701 GLY A C 1
ATOM 5498 O O . GLY A 1 701 ? 35.533 2.709 10.671 1.00 38.72 701 GLY A O 1
ATOM 5499 N N . TYR A 1 702 ? 33.400 2.388 11.285 1.00 39.00 702 TYR A N 1
ATOM 5500 C CA . TYR A 1 702 ? 33.237 1.120 10.568 1.00 39.00 702 TYR A CA 1
ATOM 5501 C C . TYR A 1 702 ? 33.250 1.297 9.035 1.00 39.00 702 TYR A C 1
ATOM 5503 O O . TYR A 1 702 ? 33.851 0.505 8.317 1.00 39.00 702 TYR A O 1
ATOM 5511 N N . TRP A 1 703 ? 32.648 2.369 8.517 1.00 36.69 703 TRP A N 1
ATOM 5512 C CA . TRP A 1 703 ? 32.544 2.693 7.086 1.00 36.69 703 TRP A CA 1
ATOM 5513 C C . TRP A 1 703 ? 33.883 3.140 6.479 1.00 36.69 703 TRP A C 1
ATOM 5515 O O . TRP A 1 703 ? 34.211 2.735 5.363 1.00 36.69 703 TRP A O 1
ATOM 5525 N N . VAL A 1 704 ? 34.698 3.890 7.232 1.00 39.88 704 VAL A N 1
ATOM 5526 C CA . VAL A 1 704 ? 36.098 4.199 6.883 1.00 39.88 704 VAL A CA 1
ATOM 5527 C C . VAL A 1 704 ? 36.953 2.926 6.868 1.00 39.88 704 VAL A C 1
ATOM 5529 O O . VAL A 1 704 ? 37.816 2.797 6.003 1.00 39.88 704 VAL A O 1
ATOM 5532 N N . ALA A 1 705 ? 36.683 1.961 7.754 1.00 38.72 705 ALA A N 1
ATOM 5533 C CA . ALA A 1 705 ? 37.380 0.674 7.771 1.00 38.72 705 ALA A CA 1
ATOM 5534 C C . ALA A 1 705 ? 36.927 -0.311 6.667 1.00 38.72 705 ALA A C 1
ATOM 5536 O O . ALA A 1 705 ? 37.733 -1.129 6.228 1.00 38.72 705 ALA A O 1
ATOM 5537 N N . GLN A 1 706 ? 35.662 -0.266 6.219 1.00 35.06 706 GLN A N 1
ATOM 5538 C CA . GLN A 1 706 ? 35.074 -1.302 5.347 1.00 35.06 706 GLN A CA 1
ATOM 5539 C C . GLN A 1 706 ? 34.793 -0.885 3.891 1.00 35.06 706 GLN A C 1
ATOM 5541 O O . GLN A 1 706 ? 34.930 -1.753 3.031 1.00 35.06 706 GLN A O 1
ATOM 5546 N N . ARG A 1 707 ? 34.408 0.375 3.593 1.00 36.50 707 ARG A N 1
ATOM 5547 C CA . ARG A 1 707 ? 34.356 1.047 2.257 1.00 36.50 707 ARG A CA 1
ATOM 5548 C C . ARG A 1 707 ? 33.407 2.253 2.283 1.00 36.50 707 ARG A C 1
ATOM 5550 O O . ARG A 1 707 ? 32.242 2.118 2.647 1.00 36.50 707 ARG A O 1
ATOM 5557 N N . GLY A 1 708 ? 33.846 3.387 1.732 1.00 31.25 708 GLY A N 1
ATOM 5558 C CA . GLY A 1 708 ? 32.992 4.565 1.559 1.00 31.25 708 GLY A CA 1
ATOM 5559 C C . GLY A 1 708 ? 32.231 4.632 0.225 1.00 31.25 708 GLY A C 1
ATOM 5560 O O . GLY A 1 708 ? 32.864 4.580 -0.829 1.00 31.25 708 GLY A O 1
ATOM 5561 N N . ILE A 1 709 ? 30.896 4.789 0.284 1.00 29.12 709 ILE A N 1
ATOM 5562 C CA . ILE A 1 709 ? 29.981 5.581 -0.594 1.00 29.12 709 ILE A CA 1
ATOM 5563 C C . ILE A 1 709 ? 28.510 5.209 -0.291 1.00 29.12 709 ILE A C 1
ATOM 5565 O O . ILE A 1 709 ? 28.238 4.095 0.148 1.00 29.12 709 ILE A O 1
ATOM 5569 N N . SER A 1 710 ? 27.559 6.127 -0.529 1.00 24.67 710 SER A N 1
ATOM 5570 C CA . SER A 1 710 ? 26.112 5.873 -0.403 1.00 24.67 710 SER A CA 1
ATOM 5571 C C . SER A 1 710 ? 25.297 6.269 -1.650 1.00 24.67 710 SER A C 1
ATOM 5573 O O . SER A 1 710 ? 25.645 7.187 -2.389 1.00 24.67 710 SER A O 1
ATOM 5575 N N . ILE A 1 711 ? 24.222 5.503 -1.840 1.00 25.38 711 ILE A N 1
ATOM 5576 C CA . ILE A 1 711 ? 22.998 5.636 -2.650 1.00 25.38 711 ILE A CA 1
ATOM 5577 C C . ILE A 1 711 ? 22.816 6.922 -3.493 1.00 25.38 711 ILE A C 1
ATOM 5579 O O . ILE A 1 711 ? 22.624 8.018 -2.978 1.00 25.38 711 ILE A O 1
ATOM 5583 N N . SER A 1 712 ? 22.699 6.738 -4.817 1.00 26.59 712 SER A N 1
ATOM 5584 C CA . SER A 1 712 ? 21.912 7.596 -5.735 1.00 26.59 712 SER A CA 1
ATOM 5585 C C . SER A 1 712 ? 21.559 6.831 -7.028 1.00 26.59 712 SER A C 1
ATOM 5587 O O . SER A 1 712 ? 21.952 7.201 -8.136 1.00 26.59 712 SER A O 1
ATOM 5589 N N . GLY A 1 713 ? 20.881 5.686 -6.884 1.00 30.44 713 GLY A N 1
ATOM 5590 C CA . GLY A 1 713 ? 20.658 4.725 -7.971 1.00 30.44 713 GLY A CA 1
ATOM 5591 C C . GLY A 1 713 ? 19.203 4.601 -8.422 1.00 30.44 713 GLY A C 1
ATOM 5592 O O . GLY A 1 713 ? 18.463 3.857 -7.796 1.00 30.44 713 GLY A O 1
ATOM 5593 N N . ALA A 1 714 ? 18.839 5.274 -9.524 1.00 25.53 714 ALA A N 1
ATOM 5594 C CA . ALA A 1 714 ? 17.681 4.936 -10.379 1.00 25.53 714 ALA A CA 1
ATOM 5595 C C . ALA A 1 714 ? 17.653 5.661 -11.757 1.00 25.53 714 ALA A C 1
ATOM 5597 O O . ALA A 1 714 ? 16.623 5.646 -12.418 1.00 25.53 714 ALA A O 1
ATOM 5598 N N . LEU A 1 715 ? 18.728 6.341 -12.206 1.00 27.81 715 LEU A N 1
ATOM 5599 C CA . LEU A 1 715 ? 18.678 7.178 -13.430 1.00 27.81 715 LEU A CA 1
ATOM 5600 C C . LEU A 1 715 ? 20.052 7.397 -14.123 1.00 27.81 715 LEU A C 1
ATOM 5602 O O . LEU A 1 715 ? 20.397 8.505 -14.529 1.00 27.81 715 LEU A O 1
ATOM 5606 N N . LYS A 1 716 ? 20.893 6.353 -14.221 1.00 30.38 716 LYS A N 1
ATOM 5607 C CA . LYS A 1 716 ? 22.264 6.431 -14.792 1.00 30.38 716 LYS A CA 1
ATOM 5608 C C . LYS A 1 716 ? 22.618 5.245 -15.711 1.00 30.38 716 LYS A C 1
ATOM 5610 O O . LYS A 1 716 ? 23.622 4.571 -15.499 1.00 30.38 716 LYS A O 1
ATOM 5615 N N . THR A 1 717 ? 21.805 4.996 -16.738 1.00 31.48 717 THR A N 1
ATOM 5616 C CA . THR A 1 717 ? 21.941 3.831 -17.645 1.00 31.48 717 THR A CA 1
ATOM 5617 C C . THR A 1 717 ? 22.196 4.157 -19.123 1.00 31.48 717 THR A C 1
ATOM 5619 O O . THR A 1 717 ? 22.080 3.273 -19.959 1.00 31.48 717 THR A O 1
ATOM 5622 N N . LEU A 1 718 ? 22.668 5.367 -19.450 1.00 35.84 718 LEU A N 1
ATOM 5623 C CA . LEU A 1 718 ? 23.577 5.598 -20.588 1.00 35.84 718 LEU A CA 1
ATOM 5624 C C . LEU A 1 718 ? 24.347 6.921 -20.391 1.00 35.84 718 LEU A C 1
ATOM 5626 O O . LEU A 1 718 ? 23.813 7.866 -19.815 1.00 35.84 718 LEU A O 1
ATOM 5630 N N . GLN A 1 719 ? 25.595 7.010 -20.864 1.00 43.03 719 GLN A N 1
ATOM 5631 C CA . GLN A 1 719 ? 26.342 8.277 -20.946 1.00 43.03 719 GLN A CA 1
ATOM 5632 C C . GLN A 1 719 ? 26.737 8.544 -22.398 1.00 43.03 719 GLN A C 1
ATOM 5634 O O . GLN A 1 719 ? 27.352 7.689 -23.038 1.00 43.03 719 GLN A O 1
ATOM 5639 N N . LEU A 1 720 ? 26.379 9.723 -22.918 1.00 44.16 720 LEU A N 1
ATOM 5640 C CA . LEU A 1 720 ? 26.631 10.071 -24.315 1.00 44.16 720 LEU A CA 1
ATOM 5641 C C . LEU A 1 720 ? 28.128 10.246 -24.600 1.00 44.16 720 LEU A C 1
ATOM 5643 O O . LEU A 1 720 ? 28.895 10.809 -23.815 1.00 44.16 720 LEU A O 1
ATOM 5647 N N . ARG A 1 721 ? 28.532 9.800 -25.788 1.00 55.47 721 ARG A N 1
ATOM 5648 C CA . ARG A 1 721 ? 29.859 10.015 -26.368 1.00 55.47 721 ARG A CA 1
ATOM 5649 C C . ARG A 1 721 ? 29.752 10.931 -27.583 1.00 55.47 721 ARG A C 1
ATOM 5651 O O . ARG A 1 721 ? 28.673 11.096 -28.150 1.00 55.47 721 ARG A O 1
ATOM 5658 N N . LEU A 1 722 ? 30.885 11.473 -28.032 1.00 52.25 722 LEU A N 1
ATOM 5659 C CA . LEU A 1 722 ? 30.947 12.288 -29.254 1.00 52.25 722 LEU A CA 1
ATOM 5660 C C . LEU A 1 722 ? 30.362 11.553 -30.469 1.00 52.25 722 LEU A C 1
ATOM 5662 O O . LEU A 1 722 ? 29.604 12.152 -31.223 1.00 52.25 722 LEU A O 1
ATOM 5666 N N . ASN A 1 723 ? 30.628 10.249 -30.599 1.00 53.62 723 ASN A N 1
ATOM 5667 C CA . ASN A 1 723 ? 30.042 9.418 -31.649 1.00 53.62 723 ASN A CA 1
ATOM 5668 C C . ASN A 1 723 ? 28.510 9.385 -31.582 1.00 53.62 723 ASN A C 1
ATOM 5670 O O . ASN A 1 723 ? 27.890 9.537 -32.617 1.00 53.62 723 ASN A O 1
ATOM 5674 N N . ASN A 1 724 ? 27.883 9.298 -30.401 1.00 57.38 724 ASN A N 1
ATOM 5675 C CA . ASN A 1 724 ? 26.415 9.319 -30.315 1.00 57.38 724 ASN A CA 1
ATOM 5676 C C . ASN A 1 724 ? 25.834 10.656 -30.807 1.00 57.38 724 ASN A C 1
ATOM 5678 O O . ASN A 1 724 ? 24.801 10.673 -31.466 1.00 57.38 724 ASN A O 1
ATOM 5682 N N . VAL A 1 725 ? 26.520 11.770 -30.527 1.00 59.53 725 VAL A N 1
ATOM 5683 C CA . VAL A 1 725 ? 26.144 13.103 -31.028 1.00 59.53 725 VAL A CA 1
ATOM 5684 C C . VAL A 1 725 ? 26.319 13.197 -32.553 1.00 59.53 725 VAL A C 1
ATOM 5686 O O . VAL A 1 725 ? 25.536 13.872 -33.217 1.00 59.53 725 VAL A O 1
ATOM 5689 N N . GLU A 1 726 ? 27.307 12.502 -33.124 1.00 65.12 726 GLU A N 1
ATOM 5690 C CA . GLU A 1 726 ? 27.509 12.389 -34.576 1.00 65.12 726 GLU A CA 1
ATOM 5691 C C . GLU A 1 726 ? 26.469 11.467 -35.241 1.00 65.12 726 GLU A C 1
ATOM 5693 O O . GLU A 1 726 ? 25.882 11.838 -36.256 1.00 65.12 726 GLU A O 1
ATOM 5698 N N . ASP A 1 727 ? 26.183 10.310 -34.641 1.00 60.41 727 ASP A N 1
ATOM 5699 C CA . ASP A 1 727 ? 25.197 9.321 -35.090 1.00 60.41 727 ASP A CA 1
ATOM 5700 C C . ASP A 1 727 ? 23.791 9.940 -35.141 1.00 60.41 727 ASP A C 1
ATOM 5702 O O . ASP A 1 727 ? 23.133 9.903 -36.181 1.00 60.41 727 ASP A O 1
ATOM 5706 N N . MET A 1 728 ? 23.356 10.593 -34.053 1.00 62.19 728 MET A N 1
ATOM 5707 C CA . MET A 1 728 ? 22.065 11.291 -33.981 1.00 62.19 728 MET A CA 1
ATOM 5708 C C . MET A 1 728 ? 21.966 12.422 -35.013 1.00 62.19 728 MET A C 1
ATOM 5710 O O . MET A 1 728 ? 20.919 12.606 -35.632 1.00 62.19 728 MET A O 1
ATOM 5714 N N . ALA A 1 729 ? 23.049 13.174 -35.237 1.00 67.69 729 ALA A N 1
ATOM 5715 C CA . ALA A 1 729 ? 23.066 14.246 -36.230 1.00 67.69 729 ALA A CA 1
ATOM 5716 C C . ALA A 1 729 ? 23.031 13.716 -37.672 1.00 67.69 729 ALA A C 1
ATOM 5718 O O . ALA A 1 729 ? 22.354 14.301 -38.514 1.00 67.69 729 ALA A O 1
ATOM 5719 N N . ASN A 1 730 ? 23.703 12.597 -37.954 1.00 67.69 730 ASN A N 1
ATOM 5720 C CA . ASN A 1 730 ? 23.637 11.913 -39.246 1.00 67.69 730 ASN A CA 1
ATOM 5721 C C . ASN A 1 730 ? 22.240 11.340 -39.521 1.00 67.69 730 ASN A C 1
ATOM 5723 O O . ASN A 1 730 ? 21.724 11.516 -40.622 1.00 67.69 730 ASN A O 1
ATOM 5727 N N . GLN A 1 731 ? 21.604 10.720 -38.522 1.00 62.72 731 GLN A N 1
ATOM 5728 C CA . GLN A 1 731 ? 20.221 10.241 -38.623 1.00 62.72 731 GLN A CA 1
ATOM 5729 C C . GLN A 1 731 ? 19.264 11.406 -38.920 1.00 62.72 731 GLN A C 1
ATOM 5731 O O . GLN A 1 731 ? 18.568 11.382 -39.935 1.00 62.72 731 GLN A O 1
ATOM 5736 N N . LEU A 1 732 ? 19.309 12.476 -38.116 1.00 63.22 732 LEU A N 1
ATOM 5737 C CA . LEU A 1 732 ? 18.470 13.664 -38.313 1.00 63.22 732 LEU A CA 1
ATOM 5738 C C . LEU A 1 732 ? 18.731 14.383 -39.648 1.00 63.22 732 LEU A C 1
ATOM 5740 O O . LEU A 1 732 ? 17.800 14.966 -40.201 1.00 63.22 732 LEU A O 1
ATOM 5744 N N . LEU A 1 733 ? 19.961 14.346 -40.175 1.00 67.19 733 LEU A N 1
ATOM 5745 C CA . LEU A 1 733 ? 20.297 14.870 -41.502 1.00 67.19 733 LEU A CA 1
ATOM 5746 C C . LEU A 1 733 ? 19.689 14.008 -42.619 1.00 67.19 733 LEU A C 1
ATOM 5748 O O . LEU A 1 733 ? 19.084 14.556 -43.536 1.00 67.19 733 LEU A O 1
ATOM 5752 N N . SER A 1 734 ? 19.785 12.678 -42.510 1.00 65.44 734 SER A N 1
ATOM 5753 C CA . SER A 1 734 ? 19.207 11.745 -43.492 1.00 65.44 734 SER A CA 1
ATOM 5754 C C . SER A 1 734 ? 17.675 11.790 -43.558 1.00 65.44 734 SER A C 1
ATOM 5756 O O . SER A 1 734 ? 17.102 11.500 -44.597 1.00 65.44 734 SER A O 1
ATOM 5758 N N . THR A 1 735 ? 17.000 12.231 -42.490 1.00 56.41 735 THR A N 1
ATOM 5759 C CA . THR A 1 735 ? 15.544 12.482 -42.480 1.00 56.41 735 THR A CA 1
ATOM 5760 C C . THR A 1 735 ? 15.137 13.883 -42.967 1.00 56.41 735 THR A C 1
ATOM 5762 O O . THR A 1 735 ? 13.980 14.265 -42.820 1.00 56.41 735 THR A O 1
ATOM 5765 N N . ARG A 1 736 ? 16.078 14.694 -43.473 1.00 57.91 736 ARG A N 1
ATOM 5766 C CA . ARG A 1 736 ? 15.855 16.093 -43.905 1.00 57.91 736 ARG A CA 1
ATOM 5767 C C . ARG A 1 736 ? 16.436 16.405 -45.292 1.00 57.91 736 ARG A C 1
ATOM 5769 O O . ARG A 1 736 ? 16.538 17.573 -45.657 1.00 57.91 736 ARG A O 1
ATOM 5776 N N . SER A 1 737 ? 16.893 15.393 -46.023 1.00 57.34 737 SER A N 1
ATOM 5777 C CA . SER A 1 737 ? 17.556 15.542 -47.317 1.00 57.34 737 SER A CA 1
ATOM 5778 C C . SER A 1 737 ? 17.276 14.304 -48.156 1.00 57.34 737 SER A C 1
ATOM 5780 O O . SER A 1 737 ? 17.496 13.197 -47.674 1.00 57.34 737 SER A O 1
ATOM 5782 N N . ASP A 1 738 ? 16.836 14.489 -49.400 1.00 52.69 738 ASP A N 1
ATOM 5783 C CA . ASP A 1 738 ? 16.552 13.374 -50.320 1.00 52.69 738 ASP A CA 1
ATOM 5784 C C . ASP A 1 738 ? 17.825 12.572 -50.665 1.00 52.69 738 ASP A C 1
ATOM 5786 O O . ASP A 1 738 ? 17.778 11.379 -50.956 1.00 52.69 738 ASP A O 1
ATOM 5790 N N . ASP A 1 739 ? 18.993 13.213 -50.548 1.00 60.59 739 ASP A N 1
ATOM 5791 C CA . ASP A 1 739 ? 20.304 12.566 -50.556 1.00 60.59 739 ASP A CA 1
ATOM 5792 C C . ASP A 1 739 ? 20.599 11.878 -49.208 1.00 60.59 739 ASP A C 1
ATOM 5794 O O . ASP A 1 739 ? 21.176 12.455 -48.277 1.00 60.59 739 ASP A O 1
ATOM 5798 N N . SER A 1 740 ? 20.272 10.586 -49.130 1.00 53.97 740 SER A N 1
ATOM 5799 C CA . SER A 1 740 ? 20.571 9.730 -47.977 1.00 53.97 740 SER A CA 1
ATOM 5800 C C . SER A 1 740 ? 22.064 9.419 -47.778 1.00 53.97 740 SER A C 1
ATOM 5802 O O . SER A 1 740 ? 22.426 8.797 -46.770 1.00 53.97 740 SER A O 1
ATOM 5804 N N . THR A 1 741 ? 22.955 9.810 -48.700 1.00 57.66 741 THR A N 1
ATOM 5805 C CA . THR A 1 741 ? 24.414 9.621 -48.564 1.00 57.66 741 THR A CA 1
ATOM 5806 C C . THR A 1 741 ? 25.063 10.719 -47.720 1.00 57.66 741 THR A C 1
ATOM 5808 O O . THR A 1 741 ? 26.117 10.496 -47.120 1.00 57.66 741 THR A O 1
ATOM 5811 N N . ARG A 1 742 ? 24.406 11.880 -47.596 1.00 67.88 742 ARG A N 1
ATOM 5812 C CA . ARG A 1 742 ? 24.914 13.067 -46.899 1.00 67.88 742 ARG A CA 1
ATOM 5813 C C . ARG A 1 742 ? 25.203 12.794 -45.417 1.00 67.88 742 ARG A C 1
ATOM 5815 O O . ARG A 1 742 ? 24.371 12.252 -44.689 1.00 67.88 742 ARG A O 1
ATOM 5822 N N . ARG A 1 743 ? 26.386 13.186 -44.939 1.00 69.31 743 ARG A N 1
ATOM 5823 C CA . ARG A 1 743 ? 26.821 13.036 -43.534 1.00 69.31 743 ARG A CA 1
ATOM 5824 C C . ARG A 1 743 ? 27.374 14.348 -42.988 1.00 69.31 743 ARG A C 1
ATOM 5826 O O . ARG A 1 743 ? 27.861 15.188 -43.746 1.00 69.31 743 ARG A O 1
ATOM 5833 N N . VAL A 1 744 ? 27.336 14.521 -41.668 1.00 74.56 744 VAL A N 1
ATOM 5834 C CA . VAL A 1 744 ? 28.067 15.609 -41.008 1.00 74.56 744 VAL A CA 1
ATOM 5835 C C . VAL A 1 744 ? 29.576 15.347 -41.103 1.00 74.56 744 VAL A C 1
ATOM 5837 O O . VAL A 1 744 ? 30.032 14.210 -41.015 1.00 74.56 744 VAL A O 1
ATOM 5840 N N . GLY A 1 745 ? 30.380 16.392 -41.313 1.00 66.56 745 GLY A N 1
ATOM 5841 C CA . GLY A 1 745 ? 31.833 16.228 -41.446 1.00 66.56 745 GLY A CA 1
ATOM 5842 C C . GLY A 1 745 ? 32.498 15.781 -40.136 1.00 66.56 745 GLY A C 1
ATOM 5843 O O . GLY A 1 745 ? 32.083 16.215 -39.068 1.00 66.56 745 GLY A O 1
ATOM 5844 N N . LYS A 1 746 ? 33.596 15.013 -40.214 1.00 60.84 746 LYS A N 1
ATOM 5845 C CA . LYS A 1 746 ? 34.314 14.339 -39.094 1.00 60.84 746 LYS A CA 1
ATOM 5846 C C . LYS A 1 746 ? 34.742 15.196 -37.879 1.00 60.84 746 LYS A C 1
ATOM 5848 O O . LYS A 1 746 ? 35.303 14.673 -36.923 1.00 60.84 746 LYS A O 1
ATOM 5853 N N . LYS A 1 747 ? 34.569 16.522 -37.917 1.00 65.88 747 LYS A N 1
ATOM 5854 C CA . LYS A 1 747 ? 34.820 17.444 -36.786 1.00 65.88 747 LYS A CA 1
ATOM 5855 C C . LYS A 1 747 ? 33.526 18.025 -36.192 1.00 65.88 747 LYS A C 1
ATOM 5857 O O . LYS A 1 747 ? 33.590 18.800 -35.242 1.00 65.88 747 LYS A O 1
ATOM 5862 N N . TRP A 1 748 ? 32.355 17.687 -36.738 1.00 79.25 748 TRP A N 1
ATOM 5863 C CA . TRP A 1 748 ? 31.080 18.338 -36.435 1.00 79.25 748 TRP A CA 1
ATOM 5864 C C . TRP A 1 748 ? 30.644 18.123 -34.988 1.00 79.25 748 TRP A C 1
ATOM 5866 O O . TRP A 1 748 ? 30.371 19.112 -34.317 1.00 79.25 748 TRP A O 1
ATOM 5876 N N . ALA A 1 749 ? 30.658 16.888 -34.472 1.00 60.62 749 ALA A N 1
ATOM 5877 C CA . ALA A 1 749 ? 30.238 16.609 -33.094 1.00 60.62 749 ALA A CA 1
ATOM 5878 C C . ALA A 1 749 ? 31.167 17.274 -32.061 1.00 60.62 749 ALA A C 1
ATOM 5880 O O . ALA A 1 749 ? 30.700 17.920 -31.123 1.00 60.62 749 ALA A O 1
ATOM 5881 N N . GLY A 1 750 ? 32.485 17.222 -32.287 1.00 63.94 750 GLY A N 1
ATOM 5882 C CA . GLY A 1 750 ? 33.466 17.941 -31.466 1.00 63.94 750 GLY A CA 1
ATOM 5883 C C . GLY A 1 750 ? 33.268 19.461 -31.501 1.00 63.94 750 GLY A C 1
ATOM 5884 O O . GLY A 1 750 ? 33.299 20.114 -30.460 1.00 63.94 750 GLY A O 1
ATOM 5885 N N . ASN A 1 751 ? 32.993 20.030 -32.677 1.00 74.06 751 ASN A N 1
ATOM 5886 C CA . ASN A 1 751 ? 32.703 21.456 -32.829 1.00 74.06 751 ASN A CA 1
ATOM 5887 C C . ASN A 1 751 ? 31.310 21.841 -32.299 1.00 74.06 751 ASN A C 1
ATOM 5889 O O . ASN A 1 751 ? 31.104 22.991 -31.928 1.00 74.06 751 ASN A O 1
ATOM 5893 N N . PHE A 1 752 ? 30.336 20.931 -32.275 1.00 70.75 752 PHE A N 1
ATOM 5894 C CA . PHE A 1 752 ? 29.023 21.140 -31.662 1.00 70.75 752 PHE A CA 1
ATOM 5895 C C . PHE A 1 752 ? 29.161 21.250 -30.141 1.00 70.75 752 PHE A C 1
ATOM 5897 O O . PHE A 1 752 ? 28.773 22.271 -29.581 1.00 70.75 752 PHE A O 1
ATOM 5904 N N . VAL A 1 753 ? 29.823 20.276 -29.504 1.00 65.12 753 VAL A N 1
ATOM 5905 C CA . VAL A 1 753 ? 30.115 20.302 -28.060 1.00 65.12 753 VAL A CA 1
ATOM 5906 C C . VAL A 1 753 ? 30.944 21.538 -27.688 1.00 65.12 753 VAL A C 1
ATOM 5908 O O . VAL A 1 753 ? 30.557 22.274 -26.791 1.00 65.12 753 VAL A O 1
ATOM 5911 N N . LYS A 1 754 ? 32.003 21.874 -28.441 1.00 68.06 754 LYS A N 1
ATOM 5912 C CA . LYS A 1 754 ? 32.801 23.100 -28.206 1.00 68.06 754 LYS A CA 1
ATOM 5913 C C . LYS A 1 754 ? 32.031 24.425 -28.346 1.00 68.06 754 LYS A C 1
ATOM 5915 O O . LYS A 1 754 ? 32.533 25.448 -27.895 1.00 68.06 754 LYS A O 1
ATOM 5920 N N . ARG A 1 755 ? 30.855 24.439 -28.987 1.00 71.19 755 ARG A N 1
ATOM 5921 C CA . ARG A 1 755 ? 29.992 25.632 -29.137 1.00 71.19 755 ARG A CA 1
ATOM 5922 C C . ARG A 1 755 ? 28.838 25.669 -28.124 1.00 71.19 755 ARG A C 1
ATOM 5924 O O . ARG A 1 755 ? 27.985 26.549 -28.222 1.00 71.19 755 ARG A O 1
ATOM 5931 N N . ARG A 1 756 ? 28.804 24.727 -27.178 1.00 62.62 756 ARG A N 1
ATOM 5932 C CA . ARG A 1 756 ? 27.783 24.591 -26.135 1.00 62.62 756 ARG A CA 1
ATOM 5933 C C . ARG A 1 756 ? 28.452 24.618 -24.757 1.00 62.62 756 ARG A C 1
ATOM 5935 O O . ARG A 1 756 ? 28.993 23.592 -24.348 1.00 62.62 756 ARG A O 1
ATOM 5942 N N . PRO A 1 757 ? 28.487 25.773 -24.057 1.00 55.66 757 PRO A N 1
ATOM 5943 C CA . PRO A 1 757 ? 29.192 25.902 -22.776 1.00 55.66 757 PRO A CA 1
ATOM 5944 C C . PRO A 1 757 ? 28.609 25.014 -21.666 1.00 55.66 757 PRO A C 1
ATOM 5946 O O . PRO A 1 757 ? 29.262 24.799 -20.650 1.00 55.66 757 PRO A O 1
ATOM 5949 N N . GLU A 1 758 ? 27.410 24.468 -21.872 1.00 51.34 758 GLU A N 1
ATOM 5950 C CA . GLU A 1 758 ? 26.752 23.506 -20.990 1.00 51.34 758 GLU A CA 1
ATOM 5951 C C . GLU A 1 758 ? 27.432 22.114 -21.007 1.00 51.34 758 GLU A C 1
ATOM 5953 O O . GLU A 1 758 ? 27.179 21.294 -20.125 1.00 51.34 758 GLU A O 1
ATOM 5958 N N . LEU A 1 759 ? 28.290 21.822 -21.998 1.00 51.50 759 LEU A N 1
ATOM 5959 C CA . LEU A 1 759 ? 28.843 20.488 -22.267 1.00 51.50 759 LEU A CA 1
ATOM 5960 C C . LEU A 1 759 ? 30.376 20.432 -22.151 1.00 51.50 759 LEU A C 1
ATOM 5962 O O . LEU A 1 759 ? 31.097 21.290 -22.657 1.00 51.50 759 LEU A O 1
ATOM 5966 N N . GLN A 1 760 ? 30.898 19.353 -21.560 1.00 48.69 760 GLN A N 1
ATOM 5967 C CA . GLN A 1 760 ? 32.335 19.072 -21.451 1.00 48.69 760 GLN A CA 1
ATOM 5968 C C . GLN A 1 760 ? 32.681 17.641 -21.885 1.00 48.69 760 GLN A C 1
ATOM 5970 O O . GLN A 1 760 ? 31.903 16.708 -21.699 1.00 48.69 760 GLN A O 1
ATOM 5975 N N . THR A 1 761 ? 33.890 17.445 -22.417 1.00 48.38 761 THR A N 1
ATOM 5976 C CA . THR A 1 761 ? 34.470 16.121 -22.713 1.00 48.38 761 THR A CA 1
ATOM 5977 C C . THR A 1 761 ? 35.529 15.756 -21.680 1.00 48.38 761 THR A C 1
ATOM 5979 O O . THR A 1 761 ? 36.422 16.568 -21.434 1.00 48.38 761 THR A O 1
ATOM 5982 N N . ARG A 1 762 ? 35.501 14.539 -21.121 1.00 46.31 762 ARG A N 1
ATOM 5983 C CA . ARG A 1 762 ? 36.502 14.086 -20.135 1.00 46.31 762 ARG A CA 1
ATOM 5984 C C . ARG A 1 762 ? 37.103 12.722 -20.476 1.00 46.31 762 ARG A C 1
ATOM 5986 O O . ARG A 1 762 ? 36.429 11.839 -21.005 1.00 46.31 762 ARG A O 1
ATOM 5993 N N . LEU A 1 763 ? 38.391 12.576 -20.161 1.00 39.72 763 LEU A N 1
ATOM 5994 C CA . LEU A 1 763 ? 39.187 11.357 -20.323 1.00 39.72 763 LEU A CA 1
ATOM 5995 C C . LEU A 1 763 ? 39.254 10.561 -19.013 1.00 39.72 763 LEU A C 1
ATOM 5997 O O . LEU A 1 763 ? 39.215 11.131 -17.924 1.00 39.72 763 LEU A O 1
ATOM 6001 N N . SER A 1 764 ? 39.431 9.246 -19.133 1.00 34.59 764 SER A N 1
ATOM 6002 C CA . SER A 1 764 ? 39.739 8.342 -18.023 1.00 34.59 764 SER A CA 1
ATOM 6003 C C . SER A 1 764 ? 40.947 7.482 -18.396 1.00 34.59 764 SER A C 1
ATOM 6005 O O . SER A 1 764 ? 41.018 6.978 -19.516 1.00 34.59 764 SER A O 1
ATOM 6007 N N . ARG A 1 765 ? 41.908 7.338 -17.478 1.00 32.69 765 ARG A N 1
ATOM 6008 C CA . ARG A 1 765 ? 43.128 6.529 -17.634 1.00 32.69 765 ARG A CA 1
ATOM 6009 C C . ARG A 1 765 ? 43.409 5.764 -16.339 1.00 32.69 765 ARG A C 1
ATOM 6011 O O . ARG A 1 765 ? 43.171 6.292 -15.252 1.00 32.69 765 ARG A O 1
ATOM 6018 N N . LYS A 1 766 ? 43.987 4.567 -16.464 1.00 29.27 766 LYS A N 1
ATOM 6019 C CA . LYS A 1 766 ? 44.890 4.002 -15.449 1.00 29.27 766 LYS A CA 1
ATOM 6020 C C . LYS A 1 766 ? 46.328 4.391 -15.814 1.00 29.27 766 LYS A C 1
ATOM 6022 O O . LYS A 1 766 ? 46.626 4.574 -16.991 1.00 29.27 766 LYS A O 1
ATOM 6027 N N . TYR A 1 767 ? 47.189 4.494 -14.812 1.00 33.47 767 TYR A N 1
ATOM 6028 C CA . TYR A 1 767 ? 48.641 4.583 -14.954 1.00 33.47 767 TYR A CA 1
ATOM 6029 C C . TYR A 1 767 ? 49.238 3.731 -13.834 1.00 33.47 767 TYR A C 1
ATOM 6031 O O . TYR A 1 767 ? 48.693 3.741 -12.727 1.00 33.47 767 TYR A O 1
ATOM 6039 N N . ASP A 1 768 ? 50.272 2.949 -14.128 1.00 32.78 768 ASP A N 1
ATOM 6040 C CA . ASP A 1 768 ? 50.822 1.968 -13.191 1.00 32.78 768 ASP A CA 1
ATOM 6041 C C . ASP A 1 768 ? 52.104 2.504 -12.547 1.00 32.78 768 ASP A C 1
ATOM 6043 O O . ASP A 1 768 ? 53.042 2.900 -13.236 1.00 32.78 768 ASP A O 1
ATOM 6047 N N . TYR A 1 769 ? 52.124 2.539 -11.216 1.00 32.91 769 TYR A N 1
ATOM 6048 C CA . TYR A 1 769 ? 53.185 3.164 -10.430 1.00 32.91 769 TYR A CA 1
ATOM 6049 C C . TYR A 1 769 ? 54.493 2.355 -10.424 1.00 32.91 769 TYR A C 1
ATOM 6051 O O . TYR A 1 769 ? 55.546 2.924 -10.146 1.00 32.91 769 TYR A O 1
ATOM 6059 N N . GLN A 1 770 ? 54.463 1.053 -10.745 1.00 37.50 770 GLN A N 1
ATOM 6060 C CA . GLN A 1 770 ? 55.693 0.249 -10.784 1.00 37.50 770 GLN A CA 1
ATOM 6061 C C . GLN A 1 770 ? 56.490 0.401 -12.088 1.00 37.50 770 GLN A C 1
ATOM 6063 O O . GLN A 1 770 ? 57.715 0.329 -12.050 1.00 37.50 770 GLN A O 1
ATOM 6068 N N . ARG A 1 771 ? 55.836 0.679 -13.227 1.00 45.88 771 ARG A N 1
ATOM 6069 C CA . ARG A 1 771 ? 56.508 0.734 -14.544 1.00 45.88 771 ARG A CA 1
ATOM 6070 C C . ARG A 1 771 ? 57.559 1.847 -14.631 1.00 45.88 771 ARG A C 1
ATOM 6072 O O . ARG A 1 771 ? 58.655 1.610 -15.125 1.00 45.88 771 ARG A O 1
ATOM 6079 N N . ALA A 1 772 ? 57.282 2.996 -14.012 1.00 41.62 772 ALA A N 1
ATOM 6080 C CA . ALA A 1 772 ? 58.182 4.153 -13.936 1.00 41.62 772 ALA A CA 1
ATOM 6081 C C . ALA A 1 772 ? 59.472 3.932 -13.104 1.00 41.62 772 ALA A C 1
ATOM 6083 O O . ALA A 1 772 ? 60.206 4.884 -12.847 1.00 41.62 772 ALA A O 1
ATOM 6084 N N . LYS A 1 773 ? 59.748 2.704 -12.635 1.00 41.22 773 LYS A N 1
ATOM 6085 C CA . LYS A 1 773 ? 61.014 2.319 -11.981 1.00 41.22 773 LYS A CA 1
ATOM 6086 C C . LYS A 1 773 ? 61.911 1.412 -12.831 1.00 41.22 773 LYS A C 1
ATOM 6088 O O . LYS A 1 773 ? 63.024 1.124 -12.403 1.00 41.22 773 LYS A O 1
ATOM 6093 N N . CYS A 1 774 ? 61.443 0.951 -13.993 1.00 45.59 774 CYS A N 1
ATOM 6094 C CA . CYS A 1 774 ? 62.138 -0.051 -14.816 1.00 45.59 774 CYS A CA 1
ATOM 6095 C C . CYS A 1 774 ? 62.561 0.473 -16.200 1.00 45.59 774 CYS A C 1
ATOM 6097 O O . CYS A 1 774 ? 63.152 -0.262 -16.984 1.00 45.59 774 CYS A O 1
ATOM 6099 N N . GLU A 1 775 ? 62.281 1.741 -16.500 1.00 58.59 775 GLU A N 1
ATOM 6100 C CA . GLU A 1 775 ? 62.562 2.395 -17.784 1.00 58.59 775 GLU A CA 1
ATOM 6101 C C . GLU A 1 775 ? 64.030 2.873 -17.875 1.00 58.59 775 GLU A C 1
ATOM 6103 O O . GLU A 1 775 ? 64.301 4.037 -18.151 1.00 58.59 775 GLU A O 1
ATOM 6108 N N . ASP A 1 776 ? 64.989 1.972 -17.617 1.00 62.69 776 ASP A N 1
ATOM 6109 C CA . ASP A 1 776 ? 66.432 2.235 -17.749 1.00 62.69 776 ASP A CA 1
ATOM 6110 C C . ASP A 1 776 ? 66.863 2.262 -19.236 1.00 62.69 776 ASP A C 1
ATOM 6112 O O . ASP A 1 776 ? 66.826 1.218 -19.904 1.00 62.69 776 ASP A O 1
ATOM 6116 N N . PRO A 1 777 ? 67.338 3.409 -19.769 1.00 67.69 777 PRO A N 1
ATOM 6117 C CA . PRO A 1 777 ? 67.819 3.502 -21.145 1.00 67.69 777 PRO A CA 1
ATOM 6118 C C . PRO A 1 777 ? 69.007 2.575 -21.441 1.00 67.69 777 PRO A C 1
ATOM 6120 O O . PRO A 1 777 ? 69.152 2.118 -22.576 1.00 67.69 777 PRO A O 1
ATOM 6123 N N . ALA A 1 778 ? 69.853 2.265 -20.450 1.00 66.19 778 ALA A N 1
ATOM 6124 C CA . ALA A 1 778 ? 71.016 1.398 -20.636 1.00 66.19 778 ALA A CA 1
ATOM 6125 C C . ALA A 1 778 ? 70.619 -0.081 -20.778 1.00 66.19 778 ALA A C 1
ATOM 6127 O O . ALA A 1 778 ? 71.208 -0.798 -21.592 1.00 66.19 778 ALA A O 1
ATOM 6128 N N . LEU A 1 779 ? 69.605 -0.533 -20.034 1.00 71.25 779 LEU A N 1
ATOM 6129 C CA . LEU A 1 779 ? 69.013 -1.866 -20.170 1.00 71.25 779 LEU A CA 1
ATOM 6130 C C . LEU A 1 779 ? 68.329 -2.039 -21.536 1.00 71.25 779 LEU A C 1
ATOM 6132 O O . LEU A 1 779 ? 68.564 -3.028 -22.230 1.00 71.25 779 LEU A O 1
ATOM 6136 N N . ILE A 1 780 ? 67.532 -1.047 -21.947 1.00 78.31 780 ILE A N 1
ATOM 6137 C CA . ILE A 1 780 ? 66.802 -1.051 -23.226 1.00 78.31 780 ILE A CA 1
ATOM 6138 C C . ILE A 1 780 ? 67.771 -0.996 -24.419 1.00 78.31 780 ILE A C 1
ATOM 6140 O O . ILE A 1 780 ? 67.616 -1.751 -25.377 1.00 78.31 780 ILE A O 1
ATOM 6144 N N . SER A 1 781 ? 68.815 -0.163 -24.353 1.00 76.94 781 SER A N 1
ATOM 6145 C CA . SER A 1 781 ? 69.837 -0.058 -25.406 1.00 76.94 781 SER A CA 1
ATOM 6146 C C . SER A 1 781 ? 70.595 -1.378 -25.623 1.00 76.94 781 SER A C 1
ATOM 6148 O O . SER A 1 781 ? 70.722 -1.840 -26.759 1.00 76.94 781 SER A O 1
ATOM 6150 N N . LYS A 1 782 ? 71.002 -2.061 -24.540 1.00 78.50 782 LYS A N 1
ATOM 6151 C CA . LYS A 1 782 ? 71.623 -3.400 -24.614 1.00 78.50 782 LYS A CA 1
ATOM 6152 C C . LYS A 1 782 ? 70.709 -4.448 -25.250 1.00 78.50 782 LYS A C 1
ATOM 6154 O O . LYS A 1 782 ? 71.196 -5.348 -25.930 1.00 78.50 782 LYS A O 1
ATOM 6159 N N . TRP A 1 783 ? 69.396 -4.344 -25.050 1.00 84.62 783 TRP A N 1
ATOM 6160 C CA . TRP A 1 783 ? 68.440 -5.259 -25.670 1.00 84.62 783 TRP A CA 1
ATOM 6161 C C . TRP A 1 783 ? 68.321 -5.046 -27.185 1.00 84.62 783 TRP A C 1
ATOM 6163 O O . TRP A 1 783 ? 68.345 -6.021 -27.932 1.00 84.62 783 TRP A O 1
ATOM 6173 N N . PHE A 1 784 ? 68.289 -3.799 -27.665 1.00 84.62 784 PHE A N 1
ATOM 6174 C CA . PHE A 1 784 ? 68.333 -3.532 -29.110 1.00 84.62 784 PHE A CA 1
ATOM 6175 C C . PHE A 1 784 ? 69.624 -4.060 -29.754 1.00 84.62 784 PHE A C 1
ATOM 6177 O O . PHE A 1 784 ? 69.557 -4.728 -30.785 1.00 84.62 784 PHE A O 1
ATOM 6184 N N . GLN A 1 785 ? 70.774 -3.864 -29.098 1.00 84.75 785 GLN A N 1
ATOM 6185 C CA . GLN A 1 785 ? 72.060 -4.431 -29.531 1.00 84.75 785 GLN A CA 1
ATOM 6186 C C . GLN A 1 785 ? 72.024 -5.968 -29.605 1.00 84.75 785 GLN A C 1
ATOM 6188 O O . GLN A 1 785 ? 72.582 -6.551 -30.533 1.00 84.75 785 GLN A O 1
ATOM 6193 N N . LEU A 1 786 ? 71.339 -6.637 -28.668 1.00 83.19 786 LEU A N 1
ATOM 6194 C CA . LEU A 1 786 ? 71.131 -8.088 -28.705 1.00 83.19 786 LEU A CA 1
ATOM 6195 C C . LEU A 1 786 ? 70.250 -8.512 -29.892 1.00 83.19 786 LEU A C 1
ATOM 6197 O O . LEU A 1 786 ? 70.594 -9.472 -30.578 1.00 83.19 786 LEU A O 1
ATOM 6201 N N . VAL A 1 787 ? 69.154 -7.798 -30.170 1.00 85.06 787 VAL A N 1
ATOM 6202 C CA . VAL A 1 787 ? 68.281 -8.060 -31.333 1.00 85.06 787 VAL A CA 1
ATOM 6203 C C . VAL A 1 787 ? 69.062 -7.931 -32.645 1.00 85.06 787 VAL A C 1
ATOM 6205 O O . VAL A 1 787 ? 68.978 -8.810 -33.503 1.00 85.06 787 VAL A O 1
ATOM 6208 N N . GLU A 1 788 ? 69.867 -6.879 -32.793 1.00 86.88 788 GLU A N 1
ATOM 6209 C CA . GLU A 1 788 ? 70.721 -6.655 -33.964 1.00 86.88 788 GLU A CA 1
ATOM 6210 C C . GLU A 1 788 ? 71.803 -7.739 -34.113 1.00 86.88 788 GLU A C 1
ATOM 6212 O O . GLU A 1 788 ? 71.939 -8.336 -35.184 1.00 86.88 788 GLU A O 1
ATOM 6217 N N . ALA A 1 789 ? 72.506 -8.078 -33.027 1.00 81.81 789 ALA A N 1
ATOM 6218 C CA . ALA A 1 789 ? 73.520 -9.132 -33.019 1.00 81.81 789 ALA A CA 1
ATOM 6219 C C . ALA A 1 789 ? 72.943 -10.525 -33.333 1.00 81.81 789 ALA A C 1
ATOM 6221 O O . ALA A 1 789 ? 73.575 -11.304 -34.048 1.00 81.81 789 ALA A O 1
ATOM 6222 N N . VAL A 1 790 ? 71.739 -10.848 -32.848 1.00 84.56 790 VAL A N 1
ATOM 6223 C CA . VAL A 1 790 ? 71.057 -12.119 -33.143 1.00 84.56 790 VAL A CA 1
ATOM 6224 C C . VAL A 1 790 ? 70.616 -12.185 -34.607 1.00 84.56 790 VAL A C 1
ATOM 6226 O O . VAL A 1 790 ? 70.866 -13.200 -35.260 1.00 84.56 790 VAL A O 1
ATOM 6229 N N . LYS A 1 791 ? 70.038 -11.105 -35.155 1.00 86.81 791 LYS A N 1
ATOM 6230 C CA . LYS A 1 791 ? 69.700 -11.021 -36.587 1.00 86.81 791 LYS A CA 1
ATOM 6231 C C . LYS A 1 791 ? 70.931 -11.232 -37.466 1.00 86.81 791 LYS A C 1
ATOM 6233 O O . LYS A 1 791 ? 70.875 -12.031 -38.397 1.00 86.81 791 LYS A O 1
ATOM 6238 N N . ALA A 1 792 ? 72.043 -10.569 -37.140 1.00 84.38 792 ALA A N 1
ATOM 6239 C CA . ALA A 1 792 ? 73.304 -10.715 -37.862 1.00 84.38 792 ALA A CA 1
ATOM 6240 C C . ALA A 1 792 ? 73.887 -12.136 -37.748 1.00 84.38 792 ALA A C 1
ATOM 6242 O O . ALA A 1 792 ? 74.317 -12.699 -38.751 1.00 84.38 792 ALA A O 1
ATOM 6243 N N . LYS A 1 793 ? 73.860 -12.746 -36.552 1.00 85.62 793 LYS A N 1
ATOM 6244 C CA . LYS A 1 793 ? 74.409 -14.091 -36.299 1.00 85.62 793 LYS A CA 1
ATOM 6245 C C . LYS A 1 793 ? 73.707 -15.191 -37.103 1.00 85.62 793 LYS A C 1
ATOM 6247 O O . LYS A 1 793 ? 74.378 -16.107 -37.568 1.00 85.62 793 LYS A O 1
ATOM 6252 N N . TYR A 1 794 ? 72.381 -15.128 -37.226 1.00 84.50 794 TYR A N 1
ATOM 6253 C CA . TYR A 1 794 ? 71.574 -16.170 -37.880 1.00 84.50 794 TYR A CA 1
ATOM 6254 C C . TYR A 1 794 ? 71.029 -15.757 -39.261 1.00 84.50 794 TYR A C 1
ATOM 6256 O O . TYR A 1 794 ? 70.216 -16.475 -39.837 1.00 84.50 794 TYR A O 1
ATOM 6264 N N . GLY A 1 795 ? 71.463 -14.609 -39.796 1.00 83.75 795 GLY A N 1
ATOM 6265 C CA . GLY A 1 795 ? 71.079 -14.128 -41.128 1.00 83.75 795 GLY A CA 1
ATOM 6266 C C . GLY A 1 795 ? 69.586 -13.820 -41.287 1.00 83.75 795 GLY A C 1
ATOM 6267 O O . GLY A 1 795 ? 69.041 -14.039 -42.367 1.00 83.75 795 GLY A O 1
ATOM 6268 N N . ILE A 1 796 ? 68.911 -13.365 -40.226 1.00 88.69 796 ILE A N 1
ATOM 6269 C CA . ILE A 1 796 ? 67.444 -13.220 -40.178 1.00 88.69 796 ILE A CA 1
ATOM 6270 C C . ILE A 1 796 ? 67.006 -11.918 -40.861 1.00 88.69 796 ILE A C 1
ATOM 6272 O O . ILE A 1 796 ? 67.314 -10.821 -40.383 1.00 88.69 796 ILE A O 1
ATOM 6276 N N . ALA A 1 797 ? 66.265 -12.044 -41.962 1.00 86.38 797 ALA A N 1
ATOM 6277 C CA . ALA A 1 797 ? 65.673 -10.932 -42.693 1.00 86.38 797 ALA A CA 1
ATOM 6278 C C . ALA A 1 797 ? 64.547 -10.251 -41.896 1.00 86.38 797 ALA A C 1
ATOM 6280 O O . ALA A 1 797 ? 63.861 -10.887 -41.100 1.00 86.38 797 ALA A O 1
ATOM 6281 N N . ASP A 1 798 ? 64.292 -8.964 -42.162 1.00 85.44 798 ASP A N 1
ATOM 6282 C CA . ASP A 1 798 ? 63.225 -8.198 -41.491 1.00 85.44 798 ASP A CA 1
ATOM 6283 C C . ASP A 1 798 ? 61.827 -8.827 -41.659 1.00 85.44 798 ASP A C 1
ATOM 6285 O O . ASP A 1 798 ? 60.985 -8.673 -40.778 1.00 85.44 798 ASP A O 1
ATOM 6289 N N . ASN A 1 799 ? 61.590 -9.573 -42.744 1.00 85.19 799 ASN A N 1
ATOM 6290 C CA . ASN A 1 799 ? 60.338 -10.299 -42.988 1.00 85.19 799 ASN A CA 1
ATOM 6291 C C . ASN A 1 799 ? 60.119 -11.466 -42.006 1.00 85.19 799 ASN A C 1
ATOM 6293 O O . ASN A 1 799 ? 58.975 -11.776 -41.678 1.00 85.19 799 ASN A O 1
ATOM 6297 N N . ASP A 1 800 ? 61.202 -12.075 -41.514 1.00 90.19 800 ASP A N 1
ATOM 6298 C CA . ASP A 1 800 ? 61.191 -13.269 -40.658 1.00 90.19 800 ASP A CA 1
ATOM 6299 C C . ASP A 1 800 ? 61.241 -12.929 -39.160 1.00 90.19 800 ASP A C 1
ATOM 6301 O O . ASP A 1 800 ? 61.514 -13.784 -38.311 1.00 90.19 800 ASP A O 1
ATOM 6305 N N . ILE A 1 801 ? 60.959 -11.665 -38.831 1.00 91.38 801 ILE A N 1
ATOM 6306 C CA . ILE A 1 801 ? 60.812 -11.170 -37.467 1.00 91.38 801 ILE A CA 1
ATOM 6307 C C . ILE A 1 801 ? 59.334 -11.185 -37.094 1.00 91.38 801 ILE A C 1
ATOM 6309 O O . ILE A 1 801 ? 58.506 -10.465 -37.657 1.00 91.38 801 ILE A O 1
ATOM 6313 N N . TYR A 1 802 ? 59.027 -11.986 -36.086 1.00 92.12 802 TYR A N 1
ATOM 6314 C CA . TYR A 1 802 ? 57.701 -12.183 -35.539 1.00 92.12 802 TYR A CA 1
ATOM 6315 C C . TYR A 1 802 ? 57.634 -11.716 -34.089 1.00 92.12 802 TYR A C 1
ATOM 6317 O O . TYR A 1 802 ? 58.624 -11.680 -33.357 1.00 92.12 802 TYR A O 1
ATOM 6325 N N . ASN A 1 803 ? 56.426 -11.376 -33.668 1.00 92.00 803 ASN A N 1
ATOM 6326 C CA . ASN A 1 803 ? 56.095 -11.036 -32.300 1.00 92.00 803 ASN A CA 1
ATOM 6327 C C . ASN A 1 803 ? 54.844 -11.800 -31.878 1.00 92.00 803 ASN A C 1
ATOM 6329 O O . ASN A 1 803 ? 53.894 -11.881 -32.663 1.00 92.00 803 ASN A O 1
ATOM 6333 N N . PHE A 1 804 ? 54.829 -12.315 -30.649 1.00 87.44 804 PHE A N 1
ATOM 6334 C CA . PHE A 1 804 ? 53.602 -12.787 -30.021 1.00 87.44 804 PHE A CA 1
ATOM 6335 C C . PHE A 1 804 ? 53.397 -12.176 -28.637 1.00 87.44 804 PHE A C 1
ATOM 6337 O O . PHE A 1 804 ? 54.334 -11.696 -27.998 1.00 87.44 804 PHE A O 1
ATOM 6344 N N . ASP A 1 805 ? 52.134 -12.155 -28.225 1.00 85.56 805 ASP A N 1
ATOM 6345 C CA . ASP A 1 805 ? 51.686 -11.574 -26.966 1.00 85.56 805 ASP A CA 1
ATOM 6346 C C . ASP A 1 805 ? 50.337 -12.190 -26.570 1.00 85.56 805 ASP A C 1
ATOM 6348 O O . ASP A 1 805 ? 49.546 -12.597 -27.436 1.00 85.56 805 ASP A O 1
ATOM 6352 N N . GLU A 1 806 ? 50.053 -12.229 -25.271 1.00 82.75 806 GLU A N 1
ATOM 6353 C CA . GLU A 1 806 ? 48.774 -12.710 -24.746 1.00 82.75 806 GLU A CA 1
ATOM 6354 C C . GLU A 1 806 ? 47.816 -11.557 -24.449 1.00 82.75 806 GLU A C 1
ATOM 6356 O O . GLU A 1 806 ? 48.197 -10.451 -24.055 1.00 82.75 806 GLU A O 1
ATOM 6361 N N . THR A 1 807 ? 46.513 -11.788 -24.615 1.00 83.00 807 THR A N 1
ATOM 6362 C CA . THR A 1 807 ? 45.529 -10.770 -24.256 1.00 83.00 807 THR A CA 1
ATOM 6363 C C . THR A 1 807 ? 44.221 -11.345 -23.730 1.00 83.00 807 THR A C 1
ATOM 6365 O O . THR A 1 807 ? 43.428 -11.959 -24.444 1.00 83.00 807 THR A O 1
ATOM 6368 N N . GLY A 1 808 ? 43.992 -11.102 -22.437 1.00 79.31 808 GLY A N 1
ATOM 6369 C CA . GLY A 1 808 ? 42.780 -11.486 -21.726 1.00 79.31 808 GLY A CA 1
ATOM 6370 C C . GLY A 1 808 ? 41.604 -10.541 -21.989 1.00 79.31 808 GLY A C 1
ATOM 6371 O O . GLY A 1 808 ? 41.714 -9.316 -21.865 1.00 79.31 808 GLY A O 1
ATOM 6372 N N . PHE A 1 809 ? 40.449 -11.132 -22.276 1.00 76.81 809 PHE A N 1
ATOM 6373 C CA . PHE A 1 809 ? 39.142 -10.492 -22.353 1.00 76.81 809 PHE A CA 1
ATOM 6374 C C . PHE A 1 809 ? 38.210 -11.103 -21.300 1.00 76.81 809 PHE A C 1
ATOM 6376 O O . PHE A 1 809 ? 37.817 -12.262 -21.405 1.00 76.81 809 PHE A O 1
ATOM 6383 N N . ALA A 1 810 ? 37.772 -10.309 -20.323 1.00 66.75 810 ALA A N 1
ATOM 6384 C CA . ALA A 1 810 ? 36.582 -10.659 -19.549 1.00 66.75 810 ALA A CA 1
ATOM 6385 C C . ALA A 1 810 ? 35.337 -10.387 -20.410 1.00 66.75 810 ALA A C 1
ATOM 6387 O O . ALA A 1 810 ? 35.178 -9.270 -20.921 1.00 66.75 810 ALA A O 1
ATOM 6388 N N . MET A 1 811 ? 34.462 -11.385 -20.574 1.00 65.38 811 MET A N 1
ATOM 6389 C CA . MET A 1 811 ? 33.311 -11.359 -21.490 1.00 65.38 811 MET A CA 1
ATOM 6390 C C . MET A 1 811 ? 32.234 -10.343 -21.069 1.00 65.38 811 MET A C 1
ATOM 6392 O O . MET A 1 811 ? 31.201 -10.688 -20.504 1.00 65.38 811 MET A O 1
ATOM 6396 N N . GLY A 1 812 ? 32.478 -9.064 -21.366 1.00 47.66 812 GLY A N 1
ATOM 6397 C CA . GLY A 1 812 ? 31.583 -7.955 -21.030 1.00 47.66 812 GLY A CA 1
ATOM 6398 C C . GLY A 1 812 ? 32.272 -6.646 -20.628 1.00 47.66 812 GLY A C 1
ATOM 6399 O O . GLY A 1 812 ? 31.607 -5.613 -20.563 1.00 47.66 812 GLY A O 1
ATOM 6400 N N . MET A 1 813 ? 33.587 -6.630 -20.373 1.00 43.56 813 MET A N 1
ATOM 6401 C CA . MET A 1 813 ? 34.270 -5.390 -19.979 1.00 43.56 813 MET A CA 1
ATOM 6402 C C . MET A 1 813 ? 34.494 -4.427 -21.160 1.00 43.56 813 MET A C 1
ATOM 6404 O O . MET A 1 813 ? 35.174 -4.748 -22.131 1.00 43.56 813 MET A O 1
ATOM 6408 N N . ILE A 1 814 ? 33.971 -3.203 -21.025 1.00 46.69 814 ILE A N 1
ATOM 6409 C CA . ILE A 1 814 ? 34.195 -2.068 -21.939 1.00 46.69 814 ILE A CA 1
ATOM 6410 C C . ILE A 1 814 ? 35.491 -1.332 -21.547 1.00 46.69 814 ILE A C 1
ATOM 6412 O O . ILE A 1 814 ? 35.727 -1.069 -20.365 1.00 46.69 814 ILE A O 1
ATOM 6416 N N . SER A 1 815 ? 36.321 -0.964 -22.530 1.00 43.31 815 SER A N 1
ATOM 6417 C CA . SER A 1 815 ? 37.605 -0.271 -22.315 1.00 43.31 815 SER A CA 1
ATOM 6418 C C . SER A 1 815 ? 37.476 1.240 -22.025 1.00 43.31 815 SER A C 1
ATOM 6420 O O . SER A 1 815 ? 36.479 1.892 -22.350 1.00 43.31 815 SER A O 1
ATOM 6422 N N . THR A 1 816 ? 38.506 1.825 -21.397 1.00 38.72 816 THR A N 1
ATOM 6423 C CA . THR A 1 816 ? 38.561 3.257 -21.034 1.00 38.72 816 THR A CA 1
ATOM 6424 C C . THR A 1 816 ? 38.433 4.169 -22.255 1.00 38.72 816 THR A C 1
ATOM 6426 O O . THR A 1 816 ? 39.325 4.206 -23.100 1.00 38.72 816 THR A O 1
ATOM 6429 N N . THR A 1 817 ? 37.346 4.945 -22.308 1.00 41.00 817 THR A N 1
ATOM 6430 C CA . THR A 1 817 ? 36.964 5.783 -23.457 1.00 41.00 817 THR A CA 1
ATOM 6431 C C . THR A 1 817 ? 36.514 7.181 -23.002 1.00 41.00 817 THR A C 1
ATOM 6433 O O . THR A 1 817 ? 36.034 7.350 -21.881 1.00 41.00 817 THR A O 1
ATOM 6436 N N . THR A 1 818 ? 36.662 8.194 -23.863 1.00 40.50 818 THR A N 1
ATOM 6437 C CA . THR A 1 818 ? 36.201 9.578 -23.632 1.00 40.50 818 THR A CA 1
ATOM 6438 C C . THR A 1 818 ? 34.671 9.673 -23.581 1.00 40.50 818 THR A C 1
ATOM 6440 O O . THR A 1 818 ? 33.990 9.151 -24.465 1.00 40.50 818 THR A O 1
ATOM 6443 N N . VAL A 1 819 ? 34.130 10.405 -22.603 1.00 38.69 819 VAL A N 1
ATOM 6444 C CA . VAL A 1 819 ? 32.679 10.645 -22.436 1.00 38.69 819 VAL A CA 1
ATOM 6445 C C . VAL A 1 819 ? 32.336 12.138 -22.446 1.00 38.69 819 VAL A C 1
ATOM 6447 O O . VAL A 1 819 ? 33.201 12.979 -22.182 1.00 38.69 819 VAL A O 1
ATOM 6450 N N . VAL A 1 820 ? 31.077 12.462 -22.761 1.00 40.59 820 VAL A N 1
ATOM 6451 C CA . VAL A 1 820 ? 30.513 13.821 -22.697 1.00 40.59 820 VAL A CA 1
ATOM 6452 C C . VAL A 1 820 ? 29.642 13.940 -21.442 1.00 40.59 820 VAL A C 1
ATOM 6454 O O . VAL A 1 820 ? 28.817 13.068 -21.174 1.00 40.59 820 VAL A O 1
ATOM 6457 N N . THR A 1 821 ? 29.815 15.010 -20.668 1.00 41.44 821 THR A N 1
ATOM 6458 C CA . THR A 1 821 ? 29.059 15.283 -19.433 1.00 41.44 821 THR A CA 1
ATOM 6459 C C . THR A 1 821 ? 28.647 16.752 -19.353 1.00 41.44 821 THR A C 1
ATOM 6461 O O . THR A 1 821 ? 29.295 17.604 -19.961 1.00 41.44 821 THR A O 1
ATOM 6464 N N . GLY A 1 822 ? 27.621 17.059 -18.555 1.00 41.78 822 GLY A N 1
ATOM 6465 C CA . GLY A 1 822 ? 27.321 18.437 -18.152 1.00 41.78 822 GLY A CA 1
ATOM 6466 C C . GLY A 1 822 ? 28.487 19.077 -17.385 1.00 41.78 822 GLY A C 1
ATOM 6467 O O . GLY A 1 822 ? 29.298 18.372 -16.765 1.00 41.78 822 GLY A O 1
ATOM 6468 N N . ALA A 1 823 ? 28.621 20.400 -17.483 1.00 40.47 823 ALA A N 1
ATOM 6469 C CA . ALA A 1 823 ? 29.779 21.143 -16.979 1.00 40.47 823 ALA A CA 1
ATOM 6470 C C . ALA A 1 823 ? 29.927 21.070 -15.444 1.00 40.47 823 ALA A C 1
ATOM 6472 O O . ALA A 1 823 ? 31.034 20.933 -14.919 1.00 40.47 823 ALA A O 1
ATOM 6473 N N . GLU A 1 824 ? 28.799 21.095 -14.740 1.00 35.72 824 GLU A N 1
ATOM 6474 C CA . GLU A 1 824 ? 28.640 21.015 -13.284 1.00 35.72 824 GLU A CA 1
ATOM 6475 C C . GLU A 1 824 ? 28.999 19.654 -12.655 1.00 35.72 824 GLU A C 1
ATOM 6477 O O . GLU A 1 824 ? 29.163 19.567 -11.436 1.00 35.72 824 GLU A O 1
ATOM 6482 N N . SER A 1 825 ? 29.187 18.592 -13.449 1.00 37.31 825 SER A N 1
ATOM 6483 C CA . SER A 1 825 ? 29.585 17.273 -12.934 1.00 37.31 825 SER A CA 1
ATOM 6484 C C . SER A 1 825 ? 30.968 17.326 -12.271 1.00 37.31 825 SER A C 1
ATOM 6486 O O . SER A 1 825 ? 31.973 17.558 -12.945 1.00 37.31 825 SER A O 1
ATOM 6488 N N . ARG A 1 826 ? 31.065 17.061 -10.960 1.00 37.47 826 ARG A N 1
ATOM 6489 C CA . ARG A 1 826 ? 32.350 17.048 -10.220 1.00 37.47 826 ARG A CA 1
ATOM 6490 C C . ARG A 1 826 ? 33.022 15.671 -10.131 1.00 37.47 826 ARG A C 1
ATOM 6492 O O . ARG A 1 826 ? 34.225 15.607 -9.899 1.00 37.47 826 ARG A O 1
ATOM 6499 N N . ASP A 1 827 ? 32.289 14.587 -10.379 1.00 36.19 827 ASP A N 1
ATOM 6500 C CA . ASP A 1 827 ? 32.796 13.215 -10.238 1.00 36.19 827 ASP A CA 1
ATOM 6501 C C . ASP A 1 827 ? 33.577 12.690 -11.456 1.00 36.19 827 ASP A C 1
ATOM 6503 O O . ASP A 1 827 ? 33.393 13.125 -12.599 1.00 36.19 827 ASP A O 1
ATOM 6507 N N . LYS A 1 828 ? 34.407 11.662 -11.215 1.00 39.06 828 LYS A N 1
ATOM 6508 C CA . LYS A 1 828 ? 34.952 10.786 -12.266 1.00 39.06 828 LYS A CA 1
ATOM 6509 C C . LYS A 1 828 ? 33.856 9.834 -12.761 1.00 39.06 828 LYS A C 1
ATOM 6511 O O . LYS A 1 828 ? 33.280 9.090 -11.969 1.00 39.06 828 LYS A O 1
ATOM 6516 N N . ALA A 1 829 ? 33.608 9.824 -14.070 1.00 35.97 829 ALA A N 1
ATOM 6517 C CA . ALA A 1 829 ? 32.629 8.937 -14.694 1.00 35.97 829 ALA A CA 1
ATOM 6518 C C . ALA A 1 829 ? 32.967 7.449 -14.472 1.00 35.97 829 ALA A C 1
ATOM 6520 O O . ALA A 1 829 ? 34.117 7.031 -14.625 1.00 35.97 829 ALA A O 1
ATOM 6521 N N . LYS A 1 830 ? 31.948 6.649 -14.138 1.00 32.84 830 LYS A N 1
ATOM 6522 C CA . LYS A 1 830 ? 32.022 5.189 -13.993 1.00 32.84 830 LYS A CA 1
ATOM 6523 C C . LYS A 1 830 ? 31.060 4.559 -15.001 1.00 32.84 830 LYS A C 1
ATOM 6525 O O . LYS A 1 830 ? 29.882 4.907 -14.999 1.00 32.84 830 LYS A O 1
ATOM 6530 N N . LEU A 1 831 ? 31.548 3.647 -15.842 1.00 36.91 831 LEU A N 1
ATOM 6531 C CA . LEU A 1 831 ? 30.687 2.823 -16.693 1.00 36.91 831 LEU A CA 1
ATOM 6532 C C . LEU A 1 831 ? 30.092 1.674 -15.871 1.00 36.91 831 LEU A C 1
ATOM 6534 O O . LEU A 1 831 ? 30.796 1.066 -15.063 1.00 36.91 831 LEU A O 1
ATOM 6538 N N . ALA A 1 832 ? 28.818 1.360 -16.106 1.00 35.12 832 ALA A N 1
ATOM 6539 C CA . ALA A 1 832 ? 28.248 0.084 -15.690 1.00 35.12 832 ALA A CA 1
ATOM 6540 C C . ALA A 1 832 ? 28.853 -1.045 -16.543 1.00 35.12 832 ALA A C 1
ATOM 6542 O O . ALA A 1 832 ? 29.110 -0.854 -17.732 1.00 35.12 832 ALA A O 1
ATOM 6543 N N . GLN A 1 833 ? 29.086 -2.207 -15.934 1.00 38.12 833 GLN A N 1
ATOM 6544 C CA . GLN A 1 833 ? 29.597 -3.401 -16.608 1.00 38.12 833 GLN A CA 1
ATOM 6545 C C . GLN A 1 833 ? 28.534 -4.509 -16.540 1.00 38.12 833 GLN A C 1
ATOM 6547 O O . GLN A 1 833 ? 27.960 -4.697 -15.464 1.00 38.12 833 GLN A O 1
ATOM 6552 N N . PRO A 1 834 ? 28.258 -5.239 -17.638 1.00 37.03 834 PRO A N 1
ATOM 6553 C CA . PRO A 1 834 ? 27.425 -6.439 -17.597 1.00 37.03 834 PRO A CA 1
ATOM 6554 C C . PRO A 1 834 ? 28.046 -7.517 -16.693 1.00 37.03 834 PRO A C 1
ATOM 6556 O O . PRO A 1 834 ? 29.257 -7.554 -16.480 1.00 37.03 834 PRO A O 1
ATOM 6559 N N . GLY A 1 835 ? 27.200 -8.389 -16.139 1.00 32.03 835 GLY A N 1
ATOM 6560 C CA . GLY A 1 835 ? 27.558 -9.245 -15.003 1.00 32.03 835 GLY A CA 1
ATOM 6561 C C . GLY A 1 835 ? 28.435 -10.468 -15.298 1.00 32.03 835 GLY A C 1
ATOM 6562 O O . GLY A 1 835 ? 28.905 -11.087 -14.345 1.00 32.03 835 GLY A O 1
ATOM 6563 N N . ASN A 1 836 ? 28.667 -10.836 -16.565 1.00 48.50 836 ASN A N 1
ATOM 6564 C CA . ASN A 1 836 ? 29.545 -11.969 -16.872 1.00 48.50 836 ASN A CA 1
ATOM 6565 C C . ASN A 1 836 ? 31.024 -11.593 -16.632 1.00 48.50 836 ASN A C 1
ATOM 6567 O O . ASN A 1 836 ? 31.471 -10.490 -16.949 1.00 48.50 836 ASN A O 1
ATOM 6571 N N . ARG A 1 837 ? 31.773 -12.521 -16.031 1.00 53.72 837 ARG A N 1
ATOM 6572 C CA . ARG A 1 837 ? 33.203 -12.403 -15.702 1.00 53.72 837 ARG A CA 1
ATOM 6573 C C . ARG A 1 837 ? 34.017 -13.618 -16.145 1.00 53.72 837 ARG A C 1
ATOM 6575 O O . ARG A 1 837 ? 35.161 -13.762 -15.726 1.00 53.72 837 ARG A O 1
ATOM 6582 N N . GLU A 1 838 ? 33.436 -14.482 -16.972 1.00 66.31 838 GLU A N 1
ATOM 6583 C CA . GLU A 1 838 ? 34.184 -15.524 -17.663 1.00 66.31 838 GLU A CA 1
ATOM 6584 C C . GLU A 1 838 ? 35.293 -14.882 -18.511 1.00 66.31 838 GLU A C 1
ATOM 6586 O O . GLU A 1 838 ? 35.064 -13.881 -19.201 1.00 66.31 838 GLU A O 1
ATOM 6591 N N . TRP A 1 839 ? 36.505 -15.425 -18.405 1.00 73.00 839 TRP A N 1
ATOM 6592 C CA . TRP A 1 839 ? 37.670 -14.958 -19.148 1.00 73.00 839 TRP A CA 1
ATOM 6593 C C . TRP A 1 839 ? 37.872 -15.805 -20.404 1.00 73.00 839 TRP A C 1
ATOM 6595 O O . TRP A 1 839 ? 37.673 -17.021 -20.398 1.00 73.00 839 TRP A O 1
ATOM 6605 N N . ALA A 1 840 ? 38.287 -15.136 -21.472 1.00 82.88 840 ALA A N 1
ATOM 6606 C CA . ALA A 1 840 ? 38.910 -15.742 -22.634 1.00 82.88 840 ALA A CA 1
ATOM 6607 C C . ALA A 1 840 ? 40.283 -15.104 -22.833 1.00 82.88 840 ALA A C 1
ATOM 6609 O O . ALA A 1 840 ? 40.405 -13.877 -22.774 1.00 82.88 840 ALA A O 1
ATOM 6610 N N . THR A 1 841 ? 41.297 -15.919 -23.092 1.00 86.38 841 THR A N 1
ATOM 6611 C CA . THR A 1 841 ? 42.647 -15.455 -23.425 1.00 86.38 841 THR A CA 1
ATOM 6612 C C . THR A 1 841 ? 42.872 -15.675 -24.912 1.00 86.38 841 THR A C 1
ATOM 6614 O O . THR A 1 841 ? 42.542 -16.736 -25.433 1.00 86.38 841 THR A O 1
ATOM 6617 N N . VAL A 1 842 ? 43.396 -14.676 -25.619 1.00 88.69 842 VAL A N 1
ATOM 6618 C CA . VAL A 1 842 ? 43.809 -14.835 -27.018 1.00 88.69 842 VAL A CA 1
ATOM 6619 C C . VAL A 1 842 ? 45.314 -14.663 -27.102 1.00 88.69 842 VAL A C 1
ATOM 6621 O O . VAL A 1 842 ? 45.823 -13.599 -26.748 1.00 88.69 842 VAL A O 1
ATOM 6624 N N . ILE A 1 843 ? 46.002 -15.689 -27.599 1.00 89.31 843 ILE A N 1
ATOM 6625 C CA . ILE A 1 843 ? 47.410 -15.597 -27.988 1.00 89.31 843 ILE A CA 1
ATOM 6626 C C . ILE A 1 843 ? 47.438 -15.194 -29.463 1.00 89.31 843 ILE A C 1
ATOM 6628 O O . ILE A 1 843 ? 46.814 -15.848 -30.307 1.00 89.31 843 ILE A O 1
ATOM 6632 N N . GLN A 1 844 ? 48.135 -14.103 -29.781 1.00 92.62 844 GLN A N 1
ATOM 6633 C CA . GLN A 1 844 ? 48.246 -13.596 -31.148 1.00 92.62 844 GLN A CA 1
ATOM 6634 C C . GLN A 1 844 ? 49.703 -13.540 -31.594 1.00 92.62 844 GLN A C 1
ATOM 6636 O O . GLN A 1 844 ? 50.535 -13.016 -30.868 1.00 92.62 844 GLN A O 1
ATOM 6641 N N . GLY A 1 845 ? 49.984 -13.999 -32.818 1.00 90.88 845 GLY A N 1
ATOM 6642 C CA . GLY A 1 845 ? 51.266 -13.793 -33.497 1.00 90.88 845 GLY A CA 1
ATOM 6643 C C . GLY A 1 845 ? 51.145 -12.840 -34.693 1.00 90.88 845 GLY A C 1
ATOM 6644 O O . GLY A 1 845 ? 50.162 -12.890 -35.437 1.00 90.88 845 GLY A O 1
ATOM 6645 N N . VAL A 1 846 ? 52.136 -11.980 -34.911 1.00 91.69 846 VAL A N 1
ATOM 6646 C CA . VAL A 1 846 ? 52.225 -11.071 -36.070 1.00 91.69 846 VAL A CA 1
ATOM 6647 C C . VAL A 1 846 ? 53.653 -11.013 -36.611 1.00 91.69 846 VAL A C 1
ATOM 6649 O O . VAL A 1 846 ? 54.606 -11.054 -35.839 1.00 91.69 846 VAL A O 1
ATOM 6652 N N . GLY A 1 847 ? 53.803 -10.918 -37.932 1.00 90.75 847 GLY A N 1
ATOM 6653 C CA . GLY A 1 847 ? 55.088 -10.748 -38.619 1.00 90.75 847 GLY A CA 1
ATOM 6654 C C . GLY A 1 847 ? 55.313 -9.299 -39.049 1.00 90.75 847 GLY A C 1
ATOM 6655 O O . GLY A 1 847 ? 54.361 -8.600 -39.413 1.00 90.75 847 GLY A O 1
ATOM 6656 N N . ALA A 1 848 ? 56.564 -8.842 -39.032 1.00 89.00 848 ALA A N 1
ATOM 6657 C CA . ALA A 1 848 ? 56.919 -7.441 -39.260 1.00 89.00 848 ALA A CA 1
ATOM 6658 C C . ALA A 1 848 ? 56.553 -6.904 -40.656 1.00 89.00 848 ALA A C 1
ATOM 6660 O O . ALA A 1 848 ? 56.299 -5.707 -40.797 1.00 89.00 848 ALA A O 1
ATOM 6661 N N . GLU A 1 849 ? 56.403 -7.775 -41.662 1.00 87.44 849 GLU A N 1
ATOM 6662 C CA . GLU A 1 849 ? 55.859 -7.423 -42.984 1.00 87.44 849 GLU A CA 1
ATOM 6663 C C . GLU A 1 849 ? 54.424 -6.853 -42.903 1.00 87.44 849 GLU A C 1
ATOM 6665 O O . GLU A 1 849 ? 53.959 -6.168 -43.813 1.00 87.44 849 GLU A O 1
ATOM 6670 N N . GLY A 1 850 ? 53.698 -7.091 -41.806 1.00 84.38 850 GLY A N 1
ATOM 6671 C CA . GLY A 1 850 ? 52.292 -6.722 -41.635 1.00 84.38 850 GLY A CA 1
ATOM 6672 C C . GLY A 1 850 ? 51.320 -7.893 -41.775 1.00 84.38 850 GLY A C 1
ATOM 6673 O O . GLY A 1 850 ? 50.119 -7.674 -41.914 1.00 84.38 850 GLY A O 1
ATOM 6674 N N . TRP A 1 851 ? 51.807 -9.129 -41.760 1.00 89.19 851 TRP A N 1
ATOM 6675 C CA . TRP A 1 851 ? 50.954 -10.313 -41.754 1.00 89.19 851 TRP A CA 1
ATOM 6676 C C . TRP A 1 851 ? 50.621 -10.750 -40.315 1.00 89.19 851 TRP A C 1
ATOM 6678 O O . TRP A 1 851 ? 51.366 -10.469 -39.376 1.00 89.19 851 TRP A O 1
ATOM 6688 N N . ALA A 1 852 ? 49.481 -11.416 -40.133 1.00 90.31 852 ALA A N 1
ATOM 6689 C CA . ALA A 1 852 ? 48.999 -11.898 -38.843 1.00 90.31 852 ALA A CA 1
ATOM 6690 C C . ALA A 1 852 ? 48.687 -13.391 -38.926 1.00 90.31 852 ALA A C 1
ATOM 6692 O O . ALA A 1 852 ? 48.040 -13.835 -39.875 1.00 90.31 852 ALA A O 1
ATOM 6693 N N . LEU A 1 853 ? 49.115 -14.140 -37.912 1.00 90.38 853 LEU A N 1
ATOM 6694 C CA . LEU A 1 853 ? 48.756 -15.544 -37.766 1.00 90.38 853 LEU A CA 1
ATOM 6695 C C . LEU A 1 853 ? 47.263 -15.682 -37.411 1.00 90.38 853 LEU A C 1
ATOM 6697 O O . LEU A 1 853 ? 46.700 -14.763 -36.803 1.00 90.38 853 LEU A O 1
ATOM 6701 N N . PRO A 1 854 ? 46.623 -16.827 -37.713 1.00 91.38 854 PRO A N 1
ATOM 6702 C CA . PRO A 1 854 ? 45.286 -17.119 -37.208 1.00 91.38 854 PRO A CA 1
ATOM 6703 C C . PRO A 1 854 ? 45.299 -17.103 -35.666 1.00 91.38 854 PRO A C 1
ATOM 6705 O O . PRO A 1 854 ? 46.180 -17.740 -35.076 1.00 91.38 854 PRO A O 1
ATOM 6708 N N . PRO A 1 855 ? 44.381 -16.379 -35.000 1.00 91.81 855 PRO A N 1
ATOM 6709 C CA . PRO A 1 855 ? 44.356 -16.259 -33.547 1.00 91.81 855 PRO A CA 1
ATOM 6710 C C . PRO A 1 855 ? 44.084 -17.603 -32.871 1.00 91.81 855 PRO A C 1
ATOM 6712 O O . PRO A 1 855 ? 43.336 -18.446 -33.376 1.00 91.81 855 PRO A O 1
ATOM 6715 N N . PHE A 1 856 ? 44.659 -17.754 -31.682 1.00 91.00 856 PHE A N 1
ATOM 6716 C CA . PHE A 1 856 ? 44.528 -18.938 -30.844 1.00 91.00 856 PHE A CA 1
ATOM 6717 C C . PHE A 1 856 ? 43.731 -18.552 -29.594 1.00 91.00 856 PHE A C 1
ATOM 6719 O O . PHE A 1 856 ? 44.213 -17.806 -28.738 1.00 91.00 856 PHE A O 1
ATOM 6726 N N . ILE A 1 857 ? 42.468 -18.976 -29.539 1.00 92.00 857 ILE A N 1
ATOM 6727 C CA . ILE A 1 857 ? 41.471 -18.478 -28.585 1.00 92.00 857 ILE A CA 1
ATOM 6728 C C . ILE A 1 857 ? 41.229 -19.525 -27.497 1.00 92.00 857 ILE A C 1
ATOM 6730 O O . ILE A 1 857 ? 40.582 -20.543 -27.737 1.00 92.00 857 ILE A O 1
ATOM 6734 N N . ILE A 1 858 ? 41.703 -19.255 -26.284 1.00 88.38 858 ILE A N 1
ATOM 6735 C CA . ILE A 1 858 ? 41.511 -20.101 -25.105 1.00 88.38 858 ILE A CA 1
ATOM 6736 C C . ILE A 1 858 ? 40.218 -19.686 -24.398 1.00 88.38 858 ILE A C 1
ATOM 6738 O O . ILE A 1 858 ? 40.048 -18.530 -24.000 1.00 88.38 858 ILE A O 1
ATOM 6742 N N . LEU A 1 859 ? 39.301 -20.638 -24.228 1.00 88.69 859 LEU A N 1
ATOM 6743 C CA . LEU A 1 859 ? 38.040 -20.467 -23.509 1.00 88.69 859 LEU A CA 1
ATOM 6744 C C . LEU A 1 859 ? 38.022 -21.356 -22.260 1.00 88.69 859 LEU A C 1
ATOM 6746 O O . LEU A 1 859 ? 38.511 -22.482 -22.283 1.00 88.69 859 LEU A O 1
ATOM 6750 N N . ALA A 1 860 ? 37.397 -20.885 -21.179 1.00 84.06 860 ALA A N 1
ATOM 6751 C CA . ALA A 1 860 ? 37.183 -21.721 -20.000 1.00 84.06 860 ALA A CA 1
ATOM 6752 C C . ALA A 1 860 ? 36.239 -22.910 -20.303 1.00 84.06 860 ALA A C 1
ATOM 6754 O O . ALA A 1 860 ? 35.184 -22.723 -20.922 1.00 84.06 860 ALA A O 1
ATOM 6755 N N . GLY A 1 861 ? 36.550 -24.118 -19.827 1.00 82.25 861 GLY A N 1
ATOM 6756 C CA . GLY A 1 861 ? 35.634 -25.268 -19.803 1.00 82.25 861 GLY A CA 1
ATOM 6757 C C . GLY A 1 861 ? 36.185 -26.572 -20.392 1.00 82.25 861 GLY A C 1
ATOM 6758 O O . GLY A 1 861 ? 37.295 -26.631 -20.896 1.00 82.25 861 GLY A O 1
ATOM 6759 N N . GLN A 1 862 ? 35.375 -27.634 -20.324 1.00 80.44 862 GLN A N 1
ATOM 6760 C CA . GLN A 1 862 ? 35.821 -29.022 -20.555 1.00 80.44 862 GLN A CA 1
ATOM 6761 C C . GLN A 1 862 ? 35.383 -29.637 -21.895 1.00 80.44 862 GLN A C 1
ATOM 6763 O O . GLN A 1 862 ? 35.902 -30.676 -22.291 1.00 80.44 862 GLN A O 1
ATOM 6768 N N . TYR A 1 863 ? 34.417 -29.041 -22.602 1.00 85.69 863 TYR A N 1
ATOM 6769 C CA . TYR A 1 863 ? 33.863 -29.610 -23.837 1.00 85.69 863 TYR A CA 1
ATOM 6770 C C . TYR A 1 863 ? 33.697 -28.558 -24.927 1.00 85.69 863 TYR A C 1
ATOM 6772 O O . TYR A 1 863 ? 33.105 -27.504 -24.691 1.00 85.69 863 TYR A O 1
ATOM 6780 N N . HIS A 1 864 ? 34.119 -28.909 -26.139 1.00 87.44 864 HIS A N 1
ATOM 6781 C CA . HIS A 1 864 ? 33.810 -28.173 -27.360 1.00 87.44 864 HIS A CA 1
ATOM 6782 C C . HIS A 1 864 ? 32.338 -28.363 -27.731 1.00 87.44 864 HIS A C 1
ATOM 6784 O O . HIS A 1 864 ? 31.829 -29.490 -27.737 1.00 87.44 864 HIS A O 1
ATOM 6790 N N . LEU A 1 865 ? 31.642 -27.264 -28.035 1.00 85.94 865 LEU A N 1
ATOM 6791 C CA . LEU A 1 865 ? 30.222 -27.264 -28.402 1.00 85.94 865 LEU A CA 1
ATOM 6792 C C . LEU A 1 865 ? 30.036 -26.946 -29.888 1.00 85.94 865 LEU A C 1
ATOM 6794 O O . LEU A 1 865 ? 30.539 -25.932 -30.365 1.00 85.94 865 LEU A O 1
ATOM 6798 N N . ALA A 1 866 ? 29.220 -27.743 -30.585 1.00 81.81 866 ALA A N 1
ATOM 6799 C CA . ALA A 1 866 ? 28.927 -27.603 -32.019 1.00 81.81 866 ALA A CA 1
ATOM 6800 C C . ALA A 1 866 ? 28.523 -26.174 -32.436 1.00 81.81 866 ALA A C 1
ATOM 6802 O O . ALA A 1 866 ? 28.870 -25.691 -33.515 1.00 81.81 866 ALA A O 1
ATOM 6803 N N . SER A 1 867 ? 27.809 -25.465 -31.556 1.00 80.19 867 SER A N 1
ATOM 6804 C CA . SER A 1 867 ? 27.369 -24.086 -31.774 1.00 80.19 867 SER A CA 1
ATOM 6805 C C . SER A 1 867 ? 28.514 -23.077 -31.919 1.00 80.19 867 SER A C 1
ATOM 6807 O O . SER A 1 867 ? 28.332 -22.070 -32.593 1.00 80.19 867 SER A O 1
ATOM 6809 N N . TRP A 1 868 ? 29.676 -23.301 -31.289 1.00 86.06 868 TRP A N 1
ATOM 6810 C CA . TRP A 1 868 ? 30.808 -22.358 -31.351 1.00 86.06 868 TRP A CA 1
ATOM 6811 C C . TRP A 1 868 ? 31.464 -22.296 -32.732 1.00 86.06 868 TRP A C 1
ATOM 6813 O O . TRP A 1 868 ? 32.114 -21.302 -33.043 1.00 86.06 868 TRP A O 1
ATOM 6823 N N . TYR A 1 869 ? 31.247 -23.324 -33.548 1.00 84.38 869 TYR A N 1
ATOM 6824 C CA . TYR A 1 869 ? 31.778 -23.464 -34.898 1.00 84.38 869 TYR A CA 1
ATOM 6825 C C . TYR A 1 869 ? 30.695 -23.072 -35.915 1.00 84.38 869 TYR A C 1
ATOM 6827 O O . TYR A 1 869 ? 30.783 -22.035 -36.571 1.00 84.38 869 TYR A O 1
ATOM 6835 N N . THR A 1 870 ? 29.570 -23.792 -35.897 1.00 77.56 870 THR A N 1
ATOM 6836 C CA . THR A 1 870 ? 28.444 -23.605 -36.835 1.00 77.56 870 THR A CA 1
ATOM 6837 C C . THR A 1 870 ? 27.783 -22.220 -36.812 1.00 77.56 870 THR A C 1
ATOM 6839 O O . THR A 1 870 ? 27.281 -21.769 -37.841 1.00 77.56 870 THR A O 1
ATOM 6842 N N . ALA A 1 871 ? 27.739 -21.525 -35.666 1.00 71.19 871 ALA A N 1
ATOM 6843 C CA . ALA A 1 871 ? 26.976 -20.276 -35.532 1.00 71.19 871 ALA A CA 1
ATOM 6844 C C . ALA A 1 871 ? 27.817 -18.989 -35.635 1.00 71.19 871 ALA A C 1
ATOM 6846 O O . ALA A 1 871 ? 27.249 -17.898 -35.704 1.00 71.19 871 ALA A O 1
ATOM 6847 N N . THR A 1 872 ? 29.150 -19.079 -35.618 1.00 70.56 872 THR A N 1
ATOM 6848 C CA . THR A 1 872 ? 30.042 -17.921 -35.398 1.00 70.56 872 THR A CA 1
ATOM 6849 C C . THR A 1 872 ? 30.675 -17.359 -36.672 1.00 70.56 872 THR A C 1
ATOM 6851 O O . THR A 1 872 ? 31.076 -16.193 -36.669 1.00 70.56 872 THR A O 1
ATOM 6854 N N . LYS A 1 873 ? 30.722 -18.146 -37.761 1.00 76.94 873 LYS A N 1
ATOM 6855 C CA . LYS A 1 873 ? 31.384 -17.802 -39.038 1.00 76.94 873 LYS A CA 1
ATOM 6856 C C . LYS A 1 873 ? 32.833 -17.330 -38.848 1.00 76.94 873 LYS A C 1
ATOM 6858 O O . LYS A 1 873 ? 33.223 -16.281 -39.362 1.00 76.94 873 LYS A O 1
ATOM 6863 N N . LEU A 1 874 ? 33.605 -18.078 -38.066 1.00 86.56 874 LEU A N 1
ATOM 6864 C CA . LEU A 1 874 ? 35.048 -17.875 -37.933 1.00 86.56 874 LEU A CA 1
ATOM 6865 C C . LEU A 1 874 ? 35.784 -18.458 -39.159 1.00 86.56 874 LEU A C 1
ATOM 6867 O O . LEU A 1 874 ? 35.280 -19.410 -39.756 1.00 86.56 874 LEU A O 1
ATOM 6871 N N . PRO A 1 875 ? 36.946 -17.912 -39.558 1.00 88.88 875 PRO A N 1
ATOM 6872 C CA . PRO A 1 875 ? 37.768 -18.497 -40.616 1.00 88.88 875 PRO A CA 1
ATOM 6873 C C . PRO A 1 875 ? 38.278 -19.903 -40.262 1.00 88.88 875 PRO A C 1
ATOM 6875 O O . PRO A 1 875 ? 38.551 -20.207 -39.101 1.00 88.88 875 PRO A O 1
ATOM 6878 N N . ALA A 1 876 ? 38.410 -20.754 -41.283 1.00 85.75 876 ALA A N 1
ATOM 6879 C CA . ALA A 1 876 ? 38.660 -22.196 -41.167 1.00 85.75 876 ALA A CA 1
ATOM 6880 C C . ALA A 1 876 ? 39.929 -22.578 -40.369 1.00 85.75 876 ALA A C 1
ATOM 6882 O O . ALA A 1 876 ? 40.007 -23.665 -39.795 1.00 85.75 876 ALA A O 1
ATOM 6883 N N . ASP A 1 877 ? 40.913 -21.679 -40.346 1.00 87.75 877 ASP A N 1
ATOM 6884 C CA . ASP A 1 877 ? 42.252 -21.811 -39.770 1.00 87.75 877 ASP A CA 1
ATOM 6885 C C . ASP A 1 877 ? 42.384 -21.287 -38.326 1.00 87.75 877 ASP A C 1
ATOM 6887 O O . ASP A 1 877 ? 43.445 -21.434 -37.716 1.00 87.75 877 ASP A O 1
ATOM 6891 N N . TRP A 1 878 ? 41.326 -20.700 -37.756 1.00 91.81 878 TRP A N 1
ATOM 6892 C CA . TRP A 1 878 ? 41.319 -20.228 -36.367 1.00 91.81 878 TRP A CA 1
ATOM 6893 C C . TRP A 1 878 ? 41.260 -21.405 -35.385 1.00 91.81 878 TRP A C 1
ATOM 6895 O O . TRP A 1 878 ? 40.564 -22.393 -35.631 1.00 91.81 878 TRP A O 1
ATOM 6905 N N . VAL A 1 879 ? 41.961 -21.285 -34.252 1.00 92.44 879 VAL A N 1
ATOM 6906 C CA . VAL A 1 879 ? 42.018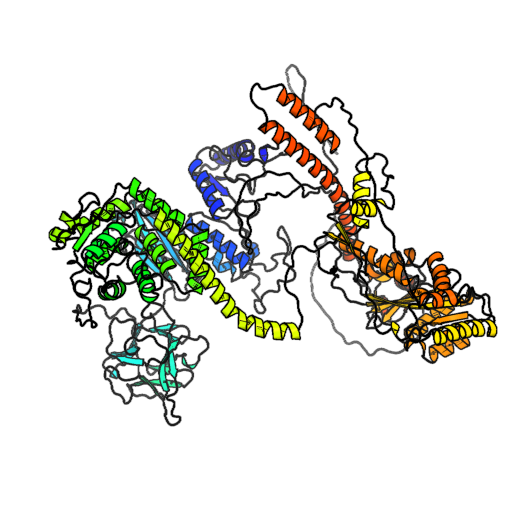 -22.328 -33.214 1.00 92.44 879 VAL A CA 1
ATOM 6907 C C . VAL A 1 879 ? 41.178 -21.916 -32.011 1.00 92.44 879 VAL A C 1
ATOM 6909 O O . VAL A 1 879 ? 41.352 -20.817 -31.478 1.00 92.44 879 VAL A O 1
ATOM 6912 N N . ILE A 1 880 ? 40.320 -22.820 -31.536 1.00 92.19 880 ILE A N 1
ATOM 6913 C CA . ILE A 1 880 ? 39.716 -22.729 -30.205 1.00 92.19 880 ILE A CA 1
ATOM 6914 C C . ILE A 1 880 ? 40.379 -23.777 -29.305 1.00 92.19 880 ILE A C 1
ATOM 6916 O O . ILE A 1 880 ? 40.475 -24.954 -29.651 1.00 92.19 880 ILE A O 1
ATOM 6920 N N . ALA A 1 881 ? 40.838 -23.337 -28.139 1.00 90.25 881 ALA A N 1
ATOM 6921 C CA . ALA A 1 881 ? 41.470 -24.146 -27.106 1.00 90.25 881 ALA A CA 1
ATOM 6922 C C . ALA A 1 881 ? 40.654 -24.095 -25.808 1.00 90.25 881 ALA A C 1
ATOM 6924 O O . ALA A 1 881 ? 39.868 -23.168 -25.587 1.00 90.25 881 ALA A O 1
ATOM 6925 N N . LEU A 1 882 ? 40.857 -25.084 -24.939 1.00 87.94 882 LEU A N 1
ATOM 6926 C CA . LEU A 1 882 ? 40.146 -25.218 -23.670 1.00 87.94 882 LEU A CA 1
ATOM 6927 C C . LEU A 1 882 ? 41.104 -25.399 -22.489 1.00 87.94 882 LEU A C 1
ATOM 6929 O O . LEU A 1 882 ? 42.028 -26.206 -22.555 1.00 87.94 882 LEU A O 1
ATOM 6933 N N . SER A 1 883 ? 40.830 -24.685 -21.397 1.00 84.94 883 SER A N 1
ATOM 6934 C CA . SER A 1 883 ? 41.429 -24.888 -20.070 1.00 84.94 883 SER A CA 1
ATOM 6935 C C . SER A 1 883 ? 40.368 -24.677 -18.983 1.00 84.94 883 SER A C 1
ATOM 6937 O O . SER A 1 883 ? 39.348 -24.033 -19.230 1.00 84.94 883 SER A O 1
ATOM 6939 N N . ASP A 1 884 ? 40.559 -25.195 -17.765 1.00 77.06 884 ASP A N 1
ATOM 6940 C CA . ASP A 1 884 ? 39.530 -25.095 -16.709 1.00 77.06 884 ASP A CA 1
ATOM 6941 C C . ASP A 1 884 ? 39.225 -23.645 -16.278 1.00 77.06 884 ASP A C 1
ATOM 6943 O O . ASP A 1 884 ? 38.127 -23.351 -15.806 1.00 77.06 884 ASP A O 1
ATOM 6947 N N . ASN A 1 885 ? 40.178 -22.724 -16.459 1.00 74.44 885 ASN A N 1
ATOM 6948 C CA . ASN A 1 885 ? 40.100 -21.335 -15.997 1.00 74.44 885 ASN A CA 1
ATOM 6949 C C . ASN A 1 885 ? 40.107 -20.278 -17.127 1.00 74.44 885 ASN A C 1
ATOM 6951 O O . ASN A 1 885 ? 39.870 -19.104 -16.840 1.00 74.44 885 ASN A O 1
ATOM 6955 N N . GLY A 1 886 ? 40.361 -20.663 -18.386 1.00 71.88 886 GLY A N 1
ATOM 6956 C CA . GLY A 1 886 ? 40.468 -19.747 -19.533 1.00 71.88 886 GLY A CA 1
ATOM 6957 C C . GLY A 1 886 ? 41.828 -19.048 -19.693 1.00 71.88 886 GLY A C 1
ATOM 6958 O O . GLY A 1 886 ? 41.933 -18.103 -20.479 1.00 71.88 886 GLY A O 1
ATOM 6959 N N . TRP A 1 887 ? 42.853 -19.489 -18.960 1.00 76.06 887 TRP A N 1
ATOM 6960 C CA . TRP A 1 887 ? 44.242 -19.022 -19.066 1.00 76.06 887 TRP A CA 1
ATOM 6961 C C . TRP A 1 887 ? 45.104 -20.040 -19.826 1.00 76.06 887 TRP A C 1
ATOM 6963 O O . TRP A 1 887 ? 44.710 -21.202 -19.987 1.00 76.06 887 TRP A O 1
ATOM 6973 N N . THR A 1 888 ? 46.275 -19.601 -20.284 1.00 77.25 888 THR A N 1
ATOM 6974 C CA . THR A 1 888 ? 47.294 -20.448 -20.918 1.00 77.25 888 THR A CA 1
ATOM 6975 C C . THR A 1 888 ? 47.948 -21.398 -19.913 1.00 77.25 888 THR A C 1
ATOM 6977 O O . THR A 1 888 ? 48.071 -21.095 -18.727 1.00 77.25 888 THR A O 1
ATOM 6980 N N . THR A 1 889 ? 48.390 -22.553 -20.407 1.00 81.19 889 THR A N 1
ATOM 6981 C CA . THR A 1 889 ? 49.249 -23.516 -19.704 1.00 81.19 889 THR A CA 1
ATOM 6982 C C . THR A 1 889 ? 50.470 -23.829 -20.576 1.00 81.19 889 THR A C 1
ATOM 6984 O O . THR A 1 889 ? 50.476 -23.499 -21.764 1.00 81.19 889 THR A O 1
ATOM 6987 N N . ASN A 1 890 ? 51.495 -24.485 -20.030 1.00 76.31 890 ASN A N 1
ATOM 6988 C CA . ASN A 1 890 ? 52.720 -24.811 -20.777 1.00 76.31 890 ASN A CA 1
ATOM 6989 C C . ASN A 1 890 ? 52.429 -25.676 -22.021 1.00 76.31 890 ASN A C 1
ATOM 6991 O O . ASN A 1 890 ? 53.039 -25.501 -23.074 1.00 76.31 890 ASN A O 1
ATOM 6995 N N . GLU A 1 891 ? 51.439 -26.563 -21.924 1.00 80.38 891 GLU A N 1
ATOM 6996 C CA . GLU A 1 891 ? 50.981 -27.439 -23.003 1.00 80.38 891 GLU A CA 1
ATOM 6997 C C . GLU A 1 891 ? 50.267 -26.639 -24.102 1.00 80.38 891 GLU A C 1
ATOM 6999 O O . GLU A 1 891 ? 50.472 -26.896 -25.289 1.00 80.38 891 GLU A O 1
ATOM 7004 N N . LEU A 1 892 ? 49.463 -25.637 -23.724 1.00 84.12 892 LEU A N 1
ATOM 7005 C CA . LEU A 1 892 ? 48.807 -24.732 -24.672 1.00 84.12 892 LEU A CA 1
ATOM 7006 C C . LEU A 1 892 ? 49.801 -23.762 -25.326 1.00 84.12 892 LEU A C 1
ATOM 7008 O O . LEU A 1 892 ? 49.658 -23.475 -26.512 1.00 84.12 892 LEU A O 1
ATOM 7012 N N . ALA A 1 893 ? 50.832 -23.312 -24.604 1.00 80.31 893 ALA A N 1
ATOM 7013 C CA . ALA A 1 893 ? 51.918 -22.509 -25.166 1.00 80.31 893 ALA A CA 1
ATOM 7014 C C . ALA A 1 893 ? 52.737 -23.303 -26.202 1.00 80.31 893 ALA A C 1
ATOM 7016 O O . ALA A 1 893 ? 53.061 -22.776 -27.266 1.00 80.31 893 ALA A O 1
ATOM 7017 N N . LEU A 1 894 ? 53.010 -24.589 -25.947 1.00 82.25 894 LEU A N 1
ATOM 7018 C CA . LEU A 1 894 ? 53.665 -25.479 -26.913 1.00 82.25 894 LEU A CA 1
ATOM 7019 C C . LEU A 1 894 ? 52.777 -25.768 -28.139 1.00 82.25 894 LEU A C 1
ATOM 7021 O O . LEU A 1 894 ? 53.259 -25.708 -29.268 1.00 82.25 894 LEU A O 1
ATOM 7025 N N . GLN A 1 895 ? 51.475 -26.008 -27.949 1.00 87.62 895 GLN A N 1
ATOM 7026 C CA . GLN A 1 895 ? 50.525 -26.157 -29.066 1.00 87.62 895 GLN A CA 1
ATOM 7027 C C . GLN A 1 895 ? 50.388 -24.863 -29.885 1.00 87.62 895 GLN A C 1
ATOM 7029 O O . GLN A 1 895 ? 50.251 -24.913 -31.110 1.00 87.62 895 GLN A O 1
ATOM 7034 N N . TRP A 1 896 ? 50.478 -23.695 -29.241 1.00 90.19 896 TRP A N 1
ATOM 7035 C CA . TRP A 1 896 ? 50.561 -22.416 -29.942 1.00 90.19 896 TRP A CA 1
ATOM 7036 C C . TRP A 1 896 ? 51.867 -22.282 -30.739 1.00 90.19 896 TRP A C 1
ATOM 7038 O O . TRP A 1 896 ? 51.824 -21.814 -31.874 1.00 90.19 896 TRP A O 1
ATOM 7048 N N . LEU A 1 897 ? 53.011 -22.735 -30.213 1.00 87.62 897 LEU A N 1
ATOM 7049 C CA . LEU A 1 897 ? 54.291 -22.711 -30.933 1.00 87.62 897 LEU A CA 1
ATOM 7050 C C . LEU A 1 897 ? 54.280 -23.629 -32.169 1.00 87.62 897 LEU A C 1
ATOM 7052 O O . LEU A 1 897 ? 54.762 -23.241 -33.231 1.00 87.62 897 LEU A O 1
ATOM 7056 N N . GLN A 1 898 ? 53.660 -24.807 -32.067 1.00 89.38 898 GLN A N 1
ATOM 7057 C CA . GLN A 1 898 ? 53.428 -25.714 -33.200 1.00 89.38 898 GLN A CA 1
ATOM 7058 C C . GLN A 1 898 ? 52.523 -25.072 -34.268 1.00 89.38 898 GLN A C 1
ATOM 7060 O O . GLN A 1 898 ? 52.783 -25.180 -35.468 1.00 89.38 898 GLN A O 1
ATOM 7065 N N . HIS A 1 899 ? 51.484 -24.343 -33.847 1.00 89.69 899 HIS A N 1
ATOM 7066 C CA . HIS A 1 899 ? 50.637 -23.538 -34.737 1.00 89.69 899 HIS A CA 1
ATOM 7067 C C . HIS A 1 899 ? 51.414 -22.373 -35.373 1.00 89.69 899 HIS A C 1
ATOM 7069 O O . HIS A 1 899 ? 51.305 -22.149 -36.579 1.00 89.69 899 HIS A O 1
ATOM 7075 N N . PHE A 1 900 ? 52.257 -21.674 -34.608 1.00 91.19 900 PHE A N 1
ATOM 7076 C CA . PHE A 1 900 ? 53.145 -20.628 -35.117 1.00 91.19 900 PHE A CA 1
ATOM 7077 C C . PHE A 1 900 ? 54.076 -21.161 -36.207 1.00 91.19 900 PHE A C 1
ATOM 7079 O O . PHE A 1 900 ? 54.170 -20.576 -37.289 1.00 91.19 900 PHE A O 1
ATOM 7086 N N . ASP A 1 901 ? 54.723 -22.294 -35.948 1.00 90.12 901 ASP A N 1
ATOM 7087 C CA . ASP A 1 901 ? 55.644 -22.929 -36.876 1.00 90.12 901 ASP A CA 1
ATOM 7088 C C . ASP A 1 901 ? 54.943 -23.358 -38.172 1.00 90.12 901 ASP A C 1
ATOM 7090 O O . ASP A 1 901 ? 55.337 -22.920 -39.256 1.00 90.12 901 ASP A O 1
ATOM 7094 N N . LYS A 1 902 ? 53.829 -24.096 -38.056 1.00 88.94 902 LYS A N 1
ATOM 7095 C CA . LYS A 1 902 ? 52.989 -24.556 -39.176 1.00 88.94 902 LYS A CA 1
ATOM 7096 C C . LYS A 1 902 ? 52.653 -23.449 -40.179 1.00 88.94 902 LYS A C 1
ATOM 7098 O O . LYS A 1 902 ? 52.662 -23.695 -41.384 1.00 88.94 902 LYS A O 1
ATOM 7103 N N . PHE A 1 903 ? 52.337 -22.244 -39.701 1.00 87.81 903 PHE A N 1
ATOM 7104 C CA . PHE A 1 903 ? 51.934 -21.127 -40.561 1.00 87.81 903 PHE A CA 1
ATOM 7105 C C . PHE A 1 903 ? 53.084 -20.187 -40.978 1.00 87.81 903 PHE A C 1
ATOM 7107 O O . PHE A 1 903 ? 52.872 -19.360 -41.869 1.00 87.81 903 PHE A O 1
ATOM 7114 N N . THR A 1 904 ? 54.284 -20.305 -40.390 1.00 89.12 904 THR A N 1
ATOM 7115 C CA . THR A 1 904 ? 55.453 -19.453 -40.713 1.00 89.12 904 THR A CA 1
ATOM 7116 C C . THR A 1 904 ? 56.588 -20.176 -41.437 1.00 89.12 904 THR A C 1
ATOM 7118 O O . THR A 1 904 ? 57.313 -19.525 -42.183 1.00 89.12 904 THR A O 1
ATOM 7121 N N . ALA A 1 905 ? 56.738 -21.498 -41.298 1.00 85.50 905 ALA A N 1
ATOM 7122 C CA . ALA A 1 905 ? 57.843 -22.247 -41.910 1.00 85.50 905 ALA A CA 1
ATOM 7123 C C . ALA A 1 905 ? 57.871 -22.103 -43.443 1.00 85.50 905 ALA A C 1
ATOM 7125 O O . ALA A 1 905 ? 58.916 -21.846 -44.031 1.00 85.50 905 ALA A O 1
ATOM 7126 N N . GLN A 1 906 ? 56.700 -22.163 -44.087 1.00 80.88 906 GLN A N 1
ATOM 7127 C CA . GLN A 1 906 ? 56.539 -21.977 -45.539 1.00 80.88 906 GLN A CA 1
ATOM 7128 C C . GLN A 1 906 ? 56.619 -20.506 -46.000 1.00 80.88 906 GLN A C 1
ATOM 7130 O O . GLN A 1 906 ? 56.463 -20.228 -47.187 1.00 80.88 906 GLN A O 1
ATOM 7135 N N . ARG A 1 907 ? 56.813 -19.558 -45.074 1.00 79.69 907 ARG A N 1
ATOM 7136 C CA . ARG A 1 907 ? 56.939 -18.112 -45.340 1.00 79.69 907 ARG A CA 1
ATOM 7137 C C . ARG A 1 907 ? 58.348 -17.577 -45.081 1.00 79.69 907 ARG A C 1
ATOM 7139 O O . ARG A 1 907 ? 58.562 -16.384 -45.258 1.00 79.69 907 ARG A O 1
ATOM 7146 N N . CYS A 1 908 ? 59.259 -18.434 -44.626 1.00 80.62 908 CYS A N 1
ATOM 7147 C CA . CYS A 1 908 ? 60.590 -18.040 -44.196 1.00 80.62 908 CYS A CA 1
ATOM 7148 C C . CYS A 1 908 ? 61.474 -17.686 -45.404 1.00 80.62 908 CYS A C 1
ATOM 7150 O O . CYS A 1 908 ? 61.585 -18.489 -46.331 1.00 80.62 908 CYS A O 1
ATOM 7152 N N . TYR A 1 909 ? 62.093 -16.503 -45.399 1.00 76.44 909 TYR A N 1
ATOM 7153 C CA . TYR A 1 909 ? 63.042 -16.077 -46.439 1.00 76.44 909 TYR A CA 1
ATOM 7154 C C . TYR A 1 909 ? 64.498 -16.403 -46.059 1.00 76.44 909 TYR A C 1
ATOM 7156 O O . TYR A 1 909 ? 65.320 -16.674 -46.935 1.00 76.44 909 TYR A O 1
ATOM 7164 N N . SER A 1 910 ? 64.805 -16.387 -44.762 1.00 79.44 910 SER A N 1
ATOM 7165 C CA . SER A 1 910 ? 66.073 -16.804 -44.153 1.00 79.44 910 SER A CA 1
ATOM 7166 C C . SER A 1 910 ? 66.071 -18.282 -43.729 1.00 79.44 910 SER A C 1
ATOM 7168 O O . SER A 1 910 ? 65.055 -18.967 -43.794 1.00 79.44 910 SER A O 1
ATOM 7170 N N . ASP A 1 911 ? 67.204 -18.781 -43.224 1.00 82.25 911 ASP A N 1
ATOM 7171 C CA . ASP A 1 911 ? 67.282 -20.098 -42.567 1.00 82.25 911 ASP A CA 1
ATOM 7172 C C . ASP A 1 911 ? 66.588 -20.132 -41.188 1.00 82.25 911 ASP A C 1
ATOM 7174 O O . ASP A 1 911 ? 66.145 -21.190 -40.749 1.00 82.25 911 ASP A O 1
ATOM 7178 N N . TYR A 1 912 ? 66.509 -18.990 -40.495 1.00 87.81 912 TYR A N 1
ATOM 7179 C CA . TYR A 1 912 ? 66.014 -18.865 -39.120 1.00 87.81 912 TYR A CA 1
ATOM 7180 C C . TYR A 1 912 ? 64.930 -17.787 -39.000 1.00 87.81 912 TYR A C 1
ATOM 7182 O O . TYR A 1 912 ? 64.993 -16.756 -39.669 1.00 87.81 912 TYR A O 1
ATOM 7190 N N . ARG A 1 913 ? 63.981 -17.996 -38.079 1.00 92.25 913 ARG A N 1
ATOM 7191 C CA . ARG A 1 913 ? 62.927 -17.028 -37.710 1.00 92.25 913 ARG A CA 1
ATOM 7192 C C . ARG A 1 913 ? 63.232 -16.416 -36.348 1.00 92.25 913 ARG A C 1
ATOM 7194 O O . ARG A 1 913 ? 63.623 -17.144 -35.440 1.00 92.25 913 ARG A O 1
ATOM 7201 N N . LEU A 1 914 ? 63.012 -15.113 -36.177 1.00 89.25 914 LEU A N 1
ATOM 7202 C CA . LEU A 1 914 ? 63.133 -14.438 -34.878 1.00 89.25 914 LEU A CA 1
ATOM 7203 C C . LEU A 1 914 ? 61.749 -14.278 -34.243 1.00 89.25 914 LEU A C 1
ATOM 7205 O O . LEU A 1 914 ? 60.861 -13.694 -34.857 1.00 89.25 914 LEU A O 1
ATOM 7209 N N . LEU A 1 915 ? 61.580 -14.740 -33.005 1.00 88.19 915 LEU A N 1
ATOM 7210 C CA . LEU A 1 915 ? 60.358 -14.588 -32.221 1.00 88.19 915 LEU A CA 1
ATOM 7211 C C . LEU A 1 915 ? 60.613 -13.713 -30.985 1.00 88.19 915 LEU A C 1
ATOM 7213 O O . LEU A 1 915 ? 61.255 -14.136 -30.023 1.00 88.19 915 LEU A O 1
ATOM 7217 N N . VAL A 1 916 ? 60.103 -12.481 -31.017 1.00 85.81 916 VAL A N 1
ATOM 7218 C CA . VAL A 1 916 ? 60.148 -11.539 -29.889 1.00 85.81 916 VAL A CA 1
ATOM 7219 C C . VAL A 1 916 ? 58.962 -11.798 -28.961 1.00 85.81 916 VAL A C 1
ATOM 7221 O O . VAL A 1 916 ? 57.815 -11.779 -29.417 1.00 85.81 916 VAL A O 1
ATOM 7224 N N . LEU A 1 917 ? 59.248 -12.025 -27.678 1.00 80.12 917 LEU A N 1
ATOM 7225 C CA . LEU A 1 917 ? 58.290 -12.436 -26.645 1.00 80.12 917 LEU A CA 1
ATOM 7226 C C . LEU A 1 917 ? 58.586 -11.767 -25.289 1.00 80.12 917 LEU A C 1
ATOM 7228 O O . LEU A 1 917 ? 59.618 -11.110 -25.128 1.00 80.12 917 LEU A O 1
ATOM 7232 N N . ASP A 1 918 ? 57.686 -11.895 -24.314 1.00 74.44 918 ASP A N 1
ATOM 7233 C CA . ASP A 1 918 ? 57.897 -11.386 -22.953 1.00 74.44 918 ASP A CA 1
ATOM 7234 C C . ASP A 1 918 ? 58.434 -12.470 -21.996 1.00 74.44 918 ASP A C 1
ATOM 7236 O O . ASP A 1 918 ? 58.427 -13.660 -22.295 1.00 74.44 918 ASP A O 1
ATOM 7240 N N . GLY A 1 919 ? 58.977 -12.055 -20.850 1.00 61.06 919 GLY A N 1
ATOM 7241 C CA . GLY A 1 919 ? 59.607 -12.962 -19.880 1.00 61.06 919 GLY A CA 1
ATOM 7242 C C . GLY A 1 919 ? 58.621 -13.721 -18.985 1.00 61.06 919 GLY A C 1
ATOM 7243 O O . GLY A 1 919 ? 58.875 -13.829 -17.785 1.00 61.06 919 GLY A O 1
ATOM 7244 N N . HIS A 1 920 ? 57.474 -14.161 -19.511 1.00 62.97 920 HIS A N 1
ATOM 7245 C CA . HIS A 1 920 ? 56.463 -14.874 -18.730 1.00 62.97 920 HIS A CA 1
ATOM 7246 C C . HIS A 1 920 ? 56.796 -16.371 -18.575 1.00 62.97 920 HIS A C 1
ATOM 7248 O O . HIS A 1 920 ? 57.277 -17.029 -19.498 1.00 62.97 920 HIS A O 1
ATOM 7254 N N . GLU A 1 921 ? 56.520 -16.926 -17.391 1.00 51.50 921 GLU A N 1
ATOM 7255 C CA . GLU A 1 921 ? 56.969 -18.263 -16.958 1.00 51.50 921 GLU A CA 1
ATOM 7256 C C . GLU A 1 921 ? 56.502 -19.403 -17.890 1.00 51.50 921 GLU A C 1
ATOM 7258 O O . GLU A 1 921 ? 57.225 -20.376 -18.104 1.00 51.50 921 GLU A O 1
ATOM 7263 N N . SER A 1 922 ? 55.346 -19.233 -18.542 1.00 54.66 922 SER A N 1
ATOM 7264 C CA . SER A 1 922 ? 54.772 -20.163 -19.529 1.00 54.66 922 SER A CA 1
ATOM 7265 C C . SER A 1 922 ? 55.609 -20.379 -20.796 1.00 54.66 922 SER A C 1
ATOM 7267 O O . SER A 1 922 ? 55.345 -21.317 -21.550 1.00 54.66 922 SER A O 1
ATOM 7269 N N . HIS A 1 923 ? 56.600 -19.524 -21.061 1.00 60.28 923 HIS A N 1
ATOM 7270 C CA . HIS A 1 923 ? 57.427 -19.572 -22.275 1.00 60.28 923 HIS A CA 1
ATOM 7271 C C . HIS A 1 923 ? 58.835 -20.139 -22.027 1.00 60.28 923 HIS A C 1
ATOM 7273 O O . HIS A 1 923 ? 59.602 -20.308 -22.969 1.00 60.28 923 HIS A O 1
ATOM 7279 N N . HIS A 1 924 ? 59.134 -20.516 -20.778 1.00 58.59 924 HIS A N 1
ATOM 7280 C CA . HIS A 1 924 ? 60.413 -21.082 -20.332 1.00 58.59 924 HIS A CA 1
ATOM 7281 C C . HIS A 1 924 ? 60.347 -22.594 -20.041 1.00 58.59 924 HIS A C 1
ATOM 7283 O O . HIS A 1 924 ? 61.141 -23.134 -19.270 1.00 58.59 924 HIS A O 1
ATOM 7289 N N . SER A 1 925 ? 59.388 -23.311 -20.638 1.00 69.00 925 SER A N 1
ATOM 7290 C CA . SER A 1 925 ? 59.356 -24.775 -20.538 1.00 69.00 925 SER A CA 1
ATOM 7291 C C . SER A 1 925 ? 60.379 -25.409 -21.488 1.00 69.00 925 SER A C 1
ATOM 7293 O O . SER A 1 925 ? 60.475 -25.031 -22.655 1.00 69.00 925 SER A O 1
ATOM 7295 N N . ALA A 1 926 ? 61.113 -26.422 -21.017 1.00 66.25 926 ALA A N 1
ATOM 7296 C CA . ALA A 1 926 ? 62.165 -27.069 -21.809 1.00 66.25 926 ALA A CA 1
ATOM 7297 C C . ALA A 1 926 ? 61.659 -27.634 -23.154 1.00 66.25 926 ALA A C 1
ATOM 7299 O O . ALA A 1 926 ? 62.386 -27.613 -24.140 1.00 66.25 926 ALA A O 1
ATOM 7300 N N . ALA A 1 927 ? 60.401 -28.084 -23.226 1.00 68.56 927 ALA A N 1
ATOM 7301 C CA . ALA A 1 927 ? 59.790 -28.549 -24.473 1.00 68.56 927 ALA A CA 1
ATOM 7302 C C . ALA A 1 927 ? 59.565 -27.414 -25.496 1.00 68.56 927 ALA A C 1
ATOM 7304 O O . ALA A 1 927 ? 59.717 -27.634 -26.694 1.00 68.56 927 ALA A O 1
ATOM 7305 N N . PHE A 1 928 ? 59.245 -26.199 -25.035 1.00 76.19 928 PHE A N 1
ATOM 7306 C CA . PHE A 1 928 ? 59.105 -25.009 -25.883 1.00 76.19 928 PHE A CA 1
ATOM 7307 C C . PHE A 1 928 ? 60.468 -24.564 -26.435 1.00 76.19 928 PHE A C 1
ATOM 7309 O O . PHE A 1 928 ? 60.591 -24.269 -27.624 1.00 76.19 928 PHE A O 1
ATOM 7316 N N . GLU A 1 929 ? 61.510 -24.579 -25.598 1.00 71.69 929 GLU A N 1
ATOM 7317 C CA . GLU A 1 929 ? 62.878 -24.236 -26.010 1.00 71.69 929 GLU A CA 1
ATOM 7318 C C . GLU A 1 929 ? 63.489 -25.279 -26.964 1.00 71.69 929 GLU A C 1
ATOM 7320 O O . GLU A 1 929 ? 64.122 -24.897 -27.949 1.00 71.69 929 GLU A O 1
ATOM 7325 N N . LEU A 1 930 ? 63.262 -26.579 -26.730 1.00 71.94 930 LEU A N 1
ATOM 7326 C CA . LEU A 1 930 ? 63.698 -27.655 -27.632 1.00 71.94 930 LEU A CA 1
ATOM 7327 C C . LEU A 1 930 ? 63.007 -27.567 -28.999 1.00 71.94 930 LEU A C 1
ATOM 7329 O O . LEU A 1 930 ? 63.695 -27.552 -30.018 1.00 71.94 930 LEU A O 1
ATOM 7333 N N . TYR A 1 931 ? 61.678 -27.404 -29.034 1.00 80.12 931 TYR A N 1
ATOM 7334 C CA . TYR A 1 931 ? 60.941 -27.247 -30.295 1.00 80.12 931 TYR A CA 1
ATOM 7335 C C . TYR A 1 931 ? 61.420 -26.012 -31.079 1.00 80.12 931 TYR A C 1
ATOM 7337 O O . TYR A 1 931 ? 61.573 -26.067 -32.299 1.00 80.12 931 TYR A O 1
ATOM 7345 N N . CYS A 1 932 ? 61.729 -24.904 -30.390 1.00 80.38 932 CYS A N 1
ATOM 7346 C CA . CYS A 1 932 ? 62.330 -23.731 -31.029 1.00 80.38 932 CYS A CA 1
ATOM 7347 C C . CYS A 1 932 ? 63.676 -24.064 -31.701 1.00 80.38 932 CYS A C 1
ATOM 7349 O O . CYS A 1 932 ? 63.888 -23.698 -32.858 1.00 80.38 932 CYS A O 1
ATOM 7351 N N . GLN A 1 933 ? 64.565 -24.786 -31.011 1.00 78.56 933 GLN A N 1
ATOM 7352 C CA . GLN A 1 933 ? 65.874 -25.180 -31.548 1.00 78.56 933 GLN A CA 1
ATOM 7353 C C . GLN A 1 933 ? 65.748 -26.117 -32.758 1.00 78.56 933 GLN A C 1
ATOM 7355 O O . GLN A 1 933 ? 66.366 -25.860 -33.793 1.00 78.56 933 GLN A O 1
ATOM 7360 N N . GLU A 1 934 ? 64.918 -27.157 -32.655 1.00 84.88 934 GLU A N 1
ATOM 7361 C CA . GLU A 1 934 ? 64.685 -28.145 -33.717 1.00 84.88 934 GLU A CA 1
ATOM 7362 C C . GLU A 1 934 ? 64.096 -27.503 -34.987 1.00 84.88 934 GLU A C 1
ATOM 7364 O O . GLU A 1 934 ? 64.513 -27.826 -36.100 1.00 84.88 934 GLU A O 1
ATOM 7369 N N . HIS A 1 935 ? 63.195 -26.525 -34.835 1.00 87.19 935 HIS A N 1
ATOM 7370 C CA . HIS A 1 935 ? 62.501 -25.863 -35.946 1.00 87.19 935 HIS A CA 1
ATOM 7371 C C . HIS A 1 935 ? 63.159 -24.540 -36.405 1.00 87.19 935 HIS A C 1
ATOM 7373 O O . HIS A 1 935 ? 62.545 -23.762 -37.141 1.00 87.19 935 HIS A O 1
ATOM 7379 N N . LYS A 1 936 ? 64.415 -24.261 -36.017 1.00 89.75 936 LYS A N 1
ATOM 7380 C CA . LYS A 1 936 ? 65.159 -23.025 -36.372 1.00 89.75 936 LYS A CA 1
ATOM 7381 C C . LYS A 1 936 ? 64.428 -21.716 -35.996 1.00 89.75 936 LYS A C 1
ATOM 7383 O O . LYS A 1 936 ? 64.482 -20.715 -36.717 1.00 89.75 936 LYS A O 1
ATOM 7388 N N . ILE A 1 937 ? 63.742 -21.705 -34.856 1.00 89.69 937 ILE A N 1
ATOM 7389 C CA . ILE A 1 937 ? 63.107 -20.515 -34.275 1.00 89.69 937 ILE A CA 1
ATOM 7390 C C . ILE A 1 937 ? 64.021 -19.988 -33.164 1.00 89.69 937 ILE A C 1
ATOM 7392 O O . ILE A 1 937 ? 64.343 -20.695 -32.214 1.00 89.69 937 ILE A O 1
ATOM 7396 N N . VAL A 1 938 ? 64.448 -18.733 -33.276 1.00 84.69 938 VAL A N 1
ATOM 7397 C CA . VAL A 1 938 ? 65.276 -18.053 -32.275 1.00 84.69 938 VAL A CA 1
ATOM 7398 C C . VAL A 1 938 ? 64.385 -17.136 -31.449 1.00 84.69 938 VAL A C 1
ATOM 7400 O O . VAL A 1 938 ? 63.747 -16.239 -31.995 1.00 84.69 938 VAL A O 1
ATOM 7403 N N . THR A 1 939 ? 64.341 -17.336 -30.137 1.00 84.69 939 THR A N 1
ATOM 7404 C CA . THR A 1 939 ? 63.560 -16.506 -29.213 1.00 84.69 939 THR A CA 1
ATOM 7405 C C . THR A 1 939 ? 64.394 -15.358 -28.639 1.00 84.69 939 THR A C 1
ATOM 7407 O O . THR A 1 939 ? 65.584 -15.509 -28.361 1.00 84.69 939 THR A O 1
ATOM 7410 N N . ILE A 1 940 ? 63.768 -14.194 -28.438 1.00 81.88 940 ILE A N 1
ATOM 7411 C CA . ILE A 1 940 ? 64.320 -13.100 -27.625 1.00 81.88 940 ILE A CA 1
ATOM 7412 C C . ILE A 1 940 ? 63.244 -12.605 -26.659 1.00 81.88 940 ILE A C 1
ATOM 7414 O O . ILE A 1 940 ? 62.222 -12.061 -27.081 1.00 81.88 940 ILE A O 1
ATOM 7418 N N . CYS A 1 941 ? 63.521 -12.726 -25.360 1.00 79.50 941 CYS A N 1
ATOM 7419 C CA . CYS A 1 941 ? 62.730 -12.093 -24.310 1.00 79.50 941 CYS A CA 1
ATOM 7420 C C . CYS A 1 941 ? 62.991 -10.580 -24.276 1.00 79.50 941 CYS A C 1
ATOM 7422 O O . CYS A 1 941 ? 64.141 -10.137 -24.353 1.00 79.50 941 CYS A O 1
ATOM 7424 N N . MET A 1 942 ? 61.945 -9.774 -24.111 1.00 81.50 942 MET A N 1
ATOM 7425 C CA . MET A 1 942 ? 62.071 -8.355 -23.760 1.00 81.50 942 MET A CA 1
ATOM 7426 C C . MET A 1 942 ? 62.559 -8.165 -22.309 1.00 81.50 942 MET A C 1
ATOM 7428 O O . MET A 1 942 ? 62.324 -9.033 -21.464 1.00 81.50 942 MET A O 1
ATOM 7432 N N . PRO A 1 943 ? 63.174 -7.015 -21.964 1.00 74.75 943 PRO A N 1
ATOM 7433 C CA . PRO A 1 943 ? 63.503 -6.677 -20.581 1.00 74.75 943 PRO A CA 1
ATOM 7434 C C . PRO A 1 943 ? 62.253 -6.642 -19.678 1.00 74.75 943 PRO A C 1
ATOM 7436 O O . PRO A 1 943 ? 61.190 -6.199 -20.133 1.00 74.75 943 PRO A O 1
ATOM 7439 N N . PRO A 1 944 ? 62.352 -7.032 -18.392 1.00 65.56 944 PRO A N 1
ATOM 7440 C CA . PRO A 1 944 ? 61.222 -7.001 -17.466 1.00 65.56 944 PRO A CA 1
ATOM 7441 C C . PRO A 1 944 ? 60.503 -5.645 -17.426 1.00 65.56 944 PRO A C 1
ATOM 7443 O O . PRO A 1 944 ? 61.129 -4.588 -17.399 1.00 65.56 944 PRO A O 1
ATOM 7446 N N . HIS A 1 945 ? 59.169 -5.689 -17.408 1.00 64.75 945 HIS A N 1
ATOM 7447 C CA . HIS A 1 945 ? 58.268 -4.526 -17.358 1.00 64.75 945 HIS A CA 1
ATOM 7448 C C . HIS A 1 945 ? 58.345 -3.536 -18.544 1.00 64.75 945 HIS A C 1
ATOM 7450 O O . HIS A 1 945 ? 57.742 -2.467 -18.460 1.00 64.75 945 HIS A O 1
ATOM 7456 N N . SER A 1 946 ? 59.014 -3.877 -19.653 1.00 70.12 946 SER A N 1
ATOM 7457 C CA . SER A 1 946 ? 59.188 -2.982 -20.818 1.00 70.12 946 SER A CA 1
ATOM 7458 C C . SER A 1 946 ? 58.125 -3.107 -21.927 1.00 70.12 946 SER A C 1
ATOM 7460 O O . SER A 1 946 ? 58.150 -2.339 -22.892 1.00 70.12 946 SER A O 1
ATOM 7462 N N . SER A 1 947 ? 57.165 -4.033 -21.815 1.00 74.12 947 SER A N 1
ATOM 7463 C CA . SER A 1 947 ? 56.250 -4.393 -22.913 1.00 74.12 947 SER A CA 1
ATOM 7464 C C . SER A 1 947 ? 55.480 -3.196 -23.497 1.00 74.12 947 SER A C 1
ATOM 7466 O O . SER A 1 947 ? 55.337 -3.091 -24.709 1.00 74.12 947 SER A O 1
ATOM 7468 N N . HIS A 1 948 ? 55.075 -2.209 -22.688 1.00 69.00 948 HIS A N 1
ATOM 7469 C CA . HIS A 1 948 ? 54.338 -1.025 -23.176 1.00 69.00 948 HIS A CA 1
ATOM 7470 C C . HIS A 1 948 ? 55.141 -0.097 -24.106 1.00 69.00 948 HIS A C 1
ATOM 7472 O O . HIS A 1 948 ? 54.553 0.815 -24.691 1.00 69.00 948 HIS A O 1
ATOM 7478 N N . ILE A 1 949 ? 56.454 -0.308 -24.241 1.00 77.88 949 ILE A N 1
ATOM 7479 C CA . ILE A 1 949 ? 57.340 0.426 -25.157 1.00 77.88 949 ILE A CA 1
ATOM 7480 C C . ILE A 1 949 ? 58.117 -0.469 -26.134 1.00 77.88 949 ILE A C 1
ATOM 7482 O O . ILE A 1 949 ? 58.564 0.050 -27.157 1.00 77.88 949 ILE A O 1
ATOM 7486 N N . LEU A 1 950 ? 58.228 -1.782 -25.877 1.00 81.62 950 LEU A N 1
ATOM 7487 C CA . LEU A 1 950 ? 58.947 -2.732 -26.743 1.00 81.62 950 LEU A CA 1
ATOM 7488 C C . LEU A 1 950 ? 58.091 -3.838 -27.394 1.00 81.62 950 LEU A C 1
ATOM 7490 O O . LEU A 1 950 ? 58.589 -4.449 -28.330 1.00 81.62 950 LEU A O 1
ATOM 7494 N N . GLN A 1 951 ? 56.832 -4.069 -26.986 1.00 86.44 951 GLN A N 1
ATOM 7495 C CA . GLN A 1 951 ? 55.954 -5.137 -27.511 1.00 86.44 951 GLN A CA 1
ATOM 7496 C C . GLN A 1 951 ? 55.102 -4.634 -28.700 1.00 86.44 951 GLN A C 1
ATOM 7498 O O . GLN A 1 951 ? 54.144 -3.883 -28.478 1.00 86.44 951 GLN A O 1
ATOM 7503 N N . PRO A 1 952 ? 55.374 -5.019 -29.970 1.00 88.12 952 PRO A N 1
ATOM 7504 C CA . PRO A 1 952 ? 54.593 -4.571 -31.129 1.00 88.12 952 PRO A CA 1
ATOM 7505 C C . PRO A 1 952 ? 53.081 -4.788 -31.001 1.00 88.12 952 PRO A C 1
ATOM 7507 O O . PRO A 1 952 ? 52.300 -3.951 -31.467 1.00 88.12 952 PRO A O 1
ATOM 7510 N N . LEU A 1 953 ? 52.633 -5.880 -30.382 1.00 85.75 953 LEU A N 1
ATOM 7511 C CA . LEU A 1 953 ? 51.204 -6.123 -30.191 1.00 85.75 953 LEU A CA 1
ATOM 7512 C C . LEU A 1 953 ? 50.564 -5.108 -29.230 1.00 85.75 953 LEU A C 1
ATOM 7514 O O . LEU A 1 953 ? 49.580 -4.465 -29.612 1.00 85.75 953 LEU A O 1
ATOM 7518 N N . ASP A 1 954 ? 51.147 -4.868 -28.056 1.00 82.31 954 ASP A N 1
ATOM 7519 C CA . ASP A 1 954 ? 50.611 -3.925 -27.063 1.00 82.31 954 ASP A CA 1
ATOM 7520 C C . ASP A 1 954 ? 50.676 -2.456 -27.551 1.00 82.31 954 ASP A C 1
ATOM 7522 O O . ASP A 1 954 ? 49.710 -1.700 -27.404 1.00 82.31 954 ASP A O 1
ATOM 7526 N N . ILE A 1 955 ? 51.757 -2.071 -28.249 1.00 82.31 955 ILE A N 1
ATOM 7527 C CA . ILE A 1 955 ? 52.005 -0.701 -28.753 1.00 82.31 955 ILE A CA 1
ATOM 7528 C C . ILE A 1 955 ? 50.965 -0.227 -29.780 1.00 82.31 955 ILE A C 1
ATOM 7530 O O . ILE A 1 955 ? 50.593 0.950 -29.780 1.00 82.31 955 ILE A O 1
ATOM 7534 N N . GLY A 1 956 ? 50.521 -1.100 -30.694 1.00 80.12 956 GLY A N 1
ATOM 7535 C CA . GLY A 1 956 ? 49.723 -0.669 -31.854 1.00 80.12 956 GLY A CA 1
ATOM 7536 C C . GLY A 1 956 ? 48.601 -1.597 -32.313 1.00 80.12 956 GLY A C 1
ATOM 7537 O O . GLY A 1 956 ? 47.820 -1.189 -33.173 1.00 80.12 956 GLY A O 1
ATOM 7538 N N . CYS A 1 957 ? 48.464 -2.797 -31.745 1.00 86.12 957 CYS A N 1
ATOM 7539 C CA . CYS A 1 957 ? 47.443 -3.766 -32.155 1.00 86.12 957 CYS A CA 1
ATOM 7540 C C . CYS A 1 957 ? 46.385 -4.000 -31.066 1.00 86.12 957 CYS A C 1
ATOM 7542 O O . CYS A 1 957 ? 45.191 -3.826 -31.319 1.00 86.12 957 CYS A O 1
ATOM 7544 N N . PHE A 1 958 ? 46.792 -4.320 -29.836 1.00 85.56 958 PHE A N 1
ATOM 7545 C CA . PHE A 1 958 ? 45.886 -4.658 -28.735 1.00 85.56 958 PHE A CA 1
ATOM 7546 C C . PHE A 1 958 ? 45.081 -3.467 -28.208 1.00 85.56 958 PHE A C 1
ATOM 7548 O O . PHE A 1 958 ? 43.911 -3.638 -27.859 1.00 85.56 958 PHE A O 1
ATOM 7555 N N . GLY A 1 959 ? 45.639 -2.253 -28.221 1.00 80.50 959 GLY A N 1
ATOM 7556 C CA . GLY A 1 959 ? 44.887 -1.026 -27.936 1.00 80.50 959 GLY A CA 1
ATOM 7557 C C . GLY A 1 959 ? 43.687 -0.845 -28.885 1.00 80.50 959 GLY A C 1
ATOM 7558 O O . GLY A 1 959 ? 42.542 -0.826 -28.418 1.00 80.50 959 GLY A O 1
ATOM 7559 N N . PRO A 1 960 ? 43.906 -0.765 -30.213 1.00 84.81 960 PRO A N 1
ATOM 7560 C CA . PRO A 1 960 ? 42.831 -0.745 -31.207 1.00 84.81 960 PRO A CA 1
ATOM 7561 C C . PRO A 1 960 ? 41.891 -1.958 -31.152 1.00 84.81 960 PRO A C 1
ATOM 7563 O O . PRO A 1 960 ? 40.683 -1.773 -31.280 1.00 84.81 960 PRO A O 1
ATOM 7566 N N . LEU A 1 961 ? 42.400 -3.170 -30.902 1.00 83.62 961 LEU A N 1
ATOM 7567 C CA . LEU A 1 961 ? 41.598 -4.398 -30.801 1.00 83.62 961 LEU A CA 1
ATOM 7568 C C . LEU A 1 961 ? 40.609 -4.341 -29.631 1.00 83.62 961 LEU A C 1
ATOM 7570 O O . LEU A 1 961 ? 39.410 -4.549 -29.818 1.00 83.62 961 LEU A O 1
ATOM 7574 N N . LYS A 1 962 ? 41.081 -3.978 -28.432 1.00 79.31 962 LYS A N 1
ATOM 7575 C CA . LYS A 1 962 ? 40.240 -3.835 -27.232 1.00 79.31 962 LYS A CA 1
ATOM 7576 C C . LYS A 1 962 ? 39.222 -2.696 -27.396 1.00 79.31 962 LYS A C 1
ATOM 7578 O O . LYS A 1 962 ? 38.086 -2.826 -26.934 1.00 79.31 962 LYS A O 1
ATOM 7583 N N . GLN A 1 963 ? 39.561 -1.626 -28.125 1.00 77.31 963 GLN A N 1
ATOM 7584 C CA . GLN A 1 963 ? 38.611 -0.567 -28.502 1.00 77.31 963 GLN A CA 1
ATOM 7585 C C . GLN A 1 963 ? 37.577 -1.020 -29.546 1.00 77.31 963 GLN A C 1
ATOM 7587 O O . GLN A 1 963 ? 36.413 -0.636 -29.447 1.00 77.31 963 GLN A O 1
ATOM 7592 N N . ALA A 1 964 ? 37.966 -1.816 -30.544 1.00 81.56 964 ALA A N 1
ATOM 7593 C CA . ALA A 1 964 ? 37.048 -2.355 -31.546 1.00 81.56 964 ALA A CA 1
ATOM 7594 C C . ALA A 1 964 ? 36.067 -3.353 -30.911 1.00 81.56 964 ALA A C 1
ATOM 7596 O O . ALA A 1 964 ? 34.858 -3.209 -31.077 1.00 81.56 964 ALA A O 1
ATOM 7597 N N . TYR A 1 965 ? 36.566 -4.266 -30.073 1.00 82.81 965 TYR A N 1
ATOM 7598 C CA . TYR A 1 965 ? 35.735 -5.204 -29.317 1.00 82.81 965 TYR A CA 1
ATOM 7599 C C . TYR A 1 965 ? 34.777 -4.479 -28.357 1.00 82.81 965 TYR A C 1
ATOM 7601 O O . TYR A 1 965 ? 33.597 -4.814 -28.294 1.00 82.81 965 TYR A O 1
ATOM 7609 N N . SER A 1 966 ? 35.229 -3.402 -27.700 1.00 73.88 966 SER A N 1
ATOM 7610 C CA . SER A 1 966 ? 34.355 -2.552 -26.870 1.00 73.88 966 SER A CA 1
ATOM 7611 C C . SER A 1 966 ? 33.156 -1.987 -27.645 1.00 73.88 966 SER A C 1
ATOM 7613 O O . SER A 1 966 ? 32.067 -1.897 -27.086 1.00 73.88 966 SER A O 1
ATOM 7615 N N . LYS A 1 967 ? 33.316 -1.641 -28.931 1.00 77.56 967 LYS A N 1
ATOM 7616 C CA . LYS A 1 967 ? 32.211 -1.137 -29.769 1.00 77.56 967 LYS A CA 1
ATOM 7617 C C . LYS A 1 967 ? 31.192 -2.228 -30.102 1.00 77.56 967 LYS A C 1
ATOM 7619 O O . LYS A 1 967 ? 29.999 -1.940 -30.092 1.00 77.56 967 LYS A O 1
ATOM 7624 N N . GLU A 1 968 ? 31.633 -3.461 -30.348 1.00 80.00 968 GLU A N 1
ATOM 7625 C CA . GLU A 1 968 ? 30.726 -4.599 -30.559 1.00 80.00 968 GLU A CA 1
ATOM 7626 C C . GLU A 1 968 ? 29.963 -4.948 -29.271 1.00 80.00 968 GLU A C 1
ATOM 7628 O O . GLU A 1 968 ? 28.741 -5.079 -29.303 1.00 80.00 968 GLU A O 1
ATOM 7633 N N . VAL A 1 969 ? 30.650 -4.980 -28.120 1.00 72.44 969 VAL A N 1
ATOM 7634 C CA . VAL A 1 969 ? 30.030 -5.129 -26.787 1.00 72.44 969 VAL A CA 1
ATOM 7635 C C . VAL A 1 969 ? 28.978 -4.041 -26.539 1.00 72.44 969 VAL A C 1
ATOM 7637 O O . VAL A 1 969 ? 27.861 -4.334 -26.120 1.00 72.44 969 VAL A O 1
ATOM 7640 N N . GLU A 1 970 ? 29.288 -2.781 -26.847 1.00 67.69 970 GLU A N 1
ATOM 7641 C CA . GLU A 1 970 ? 28.325 -1.678 -26.742 1.00 67.69 970 GLU A CA 1
ATOM 7642 C C . GLU A 1 970 ? 27.146 -1.803 -27.707 1.00 67.69 970 GLU A C 1
ATOM 7644 O O . GLU A 1 970 ? 26.044 -1.384 -27.359 1.00 67.69 970 GLU A O 1
ATOM 7649 N N . SER A 1 971 ? 27.355 -2.350 -28.905 1.00 69.62 971 SER A N 1
ATOM 7650 C CA . SER A 1 971 ? 26.286 -2.603 -29.875 1.00 69.62 971 SER A CA 1
ATOM 7651 C C . SER A 1 971 ? 25.291 -3.635 -29.329 1.00 69.62 971 SER A C 1
ATOM 7653 O O . SER A 1 971 ? 24.083 -3.400 -29.332 1.00 69.62 971 SER A O 1
ATOM 7655 N N . LEU A 1 972 ? 25.803 -4.722 -28.739 1.00 66.50 972 LEU A N 1
ATOM 7656 C CA . LEU A 1 972 ? 25.002 -5.756 -28.073 1.00 66.50 972 LEU A CA 1
ATOM 7657 C C . LEU A 1 972 ? 24.240 -5.210 -26.850 1.00 66.50 972 LEU A C 1
ATOM 7659 O O . LEU A 1 972 ? 23.059 -5.509 -26.680 1.00 66.50 972 LEU A O 1
ATOM 7663 N N . ILE A 1 973 ? 24.860 -4.348 -26.039 1.00 60.22 973 ILE A N 1
ATOM 7664 C CA . ILE A 1 973 ? 24.204 -3.727 -24.872 1.00 60.22 973 ILE A CA 1
ATOM 7665 C C . ILE A 1 973 ? 23.109 -2.728 -25.296 1.00 60.22 973 ILE A C 1
ATOM 7667 O O . ILE A 1 973 ? 22.038 -2.702 -24.688 1.00 60.22 973 ILE A O 1
ATOM 7671 N N . ARG A 1 974 ? 23.311 -1.949 -26.373 1.00 57.22 974 ARG A N 1
ATOM 7672 C CA . ARG A 1 974 ? 22.252 -1.100 -26.974 1.00 57.22 974 ARG A CA 1
ATOM 7673 C C . ARG A 1 974 ? 21.072 -1.930 -27.495 1.00 57.22 974 ARG A C 1
ATOM 7675 O O . ARG A 1 974 ? 19.947 -1.453 -27.499 1.00 57.22 974 ARG A O 1
ATOM 7682 N N . ALA A 1 975 ? 21.331 -3.175 -27.883 1.00 55.28 975 ALA A N 1
ATOM 7683 C CA . ALA A 1 975 ? 20.352 -4.191 -28.257 1.00 55.28 975 ALA A CA 1
ATOM 7684 C C . ALA A 1 975 ? 19.740 -4.955 -27.051 1.00 55.28 975 ALA A C 1
ATOM 7686 O O . ALA A 1 975 ? 19.086 -5.978 -27.244 1.00 55.28 975 ALA A O 1
ATOM 7687 N N . HIS A 1 976 ? 19.961 -4.486 -25.814 1.00 53.84 976 HIS A N 1
ATOM 7688 C CA . HIS A 1 976 ? 19.562 -5.119 -24.544 1.00 53.84 976 HIS A CA 1
ATOM 7689 C C . HIS A 1 976 ? 20.147 -6.525 -24.283 1.00 53.84 976 HIS A C 1
ATOM 7691 O O . HIS A 1 976 ? 19.733 -7.211 -23.345 1.00 53.84 976 HIS A O 1
ATOM 7697 N N . ILE A 1 977 ? 21.160 -6.954 -25.043 1.00 61.75 977 ILE A N 1
ATOM 7698 C CA . ILE A 1 977 ? 21.879 -8.216 -24.819 1.00 61.75 977 ILE A CA 1
ATOM 7699 C C . ILE A 1 977 ? 22.915 -7.992 -23.703 1.00 61.75 977 ILE A C 1
ATOM 7701 O O . ILE A 1 977 ? 24.113 -7.838 -23.927 1.00 61.75 977 ILE A O 1
ATOM 7705 N N . ASN A 1 978 ? 22.415 -7.951 -22.465 1.00 59.84 978 ASN A N 1
ATOM 7706 C CA . ASN A 1 978 ? 23.182 -7.636 -21.251 1.00 59.84 978 ASN A CA 1
ATOM 7707 C C . ASN A 1 978 ? 24.040 -8.805 -20.718 1.00 59.84 978 ASN A C 1
ATOM 7709 O O . ASN A 1 978 ? 24.750 -8.647 -19.726 1.00 59.84 978 ASN A O 1
ATOM 7713 N N . HIS A 1 979 ? 23.981 -9.976 -21.357 1.00 63.72 979 HIS A N 1
ATOM 7714 C CA . HIS A 1 979 ? 24.802 -11.143 -21.042 1.00 63.72 979 HIS A CA 1
ATOM 7715 C C . HIS A 1 979 ? 25.450 -11.663 -22.327 1.00 63.72 979 HIS A C 1
ATOM 7717 O O . HIS A 1 979 ? 24.759 -12.159 -23.216 1.00 63.72 979 HIS A O 1
ATOM 7723 N N . ILE A 1 980 ? 26.775 -11.548 -22.402 1.00 73.88 980 ILE A N 1
ATOM 7724 C CA . ILE A 1 980 ? 27.605 -12.026 -23.512 1.00 73.88 980 ILE A CA 1
ATOM 7725 C C . ILE A 1 980 ? 28.100 -13.425 -23.150 1.00 73.88 980 ILE A C 1
ATOM 7727 O O . ILE A 1 980 ? 28.764 -13.587 -22.125 1.00 73.88 980 ILE A O 1
ATOM 7731 N N . SER A 1 981 ? 27.773 -14.425 -23.971 1.00 79.81 981 SER A N 1
ATOM 7732 C CA . SER A 1 981 ? 28.335 -15.774 -23.869 1.00 79.81 981 SER A CA 1
ATOM 7733 C C . SER A 1 981 ? 29.497 -15.950 -24.854 1.00 79.81 981 SER A C 1
ATOM 7735 O O . SER A 1 981 ? 29.815 -15.049 -25.633 1.00 79.81 981 SER A O 1
ATOM 7737 N N . LYS A 1 982 ? 30.098 -17.144 -24.878 1.00 84.56 982 LYS A N 1
ATOM 7738 C CA . LYS A 1 982 ? 31.145 -17.528 -25.842 1.00 84.56 982 LYS A CA 1
ATOM 7739 C C . LYS A 1 982 ? 30.746 -17.287 -27.304 1.00 84.56 982 LYS A C 1
ATOM 7741 O O . LYS A 1 982 ? 31.605 -16.933 -28.100 1.00 84.56 982 LYS A O 1
ATOM 7746 N N . LEU A 1 983 ? 29.463 -17.411 -27.660 1.00 81.19 983 LEU A N 1
ATOM 7747 C CA . LEU A 1 983 ? 28.986 -17.156 -29.028 1.00 81.19 983 LEU A CA 1
ATOM 7748 C C . LEU A 1 983 ? 29.077 -15.673 -29.406 1.00 81.19 983 LEU A C 1
ATOM 7750 O O . LEU A 1 983 ? 29.644 -15.325 -30.444 1.00 81.19 983 LEU A O 1
ATOM 7754 N N . GLU A 1 984 ? 28.550 -14.791 -28.555 1.00 82.00 984 GLU A N 1
ATOM 7755 C CA . GLU A 1 984 ? 28.609 -13.347 -28.769 1.00 82.00 984 GLU A CA 1
ATOM 7756 C C . GLU A 1 984 ? 30.047 -12.813 -28.630 1.00 82.00 984 GLU A C 1
ATOM 7758 O O . GLU A 1 984 ? 30.436 -11.925 -29.391 1.00 82.00 984 GLU A O 1
ATOM 7763 N N . PHE A 1 985 ? 30.859 -13.396 -27.735 1.00 86.44 985 PHE A N 1
ATOM 7764 C CA . PHE A 1 985 ? 32.296 -13.123 -27.630 1.00 86.44 985 PHE A CA 1
ATOM 7765 C C . PHE A 1 985 ? 33.025 -13.446 -28.941 1.00 86.44 985 PHE A C 1
ATOM 7767 O O . PHE A 1 985 ? 33.630 -12.546 -29.516 1.00 86.44 985 PHE A O 1
ATOM 7774 N N . LEU A 1 986 ? 32.934 -14.682 -29.450 1.00 88.06 986 LEU A N 1
ATOM 7775 C CA . LEU A 1 986 ? 33.636 -15.105 -30.671 1.00 88.06 986 LEU A CA 1
ATOM 7776 C C . LEU A 1 986 ? 33.221 -14.263 -31.890 1.00 88.06 986 LEU A C 1
ATOM 7778 O O . LEU A 1 986 ? 34.076 -13.795 -32.642 1.00 88.06 986 LEU A O 1
ATOM 7782 N N . SER A 1 987 ? 31.920 -13.998 -32.058 1.00 85.50 987 SER A N 1
ATOM 7783 C CA . SER A 1 987 ? 31.414 -13.192 -33.178 1.00 85.50 987 SER A CA 1
ATOM 7784 C C . SER A 1 987 ? 31.820 -11.710 -33.083 1.00 85.50 987 SER A C 1
ATOM 7786 O O . SER A 1 987 ? 32.204 -11.101 -34.086 1.00 85.50 987 SER A O 1
ATOM 7788 N N . GLY A 1 988 ? 31.792 -11.121 -31.881 1.00 85.88 988 GLY A N 1
ATOM 7789 C CA . GLY A 1 988 ? 32.277 -9.757 -31.644 1.00 85.88 988 GLY A CA 1
ATOM 7790 C C . GLY A 1 988 ? 33.797 -9.636 -31.788 1.00 85.88 988 GLY A C 1
ATOM 7791 O O . GLY A 1 988 ? 34.293 -8.660 -32.354 1.00 85.88 988 GLY A O 1
ATOM 7792 N N . PHE A 1 989 ? 34.541 -10.646 -31.332 1.00 89.62 989 PHE A N 1
ATOM 7793 C CA . PHE A 1 989 ? 35.993 -10.712 -31.451 1.00 89.62 989 PHE A CA 1
ATOM 7794 C C . PHE A 1 989 ? 36.436 -10.814 -32.915 1.00 89.62 989 PHE A C 1
ATOM 7796 O O . PHE A 1 989 ? 37.314 -10.060 -33.318 1.00 89.62 989 PHE A O 1
ATOM 7803 N N . HIS A 1 990 ? 35.785 -11.635 -33.748 1.00 90.69 990 HIS A N 1
ATOM 7804 C CA . HIS A 1 990 ? 36.111 -11.754 -35.178 1.00 90.69 990 HIS A CA 1
ATOM 7805 C C . HIS A 1 990 ? 36.036 -10.407 -35.926 1.00 90.69 990 HIS A C 1
ATOM 7807 O O . HIS A 1 990 ? 36.965 -10.023 -36.646 1.00 90.69 990 HIS A O 1
ATOM 7813 N N . LYS A 1 991 ? 34.973 -9.627 -35.699 1.00 86.19 991 LYS A N 1
ATOM 7814 C CA . LYS A 1 991 ? 34.848 -8.272 -36.263 1.00 86.19 991 LYS A CA 1
ATOM 7815 C C . LYS A 1 991 ? 35.924 -7.326 -35.729 1.00 86.19 991 LYS A C 1
ATOM 7817 O O . LYS A 1 991 ? 36.530 -6.581 -36.498 1.00 86.19 991 LYS A O 1
ATOM 7822 N N . ALA A 1 992 ? 36.167 -7.357 -34.416 1.00 88.38 992 ALA A N 1
ATOM 7823 C CA . ALA A 1 992 ? 37.167 -6.517 -33.766 1.00 88.38 992 ALA A CA 1
ATOM 7824 C C . ALA A 1 992 ? 38.585 -6.807 -34.276 1.00 88.38 992 ALA A C 1
ATOM 7826 O O . ALA A 1 992 ? 39.343 -5.874 -34.536 1.00 88.38 992 ALA A O 1
ATOM 7827 N N . PHE A 1 993 ? 38.905 -8.087 -34.469 1.00 90.44 993 PHE A N 1
ATOM 7828 C CA . PHE A 1 993 ? 40.146 -8.579 -35.050 1.00 90.44 993 PHE A CA 1
ATOM 7829 C C . PHE A 1 993 ? 40.349 -8.016 -36.455 1.00 90.44 993 PHE A C 1
ATOM 7831 O O . PHE A 1 993 ? 41.308 -7.286 -36.688 1.00 90.44 993 PHE A O 1
ATOM 7838 N N . THR A 1 994 ? 39.378 -8.235 -37.345 1.00 88.06 994 THR A N 1
ATOM 7839 C CA . THR A 1 994 ? 39.400 -7.749 -38.736 1.00 88.06 994 THR A CA 1
ATOM 7840 C C . THR A 1 994 ? 39.549 -6.222 -38.827 1.00 88.06 994 THR A C 1
ATOM 7842 O O . THR A 1 994 ? 40.206 -5.705 -39.729 1.00 88.06 994 THR A O 1
ATOM 7845 N N . ALA A 1 995 ? 38.973 -5.477 -37.877 1.00 86.00 995 ALA A N 1
ATOM 7846 C CA . ALA A 1 995 ? 39.047 -4.017 -37.834 1.00 86.00 995 ALA A CA 1
ATOM 7847 C C . ALA A 1 995 ? 40.354 -3.453 -37.231 1.00 86.00 995 ALA A C 1
ATOM 7849 O O . ALA A 1 995 ? 40.660 -2.278 -37.449 1.00 86.00 995 ALA A O 1
ATOM 7850 N N . ALA A 1 996 ? 41.103 -4.243 -36.453 1.00 86.75 996 ALA A N 1
ATOM 7851 C CA . ALA A 1 996 ? 42.253 -3.771 -35.674 1.00 86.75 996 ALA A CA 1
ATOM 7852 C C . ALA A 1 996 ? 43.589 -4.408 -36.079 1.00 86.75 996 ALA A C 1
ATOM 7854 O O . ALA A 1 996 ? 44.595 -3.701 -36.174 1.00 86.75 996 ALA A O 1
ATOM 7855 N N . ILE A 1 997 ? 43.610 -5.712 -36.347 1.00 90.62 997 ILE A N 1
ATOM 7856 C CA . ILE A 1 997 ? 44.800 -6.479 -36.724 1.00 90.62 997 ILE A CA 1
ATOM 7857 C C . ILE A 1 997 ? 44.972 -6.374 -38.242 1.00 90.62 997 ILE A C 1
ATOM 7859 O O . ILE A 1 997 ? 44.646 -7.272 -39.011 1.00 90.62 997 ILE A O 1
ATOM 7863 N N . THR A 1 998 ? 45.419 -5.195 -38.679 1.00 92.25 998 THR A N 1
ATOM 7864 C CA . THR A 1 998 ? 45.597 -4.855 -40.097 1.00 92.25 998 THR A CA 1
ATOM 7865 C C . THR A 1 998 ? 47.080 -4.694 -40.441 1.00 92.25 998 THR A C 1
ATOM 7867 O O . THR A 1 998 ? 47.841 -4.220 -39.590 1.00 92.25 998 THR A O 1
ATOM 7870 N N . PRO A 1 999 ? 47.508 -4.953 -41.694 1.00 90.81 999 PRO A N 1
ATOM 7871 C CA . PRO A 1 999 ? 48.914 -4.815 -42.085 1.00 90.81 999 PRO A CA 1
ATOM 7872 C C . PRO A 1 999 ? 49.505 -3.424 -41.860 1.00 90.81 999 PRO A C 1
ATOM 7874 O O . PRO A 1 999 ? 50.700 -3.278 -41.614 1.00 90.81 999 PRO A O 1
ATOM 7877 N N . LYS A 1 1000 ? 48.662 -2.385 -41.893 1.00 90.25 1000 LYS A N 1
ATOM 7878 C CA . LYS A 1 1000 ? 49.065 -1.020 -41.551 1.00 90.25 1000 LYS A CA 1
ATOM 7879 C C . LYS A 1 1000 ? 49.384 -0.870 -40.062 1.00 90.25 1000 LYS A C 1
ATOM 7881 O O . LYS A 1 1000 ? 50.391 -0.250 -39.734 1.00 90.25 1000 LYS A O 1
ATOM 7886 N N . ASN A 1 1001 ? 48.540 -1.405 -39.181 1.00 88.38 1001 ASN A N 1
ATOM 7887 C CA . ASN A 1 1001 ? 48.723 -1.274 -37.735 1.00 88.38 1001 ASN A CA 1
ATOM 7888 C C . ASN A 1 1001 ? 49.916 -2.108 -37.254 1.00 88.38 1001 ASN A C 1
ATOM 7890 O O . ASN A 1 1001 ? 50.719 -1.598 -36.481 1.00 88.38 1001 ASN A O 1
ATOM 7894 N N . ILE A 1 1002 ? 50.083 -3.320 -37.794 1.00 90.44 1002 ILE A N 1
ATOM 7895 C CA . ILE A 1 1002 ? 51.206 -4.220 -37.491 1.00 90.44 1002 ILE A CA 1
ATOM 7896 C C . ILE A 1 1002 ? 52.540 -3.586 -37.913 1.00 90.44 1002 ILE A C 1
ATOM 7898 O O . ILE A 1 1002 ? 53.403 -3.361 -37.067 1.00 90.44 1002 ILE A O 1
ATOM 7902 N N . ARG A 1 1003 ? 52.696 -3.173 -39.184 1.00 90.94 1003 ARG A N 1
ATOM 7903 C CA . ARG A 1 1003 ? 53.914 -2.457 -39.624 1.00 90.94 1003 ARG A CA 1
ATOM 7904 C C . ARG A 1 1003 ? 54.162 -1.190 -38.803 1.00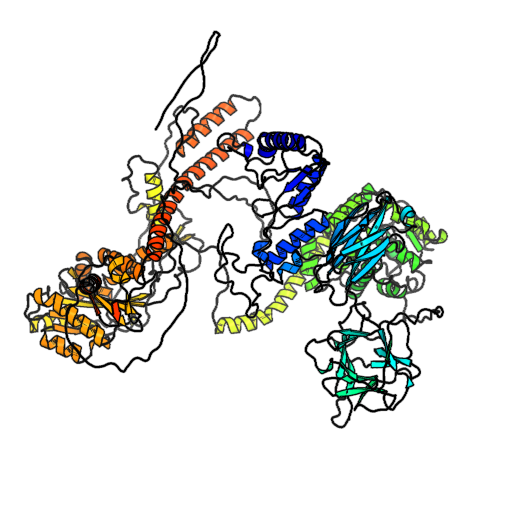 90.94 1003 ARG A C 1
ATOM 7906 O O . ARG A 1 1003 ? 55.295 -0.896 -38.441 1.00 90.94 1003 ARG A O 1
ATOM 7913 N N . SER A 1 1004 ? 53.105 -0.448 -38.464 1.00 87.12 1004 SER A N 1
ATOM 7914 C CA . SER A 1 1004 ? 53.216 0.751 -37.626 1.00 87.12 1004 SER A CA 1
ATOM 7915 C C . SER A 1 1004 ? 53.591 0.460 -36.169 1.00 87.12 1004 SER A C 1
ATOM 7917 O O . SER A 1 1004 ? 54.023 1.392 -35.489 1.00 87.12 1004 SER A O 1
ATOM 7919 N N . SER A 1 1005 ? 53.419 -0.767 -35.672 1.00 88.56 1005 SER A N 1
ATOM 7920 C CA . SER A 1 1005 ? 53.713 -1.122 -34.284 1.00 88.56 1005 SER A CA 1
ATOM 7921 C C . SER A 1 1005 ? 55.106 -1.725 -34.117 1.00 88.56 1005 SER A C 1
ATOM 7923 O O . SER A 1 1005 ? 55.821 -1.286 -33.220 1.00 88.56 1005 SER A O 1
ATOM 7925 N N . PHE A 1 1006 ? 55.577 -2.563 -35.049 1.00 89.31 1006 PHE A N 1
ATOM 7926 C CA . PHE A 1 1006 ? 57.006 -2.910 -35.159 1.00 89.31 1006 PHE A CA 1
ATOM 7927 C C . PHE A 1 1006 ? 57.877 -1.660 -35.372 1.00 89.31 1006 PHE A C 1
ATOM 7929 O O . PHE A 1 1006 ? 58.901 -1.488 -34.709 1.00 89.31 1006 PHE A O 1
ATOM 7936 N N . ALA A 1 1007 ? 57.416 -0.729 -36.215 1.00 87.00 1007 ALA A N 1
ATOM 7937 C CA . ALA A 1 1007 ? 58.066 0.565 -36.418 1.00 87.00 1007 ALA A CA 1
ATOM 7938 C C . ALA A 1 1007 ? 57.858 1.541 -35.242 1.00 87.00 1007 ALA A C 1
ATOM 7940 O O . ALA A 1 1007 ? 58.527 2.575 -35.179 1.00 87.00 1007 ALA A O 1
ATOM 7941 N N . GLY A 1 1008 ? 56.925 1.251 -34.330 1.00 83.62 1008 GLY A N 1
ATOM 7942 C CA . GLY A 1 1008 ? 56.692 1.991 -33.086 1.00 83.62 1008 GLY A CA 1
ATOM 7943 C C . GLY A 1 1008 ? 57.588 1.520 -31.936 1.00 83.62 1008 GLY A C 1
ATOM 7944 O O . GLY A 1 1008 ? 58.034 2.360 -31.152 1.00 83.62 1008 GLY A O 1
ATOM 7945 N N . ALA A 1 1009 ? 57.872 0.212 -31.909 1.00 86.69 1009 ALA A N 1
ATOM 7946 C CA . ALA A 1 1009 ? 58.816 -0.490 -31.037 1.00 86.69 1009 ALA A CA 1
ATOM 7947 C C . ALA A 1 1009 ? 60.290 -0.313 -31.450 1.00 86.69 1009 ALA A C 1
ATOM 7949 O O . ALA A 1 1009 ? 61.181 -0.725 -30.721 1.00 86.69 1009 ALA A O 1
ATOM 7950 N N . GLY A 1 1010 ? 60.561 0.253 -32.633 1.00 86.62 1010 GLY A N 1
ATOM 7951 C CA . GLY A 1 1010 ? 61.926 0.435 -33.143 1.00 86.62 1010 GLY A CA 1
ATOM 7952 C C . GLY A 1 1010 ? 62.598 -0.845 -33.656 1.00 86.62 1010 GLY A C 1
ATOM 7953 O O . GLY A 1 1010 ? 63.816 -0.859 -33.798 1.00 86.62 1010 GLY A O 1
ATOM 7954 N N . ILE A 1 1011 ? 61.835 -1.913 -33.923 1.00 87.69 1011 ILE A N 1
ATOM 7955 C CA . ILE A 1 1011 ? 62.373 -3.229 -34.319 1.00 87.69 1011 ILE A CA 1
ATOM 7956 C C . ILE A 1 1011 ? 62.483 -3.351 -35.849 1.00 87.69 1011 ILE A C 1
ATOM 7958 O O . ILE A 1 1011 ? 63.523 -3.772 -36.354 1.00 87.69 1011 ILE A O 1
ATOM 7962 N N . VAL A 1 1012 ? 61.434 -2.959 -36.588 1.00 86.19 1012 VAL A N 1
ATOM 7963 C CA . VAL A 1 1012 ? 61.403 -2.948 -38.067 1.00 86.19 1012 VAL A CA 1
ATOM 7964 C C . VAL A 1 1012 ? 60.694 -1.680 -38.574 1.00 86.19 1012 VAL A C 1
ATOM 7966 O O . VAL A 1 1012 ? 59.504 -1.514 -38.300 1.00 86.19 1012 VAL A O 1
ATOM 7969 N N . PRO A 1 1013 ? 61.373 -0.782 -39.317 1.00 85.75 1013 PRO A N 1
ATOM 7970 C CA . PRO A 1 1013 ? 62.826 -0.742 -39.484 1.00 85.75 1013 PRO A CA 1
ATOM 7971 C C . PRO A 1 1013 ? 63.517 -0.525 -38.130 1.00 85.75 1013 PRO A C 1
ATOM 7973 O O . PRO A 1 1013 ? 62.976 0.165 -37.260 1.00 85.75 1013 PRO A O 1
ATOM 7976 N N . TYR A 1 1014 ? 64.707 -1.101 -37.970 1.00 88.44 1014 TYR A N 1
ATOM 7977 C CA . TYR A 1 1014 ? 65.497 -0.987 -36.744 1.00 88.44 1014 TYR A CA 1
ATOM 7978 C C . TYR A 1 1014 ? 65.847 0.480 -36.454 1.00 88.44 1014 TYR A C 1
ATOM 7980 O O . TYR A 1 1014 ? 66.474 1.162 -37.268 1.00 88.44 1014 TYR A O 1
ATOM 7988 N N . ASN A 1 1015 ? 65.364 0.991 -35.322 1.00 86.69 1015 ASN A N 1
ATOM 7989 C CA . ASN A 1 1015 ? 65.541 2.373 -34.883 1.00 86.69 1015 ASN A CA 1
ATOM 7990 C C . ASN A 1 1015 ? 65.251 2.489 -33.367 1.00 86.69 1015 ASN A C 1
ATOM 7992 O O . ASN A 1 1015 ? 64.113 2.789 -32.985 1.00 86.69 1015 ASN A O 1
ATOM 7996 N N . PRO A 1 1016 ? 66.254 2.258 -32.499 1.00 83.31 1016 PRO A N 1
ATOM 7997 C CA . PRO A 1 1016 ? 66.103 2.347 -31.041 1.00 83.31 1016 PRO A CA 1
ATOM 7998 C C . PRO A 1 1016 ? 65.661 3.732 -30.542 1.00 83.31 1016 PRO A C 1
ATOM 8000 O O . PRO A 1 1016 ? 64.895 3.837 -29.581 1.00 83.31 1016 PRO A O 1
ATOM 8003 N N . ASP A 1 1017 ? 66.078 4.806 -31.221 1.00 78.88 1017 ASP A N 1
ATOM 8004 C CA . ASP A 1 1017 ? 65.777 6.191 -30.831 1.00 78.88 1017 ASP A CA 1
ATOM 8005 C C . ASP A 1 1017 ? 64.273 6.482 -30.786 1.00 78.88 1017 ASP A C 1
ATOM 8007 O O . ASP A 1 1017 ? 63.814 7.270 -29.956 1.00 78.88 1017 ASP A O 1
ATOM 8011 N N . ARG A 1 1018 ? 63.466 5.800 -31.612 1.00 80.88 1018 ARG A N 1
ATOM 8012 C CA . ARG A 1 1018 ? 61.995 5.874 -31.553 1.00 80.88 1018 ARG A CA 1
ATOM 8013 C C . ARG A 1 1018 ? 61.410 5.436 -30.216 1.00 80.88 1018 ARG A C 1
ATOM 8015 O O . ARG A 1 1018 ? 60.259 5.779 -29.952 1.00 80.88 1018 ARG A O 1
ATOM 8022 N N . VAL A 1 1019 ? 62.134 4.677 -29.401 1.00 80.56 1019 VAL A N 1
ATOM 8023 C CA . VAL A 1 1019 ? 61.730 4.312 -28.037 1.00 80.56 1019 VAL A CA 1
ATOM 8024 C C . VAL A 1 1019 ? 62.445 5.202 -27.026 1.00 80.56 1019 VAL A C 1
ATOM 8026 O O . VAL A 1 1019 ? 61.781 5.833 -26.206 1.00 80.56 1019 VAL A O 1
ATOM 8029 N N . LEU A 1 1020 ? 63.770 5.331 -27.140 1.00 75.94 1020 LEU A N 1
ATOM 8030 C CA . LEU A 1 1020 ? 64.600 6.080 -26.190 1.00 75.94 1020 LEU A CA 1
ATOM 8031 C C . LEU A 1 1020 ? 64.198 7.568 -26.090 1.00 75.94 1020 LEU A C 1
ATOM 8033 O O . LEU A 1 1020 ? 64.115 8.105 -24.989 1.00 75.94 1020 LEU A O 1
ATOM 8037 N N . SER A 1 1021 ? 63.844 8.217 -27.207 1.00 70.06 1021 SER A N 1
ATOM 8038 C CA . SER A 1 1021 ? 63.421 9.634 -27.237 1.00 70.06 1021 SER A CA 1
ATOM 8039 C C . SER A 1 1021 ? 62.044 9.924 -26.618 1.00 70.06 1021 SER A C 1
ATOM 8041 O O . SER A 1 1021 ? 61.645 11.085 -26.552 1.00 70.06 1021 SER A O 1
ATOM 8043 N N . LYS A 1 1022 ? 61.296 8.902 -26.176 1.00 67.06 1022 LYS A N 1
ATOM 8044 C CA . LYS A 1 1022 ? 59.976 9.057 -25.531 1.00 67.06 1022 LYS A CA 1
ATOM 8045 C C . LYS A 1 1022 ? 60.029 9.005 -24.000 1.00 67.06 1022 LYS A C 1
ATOM 8047 O O . LYS A 1 1022 ? 58.998 9.221 -23.368 1.00 67.06 1022 LYS A O 1
ATOM 8052 N N . LEU A 1 1023 ? 61.189 8.683 -23.421 1.00 66.44 1023 LEU A N 1
ATOM 8053 C CA . LEU A 1 1023 ? 61.364 8.502 -21.974 1.00 66.44 1023 LEU A CA 1
ATOM 8054 C C . LEU A 1 1023 ? 61.434 9.831 -21.197 1.00 66.44 1023 LEU A C 1
ATOM 8056 O O . LEU A 1 1023 ? 61.367 9.824 -19.973 1.00 66.44 1023 LEU A O 1
ATOM 8060 N N . ASP A 1 1024 ? 61.512 10.965 -21.900 1.00 46.12 1024 ASP A N 1
ATOM 8061 C CA . ASP A 1 1024 ? 61.487 12.313 -21.330 1.00 46.12 1024 ASP A CA 1
ATOM 8062 C C . ASP A 1 1024 ? 60.465 13.180 -22.096 1.00 46.12 1024 ASP A C 1
ATOM 8064 O O . ASP A 1 1024 ? 60.368 13.095 -23.323 1.00 46.12 1024 ASP A O 1
ATOM 8068 N N . ILE A 1 1025 ? 59.630 13.958 -21.393 1.00 33.50 1025 ILE A N 1
ATOM 8069 C CA . ILE A 1 1025 ? 58.419 14.581 -21.972 1.00 33.50 1025 ILE A CA 1
ATOM 8070 C C . ILE A 1 1025 ? 58.301 16.063 -21.606 1.00 33.50 1025 ILE A C 1
ATOM 8072 O O . ILE A 1 1025 ? 58.153 16.423 -20.439 1.00 33.50 1025 ILE A O 1
ATOM 8076 N N . GLN A 1 1026 ? 58.172 16.914 -22.629 1.00 27.19 1026 GLN A N 1
ATOM 8077 C CA . GLN A 1 1026 ? 57.644 18.277 -22.500 1.00 27.19 1026 GLN A CA 1
ATOM 8078 C C . GLN A 1 1026 ? 56.538 18.552 -23.531 1.00 27.19 1026 GLN A C 1
ATOM 8080 O O . GLN A 1 1026 ? 56.553 18.018 -24.639 1.00 27.19 1026 GLN A O 1
ATOM 8085 N N . LEU A 1 1027 ? 55.570 19.402 -23.169 1.00 24.23 1027 LEU A N 1
ATOM 8086 C CA . LEU A 1 1027 ? 54.474 19.852 -24.036 1.00 24.23 1027 LEU A CA 1
ATOM 8087 C C . LEU A 1 1027 ? 54.153 21.332 -23.775 1.00 24.23 1027 LEU A C 1
ATOM 8089 O O . LEU A 1 1027 ? 53.965 21.736 -22.629 1.00 24.23 1027 LEU A O 1
ATOM 8093 N N . LEU A 1 1028 ? 54.047 22.121 -24.849 1.00 24.95 1028 LEU A N 1
ATOM 8094 C CA . LEU A 1 1028 ? 53.701 23.551 -24.832 1.00 24.95 1028 LEU A CA 1
ATOM 8095 C C . LEU A 1 1028 ? 52.256 23.810 -25.315 1.00 24.95 1028 LEU A C 1
ATOM 8097 O O . LEU A 1 1028 ? 51.577 22.911 -25.813 1.00 24.95 1028 LEU A O 1
ATOM 8101 N N . ALA A 1 1029 ? 51.766 25.041 -25.123 1.00 27.27 1029 ALA A N 1
ATOM 8102 C CA . ALA A 1 1029 ? 50.345 25.412 -25.199 1.00 27.27 1029 ALA A CA 1
ATOM 8103 C C . ALA A 1 1029 ? 50.011 26.459 -26.289 1.00 27.27 1029 ALA A C 1
ATOM 8105 O O . ALA A 1 1029 ? 50.901 27.166 -26.751 1.00 27.27 1029 ALA A O 1
ATOM 8106 N N . ALA A 1 1030 ? 48.719 26.607 -26.642 1.00 23.73 1030 ALA A N 1
ATOM 8107 C CA . ALA A 1 1030 ? 48.157 27.773 -27.357 1.00 23.73 1030 ALA A CA 1
ATOM 8108 C C . ALA A 1 1030 ? 46.605 27.851 -27.285 1.00 23.73 1030 ALA A C 1
ATOM 8110 O O . ALA A 1 1030 ? 45.937 26.859 -26.985 1.00 23.73 1030 ALA A O 1
ATOM 8111 N N . THR A 1 1031 ? 46.037 29.032 -27.582 1.00 23.44 1031 THR A N 1
ATOM 8112 C CA . THR A 1 1031 ? 44.593 29.394 -27.518 1.00 23.44 1031 THR A CA 1
ATOM 8113 C C . THR A 1 1031 ? 44.081 30.034 -28.862 1.00 23.44 1031 THR A C 1
ATOM 8115 O O . THR A 1 1031 ? 44.500 29.521 -29.894 1.00 23.44 1031 THR A O 1
ATOM 8118 N N . PRO A 1 1032 ? 43.133 31.011 -28.966 1.00 33.25 1032 PRO A N 1
ATOM 8119 C CA . PRO A 1 1032 ? 41.670 30.755 -29.064 1.00 33.25 1032 PRO A CA 1
ATOM 8120 C C . PRO A 1 1032 ? 40.815 31.520 -30.152 1.00 33.25 1032 PRO A C 1
ATOM 8122 O O . PRO A 1 1032 ? 41.313 32.379 -30.865 1.00 33.25 1032 PRO A O 1
ATOM 8125 N N . VAL A 1 1033 ? 39.480 31.262 -30.141 1.00 26.92 1033 VAL A N 1
ATOM 8126 C CA . VAL A 1 1033 ? 38.263 32.015 -30.638 1.00 26.92 1033 VAL A CA 1
ATOM 8127 C C . VAL A 1 1033 ? 37.879 32.218 -32.141 1.00 26.92 1033 VAL A C 1
ATOM 8129 O O . VAL A 1 1033 ? 38.710 32.223 -33.036 1.00 26.92 1033 VAL A O 1
ATOM 8132 N N . ASN A 1 1034 ? 36.562 32.500 -32.325 1.00 25.12 1034 ASN A N 1
ATOM 8133 C CA . ASN A 1 1034 ? 35.817 33.192 -33.420 1.00 25.12 1034 ASN A CA 1
ATOM 8134 C C . ASN A 1 1034 ? 35.375 32.398 -34.684 1.00 25.12 1034 ASN A C 1
ATOM 8136 O O . ASN A 1 1034 ? 36.059 31.470 -35.093 1.00 25.12 1034 ASN A O 1
ATOM 8140 N N . SER A 1 1035 ? 34.223 32.667 -35.347 1.00 24.91 1035 SER A N 1
ATOM 8141 C CA . SER A 1 1035 ? 33.040 33.550 -35.087 1.00 24.91 1035 SER A CA 1
ATOM 8142 C C . SER A 1 1035 ? 31.744 33.050 -35.822 1.00 24.91 1035 SER A C 1
ATOM 8144 O O . SER A 1 1035 ? 31.730 31.940 -36.354 1.00 24.91 1035 SER A O 1
ATOM 8146 N N . ARG A 1 1036 ? 30.625 33.814 -35.801 1.00 29.75 1036 ARG A N 1
ATOM 8147 C CA . ARG A 1 1036 ? 29.307 33.534 -36.460 1.00 29.75 1036 ARG A CA 1
ATOM 8148 C C . ARG A 1 1036 ? 29.172 34.211 -37.843 1.00 29.75 1036 ARG A C 1
ATOM 8150 O O . ARG A 1 1036 ? 29.743 35.283 -38.021 1.00 29.75 1036 ARG A O 1
ATOM 8157 N N . PRO A 1 1037 ? 28.397 33.640 -38.793 1.00 29.70 1037 PRO A N 1
ATOM 8158 C CA . PRO A 1 1037 ? 27.036 34.163 -39.125 1.00 29.70 1037 PRO A CA 1
ATOM 8159 C C . PRO A 1 1037 ? 25.871 33.311 -38.543 1.00 29.70 1037 PRO A C 1
ATOM 8161 O O . PRO A 1 1037 ? 26.126 32.488 -37.664 1.00 29.70 1037 PRO A O 1
ATOM 8164 N N . GLY A 1 1038 ? 24.580 33.437 -38.913 1.00 26.12 1038 GLY A N 1
ATOM 8165 C CA . GLY A 1 1038 ? 23.860 34.296 -39.888 1.00 26.12 1038 GLY A CA 1
ATOM 8166 C C . GLY A 1 1038 ? 22.363 33.892 -40.008 1.00 26.12 1038 GLY A C 1
ATOM 8167 O O . GLY A 1 1038 ? 21.959 32.930 -39.354 1.00 26.12 1038 GLY A O 1
ATOM 8168 N N . THR A 1 1039 ? 21.548 34.586 -40.824 1.00 33.84 1039 THR A N 1
ATOM 8169 C CA . THR A 1 1039 ? 20.092 34.329 -41.034 1.00 33.84 1039 THR A CA 1
ATOM 8170 C C . THR A 1 1039 ? 19.616 34.650 -42.463 1.00 33.84 1039 THR A C 1
ATOM 8172 O O . THR A 1 1039 ? 20.165 35.547 -43.096 1.00 33.84 1039 THR A O 1
ATOM 8175 N N . ALA A 1 1040 ? 18.562 33.970 -42.941 1.00 26.53 1040 ALA A N 1
ATOM 8176 C CA . ALA A 1 1040 ? 17.769 34.339 -44.126 1.00 26.53 1040 ALA A CA 1
ATOM 8177 C C . ALA A 1 1040 ? 16.349 33.730 -44.043 1.00 26.53 1040 ALA A C 1
ATOM 8179 O O . ALA A 1 1040 ? 16.194 32.637 -43.497 1.00 26.53 1040 ALA A O 1
ATOM 8180 N N . ASN A 1 1041 ? 15.342 34.420 -44.594 1.00 36.94 1041 ASN A N 1
ATOM 8181 C CA . ASN A 1 1041 ? 13.935 33.989 -44.639 1.00 36.94 1041 ASN A CA 1
ATOM 8182 C C . ASN A 1 1041 ? 13.518 33.594 -46.066 1.00 36.94 1041 ASN A C 1
ATOM 8184 O O . ASN A 1 1041 ? 14.079 34.107 -47.033 1.00 36.94 1041 ASN A O 1
ATOM 8188 N N . ALA A 1 1042 ? 12.467 32.781 -46.186 1.00 30.72 1042 ALA A N 1
ATOM 8189 C CA . ALA A 1 1042 ? 11.634 32.682 -47.385 1.00 30.72 1042 ALA A CA 1
ATOM 8190 C C . ALA A 1 1042 ? 10.200 32.298 -46.977 1.00 30.72 1042 ALA A C 1
ATOM 8192 O O . ALA A 1 1042 ? 10.017 31.358 -46.205 1.00 30.72 1042 ALA A O 1
ATOM 8193 N N . GLU A 1 1043 ? 9.199 33.019 -47.482 1.00 36.00 1043 GLU A N 1
ATOM 8194 C CA . GLU A 1 1043 ? 7.777 32.697 -47.302 1.00 36.00 1043 GLU A CA 1
ATOM 8195 C C . GLU A 1 1043 ? 7.211 32.098 -48.595 1.00 36.00 1043 GLU A C 1
ATOM 8197 O O . GLU A 1 1043 ? 7.587 32.510 -49.692 1.00 36.00 1043 GLU A O 1
ATOM 8202 N N . ALA A 1 1044 ? 6.297 31.134 -48.472 1.00 34.41 1044 ALA A N 1
ATOM 8203 C CA . ALA A 1 1044 ? 5.559 30.562 -49.595 1.00 34.41 1044 ALA A CA 1
ATOM 8204 C C . ALA A 1 1044 ? 4.143 30.163 -49.152 1.00 34.41 1044 ALA A C 1
ATOM 8206 O O . ALA A 1 1044 ? 3.943 29.651 -48.048 1.00 34.41 1044 ALA A O 1
ATOM 8207 N N . THR A 1 1045 ? 3.156 30.408 -50.012 1.00 42.66 1045 THR A N 1
ATOM 8208 C CA . THR A 1 1045 ? 1.729 30.296 -49.684 1.00 42.66 1045 THR A CA 1
ATOM 8209 C C . THR A 1 1045 ? 1.275 28.832 -49.638 1.00 42.66 1045 THR A C 1
ATOM 8211 O O . THR A 1 1045 ? 0.948 28.225 -50.656 1.00 42.66 1045 THR A O 1
ATOM 8214 N N . TRP A 1 1046 ? 1.286 28.246 -48.441 1.00 44.34 1046 TRP A N 1
ATOM 8215 C CA . TRP A 1 1046 ? 0.846 26.870 -48.181 1.00 44.34 1046 TRP A CA 1
ATOM 8216 C C . TRP A 1 1046 ? -0.695 26.745 -48.176 1.00 44.34 1046 TRP A C 1
ATOM 8218 O O . TRP A 1 1046 ? -1.413 27.740 -48.084 1.00 44.34 1046 TRP A O 1
ATOM 8228 N N . THR A 1 1047 ? -1.218 25.516 -48.243 1.00 44.72 1047 THR A N 1
ATOM 8229 C CA . THR A 1 1047 ? -2.653 25.198 -48.085 1.00 44.72 1047 THR A CA 1
ATOM 8230 C C . THR A 1 1047 ? -2.820 23.984 -47.171 1.00 44.72 1047 THR A C 1
ATOM 8232 O O . THR A 1 1047 ? -1.947 23.122 -47.119 1.00 44.72 1047 THR A O 1
ATOM 8235 N N . THR A 1 1048 ? -3.915 23.922 -46.409 1.00 43.31 1048 THR A N 1
ATOM 8236 C CA . THR A 1 1048 ? -4.090 22.942 -45.324 1.00 43.31 1048 THR A CA 1
ATOM 8237 C C . THR A 1 1048 ? -4.106 21.495 -45.819 1.00 43.31 1048 THR A C 1
ATOM 8239 O O . THR A 1 1048 ? -5.021 21.087 -46.534 1.00 43.31 1048 THR A O 1
ATOM 8242 N N . LYS A 1 1049 ? -3.117 20.710 -45.383 1.00 46.81 1049 LYS A N 1
ATOM 8243 C CA . LYS A 1 1049 ? -2.993 19.256 -45.587 1.00 46.81 1049 LYS A CA 1
ATOM 8244 C C . LYS A 1 1049 ? -2.521 18.604 -44.281 1.00 46.81 1049 LYS A C 1
ATOM 8246 O O . LYS A 1 1049 ? -2.316 19.299 -43.289 1.00 46.81 1049 LYS A O 1
ATOM 8251 N N . THR A 1 1050 ? -2.331 17.289 -44.239 1.00 45.91 1050 THR A N 1
ATOM 8252 C CA . THR A 1 1050 ? -1.634 16.655 -43.105 1.00 45.91 1050 THR A CA 1
ATOM 8253 C C . THR A 1 1050 ? -0.127 16.890 -43.262 1.00 45.91 1050 THR A C 1
ATOM 8255 O O . THR A 1 1050 ? 0.431 16.391 -44.239 1.00 45.91 1050 THR A O 1
ATOM 8258 N N . PRO A 1 1051 ? 0.548 17.642 -42.368 1.00 54.69 1051 PRO A N 1
ATOM 8259 C CA . PRO A 1 1051 ? 1.976 17.910 -42.508 1.00 54.69 1051 PRO A CA 1
ATOM 8260 C C . PRO A 1 1051 ? 2.786 16.632 -42.265 1.00 54.69 1051 PRO A C 1
ATOM 8262 O O . PRO A 1 1051 ? 2.628 15.970 -41.239 1.00 54.69 1051 PRO A O 1
ATOM 8265 N N . LEU A 1 1052 ? 3.670 16.296 -43.201 1.00 49.06 1052 LEU A N 1
ATOM 8266 C CA . LEU A 1 1052 ? 4.492 15.083 -43.181 1.00 49.06 1052 LEU A CA 1
ATOM 8267 C C . LEU A 1 1052 ? 5.863 15.316 -42.533 1.00 49.06 1052 LEU A C 1
ATOM 8269 O O . LEU A 1 1052 ? 6.544 14.359 -42.162 1.00 49.06 1052 LEU A O 1
ATOM 8273 N N . ASN A 1 1053 ? 6.278 16.578 -42.384 1.00 54.00 1053 ASN A N 1
ATOM 8274 C CA . ASN A 1 1053 ? 7.555 16.950 -41.781 1.00 54.00 1053 ASN A CA 1
ATOM 8275 C C . ASN A 1 1053 ? 7.473 18.247 -40.934 1.00 54.00 1053 ASN A C 1
ATOM 8277 O O . ASN A 1 1053 ? 6.526 19.031 -41.064 1.00 54.00 1053 ASN A O 1
ATOM 8281 N N . PRO A 1 1054 ? 8.478 18.508 -40.067 1.00 50.78 1054 PRO A N 1
ATOM 8282 C CA . PRO A 1 1054 ? 8.490 19.656 -39.153 1.00 50.78 1054 PRO A CA 1
ATOM 8283 C C . PRO A 1 1054 ? 8.377 21.034 -39.818 1.00 50.78 1054 PRO A C 1
ATOM 8285 O O . PRO A 1 1054 ? 7.945 21.980 -39.160 1.00 50.78 1054 PRO A O 1
ATOM 8288 N N . SER A 1 1055 ? 8.782 21.168 -41.084 1.00 53.28 1055 SER A N 1
ATOM 8289 C CA . SER A 1 1055 ? 8.746 22.438 -41.820 1.00 53.28 1055 SER A CA 1
ATOM 8290 C C . SER A 1 1055 ? 7.317 22.780 -42.247 1.00 53.28 1055 SER A C 1
ATOM 8292 O O . SER A 1 1055 ? 6.847 23.895 -42.024 1.00 53.28 1055 SER A O 1
ATOM 8294 N N . GLU A 1 1056 ? 6.591 21.793 -42.773 1.00 60.00 1056 GLU A N 1
ATOM 8295 C CA . GLU A 1 1056 ? 5.169 21.905 -43.130 1.00 60.00 1056 GLU A CA 1
ATOM 8296 C C . GLU A 1 1056 ? 4.301 22.202 -41.897 1.00 60.00 1056 GLU A C 1
ATOM 8298 O O . GLU A 1 1056 ? 3.404 23.044 -41.949 1.00 60.00 1056 GLU A O 1
ATOM 8303 N N . ALA A 1 1057 ? 4.626 21.592 -40.751 1.00 61.88 1057 ALA A N 1
ATOM 8304 C CA . ALA A 1 1057 ? 3.959 21.859 -39.474 1.00 61.88 1057 ALA A CA 1
ATOM 8305 C C . ALA A 1 1057 ? 4.151 23.308 -38.963 1.00 61.88 1057 ALA A C 1
ATOM 8307 O O . ALA A 1 1057 ? 3.297 23.818 -38.231 1.00 61.88 1057 ALA A O 1
ATOM 8308 N N . SER A 1 1058 ? 5.231 23.998 -39.358 1.00 59.03 1058 SER A N 1
ATOM 8309 C CA . SER A 1 1058 ? 5.390 25.442 -39.117 1.00 59.03 1058 SER A CA 1
ATOM 8310 C C . SER A 1 1058 ? 4.619 26.289 -40.129 1.00 59.03 1058 SER A C 1
ATOM 8312 O O . SER A 1 1058 ? 3.928 27.220 -39.719 1.00 59.03 1058 SER A O 1
ATOM 8314 N N . LEU A 1 1059 ? 4.690 25.961 -41.425 1.00 60.03 1059 LEU A N 1
ATOM 8315 C CA . LEU A 1 1059 ? 3.963 26.680 -42.483 1.00 60.03 1059 LEU A CA 1
ATOM 8316 C C . LEU A 1 1059 ? 2.451 26.697 -42.217 1.00 60.03 1059 LEU A C 1
ATOM 8318 O O . LEU A 1 1059 ? 1.820 27.754 -42.246 1.00 60.03 1059 LEU A O 1
ATOM 8322 N N . GLN A 1 1060 ? 1.875 25.545 -41.869 1.00 61.12 1060 GLN A N 1
ATOM 8323 C CA . GLN A 1 1060 ? 0.443 25.425 -41.602 1.00 61.12 1060 GLN A CA 1
ATOM 8324 C C . GLN A 1 1060 ? 0.005 26.145 -40.318 1.00 61.12 1060 GLN A C 1
ATOM 8326 O O . GLN A 1 1060 ? -1.060 26.762 -40.294 1.00 61.12 1060 GLN A O 1
ATOM 8331 N N . ALA A 1 1061 ? 0.839 26.138 -39.274 1.00 64.44 1061 ALA A N 1
ATOM 8332 C CA . ALA A 1 1061 ? 0.586 26.920 -38.064 1.00 64.44 1061 ALA A CA 1
ATOM 8333 C C . ALA A 1 1061 ? 0.621 28.438 -38.330 1.00 64.44 1061 ALA A C 1
ATOM 8335 O O . ALA A 1 1061 ? -0.127 29.181 -37.698 1.00 64.44 1061 ALA A O 1
ATOM 8336 N N . GLY A 1 1062 ? 1.442 28.899 -39.283 1.00 62.38 1062 GLY A N 1
ATOM 8337 C CA . GLY A 1 1062 ? 1.443 30.287 -39.753 1.00 62.38 1062 GLY A CA 1
ATOM 8338 C C . GLY A 1 1062 ? 0.115 30.692 -40.401 1.00 62.38 1062 GLY A C 1
ATOM 8339 O O . GLY A 1 1062 ? -0.480 31.692 -40.002 1.00 62.38 1062 GLY A O 1
ATOM 8340 N N . LEU A 1 1063 ? -0.401 29.881 -41.334 1.00 62.19 1063 LEU A N 1
ATOM 8341 C CA . LEU A 1 1063 ? -1.693 30.137 -41.995 1.00 62.19 1063 LEU A CA 1
ATOM 8342 C C . LEU A 1 1063 ? -2.847 30.276 -40.996 1.00 62.19 1063 LEU A C 1
ATOM 8344 O O . LEU A 1 1063 ? -3.613 31.234 -41.067 1.00 62.19 1063 LEU A O 1
ATOM 8348 N N . ILE A 1 1064 ? -2.952 29.332 -40.055 1.00 60.75 1064 ILE A N 1
ATOM 8349 C CA . ILE A 1 1064 ? -4.056 29.277 -39.088 1.00 60.75 1064 ILE A CA 1
ATOM 8350 C C . ILE A 1 1064 ? -4.054 30.534 -38.203 1.00 60.75 1064 ILE A C 1
ATOM 8352 O O . ILE A 1 1064 ? -5.102 31.141 -37.995 1.00 60.75 1064 ILE A O 1
ATOM 8356 N N . LYS A 1 1065 ? -2.879 30.998 -37.750 1.00 64.38 1065 LYS A N 1
ATOM 8357 C CA . LYS A 1 1065 ? -2.748 32.268 -37.011 1.00 64.38 1065 LYS A CA 1
ATOM 8358 C C . LYS A 1 1065 ? -3.180 33.476 -37.845 1.00 64.38 1065 LYS A C 1
ATOM 8360 O O . LYS A 1 1065 ? -3.884 34.345 -37.327 1.00 64.38 1065 LYS A O 1
ATOM 8365 N N . ASN A 1 1066 ? -2.802 33.520 -39.122 1.00 61.38 1066 ASN A N 1
ATOM 8366 C CA . ASN A 1 1066 ? -3.156 34.623 -40.018 1.00 61.38 1066 ASN A CA 1
ATOM 8367 C C . ASN A 1 1066 ? -4.675 34.680 -40.260 1.00 61.38 1066 ASN A C 1
ATOM 8369 O O . ASN A 1 1066 ? -5.251 35.763 -40.218 1.00 61.38 1066 ASN A O 1
ATOM 8373 N N . GLN A 1 1067 ? -5.339 33.528 -40.409 1.00 61.12 1067 GLN A N 1
ATOM 8374 C CA . GLN A 1 1067 ? -6.801 33.446 -40.526 1.00 61.12 1067 GLN A CA 1
ATOM 8375 C C . GLN A 1 1067 ? -7.523 33.833 -39.224 1.00 61.12 1067 GLN A C 1
ATOM 8377 O O . GLN A 1 1067 ? -8.471 34.612 -39.269 1.00 61.12 1067 GLN A O 1
ATOM 8382 N N . ILE A 1 1068 ? -7.049 33.369 -38.058 1.00 60.59 1068 ILE A N 1
ATOM 8383 C CA . ILE A 1 1068 ? -7.588 33.768 -36.740 1.00 60.59 1068 ILE A CA 1
ATOM 8384 C C . ILE A 1 1068 ? -7.530 35.293 -36.565 1.00 60.59 1068 ILE A C 1
ATOM 8386 O O . ILE A 1 1068 ? -8.501 35.911 -36.136 1.00 60.59 1068 ILE A O 1
ATOM 8390 N N . THR A 1 1069 ? -6.408 35.906 -36.949 1.00 60.53 1069 THR A N 1
ATOM 8391 C CA . THR A 1 1069 ? -6.184 37.360 -36.840 1.00 60.53 1069 THR A CA 1
ATOM 8392 C C . THR A 1 1069 ? -7.114 38.181 -37.744 1.00 60.53 1069 THR A C 1
ATOM 8394 O O . THR A 1 1069 ? -7.330 39.360 -37.484 1.00 60.53 1069 THR A O 1
ATOM 8397 N N . GLN A 1 1070 ? -7.697 37.575 -38.783 1.00 56.59 1070 GLN A N 1
ATOM 8398 C CA . GLN A 1 1070 ? -8.619 38.238 -39.713 1.00 56.59 1070 GLN A CA 1
ATOM 8399 C C . GLN A 1 1070 ? -10.103 38.141 -39.309 1.00 56.59 1070 GLN A C 1
ATOM 8401 O O . GLN A 1 1070 ? -10.930 38.786 -39.949 1.00 56.59 1070 GLN A O 1
ATOM 8406 N N . TYR A 1 1071 ? -10.462 37.354 -38.285 1.00 50.84 1071 TYR A N 1
ATOM 8407 C CA . TYR A 1 1071 ? -11.857 36.939 -38.050 1.00 50.84 1071 TYR A CA 1
ATOM 8408 C C . TYR A 1 1071 ? -12.540 37.503 -36.787 1.00 50.84 1071 TYR A C 1
ATOM 8410 O O . TYR A 1 1071 ? -13.719 37.216 -36.575 1.00 50.84 1071 TYR A O 1
ATOM 8418 N N . GLN A 1 1072 ? -11.854 38.270 -35.923 1.00 50.12 1072 GLN A N 1
ATOM 8419 C CA . GLN A 1 1072 ? -12.428 38.752 -34.651 1.00 50.12 1072 GLN A CA 1
ATOM 8420 C C . GLN A 1 1072 ? -12.009 40.181 -34.264 1.00 50.12 1072 GLN A C 1
ATOM 8422 O O . GLN A 1 1072 ? -10.840 40.543 -34.333 1.00 50.12 1072 GLN A O 1
ATOM 8427 N N . ASN A 1 1073 ? -12.973 40.959 -33.751 1.00 49.69 1073 ASN A N 1
ATOM 8428 C CA . ASN A 1 1073 ? -12.786 42.323 -33.225 1.00 49.69 1073 ASN A CA 1
ATOM 8429 C C . ASN A 1 1073 ? -12.432 42.368 -31.717 1.00 49.69 1073 ASN A C 1
ATOM 8431 O O . ASN A 1 1073 ? -12.579 43.405 -31.071 1.00 49.69 1073 ASN A O 1
ATOM 8435 N N . THR A 1 1074 ? -11.981 41.255 -31.134 1.00 51.56 1074 THR A N 1
ATOM 8436 C CA . THR A 1 1074 ? -11.553 41.141 -29.728 1.00 51.56 1074 THR A CA 1
ATOM 8437 C C . THR A 1 1074 ? -10.217 40.398 -29.631 1.00 51.56 1074 THR A C 1
ATOM 8439 O O . THR A 1 1074 ? -9.866 39.614 -30.505 1.00 51.56 1074 THR A O 1
ATOM 8442 N N . SER A 1 1075 ? -9.437 40.688 -28.582 1.00 52.53 1075 SER A N 1
ATOM 8443 C CA . SER A 1 1075 ? -8.014 40.315 -28.478 1.00 52.53 1075 SER A CA 1
ATOM 8444 C C . SER A 1 1075 ? -7.761 38.790 -28.581 1.00 52.53 1075 SER A C 1
ATOM 8446 O O . SER A 1 1075 ? -8.101 38.062 -27.645 1.00 52.53 1075 SER A O 1
ATOM 8448 N N . PRO A 1 1076 ? -7.130 38.281 -29.664 1.00 53.75 1076 PRO A N 1
ATOM 8449 C CA . PRO A 1 1076 ? -7.074 36.843 -29.982 1.00 53.75 1076 PRO A CA 1
ATOM 8450 C C . PRO A 1 1076 ? -5.931 36.074 -29.284 1.00 53.75 1076 PRO A C 1
ATOM 8452 O O . PRO A 1 1076 ? -5.591 34.951 -29.666 1.00 53.75 1076 PRO A O 1
ATOM 8455 N N . THR A 1 1077 ? -5.293 36.673 -28.275 1.00 55.84 1077 THR A N 1
ATOM 8456 C CA . THR A 1 1077 ? -3.994 36.248 -27.717 1.00 55.84 1077 THR A CA 1
ATOM 8457 C C . THR A 1 1077 ? -3.964 34.805 -27.198 1.00 55.84 1077 THR A C 1
ATOM 8459 O O . THR A 1 1077 ? -2.947 34.127 -27.339 1.00 55.84 1077 THR A O 1
ATOM 8462 N N . SER A 1 1078 ? -5.065 34.303 -26.627 1.00 52.03 1078 SER A N 1
ATOM 8463 C CA . SER A 1 1078 ? -5.163 32.921 -26.132 1.00 52.03 1078 SER A CA 1
ATOM 8464 C C . SER A 1 1078 ? -5.179 31.883 -27.260 1.00 52.03 1078 SER A C 1
ATOM 8466 O O . SER A 1 1078 ? -4.510 30.854 -27.156 1.00 52.03 1078 SER A O 1
ATOM 8468 N N . LEU A 1 1079 ? -5.885 32.163 -28.361 1.00 50.88 1079 LEU A N 1
ATOM 8469 C CA . LEU A 1 1079 ? -5.991 31.262 -29.512 1.00 50.88 1079 LEU A CA 1
ATOM 8470 C C . LEU A 1 1079 ? -4.651 31.135 -30.247 1.00 50.88 1079 LEU A C 1
ATOM 8472 O O . LEU A 1 1079 ? -4.207 30.029 -30.556 1.00 50.88 1079 LEU A O 1
ATOM 8476 N N . LEU A 1 1080 ? -3.964 32.260 -30.467 1.00 56.06 1080 LEU A N 1
ATOM 8477 C CA . LEU A 1 1080 ? -2.653 32.282 -31.124 1.00 56.06 1080 LEU A CA 1
ATOM 8478 C C . LEU A 1 1080 ? -1.594 31.500 -30.322 1.00 56.06 1080 LEU A C 1
ATOM 8480 O O . LEU A 1 1080 ? -0.795 30.765 -30.908 1.00 56.06 1080 LEU A O 1
ATOM 8484 N N . ALA A 1 1081 ? -1.634 31.593 -28.987 1.00 49.09 1081 ALA A N 1
ATOM 8485 C CA . ALA A 1 1081 ? -0.749 30.843 -28.094 1.00 49.09 1081 ALA A CA 1
ATOM 8486 C C . ALA A 1 1081 ? -0.998 29.321 -28.135 1.00 49.09 1081 ALA A C 1
ATOM 8488 O O . ALA A 1 1081 ? -0.039 28.546 -28.109 1.00 49.09 1081 ALA A O 1
ATOM 8489 N N . ALA A 1 1082 ? -2.257 28.883 -28.257 1.00 48.06 1082 ALA A N 1
ATOM 8490 C CA . ALA A 1 1082 ? -2.598 27.466 -28.406 1.00 48.06 1082 ALA A CA 1
ATOM 8491 C C . ALA A 1 1082 ? -2.050 26.877 -29.721 1.00 48.06 1082 ALA A C 1
ATOM 8493 O O . ALA A 1 1082 ? -1.465 25.791 -29.719 1.00 48.06 1082 ALA A O 1
ATOM 8494 N N . VAL A 1 1083 ? -2.141 27.620 -30.833 1.00 58.72 1083 VAL A N 1
ATOM 8495 C CA . VAL A 1 1083 ? -1.565 27.209 -32.130 1.00 58.72 1083 VAL A CA 1
ATOM 8496 C C . VAL A 1 1083 ? -0.030 27.122 -32.066 1.00 58.72 1083 VAL A C 1
ATOM 8498 O O . VAL A 1 1083 ? 0.562 26.218 -32.658 1.00 58.72 1083 VAL A O 1
ATOM 8501 N N . ASP A 1 1084 ? 0.637 27.999 -31.304 1.00 56.47 1084 ASP A N 1
ATOM 8502 C CA . ASP A 1 1084 ? 2.085 27.903 -31.049 1.00 56.47 1084 ASP A CA 1
ATOM 8503 C C . ASP A 1 1084 ? 2.486 26.648 -30.258 1.00 56.47 1084 ASP A C 1
ATOM 8505 O O . ASP A 1 1084 ? 3.506 26.021 -30.564 1.00 56.47 1084 ASP A O 1
ATOM 8509 N N . GLN A 1 1085 ? 1.700 26.269 -29.247 1.00 52.84 1085 GLN A N 1
ATOM 8510 C CA . GLN A 1 1085 ? 1.950 25.055 -28.465 1.00 52.84 1085 GLN A CA 1
ATOM 8511 C C . GLN A 1 1085 ? 1.723 23.791 -29.304 1.00 52.84 1085 GLN A C 1
ATOM 8513 O O . GLN A 1 1085 ? 2.568 22.895 -29.278 1.00 52.84 1085 GLN A O 1
ATOM 8518 N N . LEU A 1 1086 ? 0.654 23.749 -30.107 1.00 51.50 1086 LEU A N 1
ATOM 8519 C CA . LEU A 1 1086 ? 0.376 22.650 -31.039 1.00 51.50 1086 LEU A CA 1
ATOM 8520 C C . LEU A 1 1086 ? 1.477 22.485 -32.096 1.00 51.50 1086 LEU A C 1
ATOM 8522 O O . LEU A 1 1086 ? 1.923 21.364 -32.327 1.00 51.50 1086 LEU A O 1
ATOM 8526 N N . SER A 1 1087 ? 1.978 23.576 -32.688 1.00 54.03 1087 SER A N 1
ATOM 8527 C CA . SER A 1 1087 ? 3.063 23.512 -33.682 1.00 54.03 1087 SER A CA 1
ATOM 8528 C C . SER A 1 1087 ? 4.370 22.979 -33.077 1.00 54.03 1087 SER A C 1
ATOM 8530 O O . SER A 1 1087 ? 4.984 22.064 -33.627 1.00 54.03 1087 SER A O 1
ATOM 8532 N N . LYS A 1 1088 ? 4.765 23.461 -31.888 1.00 52.97 1088 LYS A N 1
ATOM 8533 C CA . LYS A 1 1088 ? 5.949 22.947 -31.170 1.00 52.97 1088 LYS A CA 1
ATOM 8534 C C . LYS A 1 1088 ? 5.770 21.498 -30.717 1.00 52.97 1088 LYS A C 1
ATOM 8536 O O . LYS A 1 1088 ? 6.723 20.726 -30.787 1.00 52.97 1088 LYS A O 1
ATOM 8541 N N . GLY A 1 1089 ? 4.555 21.117 -30.321 1.00 47.97 1089 GLY A N 1
ATOM 8542 C CA . GLY A 1 1089 ? 4.168 19.724 -30.114 1.00 47.97 1089 GLY A CA 1
ATOM 8543 C C . GLY A 1 1089 ? 4.432 18.895 -31.370 1.00 47.97 1089 GLY A C 1
ATOM 8544 O O . GLY A 1 1089 ? 5.237 17.973 -31.315 1.00 47.97 1089 GLY A O 1
ATOM 8545 N N . ALA A 1 1090 ? 3.845 19.271 -32.511 1.00 52.78 1090 ALA A N 1
ATOM 8546 C CA . ALA A 1 1090 ? 3.980 18.586 -33.802 1.00 52.78 1090 ALA A CA 1
ATOM 8547 C C . ALA A 1 1090 ? 5.443 18.430 -34.276 1.00 52.78 1090 ALA A C 1
ATOM 8549 O O . ALA A 1 1090 ? 5.812 17.393 -34.829 1.00 52.78 1090 ALA A O 1
ATOM 8550 N N . GLN A 1 1091 ? 6.308 19.413 -34.022 1.00 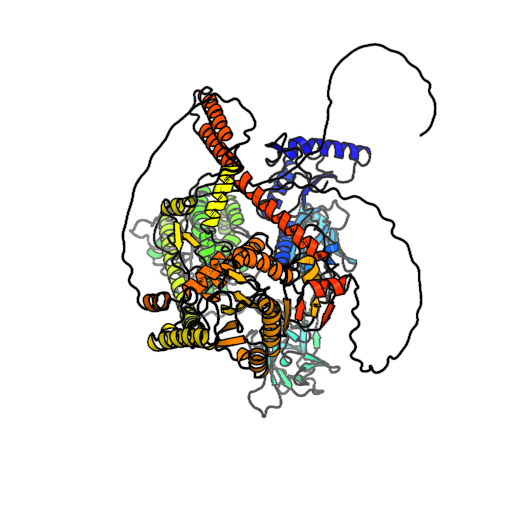51.78 1091 GLN A N 1
ATOM 8551 C CA . GLN A 1 1091 ? 7.730 19.325 -34.374 1.00 51.78 1091 GLN A CA 1
ATOM 8552 C C . GLN A 1 1091 ? 8.513 18.363 -33.471 1.00 51.78 1091 GLN A C 1
ATOM 8554 O O . GLN A 1 1091 ? 9.295 17.552 -33.975 1.00 51.78 1091 GLN A O 1
ATOM 8559 N N . THR A 1 1092 ? 8.280 18.398 -32.154 1.00 49.53 1092 THR A N 1
ATOM 8560 C CA . THR A 1 1092 ? 8.849 17.417 -31.212 1.00 49.53 1092 THR A CA 1
ATOM 8561 C C . THR A 1 1092 ? 8.339 16.006 -31.524 1.00 49.53 1092 THR A C 1
ATOM 8563 O O . THR A 1 1092 ? 9.136 15.067 -31.601 1.00 49.53 1092 THR A O 1
ATOM 8566 N N . ILE A 1 1093 ? 7.038 15.901 -31.834 1.00 55.47 1093 ILE A N 1
ATOM 8567 C CA . ILE A 1 1093 ? 6.351 14.739 -32.414 1.00 55.47 1093 ILE A CA 1
ATOM 8568 C C . ILE A 1 1093 ? 7.163 14.156 -33.566 1.00 55.47 1093 ILE A C 1
ATOM 8570 O O . ILE A 1 1093 ? 7.671 13.041 -33.461 1.00 55.47 1093 ILE A O 1
ATOM 8574 N N . MET A 1 1094 ? 7.403 14.939 -34.613 1.00 55.81 1094 MET A N 1
ATOM 8575 C CA . MET A 1 1094 ? 8.097 14.480 -35.816 1.00 55.81 1094 MET A CA 1
ATOM 8576 C C . MET A 1 1094 ? 9.596 14.179 -35.615 1.00 55.81 1094 MET A C 1
ATOM 8578 O O . MET A 1 1094 ? 10.169 13.406 -36.381 1.00 55.81 1094 MET A O 1
ATOM 8582 N N . HIS A 1 1095 ? 10.258 14.740 -34.599 1.00 53.19 1095 HIS A N 1
ATOM 8583 C CA . HIS A 1 1095 ? 11.672 14.453 -34.314 1.00 53.19 1095 HIS A CA 1
ATOM 8584 C C . HIS A 1 1095 ? 11.887 13.160 -33.524 1.00 53.19 1095 HIS A C 1
ATOM 8586 O O . HIS A 1 1095 ? 12.781 12.380 -33.858 1.00 53.19 1095 HIS A O 1
ATOM 8592 N N . GLN A 1 1096 ? 11.055 12.867 -32.526 1.00 50.81 1096 GLN A N 1
ATOM 8593 C CA . GLN A 1 1096 ? 11.119 11.571 -31.841 1.00 50.81 1096 GLN A CA 1
ATOM 8594 C C . GLN A 1 1096 ? 10.513 10.450 -32.714 1.00 50.81 1096 GLN A C 1
ATOM 8596 O O . GLN A 1 1096 ? 11.003 9.320 -32.667 1.00 50.81 1096 GLN A O 1
ATOM 8601 N N . MET A 1 1097 ? 9.598 10.806 -33.634 1.00 52.69 1097 MET A N 1
ATOM 8602 C CA . MET A 1 1097 ? 9.143 10.018 -34.801 1.00 52.69 1097 MET A CA 1
ATOM 8603 C C . MET A 1 1097 ? 10.256 9.715 -35.845 1.00 52.69 1097 MET A C 1
ATOM 8605 O O . MET A 1 1097 ? 10.035 8.941 -36.779 1.00 52.69 1097 MET A O 1
ATOM 8609 N N . ALA A 1 1098 ? 11.477 10.242 -35.683 1.00 52.50 1098 ALA A N 1
ATOM 8610 C CA . ALA A 1 1098 ? 12.659 9.772 -36.418 1.00 52.50 1098 ALA A CA 1
ATOM 8611 C C . ALA A 1 1098 ? 13.490 8.763 -35.600 1.00 52.50 1098 ALA A C 1
ATOM 8613 O O . ALA A 1 1098 ? 13.857 7.700 -36.103 1.00 52.50 1098 ALA A O 1
ATOM 8614 N N . LEU A 1 1099 ? 13.766 9.071 -34.328 1.00 51.94 1099 LEU A N 1
ATOM 8615 C CA . LEU A 1 1099 ? 14.736 8.334 -33.506 1.00 51.94 1099 LEU A CA 1
ATOM 8616 C C . LEU A 1 1099 ? 14.285 6.905 -33.162 1.00 51.94 1099 LEU A C 1
ATOM 8618 O O . LEU A 1 1099 ? 15.044 5.957 -33.366 1.00 51.94 1099 LEU A O 1
ATOM 8622 N N . ILE A 1 1100 ? 13.033 6.713 -32.732 1.00 53.12 1100 ILE A N 1
ATOM 8623 C CA . ILE A 1 1100 ? 12.541 5.376 -32.346 1.00 53.12 1100 ILE A CA 1
ATOM 8624 C C . ILE A 1 1100 ? 12.397 4.431 -33.577 1.00 53.12 1100 ILE A C 1
ATOM 8626 O O . ILE A 1 1100 ? 12.313 3.218 -33.404 1.00 53.12 1100 ILE A O 1
ATOM 8630 N N . ARG A 1 1101 ? 12.485 4.911 -34.841 1.00 51.03 1101 ARG A N 1
ATOM 8631 C CA . ARG A 1 1101 ? 12.597 4.024 -36.031 1.00 51.03 1101 ARG A CA 1
ATOM 8632 C C . ARG A 1 1101 ? 13.943 3.315 -36.065 1.00 51.03 1101 ARG A C 1
ATOM 8634 O O . ARG A 1 1101 ? 13.988 2.107 -36.305 1.00 51.03 1101 ARG A O 1
ATOM 8641 N N . ALA A 1 1102 ? 15.025 4.042 -35.792 1.00 52.62 1102 ALA A N 1
ATOM 8642 C CA . ALA A 1 1102 ? 16.363 3.465 -35.696 1.00 52.62 1102 ALA A CA 1
ATOM 8643 C C . ALA A 1 1102 ? 16.453 2.476 -34.518 1.00 52.62 1102 ALA A C 1
ATOM 8645 O O . ALA A 1 1102 ? 17.010 1.385 -34.659 1.00 52.62 1102 ALA A O 1
ATOM 8646 N N . GLU A 1 1103 ? 15.829 2.810 -33.387 1.00 47.53 1103 GLU A N 1
ATOM 8647 C CA . GLU A 1 1103 ? 15.762 1.943 -32.206 1.00 47.53 1103 GLU A CA 1
ATOM 8648 C C . GLU A 1 1103 ? 14.951 0.661 -32.466 1.00 47.53 1103 GLU A C 1
ATOM 8650 O O . GLU A 1 1103 ? 15.468 -0.437 -32.276 1.00 47.53 1103 GLU A O 1
ATOM 8655 N N . ASN A 1 1104 ? 13.734 0.761 -33.014 1.00 51.44 1104 ASN A N 1
ATOM 8656 C CA . ASN A 1 1104 ? 12.892 -0.399 -33.341 1.00 51.44 1104 ASN A CA 1
ATOM 8657 C C . ASN A 1 1104 ? 13.576 -1.335 -34.364 1.00 51.44 1104 ASN A C 1
ATOM 8659 O O . ASN A 1 1104 ? 13.508 -2.556 -34.231 1.00 51.44 1104 ASN A O 1
ATOM 8663 N N . THR A 1 1105 ? 14.305 -0.777 -35.338 1.00 58.38 1105 THR A N 1
ATOM 8664 C CA . THR A 1 1105 ? 15.114 -1.548 -36.307 1.00 58.38 1105 THR A CA 1
ATOM 8665 C C . THR A 1 1105 ? 16.268 -2.296 -35.623 1.00 58.38 1105 THR A C 1
ATOM 8667 O O . THR A 1 1105 ? 16.530 -3.466 -35.920 1.00 58.38 1105 THR A O 1
ATOM 8670 N N . THR A 1 1106 ? 16.920 -1.655 -34.648 1.00 52.59 1106 THR A N 1
ATOM 8671 C CA . THR A 1 1106 ? 17.989 -2.262 -33.836 1.00 52.59 1106 THR A CA 1
ATOM 8672 C C . THR A 1 1106 ? 17.441 -3.396 -32.962 1.00 52.59 1106 THR A C 1
ATOM 8674 O O . THR A 1 1106 ? 17.993 -4.496 -32.955 1.00 52.59 1106 THR A O 1
ATOM 8677 N N . LEU A 1 1107 ? 16.302 -3.177 -32.296 1.00 48.09 1107 LEU A N 1
ATOM 8678 C CA . LEU A 1 1107 ? 15.645 -4.166 -31.435 1.00 48.09 1107 LEU A CA 1
ATOM 8679 C C . LEU A 1 1107 ? 15.119 -5.385 -32.212 1.00 48.09 1107 LEU A C 1
ATOM 8681 O O . LEU A 1 1107 ? 15.222 -6.506 -31.718 1.00 48.09 1107 LEU A O 1
ATOM 8685 N N . ARG A 1 1108 ? 14.615 -5.218 -33.445 1.00 54.69 1108 ARG A N 1
ATOM 8686 C CA . ARG A 1 1108 ? 14.256 -6.362 -34.312 1.00 54.69 1108 ARG A CA 1
ATOM 8687 C C . ARG A 1 1108 ? 15.479 -7.216 -34.649 1.00 54.69 1108 ARG A C 1
ATOM 8689 O O . ARG A 1 1108 ? 15.431 -8.433 -34.483 1.00 54.69 1108 ARG A O 1
ATOM 8696 N N . SER A 1 1109 ? 16.584 -6.572 -35.025 1.00 53.56 1109 SER A N 1
ATOM 8697 C CA . SER A 1 1109 ? 17.861 -7.240 -35.327 1.00 53.56 1109 SER A CA 1
ATOM 8698 C C . SER A 1 1109 ? 18.404 -8.023 -34.119 1.00 53.56 1109 SER A C 1
ATOM 8700 O O . SER A 1 1109 ? 18.903 -9.139 -34.261 1.00 53.56 1109 SER A O 1
ATOM 8702 N N . ALA A 1 1110 ? 18.245 -7.473 -32.911 1.00 48.97 1110 ALA A N 1
ATOM 8703 C CA . ALA A 1 1110 ? 18.570 -8.142 -31.652 1.00 48.97 1110 ALA A CA 1
ATOM 8704 C C . ALA A 1 1110 ? 17.678 -9.365 -31.377 1.00 48.97 1110 ALA A C 1
ATOM 8706 O O . ALA A 1 1110 ? 18.160 -10.429 -30.985 1.00 48.97 1110 ALA A O 1
ATOM 8707 N N . ASN A 1 1111 ? 16.371 -9.229 -31.610 1.00 52.03 1111 ASN A N 1
ATOM 8708 C CA . ASN A 1 1111 ? 15.397 -10.283 -31.339 1.00 52.03 1111 ASN A CA 1
ATOM 8709 C C . ASN A 1 1111 ? 15.563 -11.483 -32.295 1.00 52.03 1111 ASN A C 1
ATOM 8711 O O . ASN A 1 1111 ? 15.388 -12.626 -31.882 1.00 52.03 1111 ASN A O 1
ATOM 8715 N N . GLU A 1 1112 ? 16.008 -11.268 -33.539 1.00 56.03 1112 GLU A N 1
ATOM 8716 C CA . GLU A 1 1112 ? 16.404 -12.371 -34.428 1.00 56.03 1112 GLU A CA 1
ATOM 8717 C C . GLU A 1 1112 ? 17.600 -13.178 -33.899 1.00 56.03 1112 GLU A C 1
ATOM 8719 O O . GLU A 1 1112 ? 17.604 -14.408 -33.995 1.00 56.03 1112 GLU A O 1
ATOM 8724 N N . LEU A 1 1113 ? 18.612 -12.513 -33.329 1.00 54.25 1113 LEU A N 1
ATOM 8725 C CA . LEU A 1 1113 ? 19.765 -13.182 -32.711 1.00 54.25 1113 LEU A CA 1
ATOM 8726 C C . LEU A 1 1113 ? 19.332 -13.996 -31.480 1.00 54.25 1113 LEU A C 1
ATOM 8728 O O . LEU A 1 1113 ? 19.703 -15.164 -31.343 1.00 54.25 1113 LEU A O 1
ATOM 8732 N N . LEU A 1 1114 ? 18.471 -13.425 -30.631 1.00 52.19 1114 LEU A N 1
ATOM 8733 C CA . LEU A 1 1114 ? 17.896 -14.119 -29.473 1.00 52.19 1114 LEU A CA 1
ATOM 8734 C C . LEU A 1 1114 ? 16.966 -15.280 -29.875 1.00 52.19 1114 LEU A C 1
ATOM 8736 O O . LEU A 1 1114 ? 16.941 -16.305 -29.192 1.00 52.19 1114 LEU A O 1
ATOM 8740 N N . SER A 1 1115 ? 16.254 -15.172 -31.000 1.00 53.06 1115 SER A N 1
ATOM 8741 C CA . SER A 1 1115 ? 15.451 -16.266 -31.556 1.00 53.06 1115 SER A CA 1
ATOM 8742 C C . SER A 1 1115 ? 16.333 -17.424 -32.036 1.00 53.06 1115 SER A C 1
ATOM 8744 O O . SER A 1 1115 ? 16.066 -18.576 -31.696 1.00 53.06 1115 SER A O 1
ATOM 8746 N N . LYS A 1 1116 ? 17.431 -17.134 -32.751 1.00 56.28 1116 LYS A N 1
ATOM 8747 C CA . LYS A 1 1116 ? 18.418 -18.145 -33.182 1.00 56.28 1116 LYS A CA 1
ATOM 8748 C C . LYS A 1 1116 ? 19.038 -18.869 -31.977 1.00 56.28 1116 LYS A C 1
ATOM 8750 O O . LYS A 1 1116 ? 19.120 -20.095 -31.976 1.00 56.28 1116 LYS A O 1
ATOM 8755 N N . ARG A 1 1117 ? 19.352 -18.145 -30.891 1.00 55.25 1117 ARG A N 1
ATOM 8756 C CA . ARG A 1 1117 ? 19.832 -18.723 -29.617 1.00 55.25 1117 ARG A CA 1
ATOM 8757 C C . ARG A 1 1117 ? 18.872 -19.761 -29.009 1.00 55.25 1117 ARG A C 1
ATOM 8759 O O . ARG A 1 1117 ? 19.345 -20.702 -28.379 1.00 55.25 1117 ARG A O 1
ATOM 8766 N N . ARG A 1 1118 ? 17.550 -19.634 -29.200 1.00 55.12 1118 ARG A N 1
ATOM 8767 C CA . ARG A 1 1118 ? 16.547 -20.602 -28.700 1.00 55.12 1118 ARG A CA 1
ATOM 8768 C C . ARG A 1 1118 ? 16.450 -21.890 -29.535 1.00 55.12 1118 ARG A C 1
ATOM 8770 O O . ARG A 1 1118 ? 15.838 -22.845 -29.073 1.00 55.12 1118 ARG A O 1
ATOM 8777 N N . GLN A 1 1119 ? 17.033 -21.932 -30.736 1.00 54.56 1119 GLN A N 1
ATOM 8778 C CA . GLN A 1 1119 ? 16.922 -23.069 -31.669 1.00 54.56 1119 GLN A CA 1
ATOM 8779 C C . GLN A 1 1119 ? 18.165 -23.982 -31.703 1.00 54.56 1119 GLN A C 1
ATOM 8781 O O . GLN A 1 1119 ? 18.096 -25.092 -32.228 1.00 54.56 1119 GLN A O 1
ATOM 8786 N N . LEU A 1 1120 ? 19.299 -23.551 -31.137 1.00 57.06 1120 LEU A N 1
ATOM 8787 C CA . LEU A 1 1120 ? 20.563 -24.296 -31.176 1.00 57.06 1120 LEU A CA 1
ATOM 8788 C C . LEU A 1 1120 ? 20.626 -25.400 -30.102 1.00 57.06 1120 LEU A C 1
ATOM 8790 O O . LEU A 1 1120 ? 20.534 -25.136 -28.901 1.00 57.06 1120 LEU A O 1
ATOM 8794 N N . LYS A 1 1121 ? 20.839 -26.653 -30.530 1.00 53.97 1121 LYS A N 1
ATOM 8795 C CA . LYS A 1 1121 ? 21.035 -27.806 -29.632 1.00 53.97 1121 LYS A CA 1
ATOM 8796 C C . LYS A 1 1121 ? 22.405 -27.746 -28.941 1.00 53.97 1121 LYS A C 1
ATOM 8798 O O . LYS A 1 1121 ? 23.415 -27.450 -29.573 1.00 53.97 1121 LYS A O 1
ATOM 8803 N N . ARG A 1 1122 ? 22.466 -28.123 -27.656 1.00 60.03 1122 ARG A N 1
ATOM 8804 C CA . ARG A 1 1122 ? 23.711 -28.223 -26.860 1.00 60.03 1122 ARG A CA 1
ATOM 8805 C C . ARG A 1 1122 ? 24.518 -29.500 -27.169 1.00 60.03 1122 ARG A C 1
ATOM 8807 O O . ARG A 1 1122 ? 24.815 -30.279 -26.267 1.00 60.03 1122 ARG A O 1
ATOM 8814 N N . GLN A 1 1123 ? 24.844 -29.735 -28.437 1.00 76.31 1123 GLN A N 1
ATOM 8815 C CA . GLN A 1 1123 ? 25.669 -30.872 -28.853 1.00 76.31 1123 GLN A CA 1
ATOM 8816 C C . GLN A 1 1123 ? 27.143 -30.626 -28.491 1.00 76.31 1123 GLN A C 1
ATOM 8818 O O . GLN A 1 1123 ? 27.716 -29.596 -28.853 1.00 76.31 1123 GLN A O 1
ATOM 8823 N N . ARG A 1 1124 ? 27.738 -31.571 -27.755 1.00 83.69 1124 ARG A N 1
ATOM 8824 C CA . ARG A 1 1124 ? 29.181 -31.639 -27.473 1.00 83.69 1124 ARG A CA 1
ATOM 8825 C C . ARG A 1 1124 ? 29.859 -32.407 -28.610 1.00 83.69 1124 ARG A C 1
ATOM 8827 O O . ARG A 1 1124 ? 29.255 -33.358 -29.099 1.00 83.69 1124 ARG A O 1
ATOM 8834 N N . ILE A 1 1125 ? 31.069 -32.012 -29.003 1.00 83.06 1125 ILE A N 1
ATOM 8835 C CA . ILE A 1 1125 ? 31.813 -32.659 -30.105 1.00 83.06 1125 ILE A CA 1
ATOM 8836 C C . ILE A 1 1125 ? 33.185 -33.215 -29.701 1.00 83.06 1125 ILE A C 1
ATOM 8838 O O . ILE A 1 1125 ? 33.586 -34.244 -30.224 1.00 83.06 1125 ILE A O 1
ATOM 8842 N N . GLN A 1 1126 ? 33.873 -32.600 -28.736 1.00 84.69 1126 GLN A N 1
ATOM 8843 C CA . GLN A 1 1126 ? 35.175 -33.058 -28.231 1.00 84.69 1126 GLN A CA 1
ATOM 8844 C C . GLN A 1 1126 ? 35.310 -32.701 -26.743 1.00 84.69 1126 GLN A C 1
ATOM 8846 O O . GLN A 1 1126 ? 34.708 -31.724 -26.284 1.00 84.69 1126 GLN A O 1
ATOM 8851 N N . HIS A 1 1127 ? 36.081 -33.486 -25.989 1.00 85.44 1127 HIS A N 1
ATOM 8852 C CA . HIS A 1 1127 ? 36.465 -33.196 -24.605 1.00 85.44 1127 HIS A CA 1
ATOM 8853 C C . HIS A 1 1127 ? 37.898 -32.648 -24.562 1.00 85.44 1127 HIS A C 1
ATOM 8855 O O . HIS A 1 1127 ? 38.822 -33.323 -25.007 1.00 85.44 1127 HIS A O 1
ATOM 8861 N N . GLY A 1 1128 ? 38.071 -31.441 -24.019 1.00 82.19 1128 GLY A N 1
ATOM 8862 C CA . GLY A 1 1128 ? 39.362 -30.755 -23.922 1.00 82.19 1128 GLY A CA 1
ATOM 8863 C C . GLY A 1 1128 ? 40.075 -30.504 -25.261 1.00 82.19 1128 GLY A C 1
ATOM 8864 O O . GLY A 1 1128 ? 39.494 -30.621 -26.345 1.00 82.19 1128 GLY A O 1
ATOM 8865 N N . GLY A 1 1129 ? 41.358 -30.151 -25.160 1.00 84.00 1129 GLY A N 1
ATOM 8866 C CA . GLY A 1 1129 ? 42.268 -29.979 -26.295 1.00 84.00 1129 GLY A CA 1
ATOM 8867 C C . GLY A 1 1129 ? 41.994 -28.758 -27.180 1.00 84.00 1129 GLY A C 1
ATOM 8868 O O . GLY A 1 1129 ? 41.063 -27.976 -26.964 1.00 84.00 1129 GLY A O 1
ATOM 8869 N N . THR A 1 1130 ? 42.835 -28.610 -28.197 1.00 88.31 1130 THR A N 1
ATOM 8870 C CA . THR A 1 1130 ? 42.677 -27.660 -29.303 1.00 88.31 1130 THR A CA 1
ATOM 8871 C C . THR A 1 1130 ? 41.796 -28.240 -30.409 1.00 88.31 1130 THR A C 1
ATOM 8873 O O . THR A 1 1130 ? 41.708 -29.457 -30.581 1.00 88.31 1130 THR A O 1
ATOM 8876 N N . LEU A 1 1131 ? 41.126 -27.361 -31.158 1.00 89.25 1131 LEU A N 1
ATOM 8877 C CA . LEU A 1 1131 ? 40.367 -27.720 -32.353 1.00 89.25 1131 LEU A CA 1
ATOM 8878 C C . LEU A 1 1131 ? 40.313 -26.524 -33.320 1.00 89.25 1131 LEU A C 1
ATOM 8880 O O . LEU A 1 1131 ? 39.945 -25.415 -32.922 1.00 89.25 1131 LEU A O 1
ATOM 8884 N N . THR A 1 1132 ? 40.698 -26.724 -34.585 1.00 89.00 1132 THR A N 1
ATOM 8885 C CA . THR A 1 1132 ? 40.460 -25.717 -35.640 1.00 89.00 1132 THR A CA 1
ATOM 8886 C C . THR A 1 1132 ? 39.010 -25.742 -36.106 1.00 89.00 1132 THR A C 1
ATOM 8888 O O . THR A 1 1132 ? 38.348 -26.778 -36.015 1.00 89.00 1132 THR A O 1
ATOM 8891 N N . ILE A 1 1133 ? 38.525 -24.631 -36.669 1.00 87.06 1133 ILE A N 1
ATOM 8892 C CA . ILE A 1 1133 ? 37.167 -24.573 -37.232 1.00 87.06 1133 ILE A CA 1
ATOM 8893 C C . ILE A 1 1133 ? 36.969 -25.664 -38.300 1.00 87.06 1133 ILE A C 1
ATOM 8895 O O . ILE A 1 1133 ? 36.023 -26.438 -38.211 1.00 87.06 1133 ILE A O 1
ATOM 8899 N N . HIS A 1 1134 ? 37.932 -25.829 -39.214 1.00 84.62 1134 HIS A N 1
ATOM 8900 C CA . HIS A 1 1134 ? 37.907 -26.878 -40.241 1.00 84.62 1134 HIS A CA 1
ATOM 8901 C C . HIS A 1 1134 ? 37.830 -28.312 -39.677 1.00 84.62 1134 HIS A C 1
ATOM 8903 O O . HIS A 1 1134 ? 37.137 -29.162 -40.233 1.00 84.62 1134 HIS A O 1
ATOM 8909 N N . GLN A 1 1135 ? 38.538 -28.612 -38.582 1.00 85.44 1135 GLN A N 1
ATOM 8910 C CA . GLN A 1 1135 ? 38.444 -29.930 -37.939 1.00 85.44 1135 GLN A CA 1
ATOM 8911 C C . GLN A 1 1135 ? 37.079 -30.136 -37.269 1.00 85.44 1135 GLN A C 1
ATOM 8913 O O . GLN A 1 1135 ? 36.519 -31.226 -37.366 1.00 85.44 1135 GLN A O 1
ATOM 8918 N N . ALA A 1 1136 ? 36.528 -29.104 -36.623 1.00 84.50 1136 ALA A N 1
ATOM 8919 C CA . ALA A 1 1136 ? 35.202 -29.174 -36.015 1.00 84.50 1136 ALA A CA 1
ATOM 8920 C C . ALA A 1 1136 ? 34.094 -29.394 -37.054 1.00 84.50 1136 ALA A C 1
ATOM 8922 O O . ALA A 1 1136 ? 33.197 -30.199 -36.812 1.00 84.50 1136 ALA A O 1
ATOM 8923 N N . ASP A 1 1137 ? 34.177 -28.724 -38.207 1.00 82.31 1137 ASP A N 1
ATOM 8924 C CA . ASP A 1 1137 ? 33.212 -28.880 -39.297 1.00 82.31 1137 ASP A CA 1
ATOM 8925 C C . ASP A 1 1137 ? 33.243 -30.318 -39.858 1.00 82.31 1137 ASP A C 1
ATOM 8927 O O . ASP A 1 1137 ? 32.196 -30.953 -39.948 1.00 82.31 1137 ASP A O 1
ATOM 8931 N N . ARG A 1 1138 ? 34.428 -30.916 -40.085 1.00 80.88 1138 ARG A N 1
ATOM 8932 C CA . ARG A 1 1138 ? 34.535 -32.337 -40.497 1.00 80.88 1138 ARG A CA 1
ATOM 8933 C C . ARG A 1 1138 ? 33.948 -33.319 -39.473 1.00 80.88 1138 ARG A C 1
ATOM 8935 O O . ARG A 1 1138 ? 33.255 -34.259 -39.856 1.00 80.88 1138 ARG A O 1
ATOM 8942 N N . ILE A 1 1139 ? 34.169 -33.080 -38.176 1.00 82.12 1139 ILE A N 1
ATOM 8943 C CA . ILE A 1 1139 ? 33.568 -33.877 -37.087 1.00 82.12 1139 ILE A CA 1
ATOM 8944 C C . ILE A 1 1139 ? 32.031 -33.749 -37.077 1.00 82.12 1139 ILE A C 1
ATOM 8946 O O . ILE A 1 1139 ? 31.333 -34.679 -36.673 1.00 82.12 1139 ILE A O 1
ATOM 8950 N N . LEU A 1 1140 ? 31.490 -32.607 -37.511 1.00 78.06 1140 LEU A N 1
ATOM 8951 C CA . LEU A 1 1140 ? 30.051 -32.340 -37.561 1.00 78.06 1140 LEU A CA 1
ATOM 8952 C C . LEU A 1 1140 ? 29.366 -32.900 -38.813 1.00 78.06 1140 LEU A C 1
ATOM 8954 O O . LEU A 1 1140 ? 28.231 -33.366 -38.703 1.00 78.06 1140 LEU A O 1
ATOM 8958 N N . ASP A 1 1141 ? 30.052 -32.900 -39.956 1.00 76.31 1141 ASP A N 1
ATOM 8959 C CA . ASP A 1 1141 ? 29.551 -33.452 -41.222 1.00 76.31 1141 ASP A CA 1
ATOM 8960 C C . ASP A 1 1141 ? 29.597 -34.997 -41.272 1.00 76.31 1141 ASP A C 1
ATOM 8962 O O . ASP A 1 1141 ? 29.020 -35.609 -42.171 1.00 76.31 1141 ASP A O 1
ATOM 8966 N N . GLY A 1 1142 ? 30.204 -35.641 -40.266 1.00 58.31 1142 GLY A N 1
ATOM 8967 C CA . GLY A 1 1142 ? 30.210 -37.101 -40.083 1.00 58.31 1142 GLY A CA 1
ATOM 8968 C C . GLY A 1 1142 ? 31.465 -37.810 -40.597 1.00 58.31 1142 GLY A C 1
ATOM 8969 O O . GLY A 1 1142 ? 31.510 -39.040 -40.617 1.00 58.31 1142 GLY A O 1
ATOM 8970 N N . ASP A 1 1143 ? 32.484 -37.041 -40.975 1.00 47.88 1143 ASP A N 1
ATOM 8971 C CA . ASP A 1 1143 ? 33.754 -37.503 -41.530 1.00 47.88 1143 ASP A CA 1
ATOM 8972 C C . ASP A 1 1143 ? 34.659 -38.048 -40.405 1.00 47.88 1143 ASP A C 1
ATOM 8974 O O . ASP A 1 1143 ? 35.577 -37.383 -39.914 1.00 47.88 1143 ASP A O 1
ATOM 8978 N N . ALA A 1 1144 ? 34.374 -39.271 -39.950 1.00 38.22 1144 ALA A N 1
ATOM 8979 C CA . ALA A 1 1144 ? 35.240 -39.986 -39.020 1.00 38.22 1144 ALA A CA 1
ATOM 8980 C C . ALA A 1 1144 ? 36.597 -40.270 -39.687 1.00 38.22 1144 ALA A C 1
ATOM 8982 O O . ALA A 1 1144 ? 36.683 -41.037 -40.644 1.00 38.22 1144 ALA A O 1
ATOM 8983 N N . VAL A 1 1145 ? 37.661 -39.655 -39.169 1.00 36.09 1145 VAL A N 1
ATOM 8984 C CA . VAL A 1 1145 ? 39.036 -40.064 -39.466 1.00 36.09 1145 VAL A CA 1
ATOM 8985 C C . VAL A 1 1145 ? 39.437 -41.087 -38.412 1.00 36.09 1145 VAL A C 1
ATOM 8987 O O . VAL A 1 1145 ? 39.541 -40.744 -37.235 1.00 36.09 1145 VAL A O 1
ATOM 8990 N N . ASP A 1 1146 ? 39.648 -42.331 -38.836 1.00 34.78 1146 ASP A N 1
ATOM 8991 C CA . ASP A 1 1146 ? 40.259 -43.355 -37.993 1.00 34.78 1146 ASP A CA 1
ATOM 8992 C C . ASP A 1 1146 ? 41.711 -42.971 -37.680 1.00 34.78 1146 ASP A C 1
ATOM 8994 O O . ASP A 1 1146 ? 42.560 -42.946 -38.571 1.00 34.78 1146 ASP A O 1
ATOM 8998 N N . GLU A 1 1147 ? 42.021 -42.743 -36.405 1.00 31.61 1147 GLU A N 1
ATOM 8999 C CA . GLU A 1 1147 ? 43.386 -42.876 -35.899 1.00 31.61 1147 GLU A CA 1
ATOM 9000 C C . GLU A 1 1147 ? 43.341 -43.521 -34.505 1.00 31.61 1147 GLU A C 1
ATOM 9002 O O . GLU A 1 1147 ? 42.545 -43.144 -33.642 1.00 31.61 1147 GLU A O 1
ATOM 9007 N N . VAL A 1 1148 ? 44.106 -44.600 -34.328 1.00 34.22 1148 VAL A N 1
ATOM 9008 C CA . VAL A 1 1148 ? 43.814 -45.637 -33.325 1.00 34.22 1148 VAL A CA 1
ATOM 9009 C C . VAL A 1 1148 ? 44.611 -45.444 -32.038 1.00 34.22 1148 VAL A C 1
ATOM 9011 O O . VAL A 1 1148 ? 45.838 -45.501 -32.053 1.00 34.22 1148 VAL A O 1
ATOM 9014 N N . VAL A 1 1149 ? 43.907 -45.381 -30.904 1.00 30.42 1149 VAL A N 1
ATOM 9015 C CA . VAL A 1 1149 ? 44.445 -45.771 -29.590 1.00 30.42 1149 VAL A CA 1
ATOM 9016 C C . VAL A 1 1149 ? 43.389 -46.589 -28.839 1.00 30.42 1149 VAL A C 1
ATOM 9018 O O . VAL A 1 1149 ? 42.370 -46.058 -28.399 1.00 30.42 1149 VAL A O 1
ATOM 9021 N N . GLU A 1 1150 ? 43.621 -47.893 -28.685 1.00 34.69 1150 GLU A N 1
ATOM 9022 C CA . GLU A 1 1150 ? 42.804 -48.756 -27.823 1.00 34.69 1150 GLU A CA 1
ATOM 9023 C C . GLU A 1 1150 ? 43.133 -48.543 -26.336 1.00 34.69 1150 GLU A C 1
ATOM 9025 O O . GLU A 1 1150 ? 44.301 -48.370 -25.993 1.00 34.69 1150 GLU A O 1
ATOM 9030 N N . GLN A 1 1151 ? 42.134 -48.674 -25.447 1.00 27.48 1151 GLN A N 1
ATOM 9031 C CA . GLN A 1 1151 ? 42.154 -49.596 -24.288 1.00 27.48 1151 GLN A CA 1
ATOM 9032 C C . GLN A 1 1151 ? 40.781 -49.624 -23.550 1.00 27.48 1151 GLN A C 1
ATOM 9034 O O . GLN A 1 1151 ? 39.900 -48.827 -23.880 1.00 27.48 1151 GLN A O 1
ATOM 9039 N N . PRO A 1 1152 ? 40.500 -50.616 -22.669 1.00 32.81 1152 PRO A N 1
ATOM 9040 C CA . PRO A 1 1152 ? 39.156 -51.208 -22.580 1.00 32.81 1152 PRO A CA 1
ATOM 9041 C C . PRO A 1 1152 ? 38.214 -50.646 -21.499 1.00 32.81 1152 PRO A C 1
ATOM 9043 O O . PRO A 1 1152 ? 38.627 -50.055 -20.503 1.00 32.81 1152 PRO A O 1
ATOM 9046 N N . ALA A 1 1153 ? 36.918 -50.944 -21.659 1.00 33.28 1153 ALA A N 1
ATOM 9047 C CA . ALA A 1 1153 ? 35.847 -50.580 -20.728 1.00 33.28 1153 ALA A CA 1
ATOM 9048 C C . ALA A 1 1153 ? 35.354 -51.764 -19.852 1.00 33.28 1153 ALA A C 1
ATOM 9050 O O . ALA A 1 1153 ? 35.190 -52.875 -20.364 1.00 33.28 1153 ALA A O 1
ATOM 9051 N N . PRO A 1 1154 ? 35.030 -51.539 -18.560 1.00 30.48 1154 PRO A N 1
ATOM 9052 C CA . PRO A 1 1154 ? 34.331 -52.504 -17.701 1.00 30.48 1154 PRO A CA 1
ATOM 9053 C C . PRO A 1 1154 ? 32.794 -52.527 -17.944 1.00 30.48 1154 PRO A C 1
ATOM 9055 O O . PRO A 1 1154 ? 32.254 -51.641 -18.611 1.00 30.48 1154 PRO A O 1
ATOM 9058 N N . PRO A 1 1155 ? 32.058 -53.553 -17.458 1.00 32.62 1155 PRO A N 1
ATOM 9059 C CA . PRO A 1 1155 ? 30.823 -54.004 -18.115 1.00 32.62 1155 PRO A CA 1
ATOM 9060 C C . PRO A 1 1155 ? 29.492 -53.397 -17.624 1.00 32.62 1155 PRO A C 1
ATOM 906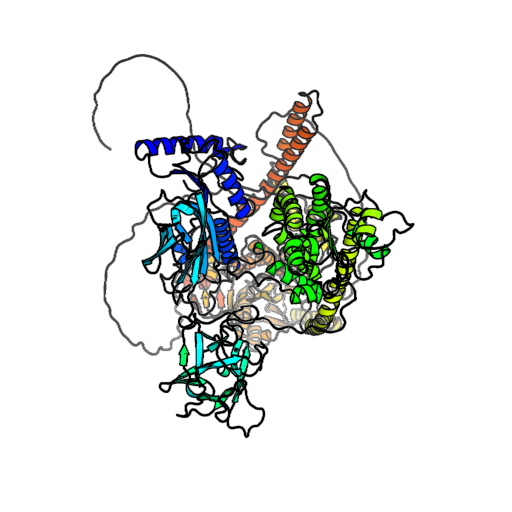2 O O . PRO A 1 1155 ? 29.334 -52.954 -16.488 1.00 32.62 1155 PRO A O 1
ATOM 9065 N N . LYS A 1 1156 ? 28.477 -53.493 -18.498 1.00 37.88 1156 LYS A N 1
ATOM 9066 C CA . LYS A 1 1156 ? 27.061 -53.160 -18.243 1.00 37.88 1156 LYS A CA 1
ATOM 9067 C C . LYS A 1 1156 ? 26.395 -54.117 -17.238 1.00 37.88 1156 LYS A C 1
ATOM 9069 O O . LYS A 1 1156 ? 26.721 -55.302 -17.190 1.00 37.88 1156 LYS A O 1
ATOM 9074 N N . ARG A 1 1157 ? 25.322 -53.657 -16.579 1.00 28.09 1157 ARG A N 1
ATOM 9075 C CA . ARG A 1 1157 ? 24.249 -54.520 -16.038 1.00 28.09 1157 ARG A CA 1
ATOM 9076 C C . ARG A 1 1157 ? 22.864 -54.095 -16.549 1.00 28.09 1157 ARG A C 1
ATOM 9078 O O . ARG A 1 1157 ? 22.680 -52.984 -17.030 1.00 28.09 1157 ARG A O 1
ATOM 9085 N N . GLN A 1 1158 ? 21.941 -55.054 -16.521 1.00 29.53 1158 GLN A N 1
ATOM 9086 C CA . GLN A 1 1158 ? 20.572 -55.009 -17.069 1.00 29.53 1158 GLN A CA 1
ATOM 9087 C C . GLN A 1 1158 ? 19.606 -54.336 -16.045 1.00 29.53 1158 GLN A C 1
ATOM 9089 O O . GLN A 1 1158 ? 20.051 -54.021 -14.946 1.00 29.53 1158 GLN A O 1
ATOM 9094 N N . ARG A 1 1159 ? 18.304 -54.075 -16.278 1.00 26.36 1159 ARG A N 1
ATOM 9095 C CA . ARG A 1 1159 ? 17.265 -54.878 -16.970 1.00 26.36 1159 ARG A CA 1
ATOM 9096 C C . ARG A 1 1159 ? 15.989 -54.046 -17.264 1.00 26.36 1159 ARG A C 1
ATOM 9098 O O . ARG A 1 1159 ? 15.734 -53.057 -16.589 1.00 26.36 1159 ARG A O 1
ATOM 9105 N N . THR A 1 1160 ? 15.193 -54.485 -18.238 1.00 26.02 1160 THR A N 1
ATOM 9106 C CA . THR A 1 1160 ? 13.804 -54.061 -18.580 1.00 26.02 1160 THR A CA 1
ATOM 9107 C C . THR A 1 1160 ? 12.773 -55.061 -17.968 1.00 26.02 1160 THR A C 1
ATOM 9109 O O . THR A 1 1160 ? 13.260 -55.963 -17.272 1.00 26.02 1160 THR A O 1
ATOM 9112 N N . PRO A 1 1161 ? 11.419 -55.019 -18.180 1.00 36.03 1161 PRO A N 1
ATOM 9113 C CA . PRO A 1 1161 ? 10.581 -54.146 -19.048 1.00 36.03 1161 PRO A CA 1
ATOM 9114 C C . PRO A 1 1161 ? 9.181 -53.659 -18.511 1.00 36.03 1161 PRO A C 1
ATOM 9116 O O . PRO A 1 1161 ? 8.617 -54.275 -17.619 1.00 36.03 1161 PRO A O 1
ATOM 9119 N N . GLN A 1 1162 ? 8.582 -52.661 -19.205 1.00 26.33 1162 GLN A N 1
ATOM 9120 C CA . GLN A 1 1162 ? 7.129 -52.508 -19.561 1.00 26.33 1162 GLN A CA 1
ATOM 9121 C C . GLN A 1 1162 ? 6.019 -52.401 -18.462 1.00 26.33 1162 GLN A C 1
ATOM 9123 O O . GLN A 1 1162 ? 6.352 -52.526 -17.286 1.00 26.33 1162 GLN A O 1
ATOM 9128 N N . PRO A 1 1163 ? 4.712 -52.142 -18.792 1.00 37.28 1163 PRO A N 1
ATOM 9129 C CA . PRO A 1 1163 ? 4.051 -51.944 -20.112 1.00 37.28 1163 PRO A CA 1
ATOM 9130 C C . PRO A 1 1163 ? 3.159 -50.673 -20.310 1.00 37.28 1163 PRO A C 1
ATOM 9132 O O . PRO A 1 1163 ? 2.774 -50.023 -19.349 1.00 37.28 1163 PRO A O 1
ATOM 9135 N N . GLU A 1 1164 ? 2.789 -50.423 -21.586 1.00 26.03 1164 GLU A N 1
ATOM 9136 C CA . GLU A 1 1164 ? 1.490 -49.889 -22.112 1.00 26.03 1164 GLU A CA 1
ATOM 9137 C C . GLU A 1 1164 ? 0.949 -48.473 -21.736 1.00 26.03 1164 GLU A C 1
ATOM 9139 O O . GLU A 1 1164 ? 1.234 -47.945 -20.673 1.00 26.03 1164 GLU A O 1
ATOM 9144 N N . ALA A 1 1165 ? 0.166 -47.755 -22.574 1.00 26.31 1165 ALA A N 1
ATOM 9145 C CA . ALA A 1 1165 ? -0.313 -47.971 -23.961 1.00 26.31 1165 ALA A CA 1
ATOM 9146 C C . ALA A 1 1165 ? -0.644 -46.643 -24.714 1.00 26.31 1165 ALA A C 1
ATOM 9148 O O . ALA A 1 1165 ? -0.778 -45.592 -24.099 1.00 26.31 1165 ALA A O 1
ATOM 9149 N N . THR A 1 1166 ? -0.796 -46.738 -26.050 1.00 26.89 1166 THR A N 1
ATOM 9150 C CA . THR A 1 1166 ? -1.545 -45.875 -27.019 1.00 26.89 1166 THR A CA 1
ATOM 9151 C C . THR A 1 1166 ? -1.629 -44.345 -26.802 1.00 26.89 1166 THR A C 1
ATOM 9153 O O . THR A 1 1166 ? -2.249 -43.892 -25.850 1.00 26.89 1166 THR A O 1
ATOM 9156 N N . SER A 1 1167 ? -1.084 -43.437 -27.630 1.00 25.86 1167 SER A N 1
ATOM 9157 C CA . SER A 1 1167 ? -1.098 -43.241 -29.106 1.00 25.86 1167 SER A CA 1
ATOM 9158 C C . SER A 1 1167 ? -2.319 -42.494 -29.692 1.00 25.86 1167 SER A C 1
ATOM 9160 O O . SER A 1 1167 ? -3.350 -43.099 -29.976 1.00 25.86 1167 SER A O 1
ATOM 9162 N N . ALA A 1 1168 ? -2.140 -41.208 -30.023 1.00 26.44 1168 ALA A N 1
ATOM 9163 C CA . ALA A 1 1168 ? -2.958 -40.458 -30.987 1.00 26.44 1168 ALA A CA 1
ATOM 9164 C C . ALA A 1 1168 ? -2.073 -39.438 -31.738 1.00 26.44 1168 ALA A C 1
ATOM 9166 O O . ALA A 1 1168 ? -1.166 -38.852 -31.148 1.00 26.44 1168 ALA A O 1
ATOM 9167 N N . HIS A 1 1169 ? -2.286 -39.251 -33.046 1.00 27.08 1169 HIS A N 1
ATOM 9168 C CA . HIS A 1 1169 ? -1.374 -38.478 -33.905 1.00 27.08 1169 HIS A CA 1
ATOM 9169 C C . HIS A 1 1169 ? -1.759 -36.998 -34.055 1.00 27.08 1169 HIS A C 1
ATOM 9171 O O . HIS A 1 1169 ? -2.878 -36.669 -34.442 1.00 27.08 1169 HIS A O 1
ATOM 9177 N N . ILE A 1 1170 ? -0.769 -36.114 -33.910 1.00 25.75 1170 ILE A N 1
ATOM 9178 C CA . ILE A 1 1170 ? -0.830 -34.730 -34.405 1.00 25.75 1170 ILE A CA 1
ATOM 9179 C C . ILE A 1 1170 ? -0.787 -34.735 -35.944 1.00 25.75 1170 ILE A C 1
ATOM 9181 O O . ILE A 1 1170 ? 0.092 -35.366 -36.536 1.00 25.75 1170 ILE A O 1
ATOM 9185 N N . ARG A 1 1171 ? -1.660 -33.955 -36.597 1.00 24.58 1171 ARG A N 1
ATOM 9186 C CA . ARG A 1 1171 ? -1.466 -33.490 -37.985 1.00 24.58 1171 ARG A CA 1
ATOM 9187 C C . ARG A 1 1171 ? -1.196 -31.984 -38.014 1.00 24.58 1171 ARG A C 1
ATOM 9189 O O . ARG A 1 1171 ? -1.730 -31.230 -37.211 1.00 24.58 1171 ARG A O 1
ATOM 9196 N N . ARG A 1 1172 ? -0.333 -31.563 -38.943 1.00 27.47 1172 ARG A N 1
ATOM 9197 C CA . ARG A 1 1172 ? 0.072 -30.163 -39.151 1.00 27.47 1172 ARG A CA 1
ATOM 9198 C C . ARG A 1 1172 ? -0.963 -29.392 -39.974 1.00 27.47 1172 ARG A C 1
ATOM 9200 O O . ARG A 1 1172 ? -1.370 -29.895 -41.013 1.00 27.47 1172 ARG A O 1
ATOM 9207 N N . CYS A 1 1173 ? -1.215 -28.143 -39.586 1.00 23.23 1173 CYS A N 1
ATOM 9208 C CA . CYS A 1 1173 ? -1.208 -26.933 -40.429 1.00 23.23 1173 CYS A CA 1
ATOM 9209 C C . CYS A 1 1173 ? -1.343 -25.706 -39.498 1.00 23.23 1173 CYS A C 1
ATOM 9211 O O . CYS A 1 1173 ? -1.884 -25.841 -38.409 1.00 23.23 1173 CYS A O 1
ATOM 9213 N N . GLY A 1 1174 ? -0.860 -24.506 -39.824 1.00 23.61 1174 GLY A N 1
ATOM 9214 C CA . GLY A 1 1174 ? -0.038 -24.094 -40.966 1.00 23.61 1174 GLY A CA 1
ATOM 9215 C C . GLY A 1 1174 ? -0.131 -22.576 -41.184 1.00 23.61 1174 GLY A C 1
ATOM 9216 O O . GLY A 1 1174 ? -1.217 -22.023 -41.081 1.00 23.61 1174 GLY A O 1
ATOM 9217 N N . GLY A 1 1175 ? 0.984 -21.915 -41.518 1.00 25.19 1175 GLY A N 1
ATOM 9218 C CA . GLY A 1 1175 ? 1.018 -20.478 -41.840 1.00 25.19 1175 GLY A CA 1
ATOM 9219 C C . GLY A 1 1175 ? 1.228 -19.546 -40.636 1.00 25.19 1175 GLY A C 1
ATOM 9220 O O . GLY A 1 1175 ? 0.608 -19.696 -39.589 1.00 25.19 1175 GLY A O 1
ATOM 9221 N N . VAL A 1 1176 ? 2.119 -18.564 -40.798 1.00 28.30 1176 VAL A N 1
ATOM 9222 C CA . VAL A 1 1176 ? 2.369 -17.476 -39.838 1.00 28.30 1176 VAL A CA 1
ATOM 9223 C C . VAL A 1 1176 ? 2.148 -16.153 -40.562 1.00 28.30 1176 VAL A C 1
ATOM 9225 O O . VAL A 1 1176 ? 2.755 -15.924 -41.604 1.00 28.30 1176 VAL A O 1
ATOM 9228 N N . GLY A 1 1177 ? 1.327 -15.271 -39.991 1.00 24.41 1177 GLY A N 1
ATOM 9229 C CA . GLY A 1 1177 ? 1.156 -13.891 -40.444 1.00 24.41 1177 GLY A CA 1
ATOM 9230 C C . GLY A 1 1177 ? 1.465 -12.935 -39.299 1.00 24.41 1177 GLY A C 1
ATOM 9231 O O . GLY A 1 1177 ? 0.763 -12.934 -38.292 1.00 24.41 1177 GLY A O 1
ATOM 9232 N N . ARG A 1 1178 ? 2.533 -12.142 -39.422 1.00 25.27 1178 ARG A N 1
ATOM 9233 C CA . ARG A 1 1178 ? 2.945 -11.175 -38.396 1.00 25.27 1178 ARG A CA 1
ATOM 9234 C C . ARG A 1 1178 ? 3.294 -9.856 -39.066 1.00 25.27 1178 ARG A C 1
ATOM 9236 O O . ARG A 1 1178 ? 4.174 -9.823 -39.920 1.00 25.27 1178 ARG A O 1
ATOM 9243 N N . LEU A 1 1179 ? 2.677 -8.769 -38.619 1.00 22.14 1179 LEU A N 1
ATOM 9244 C CA . LEU A 1 1179 ? 3.176 -7.421 -38.867 1.00 22.14 1179 LEU A CA 1
ATOM 9245 C C . LEU A 1 1179 ? 3.041 -6.575 -37.597 1.00 22.14 1179 LEU A C 1
ATOM 9247 O O . LEU A 1 1179 ? 2.412 -6.993 -36.628 1.00 22.14 1179 LEU A O 1
ATOM 9251 N N . SER A 1 1180 ? 3.717 -5.432 -37.562 1.00 24.50 1180 SER A N 1
ATOM 9252 C CA . SER A 1 1180 ? 3.880 -4.606 -36.364 1.00 24.50 1180 SER A CA 1
ATOM 9253 C C . SER A 1 1180 ? 3.424 -3.176 -36.618 1.00 24.50 1180 SER A C 1
ATOM 9255 O O . SER A 1 1180 ? 3.509 -2.698 -37.744 1.00 24.50 1180 SER A O 1
ATOM 9257 N N . ILE A 1 1181 ? 3.069 -2.482 -35.538 1.00 24.42 1181 ILE A N 1
ATOM 9258 C CA . ILE A 1 1181 ? 3.138 -1.019 -35.397 1.00 24.42 1181 ILE A CA 1
ATOM 9259 C C . ILE A 1 1181 ? 4.010 -0.738 -34.141 1.00 24.42 1181 ILE A C 1
ATOM 9261 O O . ILE A 1 1181 ? 4.440 -1.676 -33.467 1.00 24.42 1181 ILE A O 1
ATOM 9265 N N . GLY A 1 1182 ? 4.359 0.518 -33.856 1.00 24.66 1182 GLY A N 1
ATOM 9266 C CA . GLY A 1 1182 ? 5.183 0.965 -32.714 1.00 24.66 1182 GLY A CA 1
ATOM 9267 C C . GLY A 1 1182 ? 4.764 2.360 -32.201 1.00 24.66 1182 GLY A C 1
ATOM 9268 O O . GLY A 1 1182 ? 3.852 2.954 -32.773 1.00 24.66 1182 GLY A O 1
ATOM 9269 N N . ILE A 1 1183 ? 5.382 2.859 -31.114 1.00 30.62 1183 ILE A N 1
ATOM 9270 C CA . ILE A 1 1183 ? 4.862 3.923 -30.205 1.00 30.62 1183 ILE A CA 1
ATOM 9271 C C . ILE A 1 1183 ? 6.003 4.821 -29.603 1.00 30.62 1183 ILE A C 1
ATOM 9273 O O . ILE A 1 1183 ? 7.178 4.492 -29.748 1.00 30.62 1183 ILE A O 1
ATOM 9277 N N . GLY A 1 1184 ? 5.680 5.948 -28.922 1.00 27.58 1184 GLY A N 1
ATOM 9278 C CA . GLY A 1 1184 ? 6.461 6.645 -27.840 1.00 27.58 1184 GLY A CA 1
ATOM 9279 C C . GLY A 1 1184 ? 5.713 7.892 -27.261 1.00 27.58 1184 GLY A C 1
ATOM 9280 O O . GLY A 1 1184 ? 4.570 8.055 -27.683 1.00 27.58 1184 GLY A O 1
ATOM 9281 N N . ILE A 1 1185 ? 6.169 8.842 -26.375 1.00 30.38 1185 ILE A N 1
ATOM 9282 C CA . ILE A 1 1185 ? 7.480 9.341 -25.776 1.00 30.38 1185 ILE A CA 1
ATOM 9283 C C . ILE A 1 1185 ? 8.052 10.862 -26.001 1.00 30.38 1185 ILE A C 1
ATOM 9285 O O . ILE A 1 1185 ? 9.089 11.191 -25.438 1.00 30.38 1185 ILE A O 1
ATOM 9289 N N . GLY A 1 1186 ? 7.370 11.870 -26.646 1.00 34.88 1186 GLY A N 1
ATOM 9290 C CA . GLY A 1 1186 ? 7.539 13.385 -26.641 1.00 34.88 1186 GLY A CA 1
ATOM 9291 C C . GLY A 1 1186 ? 6.284 14.379 -26.786 1.00 34.88 1186 GLY A C 1
ATOM 9292 O O . GLY A 1 1186 ? 5.385 14.096 -27.557 1.00 34.88 1186 GLY A O 1
ATOM 9293 N N . ILE A 1 1187 ? 6.167 15.540 -26.068 1.00 30.30 1187 ILE A N 1
ATOM 9294 C CA . ILE A 1 1187 ? 5.095 16.637 -26.041 1.00 30.30 1187 ILE A CA 1
ATOM 9295 C C . ILE A 1 1187 ? 5.843 18.040 -25.970 1.00 30.30 1187 ILE A C 1
ATOM 9297 O O . ILE A 1 1187 ? 7.005 18.031 -26.369 1.00 30.30 1187 ILE A O 1
ATOM 9301 N N . GLY A 1 1188 ? 5.488 19.301 -25.587 1.00 43.75 1188 GLY A N 1
ATOM 9302 C CA . GLY A 1 1188 ? 4.345 20.169 -25.139 1.00 43.75 1188 GLY A CA 1
ATOM 9303 C C . GLY A 1 1188 ? 4.422 20.692 -23.664 1.00 43.75 1188 GLY A C 1
ATOM 9304 O O . GLY A 1 1188 ? 4.963 19.987 -22.820 1.00 43.75 1188 GLY A O 1
ATOM 9305 N N . ILE A 1 1189 ? 3.973 21.938 -23.347 1.00 29.64 1189 ILE A N 1
ATOM 9306 C CA . ILE A 1 1189 ? 4.243 22.680 -22.062 1.00 29.64 1189 ILE A CA 1
ATOM 9307 C C . ILE A 1 1189 ? 3.162 23.741 -21.675 1.00 29.64 1189 ILE A C 1
ATOM 9309 O O . ILE A 1 1189 ? 2.707 24.476 -22.547 1.00 29.64 1189 ILE A O 1
ATOM 9313 N N . GLY A 1 1190 ? 2.879 23.932 -20.366 1.00 21.91 1190 GLY A N 1
ATOM 9314 C CA . GLY A 1 1190 ? 2.161 25.083 -19.748 1.00 21.91 1190 GLY A CA 1
ATOM 9315 C C . GLY A 1 1190 ? 2.682 25.435 -18.325 1.00 21.91 1190 GLY A C 1
ATOM 9316 O O . GLY A 1 1190 ? 3.481 24.671 -17.789 1.00 21.91 1190 GLY A O 1
ATOM 9317 N N . MET A 1 1191 ? 2.298 26.572 -17.705 1.00 24.91 1191 MET A N 1
ATOM 9318 C CA . MET A 1 1191 ? 2.879 27.064 -16.421 1.00 24.91 1191 MET A CA 1
ATOM 9319 C C . MET A 1 1191 ? 1.873 27.392 -15.292 1.00 24.91 1191 MET A C 1
ATOM 9321 O O . MET A 1 1191 ? 0.772 27.862 -15.558 1.00 24.91 1191 MET A O 1
ATOM 9325 N N . GLY A 1 1192 ? 2.320 27.267 -14.030 1.00 23.28 1192 GLY A N 1
ATOM 9326 C CA . GLY A 1 1192 ? 1.654 27.750 -12.804 1.00 23.28 1192 GLY A CA 1
ATOM 9327 C C . GLY A 1 1192 ? 2.635 27.879 -11.617 1.00 23.28 1192 GLY A C 1
ATOM 9328 O O . GLY A 1 1192 ? 3.726 27.315 -11.668 1.00 23.28 1192 GLY A O 1
ATOM 9329 N N . MET A 1 1193 ? 2.288 28.642 -10.568 1.00 24.23 1193 MET A N 1
ATOM 9330 C CA . MET A 1 1193 ? 3.161 28.888 -9.397 1.00 24.23 1193 MET A CA 1
ATOM 9331 C C . MET A 1 1193 ? 2.970 27.862 -8.264 1.00 24.23 1193 MET A C 1
ATOM 9333 O O . MET A 1 1193 ? 1.851 27.429 -8.003 1.00 24.23 1193 MET A O 1
ATOM 9337 N N . GLY A 1 1194 ? 4.038 27.569 -7.512 1.00 24.62 1194 GLY A N 1
ATOM 9338 C CA . GLY A 1 1194 ? 3.995 26.768 -6.282 1.00 24.62 1194 GLY A CA 1
ATOM 9339 C C . GLY A 1 1194 ? 5.199 27.032 -5.367 1.00 24.62 1194 GLY A C 1
ATOM 9340 O O . GLY A 1 1194 ? 6.251 27.465 -5.833 1.00 24.62 1194 GLY A O 1
ATOM 9341 N N . VAL A 1 1195 ? 5.043 26.792 -4.059 1.00 25.22 1195 VAL A N 1
ATOM 9342 C CA . VAL A 1 1195 ? 6.097 26.995 -3.044 1.00 25.22 1195 VAL A CA 1
ATOM 9343 C C . VAL A 1 1195 ? 6.791 25.668 -2.734 1.00 25.22 1195 VAL A C 1
ATOM 9345 O O . VAL A 1 1195 ? 6.130 24.696 -2.379 1.00 25.22 1195 VAL A O 1
ATOM 9348 N N . GLY A 1 1196 ? 8.123 25.640 -2.821 1.00 24.08 1196 GLY A N 1
ATOM 9349 C CA . GLY A 1 1196 ? 8.954 24.498 -2.428 1.00 24.08 1196 GLY A CA 1
ATOM 9350 C C . GLY A 1 1196 ? 9.851 24.807 -1.227 1.00 24.08 1196 GLY A C 1
ATOM 9351 O O . GLY A 1 1196 ? 10.173 25.965 -0.966 1.00 24.08 1196 GLY A O 1
ATOM 9352 N N . VAL A 1 1197 ? 10.288 23.763 -0.516 1.00 27.52 1197 VAL A N 1
ATOM 9353 C CA . VAL A 1 1197 ? 11.292 23.857 0.558 1.00 27.52 1197 VAL A CA 1
ATOM 9354 C C . VAL A 1 1197 ? 12.443 22.902 0.254 1.00 27.52 1197 VAL A C 1
ATOM 9356 O O . VAL A 1 1197 ? 12.310 21.689 0.398 1.00 27.52 1197 VAL A O 1
ATOM 9359 N N . GLY A 1 1198 ? 13.583 23.459 -0.151 1.00 25.27 1198 GLY A N 1
ATOM 9360 C CA . GLY A 1 1198 ? 14.879 22.781 -0.090 1.00 25.27 1198 GLY A CA 1
ATOM 9361 C C . GLY A 1 1198 ? 15.595 23.134 1.215 1.00 25.27 1198 GLY A C 1
ATOM 9362 O O . GLY A 1 1198 ? 15.404 24.225 1.752 1.00 25.27 1198 GLY A O 1
ATOM 9363 N N . VAL A 1 1199 ? 16.435 22.236 1.738 1.00 35.94 1199 VAL A N 1
ATOM 9364 C CA . VAL A 1 1199 ? 17.214 22.502 2.963 1.00 35.94 1199 VAL A CA 1
ATOM 9365 C C . VAL A 1 1199 ? 18.440 23.360 2.627 1.00 35.94 1199 VAL A C 1
ATOM 9367 O O . VAL A 1 1199 ? 19.555 22.871 2.475 1.00 35.94 1199 VAL A O 1
ATOM 9370 N N . GLY A 1 1200 ? 18.201 24.662 2.484 1.00 27.19 1200 GLY A N 1
ATOM 9371 C CA . GLY A 1 1200 ? 19.198 25.705 2.255 1.00 27.19 1200 GLY A CA 1
ATOM 9372 C C . GLY A 1 1200 ? 18.499 27.062 2.195 1.00 27.19 1200 GLY A C 1
ATOM 9373 O O . GLY A 1 1200 ? 17.519 27.213 1.472 1.00 27.19 1200 GLY A O 1
ATOM 9374 N N . VAL A 1 1201 ? 18.943 28.038 2.992 1.00 39.38 1201 VAL A N 1
ATOM 9375 C CA . VAL A 1 1201 ? 18.206 29.303 3.169 1.00 39.38 1201 VAL A CA 1
ATOM 9376 C C . VAL A 1 1201 ? 18.404 30.221 1.957 1.00 39.38 1201 VAL A C 1
ATOM 9378 O O . VAL A 1 1201 ? 19.415 30.908 1.844 1.00 39.38 1201 VAL A O 1
ATOM 9381 N N . GLY A 1 1202 ? 17.417 30.237 1.060 1.00 24.89 1202 GLY A N 1
ATOM 9382 C CA . GLY A 1 1202 ? 17.337 31.109 -0.114 1.00 24.89 1202 GLY A CA 1
ATOM 9383 C C . GLY A 1 1202 ? 15.977 30.967 -0.808 1.00 24.89 1202 GLY A C 1
ATOM 9384 O O . GLY A 1 1202 ? 15.328 29.931 -0.682 1.00 24.89 1202 GLY A O 1
ATOM 9385 N N . VAL A 1 1203 ? 15.520 32.008 -1.511 1.00 28.50 1203 VAL A N 1
ATOM 9386 C CA . VAL A 1 1203 ? 14.175 32.072 -2.120 1.00 28.50 1203 VAL A CA 1
ATOM 9387 C C . VAL A 1 1203 ? 14.282 32.278 -3.633 1.00 28.50 1203 VAL A C 1
ATOM 9389 O O . VAL A 1 1203 ? 15.042 33.130 -4.086 1.00 28.50 1203 VAL A O 1
ATOM 9392 N N . GLY A 1 1204 ? 13.501 31.524 -4.413 1.00 24.09 1204 GLY A N 1
ATOM 9393 C CA . GLY A 1 1204 ? 13.418 31.631 -5.874 1.00 24.09 1204 GLY A CA 1
ATOM 9394 C C . GLY A 1 1204 ? 12.246 30.821 -6.445 1.00 24.09 1204 GLY A C 1
ATOM 9395 O O . GLY A 1 1204 ? 11.732 29.928 -5.774 1.00 24.09 1204 GLY A O 1
ATOM 9396 N N . VAL A 1 1205 ? 11.808 31.146 -7.667 1.00 29.45 1205 VAL A N 1
ATOM 9397 C CA . VAL A 1 1205 ? 10.616 30.572 -8.328 1.00 29.45 1205 VAL A CA 1
ATOM 9398 C C . VAL A 1 1205 ? 10.966 30.136 -9.758 1.00 29.45 1205 VAL A C 1
ATOM 9400 O O . VAL A 1 1205 ? 11.705 30.837 -10.445 1.00 29.45 1205 VAL A O 1
ATOM 9403 N N . GLY A 1 1206 ? 10.429 29.001 -10.219 1.00 23.72 1206 GLY A N 1
ATOM 9404 C CA . GLY A 1 1206 ? 10.630 28.471 -11.576 1.00 23.72 1206 GLY A CA 1
ATOM 9405 C C . GLY A 1 1206 ? 9.664 27.325 -11.908 1.00 23.72 1206 GLY A C 1
ATOM 9406 O O . GLY A 1 1206 ? 9.049 26.763 -11.005 1.00 23.72 1206 GLY A O 1
ATOM 9407 N N . VAL A 1 1207 ? 9.504 27.000 -13.199 1.00 28.94 1207 VAL A N 1
ATOM 9408 C CA . VAL A 1 1207 ? 8.478 26.065 -13.718 1.00 28.94 1207 VAL A CA 1
ATOM 9409 C C . VAL A 1 1207 ? 9.044 25.206 -14.862 1.00 28.94 1207 VAL A C 1
ATOM 9411 O O . VAL A 1 1207 ? 9.912 25.674 -15.598 1.00 28.94 1207 VAL A O 1
ATOM 9414 N N . GLY A 1 1208 ? 8.542 23.978 -15.055 1.00 24.19 1208 GLY A N 1
ATOM 9415 C CA . GLY A 1 1208 ? 8.897 23.102 -16.185 1.00 24.19 1208 GLY A CA 1
ATOM 9416 C C . GLY A 1 1208 ? 7.882 21.973 -16.433 1.00 24.19 1208 GLY A C 1
ATOM 9417 O O . GLY A 1 1208 ? 7.091 21.659 -15.548 1.00 24.19 1208 GLY A O 1
ATOM 9418 N N . VAL A 1 1209 ? 7.904 21.375 -17.635 1.00 28.22 1209 VAL A N 1
ATOM 9419 C CA . VAL A 1 1209 ? 7.017 20.274 -18.087 1.00 28.22 1209 VAL A CA 1
ATOM 9420 C C . VAL A 1 1209 ? 7.797 19.280 -18.978 1.00 28.22 1209 VAL A C 1
ATOM 9422 O O . VAL A 1 1209 ? 8.757 19.680 -19.639 1.00 28.22 1209 VAL A O 1
ATOM 9425 N N . GLY A 1 1210 ? 7.402 17.995 -18.964 1.00 24.86 1210 GLY A N 1
ATOM 9426 C CA . GLY A 1 1210 ? 7.973 16.864 -19.730 1.00 24.86 1210 GLY A CA 1
ATOM 9427 C C . GLY A 1 1210 ? 7.035 16.284 -20.817 1.00 24.86 1210 GLY A C 1
ATOM 9428 O O . GLY A 1 1210 ? 5.972 16.835 -21.069 1.00 24.86 1210 GLY A O 1
ATOM 9429 N N . VAL A 1 1211 ? 7.451 15.223 -21.533 1.00 27.88 1211 VAL A N 1
ATOM 9430 C CA . VAL A 1 1211 ? 7.236 15.132 -23.002 1.00 27.88 1211 VAL A CA 1
ATOM 9431 C C . VAL A 1 1211 ? 7.000 13.653 -23.502 1.00 27.88 1211 VAL A C 1
ATOM 9433 O O . VAL A 1 1211 ? 7.895 12.847 -23.296 1.00 27.88 1211 VAL A O 1
ATOM 9436 N N . GLY A 1 1212 ? 5.842 13.283 -24.151 1.00 26.14 1212 GLY A N 1
ATOM 9437 C CA . GLY A 1 1212 ? 5.419 11.917 -24.680 1.00 26.14 1212 GLY A CA 1
ATOM 9438 C C . GLY A 1 1212 ? 4.514 11.673 -26.000 1.00 26.14 1212 GLY A C 1
ATOM 9439 O O . GLY A 1 1212 ? 3.330 11.857 -25.775 1.00 26.14 1212 GLY A O 1
ATOM 9440 N N . VAL A 1 1213 ? 4.656 11.176 -27.299 1.00 27.92 1213 VAL A N 1
ATOM 9441 C CA . VAL A 1 1213 ? 5.423 10.822 -28.624 1.00 27.92 1213 VAL A CA 1
ATOM 9442 C C . VAL A 1 1213 ? 6.648 9.882 -29.016 1.00 27.92 1213 VAL A C 1
ATOM 9444 O O . VAL A 1 1213 ? 7.786 9.997 -28.581 1.00 27.92 1213 VAL A O 1
ATOM 9447 N N . GLY A 1 1214 ? 6.478 8.982 -30.000 1.00 28.95 1214 GLY A N 1
ATOM 9448 C CA . GLY A 1 1214 ? 7.553 8.190 -30.645 1.00 28.95 1214 GLY A CA 1
ATOM 9449 C C . GLY A 1 1214 ? 7.072 7.520 -31.930 1.00 28.95 1214 GLY A C 1
ATOM 9450 O O . GLY A 1 1214 ? 6.311 8.163 -32.645 1.00 28.95 1214 GLY A O 1
ATOM 9451 N N . VAL A 1 1215 ? 7.499 6.286 -32.266 1.00 25.62 1215 VAL A N 1
ATOM 9452 C CA . VAL A 1 1215 ? 7.322 5.778 -33.648 1.00 25.62 1215 VAL A CA 1
ATOM 9453 C C . VAL A 1 1215 ? 6.715 4.393 -33.838 1.00 25.62 1215 VAL A C 1
ATOM 9455 O O . VAL A 1 1215 ? 7.269 3.378 -33.412 1.00 25.62 1215 VAL A O 1
ATOM 9458 N N . GLY A 1 1216 ? 5.717 4.354 -34.724 1.00 29.62 1216 GLY A N 1
ATOM 9459 C CA . GLY A 1 1216 ? 5.383 3.185 -35.527 1.00 29.62 1216 GLY A CA 1
ATOM 9460 C C . GLY A 1 1216 ? 6.132 3.071 -36.859 1.00 29.62 1216 GLY A C 1
ATOM 9461 O O . GLY A 1 1216 ? 6.252 4.021 -37.640 1.00 29.62 1216 GLY A O 1
ATOM 9462 N N . VAL A 1 1217 ? 6.578 1.849 -37.150 1.00 23.19 1217 VAL A N 1
ATOM 9463 C CA . VAL A 1 1217 ? 6.714 1.344 -38.522 1.00 23.19 1217 VAL A CA 1
ATOM 9464 C C . VAL A 1 1217 ? 5.567 0.364 -38.722 1.00 23.19 1217 VAL A C 1
ATOM 9466 O O . VAL A 1 1217 ? 5.616 -0.732 -38.165 1.00 23.19 1217 VAL A O 1
ATOM 9469 N N . ALA A 1 1218 ? 4.549 0.802 -39.460 1.00 33.72 1218 ALA A N 1
ATOM 9470 C CA . ALA A 1 1218 ? 3.437 -0.007 -39.952 1.00 33.72 1218 ALA A CA 1
ATOM 9471 C C . ALA A 1 1218 ? 3.708 -0.450 -41.399 1.00 33.72 1218 ALA A C 1
ATOM 9473 O O . ALA A 1 1218 ? 4.561 0.136 -42.063 1.00 33.72 1218 ALA A O 1
ATOM 9474 N N . TRP A 1 1219 ? 2.941 -1.418 -41.899 1.00 21.98 1219 TRP A N 1
ATOM 9475 C CA . TRP A 1 1219 ? 2.635 -1.585 -43.328 1.00 21.98 1219 TRP A CA 1
ATOM 9476 C C . TRP A 1 1219 ? 1.205 -2.146 -43.453 1.00 21.98 1219 TRP A C 1
ATOM 9478 O O . TRP A 1 1219 ? 0.639 -2.611 -42.463 1.00 21.98 1219 TRP A O 1
ATOM 9488 N N . ALA A 1 1220 ? 0.581 -1.991 -44.618 1.00 23.44 1220 ALA A N 1
ATOM 9489 C CA . ALA A 1 1220 ? -0.880 -1.995 -44.740 1.00 23.44 1220 ALA A CA 1
ATOM 9490 C C . ALA A 1 1220 ? -1.502 -3.355 -45.094 1.00 23.44 1220 ALA A C 1
ATOM 9492 O O . ALA A 1 1220 ? -0.846 -4.190 -45.716 1.00 23.44 1220 ALA A O 1
ATOM 9493 N N . TRP A 1 1221 ? -2.812 -3.488 -44.848 1.00 21.45 1221 TRP A N 1
ATOM 9494 C CA . TRP A 1 1221 ? -3.744 -3.877 -45.916 1.00 21.45 1221 TRP A CA 1
ATOM 9495 C C . TRP A 1 1221 ? -5.189 -3.423 -45.649 1.00 21.45 1221 TRP A C 1
ATOM 9497 O O . TRP A 1 1221 ? -5.472 -2.898 -44.575 1.00 21.45 1221 TRP A O 1
ATOM 9507 N N . CYS A 1 1222 ? -6.067 -3.677 -46.629 1.00 24.00 1222 CYS A N 1
ATOM 9508 C CA . CYS A 1 1222 ? -7.471 -3.242 -46.741 1.00 24.00 1222 CYS A CA 1
ATOM 9509 C C . CYS A 1 1222 ? -7.658 -1.738 -47.064 1.00 24.00 1222 CYS A C 1
ATOM 9511 O O . CYS A 1 1222 ? -7.024 -0.886 -46.453 1.00 24.00 1222 CYS A O 1
ATOM 9513 N N . ALA A 1 1223 ? -8.521 -1.351 -48.010 1.00 25.31 1223 ALA A N 1
ATOM 9514 C CA . ALA A 1 1223 ? -9.236 -2.155 -49.012 1.00 25.31 1223 ALA A CA 1
ATOM 9515 C C . ALA A 1 1223 ? -9.560 -1.314 -50.260 1.00 25.31 1223 ALA A C 1
ATOM 9517 O O . ALA A 1 1223 ? -9.565 -0.084 -50.204 1.00 25.31 1223 ALA A O 1
ATOM 9518 N N . GLU A 1 1224 ? -9.877 -1.979 -51.370 1.00 24.03 1224 GLU A N 1
ATOM 9519 C CA . GLU A 1 1224 ? -10.635 -1.343 -52.446 1.00 24.03 1224 GLU A CA 1
ATOM 9520 C C . GLU A 1 1224 ? -12.084 -1.091 -51.991 1.00 24.03 1224 GLU A C 1
ATOM 9522 O O . GLU A 1 1224 ? -12.702 -1.947 -51.363 1.00 24.03 1224 GLU A O 1
ATOM 9527 N N . HIS A 1 1225 ? -12.574 0.119 -52.280 1.00 27.03 1225 HIS A N 1
ATOM 9528 C CA . HIS A 1 1225 ? -13.818 0.418 -53.006 1.00 27.03 1225 HIS A CA 1
ATOM 9529 C C . HIS A 1 1225 ? -15.026 -0.559 -52.907 1.00 27.03 1225 HIS A C 1
ATOM 9531 O O . HIS A 1 1225 ? -14.894 -1.765 -53.053 1.00 27.03 1225 HIS A O 1
ATOM 9537 N N . TYR A 1 1226 ? -16.282 -0.103 -52.801 1.00 26.33 1226 TYR A N 1
ATOM 9538 C CA . TYR A 1 1226 ? -16.870 1.190 -53.200 1.00 26.33 1226 TYR A CA 1
ATOM 9539 C C . TYR A 1 1226 ? -18.061 1.593 -52.306 1.00 26.33 1226 TYR A C 1
ATOM 9541 O O . TYR A 1 1226 ? -18.640 0.767 -51.604 1.00 26.33 1226 TYR A O 1
ATOM 9549 N N . LEU A 1 1227 ? -18.500 2.850 -52.438 1.00 26.44 1227 LEU A N 1
ATOM 9550 C CA . LEU A 1 1227 ? -19.841 3.307 -52.062 1.00 26.44 1227 LEU A CA 1
ATOM 9551 C C . LEU A 1 1227 ? -20.467 4.158 -53.188 1.00 26.44 1227 LEU A C 1
ATOM 9553 O O . LEU A 1 1227 ? -19.748 4.891 -53.862 1.00 26.44 1227 LEU A O 1
ATOM 9557 N N . GLN A 1 1228 ? -21.805 4.099 -53.260 1.00 27.16 1228 GLN A N 1
ATOM 9558 C CA . GLN A 1 1228 ? -22.763 5.079 -53.823 1.00 27.16 1228 GLN A CA 1
ATOM 9559 C C . GLN A 1 1228 ? -23.030 5.197 -55.351 1.00 27.16 1228 GLN A C 1
ATOM 9561 O O . GLN A 1 1228 ? -22.143 5.090 -56.187 1.00 27.16 1228 GLN A O 1
ATOM 9566 N N . GLU A 1 1229 ? -24.316 5.507 -55.622 1.00 29.89 1229 GLU A N 1
ATOM 9567 C CA . GLU A 1 1229 ? -25.004 5.985 -56.855 1.00 29.89 1229 GLU A CA 1
ATOM 9568 C C . GLU A 1 1229 ? -25.059 5.019 -58.075 1.00 29.89 1229 GLU A C 1
ATOM 9570 O O . GLU A 1 1229 ? -24.164 4.213 -58.280 1.00 29.89 1229 GLU A O 1
ATOM 9575 N N . GLY A 1 1230 ? -26.103 4.963 -58.925 1.00 26.03 1230 GLY A N 1
ATOM 9576 C CA . GLY A 1 1230 ? -27.310 5.797 -59.096 1.00 26.03 1230 GLY A CA 1
ATOM 9577 C C . GLY A 1 1230 ? -28.555 5.021 -59.633 1.00 26.03 1230 GLY A C 1
ATOM 9578 O O . GLY A 1 1230 ? -28.638 3.811 -59.437 1.00 26.03 1230 GLY A O 1
ATOM 9579 N N . PRO A 1 1231 ? -29.579 5.681 -60.232 1.00 44.31 1231 PRO A N 1
ATOM 9580 C CA . PRO A 1 1231 ? -30.989 5.264 -60.057 1.00 44.31 1231 PRO A CA 1
ATOM 9581 C C . PRO A 1 1231 ? -31.737 4.600 -61.247 1.00 44.31 1231 PRO A C 1
ATOM 9583 O O . PRO A 1 1231 ? -31.399 4.819 -62.405 1.00 44.31 1231 PRO A O 1
ATOM 9586 N N . ALA A 1 1232 ? -32.887 3.966 -60.917 1.00 27.20 1232 ALA A N 1
ATOM 9587 C CA . ALA A 1 1232 ? -34.224 4.075 -61.567 1.00 27.20 1232 ALA A CA 1
ATOM 9588 C C . ALA A 1 1232 ? -34.959 2.792 -62.072 1.00 27.20 1232 ALA A C 1
ATOM 9590 O O . ALA A 1 1232 ? -34.481 2.073 -62.937 1.00 27.20 1232 ALA A O 1
ATOM 9591 N N . LYS A 1 1233 ? -36.242 2.693 -61.656 1.00 28.28 1233 LYS A N 1
ATOM 9592 C CA . LYS A 1 1233 ? -37.442 2.104 -62.325 1.00 28.28 1233 LYS A CA 1
ATOM 9593 C C . LYS A 1 1233 ? -37.648 0.571 -62.513 1.00 28.28 1233 LYS A C 1
ATOM 9595 O O . LYS A 1 1233 ? -36.859 -0.130 -63.118 1.00 28.28 1233 LYS A O 1
ATOM 9600 N N . ALA A 1 1234 ? -38.898 0.184 -62.197 1.00 28.45 1234 ALA A N 1
ATOM 9601 C CA . ALA A 1 1234 ? -39.790 -0.757 -62.914 1.00 28.45 1234 ALA A CA 1
ATOM 9602 C C . ALA A 1 1234 ? -39.694 -2.302 -62.741 1.00 28.45 1234 ALA A C 1
ATOM 9604 O O . ALA A 1 1234 ? -39.168 -3.009 -63.586 1.00 28.45 1234 ALA A O 1
ATOM 9605 N N . THR A 1 1235 ? -40.454 -2.805 -61.753 1.00 30.33 1235 THR A N 1
ATOM 9606 C CA . THR A 1 1235 ? -41.493 -3.874 -61.861 1.00 30.33 1235 THR A CA 1
ATOM 9607 C C . THR A 1 1235 ? -41.227 -5.273 -62.476 1.00 30.33 1235 THR A C 1
ATOM 9609 O O . THR A 1 1235 ? -40.925 -5.388 -63.657 1.00 30.33 1235 THR A O 1
ATOM 9612 N N . LYS A 1 1236 ? -41.728 -6.286 -61.734 1.00 29.33 1236 LYS A N 1
ATOM 9613 C CA . LYS A 1 1236 ? -42.163 -7.668 -62.093 1.00 29.33 1236 LYS A CA 1
ATOM 9614 C C . LYS A 1 1236 ? -41.178 -8.846 -61.919 1.00 29.33 1236 LYS A C 1
ATOM 9616 O O . LYS A 1 1236 ? -39.990 -8.762 -62.185 1.00 29.33 1236 LYS A O 1
ATOM 9621 N N . SER A 1 1237 ? -41.783 -9.942 -61.452 1.00 25.78 1237 SER A N 1
ATOM 9622 C CA . SER A 1 1237 ? -41.317 -11.323 -61.211 1.00 25.78 1237 SER A CA 1
ATOM 9623 C C . SER A 1 1237 ? -41.387 -12.198 -62.494 1.00 25.78 1237 SER A C 1
ATOM 9625 O O . SER A 1 1237 ? -41.891 -11.675 -63.494 1.00 25.78 1237 SER A O 1
ATOM 9627 N N . PRO A 1 1238 ? -41.050 -13.520 -62.493 1.00 46.22 1238 PRO A N 1
ATOM 9628 C CA . PRO A 1 1238 ? -40.577 -14.397 -61.399 1.00 46.22 1238 PRO A CA 1
ATOM 9629 C C . PRO A 1 1238 ? -39.363 -15.320 -61.760 1.00 46.22 1238 PRO A C 1
ATOM 9631 O O . PRO A 1 1238 ? -38.652 -15.088 -62.730 1.00 46.22 1238 PRO A O 1
ATOM 9634 N N . GLU A 1 1239 ? -39.161 -16.352 -60.926 1.00 28.81 1239 GLU A N 1
ATOM 9635 C CA . GLU A 1 1239 ? -38.358 -17.602 -61.029 1.00 28.81 1239 GLU A CA 1
ATOM 9636 C C . GLU A 1 1239 ? -38.432 -18.379 -62.380 1.00 28.81 1239 GLU A C 1
ATOM 9638 O O . GLU A 1 1239 ? -39.325 -18.060 -63.171 1.00 28.81 1239 GLU A O 1
ATOM 9643 N N . PRO A 1 1240 ? -37.600 -19.434 -62.659 1.00 46.72 1240 PRO A N 1
ATOM 9644 C CA . PRO A 1 1240 ? -36.790 -20.275 -61.740 1.00 46.72 1240 PRO A CA 1
ATOM 9645 C C . PRO A 1 1240 ? -35.318 -20.581 -62.163 1.00 46.72 1240 PRO A C 1
ATOM 9647 O O . PRO A 1 1240 ? -34.793 -20.001 -63.106 1.00 46.72 1240 PRO A O 1
ATOM 9650 N N . GLY A 1 1241 ? -34.638 -21.481 -61.422 1.00 28.42 1241 GLY A N 1
ATOM 9651 C CA . GLY A 1 1241 ? -33.254 -21.969 -61.663 1.00 28.42 1241 GLY A CA 1
ATOM 9652 C C . GLY A 1 1241 ? -33.138 -23.128 -62.689 1.00 28.42 1241 GLY A C 1
ATOM 9653 O O . GLY A 1 1241 ? -33.958 -23.151 -63.605 1.00 28.42 1241 GLY A O 1
ATOM 9654 N N . PRO A 1 1242 ? -32.212 -24.125 -62.560 1.00 52.28 1242 PRO A N 1
ATOM 9655 C CA . PRO A 1 1242 ? -31.381 -24.474 -61.385 1.00 52.28 1242 PRO A CA 1
ATOM 9656 C C . PRO A 1 1242 ? -29.921 -24.970 -61.683 1.00 52.28 1242 PRO A C 1
ATOM 9658 O O . PRO A 1 1242 ? -29.432 -24.922 -62.806 1.00 52.28 1242 PRO A O 1
ATOM 9661 N N . THR A 1 1243 ? -29.290 -25.588 -60.666 1.00 32.91 1243 THR A N 1
ATOM 9662 C CA . THR A 1 1243 ? -28.251 -26.663 -60.706 1.00 32.91 1243 THR A CA 1
ATOM 9663 C C . THR A 1 1243 ? -26.748 -26.416 -60.995 1.00 32.91 1243 THR A C 1
ATOM 9665 O O . THR A 1 1243 ? -26.364 -25.986 -62.074 1.00 32.91 1243 THR A O 1
ATOM 9668 N N . LYS A 1 1244 ? -25.944 -26.999 -60.076 1.00 32.72 1244 LYS A N 1
ATOM 9669 C CA . LYS A 1 1244 ? -24.693 -27.793 -60.231 1.00 32.72 1244 LYS A CA 1
ATOM 9670 C C . LYS A 1 1244 ? -23.279 -27.178 -60.109 1.00 32.72 1244 LYS A C 1
ATOM 9672 O O . LYS A 1 1244 ? -22.770 -26.517 -61.003 1.00 32.72 1244 LYS A O 1
ATOM 9677 N N . ASP A 1 1245 ? -22.623 -27.640 -59.038 1.00 36.12 1245 ASP A N 1
ATOM 9678 C CA . ASP A 1 1245 ? -21.309 -28.306 -58.977 1.00 36.12 1245 ASP A CA 1
ATOM 9679 C C . ASP A 1 1245 ? -20.046 -27.594 -59.512 1.00 36.12 1245 ASP A C 1
ATOM 9681 O O . ASP A 1 1245 ? -19.627 -27.823 -60.652 1.00 36.12 1245 ASP A O 1
ATOM 9685 N N . LYS A 1 1246 ? -19.300 -26.946 -58.602 1.00 33.31 1246 LYS A N 1
ATOM 9686 C CA . LYS A 1 1246 ? -17.975 -27.446 -58.166 1.00 33.31 1246 LYS A CA 1
ATOM 9687 C C . LYS A 1 1246 ? -17.471 -26.805 -56.873 1.00 33.31 1246 LYS A C 1
ATOM 9689 O O . LYS A 1 1246 ? -17.927 -25.686 -56.565 1.00 33.31 1246 LYS A O 1
#

Solvent-accessible surface area (backbone atoms only — not comparable to full-atom values): 72320 Å² total; per-residue (Å²): 105,85,73,42,74,56,65,66,40,85,87,41,60,61,32,74,43,70,23,39,17,20,38,75,51,42,40,59,49,42,29,52,51,43,54,58,46,49,78,79,49,86,69,70,68,47,66,43,57,47,44,70,64,40,69,52,69,29,50,84,57,42,59,74,66,47,25,91,42,34,32,42,39,43,71,57,45,83,73,68,40,77,82,48,68,64,54,48,51,52,34,46,48,53,45,18,62,73,39,55,33,46,55,31,39,57,35,31,75,56,64,54,85,47,77,64,40,46,52,53,40,45,50,48,53,50,45,26,33,70,67,73,39,53,72,43,64,38,50,75,66,53,37,31,49,94,59,75,54,74,78,82,95,65,88,50,72,61,100,77,73,72,77,68,92,81,76,78,74,54,92,78,46,60,52,75,80,57,41,69,65,76,48,56,42,45,74,80,40,64,41,45,51,75,75,47,44,50,62,42,83,91,59,56,31,27,40,42,26,28,29,34,34,76,88,48,87,58,60,18,32,32,40,46,41,56,55,90,55,31,77,74,35,75,43,81,50,49,43,63,64,64,39,47,49,75,46,74,79,50,99,46,32,40,36,38,37,76,36,94,57,24,68,83,41,48,77,34,76,36,40,38,34,42,36,57,42,80,74,53,25,37,45,26,26,64,76,49,72,51,23,19,52,27,40,48,92,67,49,95,44,78,68,34,48,29,19,33,28,78,67,66,102,48,53,51,35,31,36,21,72,54,101,43,26,48,19,39,43,30,48,101,83,64,50,61,50,59,34,20,46,30,60,40,80,75,87,53,93,85,58,84,49,28,41,29,20,34,29,71,55,56,102,83,43,49,51,33,27,44,49,73,50,99,78,34,28,42,29,32,66,67,77,62,19,15,48,26,39,55,94,64,49,66,47,74,69,32,48,34,28,30,30,76,68,73,96,50,56,55,30,27,47,45,79,44,67,74,81,83,80,82,87,80,87,86,86,81,91,85,88,86,82,84,85,85,71,43,88,42,4,43,64,56,65,47,13,36,40,35,50,19,49,65,74,45,50,43,67,24,52,52,52,43,43,42,76,74,67,48,86,44,62,47,45,79,86,54,69,74,80,42,47,69,52,22,49,45,41,37,51,47,27,38,26,71,16,62,61,61,35,58,95,91,56,80,64,48,70,68,68,43,57,69,53,45,35,71,61,49,11,67,28,31,27,39,21,29,66,56,19,69,44,41,72,64,49,44,70,62,38,73,76,32,40,33,40,39,32,78,62,64,63,71,74,33,44,62,54,36,44,52,50,45,55,62,62,54,54,27,69,72,50,35,46,47,43,53,71,50,35,23,73,67,66,63,37,38,47,66,51,21,56,57,46,38,51,21,28,65,41,68,20,88,44,73,69,53,18,55,51,45,64,67,65,51,54,70,61,53,51,53,63,52,48,53,66,71,72,48,52,74,94,37,49,42,80,50,57,98,82,65,52,50,60,65,58,20,63,73,72,72,50,80,74,72,94,65,80,68,60,79,66,78,52,69,71,55,50,54,54,50,50,56,53,49,54,52,54,49,49,54,52,35,52,53,52,50,53,62,67,43,47,61,55,48,52,57,46,49,56,52,31,74,74,74,62,88,84,81,90,87,88,88,87,84,88,80,76,55,32,59,64,55,55,39,50,55,49,30,53,58,44,35,77,72,38,94,58,67,82,56,66,73,59,102,58,45,38,62,53,49,44,76,72,33,88,64,46,39,78,51,82,59,81,87,83,68,83,69,50,84,76,57,81,49,66,68,63,53,52,55,48,53,52,47,55,54,51,51,31,65,73,53,56,39,44,73,64,31,33,32,39,47,51,79,46,80,42,48,36,50,70,67,60,84,60,65,39,46,43,58,61,84,65,84,74,84,89,77,82,89,66,46,84,46,70,59,38,32,26,35,44,41,44,37,29,44,77,19,50,69,55,68,47,38,37,28,33,51,42,62,62,43,45,51,55,66,52,80,73,40,78,68,64,55,73,29,34,43,32,44,27,85,74,9,61,88,46,56,67,56,44,39,55,47,50,54,52,50,44,72,74,40,65,90,68,52,85,38,86,30,34,39,39,40,37,67,80,51,78,60,70,70,42,68,68,47,52,49,52,26,60,78,69,38,40,45,79,43,67,49,67,77,83,40,48,81,56,58,32,34,51,58,62,35,25,48,57,49,24,48,51,39,30,27,51,42,54,50,52,37,44,76,41,68,48,58,68,53,52,73,58,55,45,53,41,33,42,54,55,11,41,69,75,22,71,36,44,67,32,42,30,53,5,26,44,46,31,12,63,44,69,74,36,64,60,66,40,63,69,65,80,64,88,88,87,89,87,88,88,89,89,89,86,82,90,86,87,87,87,87,87,78,95,77,77,95,70,86,64,91,48,54,66,48,36,49,53,52,43,50,52,53,45,56,54,57,70,73,72,59,100,59,91,62,64,68,62,50,50,50,48,52,46,51,33,52,20,50,33,39,28,51,51,35,41,50,53,38,49,59,49,54,55,46,44,50,59,35,50,54,54,56,52,53,63,76,70,65,68,92,46,72,76,44,74,44,56,73,47,35,38,49,57,52,50,38,62,70,78,65,59,80,77,92,76,92,80,90,84,89,82,85,84,88,83,87,85,86,84,91,83,90,80,87,92,83,84,89,79,90,81,82,89,86,89,86,86,56,69,51,64,54,62,28,43,51,81,79,86,76,90,83,90,84,86,70,99,60,100,77,87,85,86,86,77,84,68,74,51,63,28,32,20,58,66,67,82,88,81,88,77,83,84,87,83,85,89,87,91,86,87,82,88,87,86,81,87,85,88,84,90,84,90,133

Organism: Drechslerella dactyloides (NCBI:txid74499)